Protein AF-0000000067793797 (afdb_homodimer)

Nearest PDB structures (foldseek):
  2x5f-assembly1_B  TM=9.330E-01  e=1.782E-35  Staphylococcus aureus subsp. aureus MRSA252
  4emy-assembly2_C  TM=8.439E-01  e=3.900E-20  Anaerococcus prevotii DSM 20548
  3rq1-assembly2_D  TM=7.821E-01  e=4.523E-21  Veillonella parvula DSM 2008
  7vrx-assembly2_C  TM=7.853E-01  e=2.580E-13  Solanum melongena
  7vrx-assembly2_B  TM=6.060E-01  e=6.253E-14  Solanum melongena

Foldseek 3Di:
DVDLVPDPPAPADDDPSAGDDDPVVCVVVVPDDRCLAAGDAALQGNLLLLLLVQVVQCVQQVLQFDPDQPVVVVVCCVVVVVCLVCVGGWLKFRWGKDQALLRQVLLVCQVPPAAAAEAEDEPPAFQCVCCSACPVRNYHYDYFYQDDPQDGCLVSVLVSCVVRLVVLEYHYEDEPCGPFAADAAFQVSLVSNLVSQLVSVVVRGQYEYEYEDAFPPWFQDPRGDGRTVQSVAQQRHQSYKYKYKYACLNLVVVVVLRIIIIMIGYNNDGSVNSVVVSVSSSVVSVVPPNHRRSNSSSVSSVLSVQVPPPPPCPGPSNVVSVVLSVQSNLLVVLLVVLVVVVVVVLVPVPVNLDQQKDWHDHRTGFKTKIFGHPFFLVVLQVCCCPVVVDHWDRSDGGMIMDGSSPDDSVVSNVNVVSSRVSSSVVNVVVVVVVD/DVCLVPPPPAPADDDPSAGDDDPVVCVVVVPDDRCLAAGDAALQGNLLLLLLVQVVLCVQQVLQFDPDQPVVVVVCCVVVVVCCVCVGGWLKFRWGKDQALLRQVLLVCQVPPAAAAEAEDEPPAFQCVCCSACVVRNYHYDYFYQDDPQDGCLVSVLVSCVVRLVVLEYHYEDEPCGPFAADAAFQVSLVSNLVSQLVSVVVRRQYEYEYEDAFPPWFQDPRGDGRTVQSVAQQRHQSYKYKYKYACLNLVVVVVLRIIIIMIGYNNDGSVNSVVVSVSSSVVSVVPPNHRRSNSSSVSSVLSVQVPPPPPCPGPSNVVSVVLSVQSNLLVVLLVVLLVVVVVVLVPVPPNLDQQKDWHDHRTGFKTKIFGHPFFLVVLQVCCCPVVVDHWDRRDGTMIIDGSSVDDSVVSNVNVVSSRVSSSVVNVVVVVVVD

Structure (mmCIF, N/CA/C/O backbone):
data_AF-0000000067793797-model_v1
#
loop_
_entity.id
_entity.type
_entity.pdbx_description
1 polymer 'Aspartate aminotransferase (TpaaT)'
#
loop_
_atom_site.group_PDB
_atom_site.id
_atom_site.type_symbol
_atom_site.label_atom_id
_atom_site.label_alt_id
_atom_site.label_comp_id
_atom_site.label_asym_id
_atom_site.label_entity_id
_atom_site.label_seq_id
_atom_site.pdbx_PDB_ins_code
_atom_site.Cartn_x
_atom_site.Cartn_y
_atom_site.Cartn_z
_atom_site.occupancy
_atom_site.B_iso_or_equiv
_atom_site.auth_seq_id
_atom_site.auth_comp_id
_atom_site.auth_asym_id
_atom_site.auth_atom_id
_atom_site.pdbx_PDB_model_num
ATOM 1 N N . MET A 1 1 ? 24.688 12.578 6.629 1 46.88 1 MET A N 1
ATOM 2 C CA . MET A 1 1 ? 24.641 14 6.961 1 46.88 1 MET A CA 1
ATOM 3 C C . MET A 1 1 ? 25.797 14.391 7.867 1 46.88 1 MET A C 1
ATOM 5 O O . MET A 1 1 ? 26.203 13.609 8.727 1 46.88 1 MET A O 1
ATOM 9 N N . ARG A 1 2 ? 26.609 15.43 7.539 1 49.25 2 ARG A N 1
ATOM 10 C CA . ARG A 1 2 ? 27.828 15.898 8.203 1 49.25 2 ARG A CA 1
ATOM 11 C C . ARG A 1 2 ? 27.531 16.328 9.641 1 49.25 2 ARG A C 1
ATOM 13 O O . ARG A 1 2 ? 28.406 16.297 10.492 1 49.25 2 ARG A O 1
ATOM 20 N N . ALA A 1 3 ? 26.406 16.797 9.945 1 60.62 3 ALA A N 1
ATOM 21 C CA . ALA A 1 3 ? 25.984 17.156 11.297 1 60.62 3 ALA A CA 1
ATOM 22 C C . ALA A 1 3 ? 24.703 16.422 11.688 1 60.62 3 ALA A C 1
ATOM 24 O O . ALA A 1 3 ? 23.594 16.938 11.469 1 60.62 3 ALA A O 1
ATOM 25 N N . PRO A 1 4 ? 24.906 15.188 12.195 1 64.44 4 PRO A N 1
ATOM 26 C CA . PRO A 1 4 ? 23.734 14.336 12.438 1 64.44 4 PRO A CA 1
ATOM 27 C C . PRO A 1 4 ? 22.734 14.977 13.398 1 64.44 4 PRO A C 1
ATOM 29 O O . PRO A 1 4 ? 21.531 14.703 13.32 1 64.44 4 PRO A O 1
ATOM 32 N N . ASP A 1 5 ? 23.234 15.938 14.125 1 77.75 5 ASP A N 1
ATOM 33 C CA . ASP A 1 5 ? 22.375 16.516 15.156 1 77.75 5 ASP A CA 1
ATOM 34 C C . ASP A 1 5 ? 21.578 17.688 14.609 1 77.75 5 ASP A C 1
ATOM 36 O O . ASP A 1 5 ? 20.734 18.266 15.312 1 77.75 5 ASP A O 1
ATOM 40 N N . MET A 1 6 ? 21.766 17.984 13.359 1 87.06 6 MET A N 1
ATOM 41 C CA . MET A 1 6 ? 21.078 19.141 12.789 1 87.06 6 MET A CA 1
ATOM 42 C C . MET A 1 6 ? 20.312 18.75 11.523 1 87.06 6 MET A C 1
ATOM 44 O O . MET A 1 6 ? 20.344 19.484 10.531 1 87.06 6 MET A O 1
ATOM 48 N N . ASN A 1 7 ? 19.719 17.578 11.594 1 89.56 7 ASN A N 1
ATOM 49 C CA . ASN A 1 7 ? 18.906 17.125 10.477 1 89.56 7 ASN A CA 1
ATOM 50 C C . ASN A 1 7 ? 17.438 17.484 10.68 1 89.56 7 ASN A C 1
ATOM 52 O O . ASN A 1 7 ? 16.672 16.703 11.258 1 89.56 7 ASN A O 1
ATOM 56 N N . GLY A 1 8 ? 17.109 18.609 10.133 1 93 8 GLY A N 1
ATOM 57 C CA . GLY A 1 8 ? 15.727 19.078 10.211 1 93 8 GLY A CA 1
ATOM 58 C C . GLY A 1 8 ? 14.891 18.688 9.008 1 93 8 GLY A C 1
ATOM 59 O O . GLY A 1 8 ? 13.852 19.297 8.742 1 93 8 GLY A O 1
ATOM 60 N N . ALA A 1 9 ? 15.398 17.719 8.227 1 91.25 9 ALA A N 1
ATOM 61 C CA . ALA A 1 9 ? 14.695 17.312 7.016 1 91.25 9 ALA A CA 1
ATOM 62 C C . ALA A 1 9 ? 13.758 16.141 7.297 1 91.25 9 ALA A C 1
ATOM 64 O O . ALA A 1 9 ? 12.883 15.828 6.484 1 91.25 9 ALA A O 1
ATOM 65 N N . VAL A 1 10 ? 13.875 15.555 8.492 1 88.19 10 VAL A N 1
ATOM 66 C CA . VAL A 1 10 ? 13.18 14.305 8.773 1 88.19 10 VAL A CA 1
ATOM 67 C C . VAL A 1 10 ? 11.805 14.609 9.367 1 88.19 10 VAL A C 1
ATOM 69 O O . VAL A 1 10 ? 11.688 15.336 10.352 1 88.19 10 VAL A O 1
ATOM 72 N N . GLY A 1 11 ? 10.758 14.047 8.789 1 92.94 11 GLY A N 1
ATOM 73 C CA . GLY A 1 11 ? 9.398 14.25 9.258 1 92.94 11 GLY A CA 1
ATOM 74 C C . GLY A 1 11 ? 8.992 13.289 10.359 1 92.94 11 GLY A C 1
ATOM 75 O O . GLY A 1 11 ? 7.938 12.664 10.289 1 92.94 11 GLY A O 1
ATOM 76 N N . MET A 1 12 ? 9.891 13.086 11.336 1 94.94 12 MET A N 1
ATOM 77 C CA . MET A 1 12 ? 9.664 12.258 12.508 1 94.94 12 MET A CA 1
ATOM 78 C C . MET A 1 12 ? 10.07 12.992 13.781 1 94.94 12 MET A C 1
ATOM 80 O O . MET A 1 12 ? 10.711 14.047 13.719 1 94.94 12 MET A O 1
ATOM 84 N N . VAL A 1 13 ? 9.648 12.508 14.891 1 95.19 13 VAL A N 1
ATOM 85 C CA . VAL A 1 13 ? 10.125 13.016 16.172 1 95.19 13 VAL A CA 1
ATOM 86 C C . VAL A 1 13 ? 11.336 12.211 16.625 1 95.19 13 VAL A C 1
ATOM 88 O O . VAL A 1 13 ? 11.242 11 16.859 1 95.19 13 VAL A O 1
ATOM 91 N N . LEU A 1 14 ? 12.43 12.906 16.703 1 94.62 14 LEU A N 1
ATOM 92 C CA . LEU A 1 14 ? 13.664 12.234 17.094 1 94.62 14 LEU A CA 1
ATOM 93 C C . LEU A 1 14 ? 14.102 12.656 18.484 1 94.62 14 LEU A C 1
ATOM 95 O O . LEU A 1 14 ? 13.812 13.773 18.922 1 94.62 14 LEU A O 1
ATOM 99 N N . ARG A 1 15 ? 14.664 11.773 19.25 1 92.69 15 ARG A N 1
ATOM 100 C CA . ARG A 1 15 ? 15.391 12 20.484 1 92.69 15 ARG A CA 1
ATOM 101 C C . ARG A 1 15 ? 16.766 11.328 20.453 1 92.69 15 ARG A C 1
ATOM 103 O O . ARG A 1 15 ? 16.859 10.117 20.219 1 92.69 15 ARG A O 1
ATOM 110 N N . HIS A 1 16 ? 17.812 12.125 20.578 1 90.81 16 HIS A N 1
ATOM 111 C CA . HIS A 1 16 ? 19.188 11.656 20.5 1 90.81 16 HIS A CA 1
ATOM 112 C C . HIS A 1 16 ? 19.469 10.977 19.156 1 90.81 16 HIS A C 1
ATOM 114 O O . HIS A 1 16 ? 20.078 9.906 19.125 1 90.81 16 HIS A O 1
ATOM 120 N N . GLY A 1 17 ? 18.859 11.523 18.203 1 89.31 17 GLY A N 1
ATOM 121 C CA . GLY A 1 17 ? 19.172 11.117 16.844 1 89.31 17 GLY A CA 1
ATOM 122 C C . GLY A 1 17 ? 18.391 9.914 16.375 1 89.31 17 GLY A C 1
ATOM 123 O O . GLY A 1 17 ? 18.547 9.469 15.234 1 89.31 17 GLY A O 1
ATOM 124 N N . VAL A 1 18 ? 17.531 9.359 17.281 1 92.88 18 VAL A N 1
ATOM 125 C CA . VAL A 1 18 ? 16.734 8.203 16.875 1 92.88 18 VAL A CA 1
ATOM 126 C C . VAL A 1 18 ? 15.242 8.5 17.078 1 92.88 18 VAL A C 1
ATOM 128 O O . VAL A 1 18 ? 14.875 9.297 17.938 1 92.88 18 VAL A O 1
ATOM 131 N N . PRO A 1 19 ? 14.383 7.883 16.234 1 95.38 19 PRO A N 1
ATOM 132 C CA . PRO A 1 19 ? 12.953 8.117 16.438 1 95.38 19 PRO A CA 1
ATOM 133 C C . PRO A 1 19 ? 12.477 7.695 17.828 1 95.38 19 PRO A C 1
ATOM 135 O O . PRO A 1 19 ? 12.914 6.672 18.344 1 95.38 19 PRO A O 1
ATOM 138 N N . VAL A 1 20 ? 11.656 8.523 18.375 1 94.56 20 VAL A N 1
ATOM 139 C CA . VAL A 1 20 ? 11.047 8.109 19.625 1 94.56 20 VAL A CA 1
ATOM 140 C C . VAL A 1 20 ? 10.188 6.867 19.406 1 94.56 20 VAL A C 1
ATOM 142 O O . VAL A 1 20 ? 9.703 6.629 18.312 1 94.56 20 VAL A O 1
ATOM 145 N N . LEU A 1 21 ? 10.102 6.082 20.391 1 94.44 21 LEU A N 1
ATOM 146 C CA . LEU A 1 21 ? 9.344 4.832 20.359 1 94.44 21 LEU A CA 1
ATOM 147 C C . LEU A 1 21 ? 8.57 4.629 21.656 1 94.44 21 LEU A C 1
ATOM 149 O O . LEU A 1 21 ? 9.141 4.754 22.75 1 94.44 21 LEU A O 1
ATOM 153 N N . ARG A 1 22 ? 7.297 4.402 21.516 1 91.94 22 ARG A N 1
ATOM 154 C CA . ARG A 1 22 ? 6.5 4.074 22.703 1 91.94 22 ARG A CA 1
ATOM 155 C C . ARG A 1 22 ? 6.945 2.752 23.312 1 91.94 22 ARG A C 1
ATOM 157 O O . ARG A 1 22 ? 7.109 1.759 22.594 1 91.94 22 ARG A O 1
ATOM 164 N N . ASP A 1 23 ? 7.012 2.779 24.609 1 91.38 23 ASP A N 1
ATOM 165 C CA . ASP A 1 23 ? 7.426 1.571 25.312 1 91.38 23 ASP A CA 1
ATOM 166 C C . ASP A 1 23 ? 6.422 0.441 25.094 1 91.38 23 ASP A C 1
ATOM 168 O O . ASP A 1 23 ? 6.809 -0.725 24.984 1 91.38 23 ASP A O 1
ATOM 172 N N . THR A 1 24 ? 5.195 0.768 25.047 1 88.56 24 THR A N 1
ATOM 173 C CA . THR A 1 24 ? 4.141 -0.224 24.875 1 88.56 24 THR A CA 1
ATOM 174 C C . THR A 1 24 ? 4.258 -0.92 23.531 1 88.56 24 THR A C 1
ATOM 176 O O . THR A 1 24 ? 3.984 -2.117 23.406 1 88.56 24 THR A O 1
ATOM 179 N N . LEU A 1 25 ? 4.637 -0.196 22.516 1 90.94 25 LEU A N 1
ATOM 180 C CA . LEU A 1 25 ? 4.867 -0.79 21.203 1 90.94 25 LEU A CA 1
ATOM 181 C C . LEU A 1 25 ? 6.145 -1.622 21.203 1 90.94 25 LEU A C 1
ATOM 183 O O . LEU A 1 25 ? 6.168 -2.732 20.672 1 90.94 25 LEU A O 1
ATOM 187 N N . HIS A 1 26 ? 7.172 -1.112 21.844 1 93.62 26 HIS A N 1
ATOM 188 C CA . HIS A 1 26 ? 8.453 -1.809 21.891 1 93.62 26 HIS A CA 1
ATOM 189 C C . HIS A 1 26 ? 8.32 -3.158 22.594 1 93.62 26 HIS A C 1
ATOM 191 O O . HIS A 1 26 ? 8.984 -4.125 22.203 1 93.62 26 HIS A O 1
ATOM 197 N N . ALA A 1 27 ? 7.492 -3.215 23.562 1 92.5 27 ALA A N 1
ATOM 198 C CA . ALA A 1 27 ? 7.285 -4.441 24.328 1 92.5 27 ALA A CA 1
ATOM 199 C C . ALA A 1 27 ? 6.738 -5.559 23.438 1 92.5 27 ALA A C 1
ATOM 201 O O . ALA A 1 27 ? 6.957 -6.738 23.703 1 92.5 27 ALA A O 1
ATOM 202 N N . LEU A 1 28 ? 6.051 -5.238 22.344 1 91.69 28 LEU A N 1
ATOM 203 C CA . LEU A 1 28 ? 5.453 -6.223 21.438 1 91.69 28 LEU A CA 1
ATOM 204 C C . LEU A 1 28 ? 6.48 -6.746 20.453 1 91.69 28 LEU A C 1
ATOM 206 O O . LEU A 1 28 ? 6.301 -7.816 19.859 1 91.69 28 LEU A O 1
ATOM 210 N N . VAL A 1 29 ? 7.52 -5.996 20.141 1 95.75 29 VAL A N 1
ATOM 211 C CA . VAL A 1 29 ? 8.609 -6.371 19.25 1 95.75 29 VAL A CA 1
ATOM 212 C C . VAL A 1 29 ? 9.953 -6.035 19.906 1 95.75 29 VAL A C 1
ATOM 214 O O . VAL A 1 29 ? 10.719 -5.223 19.375 1 95.75 29 VAL A O 1
ATOM 217 N N . PRO A 1 30 ? 10.352 -6.711 20.891 1 95 30 PRO A N 1
ATOM 218 C CA . PRO A 1 30 ? 11.367 -6.262 21.844 1 95 30 PRO A CA 1
ATOM 219 C C . PRO A 1 30 ? 12.781 -6.324 21.266 1 95 30 PRO A C 1
ATOM 221 O O . PRO A 1 30 ? 13.68 -5.621 21.75 1 95 30 PRO A O 1
ATOM 224 N N . ASP A 1 31 ? 13.133 -7.105 20.281 1 94.5 31 ASP A N 1
ATOM 225 C CA . ASP A 1 31 ? 14.508 -7.32 19.828 1 94.5 31 ASP A CA 1
ATOM 226 C C . ASP A 1 31 ? 14.867 -6.34 18.703 1 94.5 31 ASP A C 1
ATOM 228 O O . ASP A 1 31 ? 15.953 -6.43 18.125 1 94.5 31 ASP A O 1
ATOM 232 N N . LEU A 1 32 ? 14.031 -5.395 18.438 1 96.5 32 LEU A N 1
ATOM 233 C CA . LEU A 1 32 ? 14.258 -4.465 17.328 1 96.5 32 LEU A CA 1
ATOM 234 C C . LEU A 1 32 ? 14.461 -3.045 17.859 1 96.5 32 LEU A C 1
ATOM 236 O O . LEU A 1 32 ? 13.898 -2.67 18.891 1 96.5 32 LEU A O 1
ATOM 240 N N . SER A 1 33 ? 15.312 -2.273 17.172 1 96.88 33 SER A N 1
ATOM 241 C CA . SER A 1 33 ? 15.531 -0.871 17.516 1 96.88 33 SER A CA 1
ATOM 242 C C . SER A 1 33 ? 14.352 -0.005 17.078 1 96.88 33 SER A C 1
ATOM 244 O O . SER A 1 33 ? 13.508 -0.446 16.297 1 96.88 33 SER A O 1
ATOM 246 N N . SER A 1 34 ? 14.32 1.221 17.625 1 96.5 34 SER A N 1
ATOM 247 C CA . SER A 1 34 ? 13.266 2.166 17.25 1 96.5 34 SER A CA 1
ATOM 248 C C . SER A 1 34 ? 13.25 2.408 15.742 1 96.5 34 SER A C 1
ATOM 250 O O . SER A 1 34 ? 12.18 2.426 15.125 1 96.5 34 SER A O 1
ATOM 252 N N . SER A 1 35 ? 14.422 2.537 15.109 1 96.56 35 SER A N 1
ATOM 253 C CA . SER A 1 35 ? 14.516 2.783 13.68 1 96.56 35 SER A CA 1
ATOM 254 C C . SER A 1 35 ? 14 1.591 12.875 1 96.56 35 SER A C 1
ATOM 256 O O . SER A 1 35 ? 13.375 1.764 11.828 1 96.56 35 SER A O 1
ATOM 258 N N . GLU A 1 36 ? 14.195 0.429 13.359 1 97.44 36 GLU A N 1
ATOM 259 C CA . GLU A 1 36 ? 13.773 -0.79 12.68 1 97.44 36 GLU A CA 1
ATOM 260 C C . GLU A 1 36 ? 12.258 -0.976 12.781 1 97.44 36 GLU A C 1
ATOM 262 O O . GLU A 1 36 ? 11.672 -1.757 12.023 1 97.44 36 GLU A O 1
ATOM 267 N N . ILE A 1 37 ? 11.68 -0.305 13.734 1 96.88 37 ILE A N 1
ATOM 268 C CA . ILE A 1 37 ? 10.258 -0.504 13.992 1 96.88 37 ILE A CA 1
ATOM 269 C C . ILE A 1 37 ? 9.453 0.627 13.359 1 96.88 37 ILE A C 1
ATOM 271 O O . ILE A 1 37 ? 8.5 0.377 12.609 1 96.88 37 ILE A O 1
ATOM 275 N N . VAL A 1 38 ? 9.906 1.955 13.594 1 96.69 38 VAL A N 1
ATOM 276 C CA . VAL A 1 38 ? 8.906 3 13.375 1 96.69 38 VAL A CA 1
ATOM 277 C C . VAL A 1 38 ? 9.445 4.027 12.375 1 96.69 38 VAL A C 1
ATOM 279 O O . VAL A 1 38 ? 8.719 4.93 11.953 1 96.69 38 VAL A O 1
ATOM 282 N N . SER A 1 39 ? 10.664 3.943 11.953 1 96.12 39 SER A N 1
ATOM 283 C CA . SER A 1 39 ? 11.156 4.918 10.984 1 96.12 39 SER A CA 1
ATOM 284 C C . SER A 1 39 ? 10.539 4.691 9.609 1 96.12 39 SER A C 1
ATOM 286 O O . SER A 1 39 ? 10.102 3.58 9.289 1 96.12 39 SER A O 1
ATOM 288 N N . TYR A 1 40 ? 10.5 5.719 8.82 1 95.12 40 TYR A N 1
ATOM 289 C CA . TYR A 1 40 ? 10.172 5.516 7.414 1 95.12 40 TYR A CA 1
ATOM 290 C C . TYR A 1 40 ? 11.242 4.684 6.719 1 95.12 40 TYR A C 1
ATOM 292 O O . TYR A 1 40 ? 12.438 4.879 6.953 1 95.12 40 TYR A O 1
ATOM 300 N N . ALA A 1 41 ? 10.797 3.771 5.953 1 96.88 41 ALA A N 1
ATOM 301 C CA . ALA A 1 41 ? 11.734 3.107 5.047 1 96.88 41 ALA A CA 1
ATOM 302 C C . ALA A 1 41 ? 12 3.963 3.812 1 96.88 41 ALA A C 1
ATOM 304 O O . ALA A 1 41 ? 11.203 4.844 3.475 1 96.88 41 ALA A O 1
ATOM 305 N N . PRO A 1 42 ? 13.219 3.732 3.213 1 96.5 42 PRO A N 1
ATOM 306 C CA . PRO A 1 42 ? 13.367 4.34 1.891 1 96.5 42 PRO A CA 1
ATOM 307 C C . PRO A 1 42 ? 12.25 3.949 0.927 1 96.5 42 PRO A C 1
ATOM 309 O O . PRO A 1 42 ? 11.711 2.844 1.021 1 96.5 42 PRO A O 1
ATOM 312 N N . THR A 1 43 ? 11.969 4.836 -0.018 1 96.94 43 THR A N 1
ATOM 313 C CA . THR A 1 43 ? 10.852 4.664 -0.934 1 96.94 43 THR A CA 1
ATOM 314 C C . THR A 1 43 ? 10.945 3.33 -1.666 1 96.94 43 THR A C 1
ATOM 316 O O . THR A 1 43 ? 9.945 2.615 -1.799 1 96.94 43 THR A O 1
ATOM 319 N N . ALA A 1 44 ? 12.141 2.92 -2.127 1 97.5 44 ALA A N 1
ATOM 320 C CA . ALA A 1 44 ? 12.328 1.694 -2.9 1 97.5 44 ALA A CA 1
ATOM 321 C C . ALA A 1 44 ? 12.391 0.473 -1.987 1 97.5 44 ALA A C 1
ATOM 323 O O . ALA A 1 44 ? 12.359 -0.666 -2.459 1 97.5 44 ALA A O 1
ATOM 324 N N . GLY A 1 45 ? 12.508 0.7 -0.7 1 97.94 45 GLY A N 1
ATOM 325 C CA . GLY A 1 45 ? 12.68 -0.371 0.269 1 97.94 45 GLY A CA 1
ATOM 326 C C . GLY A 1 45 ? 14.023 -0.329 0.971 1 97.94 45 GLY A C 1
ATOM 327 O O . GLY A 1 45 ? 14.93 0.386 0.542 1 97.94 45 GLY A O 1
ATOM 328 N N . ILE A 1 46 ? 14.133 -1.043 2.064 1 97.5 46 ILE A N 1
ATOM 329 C CA . ILE A 1 46 ? 15.391 -1.171 2.791 1 97.5 46 ILE A CA 1
ATOM 330 C C . ILE A 1 46 ? 16.469 -1.738 1.866 1 97.5 46 ILE A C 1
ATOM 332 O O . ILE A 1 46 ? 16.297 -2.826 1.31 1 97.5 46 ILE A O 1
ATOM 336 N N . PRO A 1 47 ? 17.594 -1.018 1.69 1 95 47 PRO A N 1
ATOM 337 C CA . PRO A 1 47 ? 18.609 -1.422 0.711 1 95 47 PRO A CA 1
ATOM 338 C C . PRO A 1 47 ? 19.109 -2.848 0.935 1 95 47 PRO A C 1
ATOM 340 O O . PRO A 1 47 ? 19.203 -3.627 -0.016 1 95 47 PRO A O 1
ATOM 343 N N . ALA A 1 48 ? 19.391 -3.207 2.148 1 94 48 ALA A N 1
ATOM 344 C CA . ALA A 1 48 ? 19.891 -4.547 2.447 1 94 48 ALA A CA 1
ATOM 345 C C . ALA A 1 48 ? 18.875 -5.613 2.051 1 94 48 ALA A C 1
ATOM 347 O O . ALA A 1 48 ? 19.25 -6.711 1.628 1 94 48 ALA A O 1
ATOM 348 N N . LEU A 1 49 ? 17.562 -5.316 2.213 1 96.25 49 LEU A N 1
ATOM 349 C CA . LEU A 1 49 ? 16.516 -6.254 1.83 1 96.25 49 LEU A CA 1
ATOM 350 C C . LEU A 1 49 ? 16.469 -6.426 0.315 1 96.25 49 LEU A C 1
ATOM 352 O O . LEU A 1 49 ? 16.344 -7.547 -0.183 1 96.25 49 LEU A O 1
ATOM 356 N N . ARG A 1 50 ? 16.547 -5.312 -0.427 1 96.12 50 ARG A N 1
ATOM 357 C CA . ARG A 1 50 ? 16.547 -5.344 -1.887 1 96.12 50 ARG A CA 1
ATOM 358 C C . ARG A 1 50 ? 17.719 -6.176 -2.414 1 96.12 50 ARG A C 1
ATOM 360 O O . ARG A 1 50 ? 17.531 -7.02 -3.295 1 96.12 50 ARG A O 1
ATOM 367 N N . GLU A 1 51 ? 18.859 -5.961 -1.818 1 92.75 51 GLU A N 1
ATOM 368 C CA . GLU A 1 51 ? 20.062 -6.688 -2.227 1 92.75 51 GLU A CA 1
ATOM 369 C C . GLU A 1 51 ? 19.938 -8.172 -1.906 1 92.75 51 GLU A C 1
ATOM 371 O O . GLU A 1 51 ? 20.328 -9.023 -2.713 1 92.75 51 GLU A O 1
ATOM 376 N N . ARG A 1 52 ? 19.484 -8.43 -0.74 1 92.81 52 ARG A N 1
ATOM 377 C CA . ARG A 1 52 ? 19.312 -9.82 -0.339 1 92.81 52 ARG A CA 1
ATOM 378 C C . ARG A 1 52 ? 18.375 -10.562 -1.286 1 92.81 52 ARG A C 1
ATOM 380 O O . ARG A 1 52 ? 18.609 -11.719 -1.625 1 92.81 52 ARG A O 1
ATOM 387 N N . TRP A 1 53 ? 17.2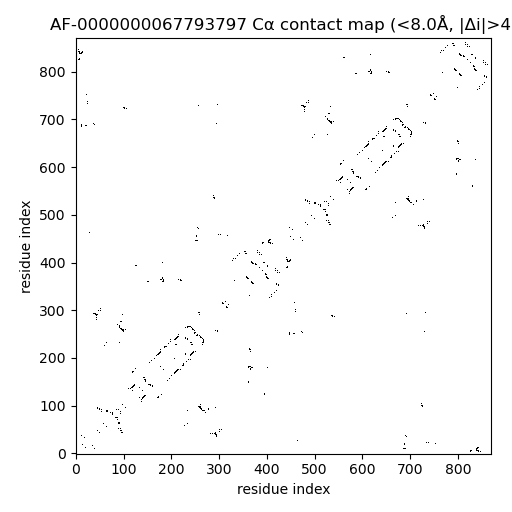97 -9.93 -1.659 1 94.94 53 TRP A N 1
ATOM 388 C CA . TRP A 1 53 ? 16.359 -10.555 -2.58 1 94.94 53 TRP A CA 1
ATOM 389 C C . TRP A 1 53 ? 17 -10.766 -3.951 1 94.94 53 TRP A C 1
ATOM 391 O O . TRP A 1 53 ? 16.797 -11.805 -4.582 1 94.94 53 TRP A O 1
ATOM 401 N N . ALA A 1 54 ? 17.734 -9.766 -4.434 1 93.75 54 ALA A N 1
ATOM 402 C CA . ALA A 1 54 ? 18.453 -9.906 -5.703 1 93.75 54 ALA A CA 1
ATOM 403 C C . ALA A 1 54 ? 19.391 -11.109 -5.676 1 93.75 54 ALA A C 1
ATOM 405 O O . ALA A 1 54 ? 19.469 -11.859 -6.648 1 93.75 54 ALA A O 1
ATOM 406 N N . ARG A 1 55 ? 20.094 -11.266 -4.617 1 91.25 55 ARG A N 1
ATOM 407 C CA . ARG A 1 55 ? 21.016 -12.398 -4.473 1 91.25 55 ARG A CA 1
ATOM 408 C C . ARG A 1 55 ? 20.25 -13.719 -4.516 1 91.25 55 ARG A C 1
ATOM 410 O O . ARG A 1 55 ? 20.734 -14.703 -5.086 1 91.25 55 ARG A O 1
ATOM 417 N N . ARG A 1 56 ? 19.172 -13.727 -3.887 1 91.25 56 ARG A N 1
ATOM 418 C CA . ARG A 1 56 ? 18.344 -14.93 -3.922 1 91.25 56 ARG A CA 1
ATOM 419 C C . ARG A 1 56 ? 17.922 -15.266 -5.348 1 91.25 56 ARG A C 1
ATOM 421 O O . ARG A 1 56 ? 17.938 -16.438 -5.75 1 91.25 56 ARG A O 1
ATOM 428 N N . LEU A 1 57 ? 17.5 -14.242 -6.082 1 93.44 57 LEU A N 1
ATOM 429 C CA . LEU A 1 57 ? 17.109 -14.461 -7.469 1 93.44 57 LEU A CA 1
ATOM 430 C C . LEU A 1 57 ? 18.281 -14.977 -8.297 1 93.44 57 LEU A C 1
ATOM 432 O O . LEU A 1 57 ? 18.125 -15.891 -9.109 1 93.44 57 LEU A O 1
ATOM 436 N N . CYS A 1 58 ? 19.438 -14.438 -8.055 1 91.19 58 CYS A N 1
ATOM 437 C CA . CYS A 1 58 ? 20.641 -14.867 -8.758 1 91.19 58 CYS A CA 1
ATOM 438 C C . CYS A 1 58 ? 20.984 -16.312 -8.414 1 91.19 58 CYS A C 1
ATOM 440 O O . CYS A 1 58 ? 21.391 -17.078 -9.289 1 91.19 58 CYS A O 1
ATOM 442 N N . ALA A 1 59 ? 20.844 -16.625 -7.195 1 88.25 59 ALA A N 1
ATOM 443 C CA . ALA A 1 59 ? 21.156 -17.984 -6.754 1 88.25 59 ALA A CA 1
ATOM 444 C C . ALA A 1 59 ? 20.234 -19 -7.418 1 88.25 59 ALA A C 1
ATOM 446 O O . ALA A 1 59 ? 20.656 -20.109 -7.758 1 88.25 59 ALA A O 1
ATOM 447 N N . ARG A 1 60 ? 19.031 -18.625 -7.594 1 89 60 ARG A N 1
ATOM 448 C CA . ARG A 1 60 ? 18.047 -19.516 -8.203 1 89 60 ARG A CA 1
ATOM 449 C C . ARG A 1 60 ? 18.219 -19.578 -9.719 1 89 60 ARG A C 1
ATOM 451 O O . ARG A 1 60 ? 18.016 -20.625 -10.328 1 89 60 ARG A O 1
ATOM 458 N N . ASP A 1 61 ? 18.516 -18.438 -10.234 1 92.44 61 ASP A N 1
ATOM 459 C CA . ASP A 1 61 ? 18.672 -18.297 -11.688 1 92.44 61 ASP A CA 1
ATOM 460 C C . ASP A 1 61 ? 19.984 -17.625 -12.039 1 92.44 61 ASP A C 1
ATOM 462 O O . ASP A 1 61 ? 20.031 -16.422 -12.258 1 92.44 61 ASP A O 1
ATOM 466 N N . PRO A 1 62 ? 21.016 -18.375 -12.258 1 88.94 62 PRO A N 1
ATOM 467 C CA . PRO A 1 62 ? 22.375 -17.828 -12.422 1 88.94 62 PRO A CA 1
ATOM 468 C C . PRO A 1 62 ? 22.484 -16.906 -13.617 1 88.94 62 PRO A C 1
ATOM 470 O O . PRO A 1 62 ? 23.406 -16.078 -13.68 1 88.94 62 PRO A O 1
ATOM 473 N N . VAL A 1 63 ? 21.625 -17 -14.555 1 90 63 VAL A N 1
ATOM 474 C CA . VAL A 1 63 ? 21.656 -16.156 -15.734 1 90 63 VAL A CA 1
ATOM 475 C C . VAL A 1 63 ? 21.453 -14.695 -15.32 1 90 63 VAL A C 1
ATOM 477 O O . VAL A 1 63 ? 21.844 -13.773 -16.047 1 90 63 VAL A O 1
ATOM 480 N N . LEU A 1 64 ? 20.922 -14.477 -14.125 1 92.19 64 LEU A N 1
ATOM 481 C CA . LEU A 1 64 ? 20.672 -13.133 -13.633 1 92.19 64 LEU A CA 1
ATOM 482 C C . LEU A 1 64 ? 21.906 -12.562 -12.945 1 92.19 64 LEU A C 1
ATOM 484 O O . LEU A 1 64 ? 21.953 -11.367 -12.625 1 92.19 64 LEU A O 1
ATOM 488 N N . CYS A 1 65 ? 22.875 -13.414 -12.68 1 85.56 65 CYS A N 1
ATOM 489 C CA . CYS A 1 65 ? 24.094 -13.016 -11.984 1 85.56 65 CYS A CA 1
ATOM 490 C C . CYS A 1 65 ? 25.062 -12.344 -12.938 1 85.56 65 CYS A C 1
ATOM 492 O O . CYS A 1 65 ? 25.047 -12.602 -14.148 1 85.56 65 CYS A O 1
ATOM 494 N N . PRO A 1 66 ? 25.891 -11.461 -12.336 1 77.69 66 PRO A N 1
ATOM 495 C CA . PRO A 1 66 ? 26.953 -10.93 -13.188 1 77.69 66 PRO A CA 1
ATOM 496 C C . PRO A 1 66 ? 27.906 -12.008 -13.688 1 77.69 66 PRO A C 1
ATOM 498 O O . PRO A 1 66 ? 28.094 -13.023 -13.016 1 77.69 66 PRO A O 1
ATOM 501 N N . ASP A 1 67 ? 28.359 -11.945 -14.953 1 72.44 67 ASP A N 1
ATOM 502 C CA . ASP A 1 67 ? 29.312 -12.891 -15.516 1 72.44 67 ASP A CA 1
ATOM 503 C C . ASP A 1 67 ? 30.594 -12.953 -14.672 1 72.44 67 ASP A C 1
ATOM 505 O O . ASP A 1 67 ? 31.125 -14.031 -14.414 1 72.44 67 ASP A O 1
ATOM 509 N N . GLU A 1 68 ? 31.266 -11.68 -14.375 1 63.09 68 GLU A N 1
ATOM 510 C CA . GLU A 1 68 ? 32.438 -11.586 -13.484 1 63.09 68 GLU A CA 1
ATOM 511 C C . GLU A 1 68 ? 32.125 -10.727 -12.266 1 63.09 68 GLU A C 1
ATOM 513 O O . GLU A 1 68 ? 31.484 -9.68 -12.383 1 63.09 68 GLU A O 1
ATOM 518 N N . PRO A 1 69 ? 32.281 -11.43 -11.07 1 53.94 69 PRO A N 1
ATOM 519 C CA . PRO A 1 69 ? 32.031 -10.547 -9.93 1 53.94 69 PRO A CA 1
ATOM 520 C C . PRO A 1 69 ? 32.781 -9.219 -10.047 1 53.94 69 PRO A C 1
ATOM 522 O O . PRO A 1 69 ? 33.969 -9.203 -10.359 1 53.94 69 PRO A O 1
ATOM 525 N N . ASP A 1 70 ? 32.156 -8.242 -10.414 1 55.47 70 ASP A N 1
ATOM 526 C CA . ASP A 1 70 ? 32.875 -6.973 -10.43 1 55.47 70 ASP A CA 1
ATOM 527 C C . ASP A 1 70 ? 33.188 -6.508 -9.008 1 55.47 70 ASP A C 1
ATOM 529 O O . ASP A 1 70 ? 32.438 -5.75 -8.406 1 55.47 70 ASP A O 1
ATOM 533 N N . VAL A 1 71 ? 34.25 -7.16 -8.531 1 52.78 71 VAL A N 1
ATOM 534 C CA . VAL A 1 71 ? 34.719 -6.922 -7.164 1 52.78 71 VAL A CA 1
ATOM 535 C C . VAL A 1 71 ? 34.875 -5.422 -6.926 1 52.78 71 VAL A C 1
ATOM 537 O O . VAL A 1 71 ? 34.594 -4.926 -5.84 1 52.78 71 VAL A O 1
ATOM 540 N N . ALA A 1 72 ? 35.406 -4.777 -7.895 1 53.38 72 ALA A N 1
ATOM 541 C CA . ALA A 1 72 ? 35.688 -3.352 -7.754 1 53.38 72 ALA A CA 1
ATOM 542 C C . ALA A 1 72 ? 34.375 -2.564 -7.57 1 53.38 72 ALA A C 1
ATOM 544 O O . ALA A 1 72 ? 34.312 -1.664 -6.727 1 53.38 72 ALA A O 1
ATOM 545 N N . ALA A 1 73 ? 33.5 -2.986 -8.445 1 55.31 73 ALA A N 1
ATOM 546 C CA . ALA A 1 73 ? 32.219 -2.301 -8.352 1 55.31 73 ALA A CA 1
ATOM 547 C C . ALA A 1 73 ? 31.516 -2.588 -7.02 1 55.31 73 ALA A C 1
ATOM 549 O O . ALA A 1 73 ? 30.938 -1.692 -6.414 1 55.31 73 ALA A O 1
ATOM 550 N N . MET A 1 74 ? 31.781 -3.816 -6.605 1 56.78 74 MET A N 1
ATOM 551 C CA . MET A 1 74 ? 31.234 -4.207 -5.309 1 56.78 74 MET A CA 1
ATOM 552 C C . MET A 1 74 ? 31.875 -3.408 -4.184 1 56.78 74 MET A C 1
ATOM 554 O O . MET A 1 74 ? 31.203 -2.977 -3.25 1 56.78 74 MET A O 1
ATOM 558 N N . GLN A 1 75 ? 33.156 -3.277 -4.332 1 53.88 75 GLN A N 1
ATOM 559 C CA . GLN A 1 75 ? 33.938 -2.533 -3.336 1 53.88 75 GLN A CA 1
ATOM 560 C C . GLN A 1 75 ? 33.594 -1.046 -3.381 1 53.88 75 GLN A C 1
ATOM 562 O O . GLN A 1 75 ? 33.406 -0.41 -2.338 1 53.88 75 GLN A O 1
ATOM 567 N N . SER A 1 76 ? 33.562 -0.513 -4.543 1 54.78 76 SER A N 1
ATOM 568 C CA . SER A 1 76 ? 33.219 0.903 -4.699 1 54.78 76 SER A CA 1
ATOM 569 C C . SER A 1 76 ? 31.844 1.223 -4.168 1 54.78 76 SER A C 1
ATOM 571 O O . SER A 1 76 ? 31.641 2.248 -3.514 1 54.78 76 SER A O 1
ATOM 573 N N . ALA A 1 77 ? 30.938 0.28 -4.586 1 51.72 77 ALA A N 1
ATOM 574 C CA . ALA A 1 77 ? 29.594 0.485 -4.043 1 51.72 77 ALA A CA 1
ATOM 575 C C . ALA A 1 77 ? 29.625 0.49 -2.516 1 51.72 77 ALA A C 1
ATOM 577 O O . ALA A 1 77 ? 28.953 1.316 -1.883 1 51.72 77 ALA A O 1
ATOM 578 N N . ALA A 1 78 ? 30.344 -0.334 -2.008 1 50.25 78 ALA A N 1
ATOM 579 C CA . ALA A 1 78 ? 30.469 -0.459 -0.558 1 50.25 78 ALA A CA 1
ATOM 580 C C . ALA A 1 78 ? 31.031 0.824 0.057 1 50.25 78 ALA A C 1
ATOM 582 O O . ALA A 1 78 ? 30.562 1.257 1.118 1 50.25 78 ALA A O 1
ATOM 583 N N . GLU A 1 79 ? 32.094 1.282 -0.623 1 50.47 79 GLU A N 1
ATOM 584 C CA . GLU A 1 79 ? 32.781 2.449 -0.107 1 50.47 79 GLU A CA 1
ATOM 585 C C . GLU A 1 79 ? 31.938 3.711 -0.224 1 50.47 79 GLU A C 1
ATOM 587 O O . GLU A 1 79 ? 32.062 4.621 0.601 1 50.47 79 GLU A O 1
ATOM 592 N N . GLN A 1 80 ? 31.516 3.822 -1.422 1 44.62 80 GLN A N 1
ATOM 593 C CA . GLN A 1 80 ? 30.781 5.066 -1.664 1 44.62 80 GLN A CA 1
ATOM 594 C C . GLN A 1 80 ? 29.469 5.09 -0.904 1 44.62 80 GLN A C 1
ATOM 596 O O . GLN A 1 80 ? 28.75 6.098 -0.911 1 44.62 80 GLN A O 1
ATOM 601 N N . GLY A 1 81 ? 29.391 4.09 -0.204 1 41.94 81 GLY A N 1
ATOM 602 C CA . GLY A 1 81 ? 28.125 4.043 0.504 1 41.94 81 GLY A CA 1
ATOM 603 C C . GLY A 1 81 ? 26.922 4.008 -0.423 1 41.94 81 GLY A C 1
ATOM 604 O O . GLY A 1 81 ? 25.797 4.246 0.006 1 41.94 81 GLY A O 1
ATOM 605 N N . GLU A 1 82 ? 27.266 4.383 -1.667 1 44.25 82 GLU A N 1
ATOM 606 C CA . GLU A 1 82 ? 26.25 4.297 -2.713 1 44.25 82 GLU A CA 1
ATOM 607 C C . GLU A 1 82 ? 25.859 2.848 -2.975 1 44.25 82 GLU A C 1
ATOM 609 O O . GLU A 1 82 ? 26.688 2.041 -3.406 1 44.25 82 GLU A O 1
ATOM 614 N N . HIS A 1 83 ? 25.328 2.244 -2.176 1 44.94 83 HIS A N 1
ATOM 615 C CA . HIS A 1 83 ? 24.734 0.932 -2.428 1 44.94 83 HIS A CA 1
ATOM 616 C C . HIS A 1 83 ? 24.141 0.852 -3.83 1 44.94 83 HIS A C 1
ATOM 618 O O . HIS A 1 83 ? 22.938 0.68 -3.986 1 44.94 83 HIS A O 1
ATOM 624 N N . SER A 1 84 ? 24.672 1.756 -4.688 1 50.31 84 SER A N 1
ATOM 625 C CA . SER A 1 84 ? 23.984 1.541 -5.961 1 50.31 84 SER A CA 1
ATOM 626 C C . SER A 1 84 ? 24.219 0.124 -6.477 1 50.31 84 SER A C 1
ATOM 628 O O . SER A 1 84 ? 25.312 -0.209 -6.93 1 50.31 84 SER A O 1
ATOM 630 N N . CYS A 1 85 ? 23.688 -0.826 -5.879 1 56.88 85 CYS A N 1
ATOM 631 C CA . CYS A 1 85 ? 23.531 -2.256 -6.121 1 56.88 85 CYS A CA 1
ATOM 632 C C . CYS A 1 85 ? 23.359 -2.543 -7.605 1 56.88 85 CYS A C 1
ATOM 634 O O . CYS A 1 85 ? 23.438 -3.695 -8.031 1 56.88 85 CYS A O 1
ATOM 636 N N . ALA A 1 86 ? 23.203 -1.439 -8.375 1 58.88 86 ALA A N 1
ATOM 637 C CA . ALA A 1 86 ? 22.984 -1.755 -9.781 1 58.88 86 ALA A CA 1
ATOM 638 C C . ALA A 1 86 ? 24.25 -2.279 -10.445 1 58.88 86 ALA A C 1
ATOM 640 O O . ALA A 1 86 ? 24.188 -3.141 -11.32 1 58.88 86 ALA A O 1
ATOM 641 N N . ALA A 1 87 ? 25.391 -1.864 -9.953 1 62.62 87 ALA A N 1
ATOM 642 C CA . ALA A 1 87 ? 26.641 -2.355 -10.547 1 62.62 87 ALA A CA 1
ATOM 643 C C . ALA A 1 87 ? 26.875 -3.816 -10.18 1 62.62 87 ALA A C 1
ATOM 645 O O . ALA A 1 87 ? 27.547 -4.547 -10.914 1 62.62 87 ALA A O 1
ATOM 646 N N . VAL A 1 88 ? 26.172 -4.211 -9.211 1 75.25 88 VAL A N 1
ATOM 647 C CA . VAL A 1 88 ? 26.359 -5.566 -8.719 1 75.25 88 VAL A CA 1
ATOM 648 C C . VAL A 1 88 ? 25.422 -6.523 -9.438 1 75.25 88 VAL A C 1
ATOM 650 O O . VAL A 1 88 ? 25.719 -7.707 -9.602 1 75.25 88 VAL A O 1
ATOM 653 N N . PHE A 1 89 ? 24.422 -5.969 -9.938 1 83.81 89 PHE A N 1
ATOM 654 C CA . PHE A 1 89 ? 23.422 -6.773 -10.648 1 83.81 89 PHE A CA 1
ATOM 655 C C . PHE A 1 89 ? 23.156 -6.199 -12.031 1 83.81 89 PHE A C 1
ATOM 657 O O . PHE A 1 89 ? 22.094 -5.613 -12.266 1 83.81 89 PHE A O 1
ATOM 664 N N . PRO A 1 90 ? 24.047 -6.461 -12.953 1 83.06 90 PRO A N 1
ATOM 665 C CA . PRO A 1 90 ? 23.953 -5.777 -14.25 1 83.06 90 PRO A CA 1
ATOM 666 C C . PRO A 1 90 ? 22.891 -6.375 -15.148 1 83.06 90 PRO A C 1
ATOM 668 O O . PRO A 1 90 ? 22.547 -5.789 -16.188 1 83.06 90 PRO A O 1
ATOM 671 N N . LYS A 1 91 ? 22.344 -7.461 -14.82 1 92.88 91 LYS A N 1
ATOM 672 C CA . LYS A 1 91 ? 21.453 -8.156 -15.75 1 92.88 91 LYS A CA 1
ATOM 673 C C . LYS A 1 91 ? 20 -8 -15.328 1 92.88 91 LYS A C 1
ATOM 675 O O . LYS A 1 91 ? 19.094 -8.578 -15.945 1 92.88 91 LYS A O 1
ATOM 680 N N . MET A 1 92 ? 19.734 -7.238 -14.258 1 95.19 92 MET A N 1
ATOM 681 C CA . MET A 1 92 ? 18.391 -6.91 -13.797 1 95.19 92 MET A CA 1
ATOM 682 C C . MET A 1 92 ? 18.422 -5.676 -12.898 1 95.19 92 MET A C 1
ATOM 684 O O . MET A 1 92 ? 19.469 -5.312 -12.359 1 95.19 92 MET A O 1
ATOM 688 N N . SER A 1 93 ? 17.281 -5.051 -12.789 1 95.88 93 SER A N 1
ATOM 689 C CA . SER A 1 93 ? 17.156 -3.982 -11.797 1 95.88 93 SER A CA 1
ATOM 690 C C . SER A 1 93 ? 17.25 -4.531 -10.383 1 95.88 93 SER A C 1
ATOM 692 O O . SER A 1 93 ? 16.969 -5.711 -10.148 1 95.88 93 SER A O 1
ATOM 694 N N . LEU A 1 94 ? 17.656 -3.713 -9.43 1 95.06 94 LEU A N 1
ATOM 695 C CA . LEU A 1 94 ? 17.453 -4.113 -8.039 1 95.06 94 LEU A CA 1
ATOM 696 C C . LEU A 1 94 ? 15.969 -4.219 -7.719 1 95.06 94 LEU A C 1
ATOM 698 O O . LEU A 1 94 ? 15.18 -3.359 -8.125 1 95.06 94 LEU A O 1
ATOM 702 N N . PRO A 1 95 ? 15.617 -5.297 -7.082 1 97.31 95 PRO A N 1
ATOM 703 C CA . PRO A 1 95 ? 14.203 -5.438 -6.734 1 97.31 95 PRO A CA 1
ATOM 704 C C . PRO A 1 95 ? 13.688 -4.281 -5.883 1 97.31 95 PRO A C 1
ATOM 706 O O . PRO A 1 95 ? 14.367 -3.836 -4.957 1 97.31 95 PRO A O 1
ATOM 709 N N . ILE A 1 96 ? 12.562 -3.734 -6.203 1 98.44 96 ILE A N 1
ATOM 710 C CA . ILE A 1 96 ? 11.914 -2.684 -5.43 1 98.44 96 ILE A CA 1
ATOM 711 C C . ILE A 1 96 ? 10.844 -3.295 -4.531 1 98.44 96 ILE A C 1
ATOM 713 O O . ILE A 1 96 ? 10.062 -4.148 -4.969 1 98.44 96 ILE A O 1
ATOM 717 N N . VAL A 1 97 ? 10.82 -2.869 -3.264 1 98.62 97 VAL A N 1
ATOM 718 C CA . VAL A 1 97 ? 9.891 -3.434 -2.287 1 98.62 97 VAL A CA 1
ATOM 719 C C . VAL A 1 97 ? 8.547 -2.715 -2.375 1 98.62 97 VAL A C 1
ATOM 721 O O . VAL A 1 97 ? 8.492 -1.483 -2.402 1 98.62 97 VAL A O 1
ATOM 724 N N . LEU A 1 98 ? 7.496 -3.441 -2.477 1 98.44 98 LEU A N 1
ATOM 725 C CA . LEU A 1 98 ? 6.129 -2.936 -2.432 1 98.44 98 LEU A CA 1
ATOM 726 C C . LEU A 1 98 ? 5.309 -3.684 -1.387 1 98.44 98 LEU A C 1
ATOM 728 O O . LEU A 1 98 ? 5.707 -4.758 -0.932 1 98.44 98 LEU A O 1
ATOM 732 N N . PRO A 1 99 ? 4.16 -3.107 -0.96 1 97.88 99 PRO A N 1
ATOM 733 C CA . PRO A 1 99 ? 3.355 -3.77 0.07 1 97.88 99 PRO A CA 1
ATOM 734 C C . PRO A 1 99 ? 2.572 -4.965 -0.469 1 97.88 99 PRO A C 1
ATOM 736 O O . PRO A 1 99 ? 1.34 -4.961 -0.449 1 97.88 99 PRO A O 1
ATOM 739 N N . GLY A 1 100 ? 3.266 -6 -0.816 1 97.19 100 GLY A N 1
ATOM 740 C CA . GLY A 1 100 ? 2.68 -7.234 -1.319 1 97.19 100 GLY A CA 1
ATOM 741 C C . GLY A 1 100 ? 2.783 -7.371 -2.826 1 97.19 100 GLY A C 1
ATOM 742 O O . GLY A 1 100 ? 3.23 -6.449 -3.51 1 97.19 100 GLY A O 1
ATOM 743 N N . LEU A 1 101 ? 2.334 -8.547 -3.328 1 97.75 101 LEU A N 1
ATOM 744 C CA . LEU A 1 101 ? 2.463 -8.898 -4.738 1 97.75 101 LEU A CA 1
ATOM 745 C C . LEU A 1 101 ? 1.434 -8.148 -5.582 1 97.75 101 LEU A C 1
ATOM 747 O O . LEU A 1 101 ? 1.718 -7.762 -6.719 1 97.75 101 LEU A O 1
ATOM 751 N N . THR A 1 102 ? 0.247 -7.969 -5.004 1 97.31 102 THR A N 1
ATOM 752 C CA . THR A 1 102 ? -0.78 -7.215 -5.715 1 97.31 102 THR A CA 1
ATOM 753 C C . THR A 1 102 ? -0.306 -5.793 -6.008 1 97.31 102 THR A C 1
ATOM 755 O O . THR A 1 102 ? -0.515 -5.277 -7.105 1 97.31 102 THR A O 1
ATOM 758 N N . ALA A 1 103 ? 0.336 -5.176 -5.031 1 97.69 103 ALA A N 1
ATOM 759 C CA . ALA A 1 103 ? 0.86 -3.826 -5.23 1 97.69 103 ALA A CA 1
ATOM 760 C C . ALA A 1 103 ? 1.934 -3.811 -6.316 1 97.69 103 ALA A C 1
ATOM 762 O O . ALA A 1 103 ? 1.991 -2.885 -7.129 1 97.69 103 ALA A O 1
ATOM 763 N N . ALA A 1 104 ? 2.795 -4.777 -6.293 1 98.31 104 ALA A N 1
ATOM 764 C CA . ALA A 1 104 ? 3.842 -4.879 -7.305 1 98.31 104 ALA A CA 1
ATOM 765 C C . ALA A 1 104 ? 3.244 -5.035 -8.703 1 98.31 104 ALA A C 1
ATOM 767 O O . ALA A 1 104 ? 3.689 -4.387 -9.648 1 98.31 104 ALA A O 1
ATOM 768 N N . LEU A 1 105 ? 2.258 -5.891 -8.805 1 98.25 105 LEU A N 1
ATOM 769 C CA . LEU A 1 105 ? 1.577 -6.113 -10.07 1 98.25 105 LEU A CA 1
ATOM 770 C C . LEU A 1 105 ? 0.88 -4.84 -10.547 1 98.25 105 LEU A C 1
ATOM 772 O O . LEU A 1 105 ? 0.96 -4.484 -11.727 1 98.25 105 LEU A O 1
ATOM 776 N N . SER A 1 106 ? 0.18 -4.207 -9.641 1 96.69 106 SER A N 1
ATOM 777 C CA . SER A 1 106 ? -0.527 -2.975 -9.969 1 96.69 106 SER A CA 1
ATOM 778 C C . SER A 1 106 ? 0.437 -1.896 -10.445 1 96.69 106 SER A C 1
ATOM 780 O O . SER A 1 106 ? 0.151 -1.187 -11.414 1 96.69 106 SER A O 1
ATOM 782 N N . CYS A 1 107 ? 1.514 -1.744 -9.75 1 96.44 107 CYS A N 1
ATOM 783 C CA . CYS A 1 107 ? 2.535 -0.78 -10.148 1 96.44 107 CYS A CA 1
ATOM 784 C C . CYS A 1 107 ? 3.068 -1.087 -11.539 1 96.44 107 CYS A C 1
ATOM 786 O O . CYS A 1 107 ? 3.252 -0.179 -12.352 1 96.44 107 CYS A O 1
ATOM 788 N N . ALA A 1 108 ? 3.344 -2.352 -11.805 1 97.88 108 ALA A N 1
ATOM 789 C CA . ALA A 1 108 ? 3.809 -2.771 -13.125 1 97.88 108 ALA A CA 1
ATOM 790 C C . ALA A 1 108 ? 2.793 -2.412 -14.203 1 97.88 108 ALA A C 1
ATOM 792 O O . ALA A 1 108 ? 3.16 -1.891 -15.258 1 97.88 108 ALA A O 1
ATOM 793 N N . MET A 1 109 ? 1.547 -2.699 -13.938 1 96.94 109 MET A N 1
ATOM 794 C CA . MET A 1 109 ? 0.501 -2.4 -14.914 1 96.94 109 MET A CA 1
ATOM 795 C C . MET A 1 109 ? 0.394 -0.898 -15.156 1 96.94 109 MET A C 1
ATOM 797 O O . MET A 1 109 ? 0.296 -0.455 -16.297 1 96.94 109 MET A O 1
ATOM 801 N N . ASP A 1 110 ? 0.446 -0.127 -14.094 1 93.06 110 ASP A N 1
ATOM 802 C CA . ASP A 1 110 ? 0.347 1.325 -14.203 1 93.06 110 ASP A CA 1
ATOM 803 C C . ASP A 1 110 ? 1.48 1.89 -15.055 1 93.06 110 ASP A C 1
ATOM 805 O O . ASP A 1 110 ? 1.295 2.877 -15.766 1 93.06 110 ASP A O 1
ATOM 809 N N . LEU A 1 111 ? 2.59 1.304 -14.961 1 94.69 111 LEU A N 1
ATOM 810 C CA . LEU A 1 111 ? 3.779 1.827 -15.625 1 94.69 111 LEU A CA 1
ATOM 811 C C . LEU A 1 111 ? 3.807 1.427 -17.094 1 94.69 111 LEU A C 1
ATOM 813 O O . LEU A 1 111 ? 4.27 2.191 -17.938 1 94.69 111 LEU A O 1
ATOM 817 N N . PHE A 1 112 ? 3.289 0.218 -17.438 1 96.62 112 PHE A N 1
ATOM 818 C CA . PHE A 1 112 ? 3.604 -0.334 -18.75 1 96.62 112 PHE A CA 1
ATOM 819 C C . PHE A 1 112 ? 2.34 -0.501 -19.594 1 96.62 112 PHE A C 1
ATOM 821 O O . PHE A 1 112 ? 2.412 -0.823 -20.781 1 96.62 112 PHE A O 1
ATOM 828 N N . VAL A 1 113 ? 1.169 -0.325 -18.969 1 96.19 113 VAL A N 1
ATOM 829 C CA . VAL A 1 113 ? -0.081 -0.57 -19.688 1 96.19 113 VAL A CA 1
ATOM 830 C C . VAL A 1 113 ? -0.911 0.711 -19.719 1 96.19 113 VAL A C 1
ATOM 832 O O . VAL A 1 113 ? -1.226 1.29 -18.688 1 96.19 113 VAL A O 1
ATOM 835 N N . GLY A 1 114 ? -1.228 1.196 -20.875 1 91.69 114 GLY A N 1
ATOM 836 C CA . GLY A 1 114 ? -2.02 2.402 -21.062 1 91.69 114 GLY A CA 1
ATOM 837 C C . GLY A 1 114 ? -3.457 2.117 -21.453 1 91.69 114 GLY A C 1
ATOM 838 O O . GLY A 1 114 ? -3.797 0.987 -21.812 1 91.69 114 GLY A O 1
ATOM 839 N N . ALA A 1 115 ? -4.262 3.17 -21.391 1 91.69 115 ALA A N 1
ATOM 840 C CA . ALA A 1 115 ? -5.668 3.074 -21.781 1 91.69 115 ALA A CA 1
ATOM 841 C C . ALA A 1 115 ? -5.812 2.572 -23.219 1 91.69 115 ALA A C 1
ATOM 843 O O . ALA A 1 115 ? -5.094 3.021 -24.109 1 91.69 115 ALA A O 1
ATOM 844 N N . GLY A 1 116 ? -6.684 1.557 -23.391 1 94 116 GLY A N 1
ATOM 845 C CA . GLY A 1 116 ? -6.98 1.042 -24.719 1 94 116 GLY A CA 1
ATOM 846 C C . GLY A 1 116 ? -6.016 -0.04 -25.156 1 94 116 GLY A C 1
ATOM 847 O O . GLY A 1 116 ? -6.262 -0.723 -26.156 1 94 116 GLY A O 1
ATOM 848 N N . GLN A 1 117 ? -4.949 -0.267 -24.453 1 95.75 117 GLN A N 1
ATOM 849 C CA . GLN A 1 117 ? -3.973 -1.28 -24.844 1 95.75 117 GLN A CA 1
ATOM 850 C C . GLN A 1 117 ? -4.426 -2.674 -24.422 1 95.75 117 GLN A C 1
ATOM 852 O O . GLN A 1 117 ? -5.285 -2.811 -23.547 1 95.75 117 GLN A O 1
ATOM 857 N N . THR A 1 118 ? -3.855 -3.648 -25.125 1 96.94 118 THR A N 1
ATOM 858 C CA . THR A 1 118 ? -4.242 -5.031 -24.875 1 96.94 118 THR A CA 1
ATOM 859 C C . THR A 1 118 ? -3.152 -5.762 -24.094 1 96.94 118 THR A C 1
ATOM 861 O O . THR A 1 118 ? -1.965 -5.488 -24.266 1 96.94 118 THR A O 1
ATOM 864 N N . VAL A 1 119 ? -3.541 -6.617 -23.203 1 98.12 119 VAL A N 1
ATOM 865 C CA . VAL A 1 119 ? -2.648 -7.496 -22.453 1 98.12 119 VAL A CA 1
ATOM 866 C C . VAL A 1 119 ? -3.143 -8.938 -22.547 1 98.12 119 VAL A C 1
ATOM 868 O O . VAL A 1 119 ? -4.301 -9.227 -22.234 1 98.12 119 VAL A O 1
ATOM 871 N N . LEU A 1 120 ? -2.295 -9.859 -23.047 1 98.25 120 LEU A N 1
ATOM 872 C CA . LEU A 1 120 ? -2.629 -11.281 -23.094 1 98.25 120 LEU A CA 1
ATOM 873 C C . LEU A 1 120 ? -2.594 -11.891 -21.688 1 98.25 120 LEU A C 1
ATOM 875 O O . LEU A 1 120 ? -1.597 -11.758 -20.969 1 98.25 120 LEU A O 1
ATOM 879 N N . VAL A 1 121 ? -3.695 -12.523 -21.266 1 98.44 121 VAL A N 1
ATOM 880 C CA . VAL A 1 121 ? -3.82 -13.133 -19.938 1 98.44 121 VAL A CA 1
ATOM 881 C C . VAL A 1 121 ? -4.297 -14.578 -20.078 1 98.44 121 VAL A C 1
ATOM 883 O O . VAL A 1 121 ? -5.059 -14.898 -21 1 98.44 121 VAL A O 1
ATOM 886 N N . PRO A 1 122 ? -3.889 -15.43 -19.188 1 97.88 122 PRO A N 1
ATOM 887 C CA . PRO A 1 122 ? -4.371 -16.812 -19.25 1 97.88 122 PRO A CA 1
ATOM 888 C C . PRO A 1 122 ? -5.852 -16.938 -18.906 1 97.88 122 PRO A C 1
ATOM 890 O O . PRO A 1 122 ? -6.41 -16.062 -18.25 1 97.88 122 PRO A O 1
ATOM 893 N N . ALA A 1 123 ? -6.445 -18.016 -19.375 1 97.88 123 ALA A N 1
ATOM 894 C CA . ALA A 1 123 ? -7.781 -18.453 -18.984 1 97.88 123 ALA A CA 1
ATOM 895 C C . ALA A 1 123 ? -7.789 -19.922 -18.578 1 97.88 123 ALA A C 1
ATOM 897 O O . ALA A 1 123 ? -7.359 -20.781 -19.344 1 97.88 123 ALA A O 1
ATOM 898 N N . PRO A 1 124 ? -8.289 -20.281 -17.375 1 97.69 124 PRO A N 1
ATOM 899 C CA . PRO A 1 124 ? -8.742 -19.359 -16.328 1 97.69 124 PRO A CA 1
ATOM 900 C C . PRO A 1 124 ? -7.598 -18.531 -15.734 1 97.69 124 PRO A C 1
ATOM 902 O O . PRO A 1 124 ? -6.43 -18.75 -16.078 1 97.69 124 PRO A O 1
ATOM 905 N N . ARG A 1 125 ? -7.949 -17.516 -14.953 1 98.19 125 ARG A N 1
ATOM 906 C CA . ARG A 1 125 ? -6.941 -16.625 -14.375 1 98.19 125 ARG A CA 1
ATOM 907 C C . ARG A 1 125 ? -7.402 -16.078 -13.031 1 98.19 125 ARG A C 1
ATOM 909 O O . ARG A 1 125 ? -8.586 -16.156 -12.688 1 98.19 125 ARG A O 1
ATOM 916 N N . TRP A 1 126 ? -6.418 -15.594 -12.289 1 96.88 126 TRP A N 1
ATOM 917 C CA . TRP A 1 126 ? -6.707 -14.836 -11.07 1 96.88 126 TRP A CA 1
ATOM 918 C C . TRP A 1 126 ? -7.555 -13.609 -11.383 1 96.88 126 TRP A C 1
ATOM 920 O O . TRP A 1 126 ? -7.184 -12.789 -12.227 1 96.88 126 TRP A O 1
ATOM 930 N N . GLU A 1 127 ? -8.625 -13.391 -10.758 1 93.44 127 GLU A N 1
ATOM 931 C CA . GLU A 1 127 ? -9.672 -12.438 -11.109 1 93.44 127 GLU A CA 1
ATOM 932 C C . GLU A 1 127 ? -9.18 -11 -10.969 1 93.44 127 GLU A C 1
ATOM 934 O O . GLU A 1 127 ? -9.648 -10.102 -11.672 1 93.44 127 GLU A O 1
ATOM 939 N N . ASN A 1 128 ? -8.234 -10.711 -10.164 1 94.38 128 ASN A N 1
ATOM 940 C CA . ASN A 1 128 ? -7.801 -9.344 -9.906 1 94.38 128 ASN A CA 1
ATOM 941 C C . ASN A 1 128 ? -7.035 -8.766 -11.094 1 94.38 128 ASN A C 1
ATOM 943 O O . ASN A 1 128 ? -6.848 -7.551 -11.18 1 94.38 128 ASN A O 1
ATOM 947 N N . TYR A 1 129 ? -6.551 -9.625 -12.023 1 97.12 129 TYR A N 1
ATOM 948 C CA . TYR A 1 129 ? -5.969 -9.094 -13.25 1 97.12 129 TYR A CA 1
ATOM 949 C C . TYR A 1 129 ? -6.957 -8.18 -13.969 1 97.12 129 TYR A C 1
ATOM 951 O O . TYR A 1 129 ? -6.586 -7.109 -14.445 1 97.12 129 TYR A O 1
ATOM 959 N N . ASP A 1 130 ? -8.203 -8.656 -13.992 1 95.31 130 ASP A N 1
ATOM 960 C CA . ASP A 1 130 ? -9.227 -7.898 -14.703 1 95.31 130 ASP A CA 1
ATOM 961 C C . ASP A 1 130 ? -9.484 -6.555 -14.016 1 95.31 130 ASP A C 1
ATOM 963 O O . ASP A 1 130 ? -9.664 -5.535 -14.688 1 95.31 130 ASP A O 1
ATOM 967 N N . LEU A 1 131 ? -9.5 -6.566 -12.773 1 91.88 131 LEU A N 1
ATOM 968 C CA . LEU A 1 131 ? -9.695 -5.332 -12.016 1 91.88 131 LEU A CA 1
ATOM 969 C C . LEU A 1 131 ? -8.578 -4.34 -12.297 1 91.88 131 LEU A C 1
ATOM 971 O O . LEU A 1 131 ? -8.828 -3.152 -12.516 1 91.88 131 LEU A O 1
ATOM 975 N N . MET A 1 132 ? -7.355 -4.801 -12.289 1 94.62 132 MET A N 1
ATOM 976 C CA . MET A 1 132 ? -6.195 -3.947 -12.508 1 94.62 132 MET A CA 1
ATOM 977 C C . MET A 1 132 ? -6.16 -3.426 -13.938 1 94.62 132 MET A C 1
ATOM 979 O O . MET A 1 132 ? -5.945 -2.232 -14.164 1 94.62 132 MET A O 1
ATOM 983 N N . LEU A 1 133 ? -6.395 -4.312 -14.906 1 95.69 133 LEU A N 1
ATOM 984 C CA . LEU A 1 133 ? -6.23 -3.975 -16.312 1 95.69 133 LEU A CA 1
ATOM 985 C C . LEU A 1 133 ? -7.426 -3.18 -16.828 1 95.69 133 LEU A C 1
ATOM 987 O O . LEU A 1 133 ? -7.266 -2.082 -17.359 1 95.69 133 LEU A O 1
ATOM 991 N N . ALA A 1 134 ? -8.68 -3.686 -16.562 1 91.94 134 ALA A N 1
ATOM 992 C CA . ALA A 1 134 ? -9.875 -3.082 -17.156 1 91.94 134 ALA A CA 1
ATOM 993 C C . ALA A 1 134 ? -10.336 -1.88 -16.344 1 91.94 134 ALA A C 1
ATOM 995 O O . ALA A 1 134 ? -10.641 -0.823 -16.906 1 91.94 134 ALA A O 1
ATOM 996 N N . VAL A 1 135 ? -10.266 -1.986 -15.094 1 85.19 135 VAL A N 1
ATOM 997 C CA . VAL A 1 135 ? -10.875 -0.965 -14.25 1 85.19 135 VAL A CA 1
ATOM 998 C C . VAL A 1 135 ? -9.859 0.135 -13.953 1 85.19 135 VAL A C 1
ATOM 1000 O O . VAL A 1 135 ? -10.156 1.322 -14.117 1 85.19 135 VAL A O 1
ATOM 1003 N N . ARG A 1 136 ? -8.688 -0.195 -13.609 1 87 136 ARG A N 1
ATOM 1004 C CA . ARG A 1 136 ? -7.703 0.803 -13.195 1 87 136 ARG A CA 1
ATOM 1005 C C . ARG A 1 136 ? -6.988 1.401 -14.398 1 87 136 ARG A C 1
ATOM 1007 O O . ARG A 1 136 ? -6.816 2.619 -14.484 1 87 136 ARG A O 1
ATOM 1014 N N . CYS A 1 137 ? -6.605 0.561 -15.352 1 91.12 137 CYS A N 1
ATOM 1015 C CA . CYS A 1 137 ? -5.77 1.021 -16.453 1 91.12 137 CYS A CA 1
ATOM 1016 C C . CYS A 1 137 ? -6.617 1.318 -17.688 1 91.12 137 CYS A C 1
ATOM 1018 O O . CYS A 1 137 ? -6.113 1.858 -18.672 1 91.12 137 CYS A O 1
ATOM 1020 N N . ALA A 1 138 ? -7.887 0.947 -17.688 1 92.69 138 ALA A N 1
ATOM 1021 C CA . ALA A 1 138 ? -8.75 1.056 -18.859 1 92.69 138 ALA A CA 1
ATOM 1022 C C . ALA A 1 138 ? -8.156 0.303 -20.047 1 92.69 138 ALA A C 1
ATOM 1024 O O . ALA A 1 138 ? -8.227 0.773 -21.188 1 92.69 138 ALA A O 1
ATOM 1025 N N . ALA A 1 139 ? -7.465 -0.792 -19.75 1 96.56 139 ALA A N 1
ATOM 1026 C CA . ALA A 1 139 ? -6.891 -1.682 -20.766 1 96.56 139 ALA A CA 1
ATOM 1027 C C . ALA A 1 139 ? -7.809 -2.869 -21.031 1 96.56 139 ALA A C 1
ATOM 1029 O O . ALA A 1 139 ? -8.859 -3.002 -20.406 1 96.56 139 ALA A O 1
ATOM 1030 N N . THR A 1 140 ? -7.461 -3.633 -22.047 1 96.31 140 THR A N 1
ATOM 1031 C CA . THR A 1 140 ? -8.297 -4.766 -22.422 1 96.31 140 THR A CA 1
ATOM 1032 C C . THR A 1 140 ? -7.547 -6.082 -22.234 1 96.31 140 THR A C 1
ATOM 1034 O O . THR A 1 140 ? -6.641 -6.406 -23 1 96.31 140 THR A O 1
ATOM 1037 N N . PRO A 1 141 ? -7.91 -6.848 -21.234 1 97.5 141 PRO A N 1
ATOM 1038 C CA . PRO A 1 141 ? -7.355 -8.203 -21.141 1 97.5 141 PRO A CA 1
ATOM 1039 C C . PRO A 1 141 ? -7.848 -9.109 -22.266 1 97.5 141 PRO A C 1
ATOM 1041 O O . PRO A 1 141 ? -9.055 -9.164 -22.547 1 97.5 141 PRO A O 1
ATOM 1044 N N . VAL A 1 142 ? -6.969 -9.797 -22.953 1 97.06 142 VAL A N 1
ATOM 1045 C CA . VAL A 1 142 ? -7.277 -10.742 -24.016 1 97.06 142 VAL A CA 1
ATOM 1046 C C . VAL A 1 142 ? -6.914 -12.156 -23.562 1 97.06 142 VAL A C 1
ATOM 1048 O O . VAL A 1 142 ? -5.734 -12.508 -23.5 1 97.06 142 VAL A O 1
ATOM 1051 N N . PRO A 1 143 ? -7.883 -13 -23.312 1 97.5 143 PRO A N 1
ATOM 1052 C CA . PRO A 1 143 ? -7.609 -14.32 -22.75 1 97.5 143 PRO A CA 1
ATOM 1053 C C . PRO A 1 143 ? -7.098 -15.312 -23.797 1 97.5 143 PRO A C 1
ATOM 1055 O O . PRO A 1 143 ? -7.477 -15.227 -24.969 1 97.5 143 PRO A O 1
ATOM 1058 N N . PHE A 1 144 ? -6.258 -16.172 -23.391 1 97.69 144 PHE A N 1
ATOM 1059 C CA . PHE A 1 144 ? -5.914 -17.391 -24.125 1 97.69 144 PHE A CA 1
ATOM 1060 C C . PHE A 1 144 ? -6.074 -18.609 -23.234 1 97.69 144 PHE A C 1
ATOM 1062 O O . PHE A 1 144 ? -5.758 -18.578 -22.047 1 97.69 144 PHE A O 1
ATOM 1069 N N . SER A 1 145 ? -6.547 -19.672 -23.797 1 97.06 145 SER A N 1
ATOM 1070 C CA . SER A 1 145 ? -6.781 -20.875 -23.031 1 97.06 145 SER A CA 1
ATOM 1071 C C . SER A 1 145 ? -5.469 -21.516 -22.594 1 97.06 145 SER A C 1
ATOM 1073 O O . SER A 1 145 ? -4.602 -21.797 -23.422 1 97.06 145 SER A O 1
ATOM 1075 N N . LEU A 1 146 ? -5.34 -21.781 -21.312 1 97.31 146 LEU A N 1
ATOM 1076 C CA . LEU A 1 146 ? -4.102 -22.344 -20.797 1 97.31 146 LEU A CA 1
ATOM 1077 C C . LEU A 1 146 ? -4.082 -23.859 -21 1 97.31 146 LEU A C 1
ATOM 1079 O O . LEU A 1 146 ? -3.01 -24.469 -21.078 1 97.31 146 LEU A O 1
ATOM 1083 N N . PHE A 1 147 ? -5.309 -24.406 -21.109 1 96.88 147 PHE A N 1
ATOM 1084 C CA . PHE A 1 147 ? -5.367 -25.875 -21.172 1 96.88 147 PHE A CA 1
ATOM 1085 C C . PHE A 1 147 ? -6.281 -26.328 -22.297 1 96.88 147 PHE A C 1
ATOM 1087 O O . PHE A 1 147 ? -7.254 -25.641 -22.641 1 96.88 147 PHE A O 1
ATOM 1094 N N . ARG A 1 148 ? -5.883 -27.422 -22.891 1 92.69 148 ARG A N 1
ATOM 1095 C CA . ARG A 1 148 ? -6.688 -28.156 -23.859 1 92.69 148 ARG A CA 1
ATOM 1096 C C . ARG A 1 148 ? -6.527 -29.656 -23.688 1 92.69 148 ARG A C 1
ATOM 1098 O O . ARG A 1 148 ? -5.41 -30.188 -23.703 1 92.69 148 ARG A O 1
ATOM 1105 N N . ALA A 1 149 ? -7.633 -30.297 -23.516 1 87.69 149 ALA A N 1
ATOM 1106 C CA . ALA A 1 149 ? -7.66 -31.75 -23.375 1 87.69 149 ALA A CA 1
ATOM 1107 C C . ALA A 1 149 ? -6.719 -32.219 -22.266 1 87.69 149 ALA A C 1
ATOM 1109 O O . ALA A 1 149 ? -5.902 -33.125 -22.469 1 87.69 149 ALA A O 1
ATOM 1110 N N . GLY A 1 150 ? -6.73 -31.391 -21.172 1 85.81 150 GLY A N 1
ATOM 1111 C CA . GLY A 1 150 ? -6.008 -31.781 -19.969 1 85.81 150 GLY A CA 1
ATOM 1112 C C . GLY A 1 150 ? -4.52 -31.5 -20.047 1 85.81 150 GLY A C 1
ATOM 1113 O O . GLY A 1 150 ? -3.744 -31.984 -19.219 1 85.81 150 GLY A O 1
ATOM 1114 N N . ARG A 1 151 ? -4.098 -30.734 -21.031 1 90.38 151 ARG A N 1
ATOM 1115 C CA . ARG A 1 151 ? -2.686 -30.406 -21.203 1 90.38 151 ARG A CA 1
ATOM 1116 C C . ARG A 1 151 ? -2.492 -28.906 -21.406 1 90.38 151 ARG A C 1
ATOM 1118 O O . ARG A 1 151 ? -3.436 -28.203 -21.766 1 90.38 151 ARG A O 1
ATOM 1125 N N . PHE A 1 152 ? -1.239 -28.5 -21.203 1 95.69 152 PHE A N 1
ATOM 1126 C CA . PHE A 1 152 ? -0.875 -27.109 -21.5 1 95.69 152 PHE A CA 1
ATOM 1127 C C . PHE A 1 152 ? -1.127 -26.797 -22.969 1 95.69 152 PHE A C 1
ATOM 1129 O O . PHE A 1 152 ? -0.711 -27.547 -23.844 1 95.69 152 PHE A O 1
ATOM 1136 N N . ASP A 1 153 ? -1.853 -25.703 -23.266 1 96.75 153 ASP A N 1
ATOM 1137 C CA . ASP A 1 153 ? -2.283 -25.406 -24.625 1 96.75 153 ASP A CA 1
ATOM 1138 C C . ASP A 1 153 ? -1.377 -24.344 -25.266 1 96.75 153 ASP A C 1
ATOM 1140 O O . ASP A 1 153 ? -1.755 -23.188 -25.375 1 96.75 153 ASP A O 1
ATOM 1144 N N . LEU A 1 154 ? -0.312 -24.766 -25.797 1 95.69 154 LEU A N 1
ATOM 1145 C CA . LEU A 1 154 ? 0.644 -23.859 -26.438 1 95.69 154 LEU A CA 1
ATOM 1146 C C . LEU A 1 154 ? 0.046 -23.234 -27.703 1 95.69 154 LEU A C 1
ATOM 1148 O O . LEU A 1 154 ? 0.348 -22.094 -28.031 1 95.69 154 LEU A O 1
ATOM 1152 N N . SER A 1 155 ? -0.801 -24.016 -28.359 1 95.5 155 SER A N 1
ATOM 1153 C CA . SER A 1 155 ? -1.402 -23.547 -29.609 1 95.5 155 SER A CA 1
ATOM 1154 C C . SER A 1 155 ? -2.285 -22.328 -29.359 1 95.5 155 SER A C 1
ATOM 1156 O O . SER A 1 155 ? -2.266 -21.359 -30.141 1 95.5 155 SER A O 1
ATOM 1158 N N . ALA A 1 156 ? -3.043 -22.359 -28.328 1 96.25 156 ALA A N 1
ATOM 1159 C CA . ALA A 1 156 ? -3.898 -21.219 -28 1 96.25 156 ALA A CA 1
ATOM 1160 C C . ALA A 1 156 ? -3.068 -19.984 -27.672 1 96.25 156 ALA A C 1
ATOM 1162 O O . ALA A 1 156 ? -3.449 -18.859 -28.016 1 96.25 156 ALA A O 1
ATOM 1163 N N . CYS A 1 157 ? -1.993 -20.156 -27.016 1 94.62 157 CYS A N 1
ATOM 1164 C CA . CYS A 1 157 ? -1.088 -19.062 -26.719 1 94.62 157 CYS A CA 1
ATOM 1165 C C . CYS A 1 157 ? -0.519 -18.453 -27.984 1 94.62 157 CYS A C 1
ATOM 1167 O O . CYS A 1 157 ? -0.495 -17.234 -28.156 1 94.62 157 CYS A O 1
ATOM 1169 N N . LYS A 1 158 ? -0.129 -19.297 -28.859 1 95.75 158 LYS A N 1
ATOM 1170 C CA . LYS A 1 158 ? 0.421 -18.844 -30.141 1 95.75 158 LYS A CA 1
ATOM 1171 C C . LYS A 1 158 ? -0.613 -18.062 -30.938 1 95.75 158 LYS A C 1
ATOM 1173 O O . LYS A 1 158 ? -0.296 -17.016 -31.516 1 95.75 158 LYS A O 1
ATOM 1178 N N . GLU A 1 159 ? -1.791 -18.609 -30.953 1 96.25 159 GLU A N 1
ATOM 1179 C CA . GLU A 1 159 ? -2.871 -17.922 -31.656 1 96.25 159 GLU A CA 1
ATOM 1180 C C . GLU A 1 159 ? -3.121 -16.531 -31.078 1 96.25 159 GLU A C 1
ATOM 1182 O O . GLU A 1 159 ? -3.332 -15.578 -31.828 1 96.25 159 GLU A O 1
ATOM 1187 N N . ALA A 1 160 ? -3.117 -16.438 -29.812 1 96 160 ALA A N 1
ATOM 1188 C CA . ALA A 1 160 ? -3.318 -15.148 -29.141 1 96 160 ALA A CA 1
ATOM 1189 C C . ALA A 1 160 ? -2.188 -14.18 -29.469 1 96 160 ALA A C 1
ATOM 1191 O O . ALA A 1 160 ? -2.426 -12.992 -29.703 1 96 160 ALA A O 1
ATOM 1192 N N . LEU A 1 161 ? -0.956 -14.648 -29.469 1 96.56 161 LEU A N 1
ATOM 1193 C CA . LEU A 1 161 ? 0.206 -13.836 -29.828 1 96.56 161 LEU A CA 1
ATOM 1194 C C . LEU A 1 161 ? 0.11 -13.344 -31.266 1 96.56 161 LEU A C 1
ATOM 1196 O O . LEU A 1 161 ? 0.375 -12.172 -31.547 1 96.56 161 LEU A O 1
ATOM 1200 N N . ASP A 1 162 ? -0.316 -14.203 -32.156 1 95.06 162 ASP A N 1
ATOM 1201 C CA . ASP A 1 162 ? -0.479 -13.859 -33.562 1 95.06 162 ASP A CA 1
ATOM 1202 C C . ASP A 1 162 ? -1.478 -12.711 -33.719 1 95.06 162 ASP A C 1
ATOM 1204 O O . ASP A 1 162 ? -1.246 -11.797 -34.5 1 95.06 162 ASP A O 1
ATOM 1208 N N . ALA A 1 163 ? -2.471 -12.844 -33.031 1 93.81 163 ALA A N 1
ATOM 1209 C CA . ALA A 1 163 ? -3.547 -11.859 -33.156 1 93.81 163 ALA A CA 1
ATOM 1210 C C . ALA A 1 163 ? -3.092 -10.484 -32.656 1 93.81 163 ALA A C 1
ATOM 1212 O O . ALA A 1 163 ? -3.602 -9.461 -33.125 1 93.81 163 ALA A O 1
ATOM 1213 N N . GLN A 1 164 ? -2.113 -10.406 -31.75 1 93.25 164 GLN A N 1
ATOM 1214 C CA . GLN A 1 164 ? -1.671 -9.148 -31.172 1 93.25 164 GLN A CA 1
ATOM 1215 C C . GLN A 1 164 ? -0.447 -8.602 -31.891 1 93.25 164 GLN A C 1
ATOM 1217 O O . GLN A 1 164 ? -0.106 -7.426 -31.75 1 93.25 164 GLN A O 1
ATOM 1222 N N . ALA A 1 165 ? 0.2 -9.328 -32.688 1 92.62 165 ALA A N 1
ATOM 1223 C CA . ALA A 1 165 ? 1.477 -8.992 -33.312 1 92.62 165 ALA A CA 1
ATOM 1224 C C . ALA A 1 165 ? 1.319 -7.832 -34.281 1 92.62 165 ALA A C 1
ATOM 1226 O O . ALA A 1 165 ? 2.275 -7.094 -34.562 1 92.62 165 ALA A O 1
ATOM 1227 N N . SER A 1 166 ? 0.16 -7.688 -34.812 1 90.38 166 SER A N 1
ATOM 1228 C CA . SER A 1 166 ? -0.065 -6.656 -35.812 1 90.38 166 SER A CA 1
ATOM 1229 C C . SER A 1 166 ? 0.176 -5.262 -35.25 1 90.38 166 SER A C 1
ATOM 1231 O O . SER A 1 166 ? 0.503 -4.332 -35.969 1 90.38 166 SER A O 1
ATOM 1233 N N . ASP A 1 167 ? 0.074 -5.086 -34 1 89.88 167 ASP A N 1
ATOM 1234 C CA . ASP A 1 167 ? 0.256 -3.793 -33.344 1 89.88 167 ASP A CA 1
ATOM 1235 C C . ASP A 1 167 ? 1.735 -3.506 -33.094 1 89.88 167 ASP A C 1
ATOM 1237 O O . ASP A 1 167 ? 2.105 -2.385 -32.719 1 89.88 167 ASP A O 1
ATOM 1241 N N . GLY A 1 168 ? 2.57 -4.527 -33.281 1 95.38 168 GLY A N 1
ATOM 1242 C CA . GLY A 1 168 ? 4.004 -4.383 -33.094 1 95.38 168 GLY A CA 1
ATOM 1243 C C . GLY A 1 168 ? 4.43 -4.461 -31.625 1 95.38 168 GLY A C 1
ATOM 1244 O O . GLY A 1 168 ? 5.625 -4.441 -31.328 1 95.38 168 GLY A O 1
ATOM 1245 N N . VAL A 1 169 ? 3.445 -4.43 -30.734 1 97 169 VAL A N 1
ATOM 1246 C CA . VAL A 1 169 ? 3.736 -4.523 -29.297 1 97 169 VAL A CA 1
ATOM 1247 C C . VAL A 1 169 ? 2.898 -5.637 -28.672 1 97 169 VAL A C 1
ATOM 1249 O O . VAL A 1 169 ? 1.686 -5.703 -28.891 1 97 169 VAL A O 1
ATOM 1252 N N . ILE A 1 170 ? 3.539 -6.496 -28 1 97.81 170 ILE A N 1
ATOM 1253 C CA . ILE A 1 170 ? 2.875 -7.59 -27.297 1 97.81 170 ILE A CA 1
ATOM 1254 C C . ILE A 1 170 ? 3.129 -7.473 -25.797 1 97.81 170 ILE A C 1
ATOM 1256 O O . ILE A 1 170 ? 4.266 -7.27 -25.375 1 97.81 170 ILE A O 1
ATOM 1260 N N . ARG A 1 171 ? 2.117 -7.477 -24.984 1 98.25 171 ARG A N 1
ATOM 1261 C CA . ARG A 1 171 ? 2.176 -7.602 -23.531 1 98.25 171 ARG A CA 1
ATOM 1262 C C . ARG A 1 171 ? 1.553 -8.914 -23.078 1 98.25 171 ARG A C 1
ATOM 1264 O O . ARG A 1 171 ? 0.399 -9.203 -23.391 1 98.25 171 ARG A O 1
ATOM 1271 N N . LEU A 1 172 ? 2.338 -9.711 -22.359 1 98.5 172 LEU A N 1
ATOM 1272 C CA . LEU A 1 172 ? 1.95 -11.07 -22.016 1 98.5 172 LEU A CA 1
ATOM 1273 C C . LEU A 1 172 ? 2.166 -11.328 -20.516 1 98.5 172 LEU A C 1
ATOM 1275 O O . LEU A 1 172 ? 3.271 -11.141 -20.016 1 98.5 172 LEU A O 1
ATOM 1279 N N . ILE A 1 173 ? 1.105 -11.727 -19.797 1 98.69 173 ILE A N 1
ATOM 1280 C CA . ILE A 1 173 ? 1.246 -12.148 -18.406 1 98.69 173 ILE A CA 1
ATOM 1281 C C . ILE A 1 173 ? 1.456 -13.656 -18.328 1 98.69 173 ILE A C 1
ATOM 1283 O O . ILE A 1 173 ? 0.671 -14.422 -18.891 1 98.69 173 ILE A O 1
ATOM 1287 N N . LEU A 1 174 ? 2.506 -14.062 -17.766 1 98.56 174 LEU A N 1
ATOM 1288 C CA . LEU A 1 174 ? 2.781 -15.453 -17.422 1 98.56 174 LEU A CA 1
ATOM 1289 C C . LEU A 1 174 ? 2.746 -15.664 -15.914 1 98.56 174 LEU A C 1
ATOM 1291 O O . LEU A 1 174 ? 3.504 -15.031 -15.18 1 98.56 174 LEU A O 1
ATOM 1295 N N . ASN A 1 175 ? 1.845 -16.469 -15.438 1 98.5 175 ASN A N 1
ATOM 1296 C CA . ASN A 1 175 ? 1.669 -16.75 -14.016 1 98.5 175 ASN A CA 1
ATOM 1297 C C . ASN A 1 175 ? 1.921 -18.219 -13.695 1 98.5 175 ASN A C 1
ATOM 1299 O O . ASN A 1 175 ? 1.035 -19.062 -13.875 1 98.5 175 ASN A O 1
ATOM 1303 N N . PHE A 1 176 ? 3.146 -18.547 -13.25 1 97.94 176 PHE A N 1
ATOM 1304 C CA . PHE A 1 176 ? 3.523 -19.922 -12.914 1 97.94 176 PHE A CA 1
ATOM 1305 C C . PHE A 1 176 ? 4.355 -19.953 -11.633 1 97.94 176 PHE A C 1
ATOM 1307 O O . PHE A 1 176 ? 5.379 -19.266 -11.539 1 97.94 176 PHE A O 1
ATOM 1314 N N . PRO A 1 177 ? 4.008 -20.844 -10.656 1 97.56 177 PRO A N 1
ATOM 1315 C CA . PRO A 1 177 ? 2.807 -21.688 -10.617 1 97.56 177 PRO A CA 1
ATOM 1316 C C . PRO A 1 177 ? 1.522 -20.875 -10.805 1 97.56 177 PRO A C 1
ATOM 1318 O O . PRO A 1 177 ? 1.42 -19.75 -10.312 1 97.56 177 PRO A O 1
ATOM 1321 N N . HIS A 1 178 ? 0.575 -21.484 -11.453 1 98.38 178 HIS A N 1
ATOM 1322 C CA . HIS A 1 178 ? -0.597 -20.781 -11.969 1 98.38 178 HIS A CA 1
ATOM 1323 C C . HIS A 1 178 ? -1.711 -20.734 -10.922 1 98.38 178 HIS A C 1
ATOM 1325 O O . HIS A 1 178 ? -2.004 -21.734 -10.273 1 98.38 178 HIS A O 1
ATOM 1331 N N . ASN A 1 179 ? -2.205 -19.641 -10.602 1 98.06 179 ASN A N 1
ATOM 1332 C CA . ASN A 1 179 ? -3.496 -19.422 -9.953 1 98.06 179 ASN A CA 1
ATOM 1333 C C . ASN A 1 179 ? -4.602 -19.188 -10.977 1 98.06 179 ASN A C 1
ATOM 1335 O O . ASN A 1 179 ? -4.574 -18.203 -11.719 1 98.06 179 ASN A O 1
ATOM 1339 N N . PRO A 1 180 ? -5.492 -20.109 -11.148 1 98.12 180 PRO A N 1
ATOM 1340 C CA . PRO A 1 180 ? -6.055 -20.922 -10.062 1 98.12 180 PRO A CA 1
ATOM 1341 C C . PRO A 1 180 ? -5.738 -22.406 -10.211 1 98.12 180 PRO A C 1
ATOM 1343 O O . PRO A 1 180 ? -6.074 -23.203 -9.336 1 98.12 180 PRO A O 1
ATOM 1346 N N . SER A 1 181 ? -5.059 -22.859 -11.211 1 98 181 SER A N 1
ATOM 1347 C CA . SER A 1 181 ? -5.035 -24.281 -11.523 1 98 181 SER A CA 1
ATOM 1348 C C . SER A 1 181 ? -3.914 -25 -10.773 1 98 181 SER A C 1
ATOM 1350 O O . SER A 1 181 ? -3.902 -26.234 -10.688 1 98 181 SER A O 1
ATOM 1352 N N . GLY A 1 182 ? -2.947 -24.188 -10.344 1 98.06 182 GLY A N 1
ATOM 1353 C CA . GLY A 1 182 ? -1.783 -24.812 -9.734 1 98.06 182 GLY A CA 1
ATOM 1354 C C . GLY A 1 182 ? -0.919 -25.562 -10.734 1 98.06 182 GLY A C 1
ATOM 1355 O O . GLY A 1 182 ? -0.458 -26.672 -10.461 1 98.06 182 GLY A O 1
ATOM 1356 N N . TYR A 1 183 ? -0.687 -24.953 -11.812 1 98.31 183 TYR A N 1
ATOM 1357 C CA . TYR A 1 183 ? 0.076 -25.625 -12.859 1 98.31 183 TYR A CA 1
ATOM 1358 C C . TYR A 1 183 ? 1.368 -24.859 -13.156 1 98.31 183 TYR A C 1
ATOM 1360 O O . TYR A 1 183 ? 1.385 -23.641 -13.18 1 98.31 183 TYR A O 1
ATOM 1368 N N . THR A 1 184 ? 2.42 -25.562 -13.32 1 98.25 184 THR A N 1
ATOM 1369 C CA . THR A 1 184 ? 3.693 -25.094 -13.867 1 98.25 184 THR A CA 1
ATOM 1370 C C . THR A 1 184 ? 4.078 -25.922 -15.094 1 98.25 184 THR A C 1
ATOM 1372 O O . THR A 1 184 ? 4.039 -27.156 -15.062 1 98.25 184 THR A O 1
ATOM 1375 N N . PRO A 1 185 ? 4.422 -25.281 -16.188 1 97.56 185 PRO A N 1
ATOM 1376 C CA . PRO A 1 185 ? 4.824 -26.047 -17.375 1 97.56 185 PRO A CA 1
ATOM 1377 C C . PRO A 1 185 ? 6.031 -26.953 -17.125 1 97.56 185 PRO A C 1
ATOM 1379 O O . PRO A 1 185 ? 6.879 -26.625 -16.281 1 97.56 185 PRO A O 1
ATOM 1382 N N . THR A 1 186 ? 6.031 -28.062 -17.844 1 96.5 186 THR A N 1
ATOM 1383 C CA . THR A 1 186 ? 7.242 -28.875 -17.875 1 96.5 186 THR A CA 1
ATOM 1384 C C . THR A 1 186 ? 8.375 -28.109 -18.562 1 96.5 186 THR A C 1
ATOM 1386 O O . THR A 1 186 ? 8.141 -27.094 -19.203 1 96.5 186 THR A O 1
ATOM 1389 N N . GLU A 1 187 ? 9.594 -28.625 -18.406 1 96.62 187 GLU A N 1
ATOM 1390 C CA . GLU A 1 187 ? 10.734 -28.016 -19.078 1 96.62 187 GLU A CA 1
ATOM 1391 C C . GLU A 1 187 ? 10.516 -27.938 -20.594 1 96.62 187 GLU A C 1
ATOM 1393 O O . GLU A 1 187 ? 10.852 -26.938 -21.219 1 96.62 187 GLU A O 1
ATOM 1398 N N . GLU A 1 188 ? 9.977 -28.984 -21.141 1 95.94 188 GLU A N 1
ATOM 1399 C CA . GLU A 1 188 ? 9.695 -29.031 -22.562 1 95.94 188 GLU A CA 1
ATOM 1400 C C . GLU A 1 188 ? 8.664 -27.984 -22.969 1 95.94 188 GLU A C 1
ATOM 1402 O O . GLU A 1 188 ? 8.852 -27.25 -23.953 1 95.94 188 GLU A O 1
ATOM 1407 N N . GLU A 1 189 ? 7.539 -27.922 -22.25 1 96 189 GLU A N 1
ATOM 1408 C CA . GLU A 1 189 ? 6.492 -26.938 -22.516 1 96 189 GLU A CA 1
ATOM 1409 C C . GLU A 1 189 ? 7.027 -25.516 -22.375 1 96 189 GLU A C 1
ATOM 1411 O O . GLU A 1 189 ? 6.695 -24.641 -23.172 1 96 189 GLU A O 1
ATOM 1416 N N . ALA A 1 190 ? 7.844 -25.297 -21.359 1 97.19 190 ALA A N 1
ATOM 1417 C CA . ALA A 1 190 ? 8.43 -23.984 -21.109 1 97.19 190 ALA A CA 1
ATOM 1418 C C . ALA A 1 190 ? 9.344 -23.562 -22.25 1 97.19 190 ALA A C 1
ATOM 1420 O O . ALA A 1 190 ? 9.336 -22.406 -22.672 1 97.19 190 ALA A O 1
ATOM 1421 N N . GLN A 1 191 ? 10.148 -24.516 -22.703 1 97 191 GLN A N 1
ATOM 1422 C CA . GLN A 1 191 ? 11.031 -24.219 -23.828 1 97 191 GLN A CA 1
ATOM 1423 C C . GLN A 1 191 ? 10.234 -23.875 -25.078 1 97 191 GLN A C 1
ATOM 1425 O O . GLN A 1 191 ? 10.602 -22.953 -25.812 1 97 191 GLN A O 1
ATOM 1430 N N . GLN A 1 192 ? 9.188 -24.578 -25.328 1 96.75 192 GLN A N 1
ATOM 1431 C CA . GLN A 1 192 ? 8.344 -24.297 -26.484 1 96.75 192 GLN A CA 1
ATOM 1432 C C . GLN A 1 192 ? 7.707 -22.906 -26.375 1 96.75 192 GLN A C 1
ATOM 1434 O O . GLN A 1 192 ? 7.664 -22.156 -27.359 1 96.75 192 GLN A O 1
ATOM 1439 N N . LEU A 1 193 ? 7.18 -22.594 -25.219 1 97.25 193 LEU A N 1
ATOM 1440 C CA . LEU A 1 193 ? 6.605 -21.266 -25.016 1 97.25 193 LEU A CA 1
ATOM 1441 C C . LEU A 1 193 ? 7.66 -20.188 -25.219 1 97.25 193 LEU A C 1
ATOM 1443 O O . LEU A 1 193 ? 7.383 -19.156 -25.828 1 97.25 193 LEU A O 1
ATOM 1447 N N . TYR A 1 194 ? 8.875 -20.375 -24.641 1 97.88 194 TYR A N 1
ATOM 1448 C CA . TYR A 1 194 ? 10 -19.469 -24.828 1 97.88 194 TYR A CA 1
ATOM 1449 C C . TYR A 1 194 ? 10.266 -19.219 -26.312 1 97.88 194 TYR A C 1
ATOM 1451 O O . TYR A 1 194 ? 10.398 -18.062 -26.734 1 97.88 194 TYR A O 1
ATOM 1459 N N . GLU A 1 195 ? 10.305 -20.297 -27.094 1 98 195 GLU A N 1
ATOM 1460 C CA . GLU A 1 195 ? 10.602 -20.203 -28.516 1 98 195 GLU A CA 1
ATOM 1461 C C . GLU A 1 195 ? 9.523 -19.422 -29.266 1 98 195 GLU A C 1
ATOM 1463 O O . GLU A 1 195 ? 9.82 -18.641 -30.172 1 98 195 GLU A O 1
ATOM 1468 N N . VAL A 1 196 ? 8.312 -19.656 -28.891 1 97.12 196 VAL A N 1
ATOM 1469 C CA . VAL A 1 196 ? 7.191 -18.969 -29.531 1 97.12 196 VAL A CA 1
ATOM 1470 C C . VAL A 1 196 ? 7.297 -17.469 -29.281 1 97.12 196 VAL A C 1
ATOM 1472 O O . VAL A 1 196 ? 7.191 -16.672 -30.203 1 97.12 196 VAL A O 1
ATOM 1475 N N . VAL A 1 197 ? 7.5 -17.047 -28.062 1 97.94 197 VAL A N 1
ATOM 1476 C CA . VAL A 1 197 ? 7.598 -15.633 -27.703 1 97.94 197 VAL A CA 1
ATOM 1477 C C . VAL A 1 197 ? 8.82 -15.008 -28.375 1 97.94 197 VAL A C 1
ATOM 1479 O O . VAL A 1 197 ? 8.742 -13.906 -28.922 1 97.94 197 VAL A O 1
ATOM 1482 N N . TYR A 1 198 ? 9.953 -15.719 -28.375 1 98.19 198 TYR A N 1
ATOM 1483 C CA . TYR A 1 198 ? 11.195 -15.266 -28.984 1 98.19 198 TYR A CA 1
ATOM 1484 C C . TYR A 1 198 ? 11 -14.961 -30.469 1 98.19 198 TYR A C 1
ATOM 1486 O O . TYR A 1 198 ? 11.539 -13.977 -30.984 1 98.19 198 TYR A O 1
ATOM 1494 N N . ALA A 1 199 ? 10.281 -15.797 -31.125 1 97.81 199 ALA A N 1
ATOM 1495 C CA . ALA A 1 199 ? 10.07 -15.656 -32.562 1 97.81 199 ALA A CA 1
ATOM 1496 C C . ALA A 1 199 ? 9.383 -14.328 -32.875 1 97.81 199 ALA A C 1
ATOM 1498 O O . ALA A 1 199 ? 9.688 -13.703 -33.906 1 97.81 199 ALA A O 1
ATOM 1499 N N . TYR A 1 200 ? 8.477 -13.891 -32.062 1 97.88 200 TYR A N 1
ATOM 1500 C CA . TYR A 1 200 ? 7.793 -12.625 -32.312 1 97.88 200 TYR A CA 1
ATOM 1501 C C . TYR A 1 200 ? 8.727 -11.445 -32.094 1 97.88 200 TYR A C 1
ATOM 1503 O O . TYR A 1 200 ? 8.672 -10.445 -32.812 1 97.88 200 TYR A O 1
ATOM 1511 N N . ALA A 1 201 ? 9.531 -11.578 -31.047 1 98.12 201 ALA A N 1
ATOM 1512 C CA . ALA A 1 201 ? 10.555 -10.555 -30.828 1 98.12 201 ALA A CA 1
ATOM 1513 C C . ALA A 1 201 ? 11.516 -10.469 -32 1 98.12 201 ALA A C 1
ATOM 1515 O O . ALA A 1 201 ? 11.859 -9.375 -32.469 1 98.12 201 ALA A O 1
ATOM 1516 N N . ASP A 1 202 ? 11.898 -11.594 -32.469 1 97.81 202 ASP A N 1
ATOM 1517 C CA . ASP A 1 202 ? 12.82 -11.68 -33.594 1 97.81 202 ASP A CA 1
ATOM 1518 C C . ASP A 1 202 ? 12.195 -11.102 -34.875 1 97.81 202 ASP A C 1
ATOM 1520 O O . ASP A 1 202 ? 12.898 -10.547 -35.719 1 97.81 202 ASP A O 1
ATOM 1524 N N . ALA A 1 203 ? 10.938 -11.227 -34.969 1 97.38 203 ALA A N 1
ATOM 1525 C CA . ALA A 1 203 ? 10.203 -10.703 -36.094 1 97.38 203 ALA A CA 1
ATOM 1526 C C . ALA A 1 203 ? 10 -9.195 -35.969 1 97.38 203 ALA A C 1
ATOM 1528 O O . ALA A 1 203 ? 9.414 -8.562 -36.875 1 97.38 203 ALA A O 1
ATOM 1529 N N . GLY A 1 204 ? 10.336 -8.609 -34.875 1 97.19 204 GLY A N 1
ATOM 1530 C CA . GLY A 1 204 ? 10.359 -7.156 -34.781 1 97.19 204 GLY A CA 1
ATOM 1531 C C . GLY A 1 204 ? 9.375 -6.609 -33.781 1 97.19 204 GLY A C 1
ATOM 1532 O O . GLY A 1 204 ? 9.328 -5.398 -33.531 1 97.19 204 GLY A O 1
ATOM 1533 N N . CYS A 1 205 ? 8.609 -7.473 -33.156 1 97.62 205 CYS A N 1
ATOM 1534 C CA . CYS A 1 205 ? 7.668 -7.016 -32.125 1 97.62 205 CYS A CA 1
ATOM 1535 C C . CYS A 1 205 ? 8.391 -6.652 -30.844 1 97.62 205 CYS A C 1
ATOM 1537 O O . CYS A 1 205 ? 9.336 -7.336 -30.453 1 97.62 205 CYS A O 1
ATOM 1539 N N . ALA A 1 206 ? 8.008 -5.551 -30.219 1 98.12 206 ALA A N 1
ATOM 1540 C CA . ALA A 1 206 ? 8.383 -5.305 -28.828 1 98.12 206 ALA A CA 1
ATOM 1541 C C . ALA A 1 206 ? 7.539 -6.141 -27.859 1 98.12 206 ALA A C 1
ATOM 1543 O O . ALA A 1 206 ? 6.309 -6.07 -27.891 1 98.12 206 ALA A O 1
ATOM 1544 N N . VAL A 1 207 ? 8.195 -6.977 -27.094 1 98.5 207 VAL A N 1
ATOM 1545 C CA . VAL A 1 207 ? 7.453 -7.91 -26.266 1 98.5 207 VAL A CA 1
ATOM 1546 C C . VAL A 1 207 ? 7.723 -7.613 -24.781 1 98.5 207 VAL A C 1
ATOM 1548 O O . VAL A 1 207 ? 8.875 -7.59 -24.359 1 98.5 207 VAL A O 1
ATOM 1551 N N . LEU A 1 208 ? 6.68 -7.293 -24.031 1 98.62 208 LEU A N 1
ATOM 1552 C CA . LEU A 1 208 ? 6.727 -7.207 -22.578 1 98.62 208 LEU A CA 1
ATOM 1553 C C . LEU A 1 208 ? 6.176 -8.484 -21.953 1 98.62 208 LEU A C 1
ATOM 1555 O O . LEU A 1 208 ? 5.012 -8.828 -22.141 1 98.62 208 LEU A O 1
ATOM 1559 N N . VAL A 1 209 ? 7.016 -9.195 -21.266 1 98.81 209 VAL A N 1
ATOM 1560 C CA . VAL A 1 209 ? 6.594 -10.383 -20.531 1 98.81 209 VAL A CA 1
ATOM 1561 C C . VAL A 1 209 ? 6.484 -10.062 -19.047 1 98.81 209 VAL A C 1
ATOM 1563 O O . VAL A 1 209 ? 7.484 -9.734 -18.391 1 98.81 209 VAL A O 1
ATOM 1566 N N . ILE A 1 210 ? 5.336 -10.141 -18.484 1 98.75 210 ILE A N 1
ATOM 1567 C CA . ILE A 1 210 ? 5.086 -9.906 -17.062 1 98.75 210 ILE A CA 1
ATOM 1568 C C . ILE A 1 210 ? 4.965 -11.242 -16.328 1 98.75 210 ILE A C 1
ATOM 1570 O O . ILE A 1 210 ? 3.963 -11.945 -16.469 1 98.75 210 ILE A O 1
ATOM 1574 N N . CYS A 1 211 ? 5.969 -11.547 -15.578 1 98.75 211 CYS A N 1
ATOM 1575 C CA . CYS A 1 211 ? 6.02 -12.82 -14.867 1 98.75 211 CYS A CA 1
ATOM 1576 C C . CYS A 1 211 ? 5.492 -12.68 -13.445 1 98.75 211 CYS A C 1
ATOM 1578 O O . CYS A 1 211 ? 6.172 -12.125 -12.578 1 98.75 211 CYS A O 1
ATOM 1580 N N . ASP A 1 212 ? 4.277 -13.156 -13.203 1 98.62 212 ASP A N 1
ATOM 1581 C CA . ASP A 1 212 ? 3.725 -13.273 -11.859 1 98.62 212 ASP A CA 1
ATOM 1582 C C . ASP A 1 212 ? 4.156 -14.578 -11.203 1 98.62 212 ASP A C 1
ATOM 1584 O O . ASP A 1 212 ? 3.482 -15.602 -11.344 1 98.62 212 ASP A O 1
ATOM 1588 N N . ASP A 1 213 ? 5.215 -14.477 -10.422 1 98.19 213 ASP A N 1
ATOM 1589 C CA . ASP A 1 213 ? 5.852 -15.641 -9.805 1 98.19 213 ASP A CA 1
ATOM 1590 C C . ASP A 1 213 ? 5.434 -15.781 -8.344 1 98.19 213 ASP A C 1
ATOM 1592 O O . ASP A 1 213 ? 6.242 -16.172 -7.496 1 98.19 213 ASP A O 1
ATOM 1596 N N . ALA A 1 214 ? 4.199 -15.469 -8.055 1 97.38 214 ALA A N 1
ATOM 1597 C CA . ALA A 1 214 ? 3.697 -15.406 -6.688 1 97.38 214 ALA A CA 1
ATOM 1598 C C . ALA A 1 214 ? 3.938 -16.719 -5.949 1 97.38 214 ALA A C 1
ATOM 1600 O O . ALA A 1 214 ? 4.164 -16.719 -4.738 1 97.38 214 ALA A O 1
ATOM 1601 N N . TYR A 1 215 ? 3.9 -17.828 -6.66 1 96.81 215 TYR A N 1
ATOM 1602 C CA . TYR A 1 215 ? 3.938 -19.125 -5.992 1 96.81 215 TYR A CA 1
ATOM 1603 C C . TYR A 1 215 ? 5.223 -19.875 -6.324 1 96.81 215 TYR A C 1
ATOM 1605 O O . TYR A 1 215 ? 5.258 -21.094 -6.281 1 96.81 215 TYR A O 1
ATOM 1613 N N . SER A 1 216 ? 6.27 -19.078 -6.656 1 94.19 216 SER A N 1
ATOM 1614 C CA . SER A 1 216 ? 7.586 -19.672 -6.887 1 94.19 216 SER A CA 1
ATOM 1615 C C . SER A 1 216 ? 8.031 -20.516 -5.695 1 94.19 216 SER A C 1
ATOM 1617 O O . SER A 1 216 ? 7.867 -20.094 -4.547 1 94.19 216 SER A O 1
ATOM 1619 N N . GLY A 1 217 ? 8.555 -21.672 -5.984 1 91.44 217 GLY A N 1
ATOM 1620 C CA . GLY A 1 217 ? 9.062 -22.531 -4.926 1 91.44 217 GLY A CA 1
ATOM 1621 C C . GLY A 1 217 ? 8.117 -23.656 -4.566 1 91.44 217 GLY A C 1
ATOM 1622 O O . GLY A 1 217 ? 8.484 -24.562 -3.812 1 91.44 217 GLY A O 1
ATOM 1623 N N . PHE A 1 218 ? 6.914 -23.672 -5.137 1 95.69 218 PHE A N 1
ATOM 1624 C CA . PHE A 1 218 ? 5.945 -24.719 -4.82 1 95.69 218 PHE A CA 1
ATOM 1625 C C . PHE A 1 218 ? 5.75 -25.656 -6.008 1 95.69 218 PHE A C 1
ATOM 1627 O O . PHE A 1 218 ? 4.617 -25.953 -6.391 1 95.69 218 PHE A O 1
ATOM 1634 N N . GLU A 1 219 ? 6.777 -26.016 -6.621 1 96.38 219 GLU A N 1
ATOM 1635 C CA . GLU A 1 219 ? 6.805 -27.031 -7.664 1 96.38 219 GLU A CA 1
ATOM 1636 C C . GLU A 1 219 ? 7.004 -28.422 -7.07 1 96.38 219 GLU A C 1
ATOM 1638 O O . GLU A 1 219 ? 8.008 -28.688 -6.41 1 96.38 219 GLU A O 1
ATOM 1643 N N . TYR A 1 220 ? 6.117 -29.375 -7.344 1 97.06 220 TYR A N 1
ATOM 1644 C CA . TYR A 1 220 ? 6.094 -30.625 -6.586 1 97.06 220 TYR A CA 1
ATOM 1645 C C . TYR A 1 220 ? 6.668 -31.781 -7.41 1 97.06 220 TYR A C 1
ATOM 1647 O O . TYR A 1 220 ? 6.898 -32.875 -6.887 1 97.06 220 TYR A O 1
ATOM 1655 N N . GLU A 1 221 ? 6.887 -31.531 -8.734 1 96.12 221 GLU A N 1
ATOM 1656 C CA . GLU A 1 221 ? 7.387 -32.562 -9.617 1 96.12 221 GLU A CA 1
ATOM 1657 C C . GLU A 1 221 ? 8.734 -32.188 -10.219 1 96.12 221 GLU A C 1
ATOM 1659 O O . GLU A 1 221 ? 8.984 -31.016 -10.516 1 96.12 221 GLU A O 1
ATOM 1664 N N . ALA A 1 222 ? 9.562 -33.156 -10.469 1 92.62 222 ALA A N 1
ATOM 1665 C CA . ALA A 1 222 ? 10.93 -32.938 -10.938 1 92.62 222 ALA A CA 1
ATOM 1666 C C . ALA A 1 222 ? 10.938 -32.469 -12.398 1 92.62 222 ALA A C 1
ATOM 1668 O O . ALA A 1 222 ? 11.875 -31.797 -12.828 1 92.62 222 ALA A O 1
ATOM 1669 N N . SER A 1 223 ? 9.953 -32.812 -13.148 1 92.81 223 SER A N 1
ATOM 1670 C CA . SER A 1 223 ? 9.93 -32.531 -14.586 1 92.81 223 SER A CA 1
ATOM 1671 C C . SER A 1 223 ? 9.539 -31.094 -14.883 1 92.81 223 SER A C 1
ATOM 1673 O O . SER A 1 223 ? 9.625 -30.656 -16.031 1 92.81 223 SER A O 1
ATOM 1675 N N . LEU A 1 224 ? 9.141 -30.359 -13.883 1 96.12 224 LEU A N 1
ATOM 1676 C CA . LEU A 1 224 ? 8.656 -29 -14.086 1 96.12 224 LEU A CA 1
ATOM 1677 C C . LEU A 1 224 ? 9.82 -28.062 -14.391 1 96.12 224 LEU A C 1
ATOM 1679 O O . LEU A 1 224 ? 10.969 -28.359 -14.078 1 96.12 224 LEU A O 1
ATOM 1683 N N . MET A 1 225 ? 9.469 -27.031 -15.078 1 94.5 225 MET A N 1
ATOM 1684 C CA . MET A 1 225 ? 10.484 -26.047 -15.406 1 94.5 225 MET A CA 1
ATOM 1685 C C . MET A 1 225 ? 11.172 -25.531 -14.141 1 94.5 225 MET A C 1
ATOM 1687 O O . MET A 1 225 ? 10.523 -25.344 -13.109 1 94.5 225 MET A O 1
ATOM 1691 N N . ARG A 1 226 ? 12.469 -25.406 -14.273 1 88.25 226 ARG A N 1
ATOM 1692 C CA . ARG A 1 226 ? 13.25 -24.812 -13.188 1 88.25 226 ARG A CA 1
ATOM 1693 C C . ARG A 1 226 ? 13.375 -23.297 -13.359 1 88.25 226 ARG A C 1
ATOM 1695 O O . ARG A 1 226 ? 13.477 -22.812 -14.484 1 88.25 226 ARG A O 1
ATOM 1702 N N . GLY A 1 227 ? 13.336 -22.656 -12.25 1 89.94 227 GLY A N 1
ATOM 1703 C CA . GLY A 1 227 ? 13.469 -21.219 -12.305 1 89.94 227 GLY A CA 1
ATOM 1704 C C . GLY A 1 227 ? 12.211 -20.516 -12.781 1 89.94 227 GLY A C 1
ATOM 1705 O O . GLY A 1 227 ? 11.102 -20.938 -12.477 1 89.94 227 GLY A O 1
ATOM 1706 N N . SER A 1 228 ? 12.375 -19.297 -13.398 1 95.25 228 SER A N 1
ATOM 1707 C CA . SER A 1 228 ? 11.266 -18.453 -13.812 1 95.25 228 SER A CA 1
ATOM 1708 C C . SER A 1 228 ? 11.414 -18.016 -15.266 1 95.25 228 SER A C 1
ATOM 1710 O O . SER A 1 228 ? 12.531 -17.969 -15.797 1 95.25 228 SER A O 1
ATOM 1712 N N . PHE A 1 229 ? 10.273 -17.797 -15.93 1 97.88 229 PHE A N 1
ATOM 1713 C CA . PHE A 1 229 ? 10.312 -17.219 -17.266 1 97.88 229 PHE A CA 1
ATOM 1714 C C . PHE A 1 229 ? 11.016 -15.859 -17.25 1 97.88 229 PHE A C 1
ATOM 1716 O O . PHE A 1 229 ? 11.625 -15.453 -18.234 1 97.88 229 PHE A O 1
ATOM 1723 N N . PHE A 1 230 ? 10.969 -15.148 -16.125 1 98.5 230 PHE A N 1
ATOM 1724 C CA . PHE A 1 230 ? 11.703 -13.898 -15.977 1 98.5 230 PHE A CA 1
ATOM 1725 C C . PHE A 1 230 ? 13.18 -14.094 -16.312 1 98.5 230 PHE A C 1
ATOM 1727 O O . PHE A 1 230 ? 13.742 -13.344 -17.109 1 98.5 230 PHE A O 1
ATOM 1734 N N . ALA A 1 231 ? 13.773 -15.094 -15.727 1 96.75 231 ALA A N 1
ATOM 1735 C CA . ALA A 1 231 ? 15.188 -15.375 -15.961 1 96.75 231 ALA A CA 1
ATOM 1736 C C . ALA A 1 231 ? 15.438 -15.789 -17.406 1 96.75 231 ALA A C 1
ATOM 1738 O O . ALA A 1 231 ? 16.438 -15.391 -18.016 1 96.75 231 ALA A O 1
ATOM 1739 N N . ARG A 1 232 ? 14.555 -16.594 -17.984 1 96.75 232 ARG A N 1
ATOM 1740 C CA . ARG A 1 232 ? 14.719 -17.078 -19.359 1 96.75 232 ARG A CA 1
ATOM 1741 C C . ARG A 1 232 ? 14.68 -15.922 -20.359 1 96.75 232 ARG A C 1
ATOM 1743 O O . ARG A 1 232 ? 15.391 -15.953 -21.359 1 96.75 232 ARG A O 1
ATOM 1750 N N . PHE A 1 233 ? 13.875 -14.945 -20.047 1 98.31 233 PHE A N 1
ATOM 1751 C CA . PHE A 1 233 ? 13.672 -13.875 -21.016 1 98.31 233 PHE A CA 1
ATOM 1752 C C . PHE A 1 233 ? 14.586 -12.695 -20.703 1 98.31 233 PHE A C 1
ATOM 1754 O O . PHE A 1 233 ? 14.734 -11.781 -21.516 1 98.31 233 PHE A O 1
ATOM 1761 N N . ALA A 1 234 ? 15.25 -12.625 -19.531 1 96.94 234 ALA A N 1
ATOM 1762 C CA . ALA A 1 234 ? 16.016 -11.492 -19.016 1 96.94 234 ALA A CA 1
ATOM 1763 C C . ALA A 1 234 ? 17.078 -11.055 -20.016 1 96.94 234 ALA A C 1
ATOM 1765 O O . ALA A 1 234 ? 17.359 -9.867 -20.156 1 96.94 234 ALA A O 1
ATOM 1766 N N . GLN A 1 235 ? 17.688 -12.016 -20.734 1 94.12 235 GLN A N 1
ATOM 1767 C CA . GLN A 1 235 ? 18.766 -11.719 -21.672 1 94.12 235 GLN A CA 1
ATOM 1768 C C . GLN A 1 235 ? 18.516 -12.375 -23.016 1 94.12 235 GLN A C 1
ATOM 1770 O O . GLN A 1 235 ? 19.453 -12.719 -23.734 1 94.12 235 GLN A O 1
ATOM 1775 N N . ALA A 1 236 ? 17.281 -12.57 -23.312 1 97.38 236 ALA A N 1
ATOM 1776 C CA . ALA A 1 236 ? 16.922 -13.406 -24.453 1 97.38 236 ALA A CA 1
ATOM 1777 C C . ALA A 1 236 ? 17.047 -12.633 -25.766 1 97.38 236 ALA A C 1
ATOM 1779 O O . ALA A 1 236 ? 17.625 -13.133 -26.734 1 97.38 236 ALA A O 1
ATOM 1780 N N . HIS A 1 237 ? 16.547 -11.438 -25.859 1 98.12 237 HIS A N 1
ATOM 1781 C CA . HIS A 1 237 ? 16.438 -10.672 -27.094 1 98.12 237 HIS A CA 1
ATOM 1782 C C . HIS A 1 237 ? 16.328 -9.18 -26.812 1 98.12 237 HIS A C 1
ATOM 1784 O O . HIS A 1 237 ? 15.711 -8.773 -25.812 1 98.12 237 HIS A O 1
ATOM 1790 N N . LYS A 1 238 ? 16.828 -8.328 -27.688 1 98.06 238 LYS A N 1
ATOM 1791 C CA . LYS A 1 238 ? 16.844 -6.883 -27.469 1 98.06 238 LYS A CA 1
ATOM 1792 C C . LYS A 1 238 ? 15.438 -6.309 -27.438 1 98.06 238 LYS A C 1
ATOM 1794 O O . LYS A 1 238 ? 15.195 -5.266 -26.828 1 98.06 238 LYS A O 1
ATOM 1799 N N . ASN A 1 239 ? 14.469 -7.027 -28.109 1 98.38 239 ASN A N 1
ATOM 1800 C CA . ASN A 1 239 ? 13.094 -6.535 -28.188 1 98.38 239 ASN A CA 1
ATOM 1801 C C . ASN A 1 239 ? 12.234 -7.102 -27.062 1 98.38 239 ASN A C 1
ATOM 1803 O O . ASN A 1 239 ? 11.008 -6.949 -27.078 1 98.38 239 ASN A O 1
ATOM 1807 N N . ILE A 1 240 ? 12.828 -7.82 -26.109 1 98.69 240 ILE A N 1
ATOM 1808 C CA . ILE A 1 240 ? 12.07 -8.398 -25 1 98.69 240 ILE A CA 1
ATOM 1809 C C . ILE A 1 240 ? 12.453 -7.703 -23.703 1 98.69 240 ILE A C 1
ATOM 1811 O O . ILE A 1 240 ? 13.633 -7.566 -23.391 1 98.69 240 ILE A O 1
ATOM 1815 N N . CYS A 1 241 ? 11.469 -7.195 -23 1 98.56 241 CYS A N 1
ATOM 1816 C CA . CYS A 1 241 ? 11.57 -6.73 -21.625 1 98.56 241 CYS A CA 1
ATOM 1817 C C . CYS A 1 241 ? 10.75 -7.613 -20.688 1 98.56 241 CYS A C 1
ATOM 1819 O O . CYS A 1 241 ? 9.594 -7.914 -20.969 1 98.56 241 CYS A O 1
ATOM 1821 N N . ALA A 1 242 ? 11.383 -8.047 -19.625 1 98.75 242 ALA A N 1
ATOM 1822 C CA . ALA A 1 242 ? 10.695 -8.914 -18.672 1 98.75 242 ALA A CA 1
ATOM 1823 C C . ALA A 1 242 ? 10.539 -8.234 -17.312 1 98.75 242 ALA A C 1
ATOM 1825 O O . ALA A 1 242 ? 11.453 -7.543 -16.859 1 98.75 242 ALA A O 1
ATOM 1826 N N . LEU A 1 243 ? 9.383 -8.359 -16.734 1 98.81 243 LEU A N 1
ATOM 1827 C CA . LEU A 1 243 ? 9.109 -7.961 -15.367 1 98.81 243 LEU A CA 1
ATOM 1828 C C . LEU A 1 243 ? 8.883 -9.18 -14.477 1 98.81 243 LEU A C 1
ATOM 1830 O O . LEU A 1 243 ? 8.305 -10.18 -14.922 1 98.81 243 LEU A O 1
ATOM 1834 N N . LYS A 1 244 ? 9.328 -9.086 -13.234 1 98.69 244 LYS A N 1
ATOM 1835 C CA . LYS A 1 244 ? 9.094 -10.148 -12.258 1 98.69 244 LYS A CA 1
ATOM 1836 C C . LYS A 1 244 ? 8.391 -9.609 -11.023 1 98.69 244 LYS A C 1
ATOM 1838 O O . LYS A 1 244 ? 8.805 -8.602 -10.445 1 98.69 244 LYS A O 1
ATOM 1843 N N . ILE A 1 245 ? 7.312 -10.234 -10.68 1 98.69 245 ILE A N 1
ATOM 1844 C CA . ILE A 1 245 ? 6.609 -10.016 -9.422 1 98.69 245 ILE A CA 1
ATOM 1845 C C . ILE A 1 245 ? 6.75 -11.25 -8.531 1 98.69 245 ILE A C 1
ATOM 1847 O O . ILE A 1 245 ? 6.312 -12.336 -8.906 1 98.69 245 ILE A O 1
ATOM 1851 N N . ASP A 1 246 ? 7.363 -11.109 -7.457 1 98 246 ASP A N 1
ATOM 1852 C CA . ASP A 1 246 ? 7.52 -12.188 -6.488 1 98 246 ASP A CA 1
ATOM 1853 C C . ASP A 1 246 ? 7.645 -11.641 -5.07 1 98 246 ASP A C 1
ATOM 1855 O O . ASP A 1 246 ? 7.391 -10.461 -4.832 1 98 246 ASP A O 1
ATOM 1859 N N . GLY A 1 247 ? 7.812 -12.531 -4.102 1 94.88 247 GLY A N 1
ATOM 1860 C CA . GLY A 1 247 ? 7.91 -12 -2.75 1 94.88 247 GLY A CA 1
ATOM 1861 C C . GLY A 1 247 ? 7.867 -13.078 -1.683 1 94.88 247 GLY A C 1
ATOM 1862 O O . GLY A 1 247 ? 7.695 -14.258 -1.992 1 94.88 247 GLY A O 1
ATOM 1863 N N . LEU A 1 248 ? 8.055 -12.594 -0.458 1 90.62 248 LEU A N 1
ATOM 1864 C CA . LEU A 1 248 ? 8.117 -13.438 0.728 1 90.62 248 LEU A CA 1
ATOM 1865 C C . LEU A 1 248 ? 6.719 -13.883 1.148 1 90.62 248 LEU A C 1
ATOM 1867 O O . LEU A 1 248 ? 6.562 -14.891 1.833 1 90.62 248 LEU A O 1
ATOM 1871 N N . THR A 1 249 ? 5.738 -13.18 0.706 1 90.38 249 THR A N 1
ATOM 1872 C CA . THR A 1 249 ? 4.363 -13.367 1.156 1 90.38 249 THR A CA 1
ATOM 1873 C C . THR A 1 249 ? 3.951 -14.828 1.033 1 90.38 249 THR A C 1
ATOM 1875 O O . THR A 1 249 ? 3.475 -15.43 2 1 90.38 249 THR A O 1
ATOM 1878 N N . LYS A 1 250 ? 4.172 -15.422 -0.131 1 91.19 250 LYS A N 1
ATOM 1879 C CA . LYS A 1 250 ? 3.789 -16.828 -0.323 1 91.19 250 LYS A CA 1
ATOM 1880 C C . LYS A 1 250 ? 4.965 -17.75 -0.053 1 91.19 250 LYS A C 1
ATOM 1882 O O . LYS A 1 250 ? 4.832 -18.734 0.674 1 91.19 250 LYS A O 1
ATOM 1887 N N . GLU A 1 251 ? 6.141 -17.391 -0.472 1 89.56 251 GLU A N 1
ATOM 1888 C CA . GLU A 1 251 ? 7.316 -18.25 -0.43 1 89.56 251 GLU A CA 1
ATOM 1889 C C . GLU A 1 251 ? 7.746 -18.531 1.008 1 89.56 251 GLU A C 1
ATOM 1891 O O . GLU A 1 251 ? 8.305 -19.578 1.303 1 89.56 251 GLU A O 1
ATOM 1896 N N . GLU A 1 252 ? 7.508 -17.562 1.828 1 92 252 GLU A N 1
ATOM 1897 C CA . GLU A 1 252 ? 7.977 -17.703 3.205 1 92 252 GLU A CA 1
ATOM 1898 C C . GLU A 1 252 ? 6.801 -17.75 4.18 1 92 252 GLU A C 1
ATOM 1900 O O . GLU A 1 252 ? 6.977 -17.531 5.379 1 92 252 GLU A O 1
ATOM 1905 N N . TYR A 1 253 ? 5.641 -18 3.629 1 94.56 253 TYR A N 1
ATOM 1906 C CA . TYR A 1 253 ? 4.438 -18.188 4.434 1 94.56 253 TYR A CA 1
ATOM 1907 C C . TYR A 1 253 ? 4.156 -16.969 5.301 1 94.56 253 TYR A C 1
ATOM 1909 O O . TYR A 1 253 ? 3.789 -17.109 6.473 1 94.56 253 TYR A O 1
ATOM 1917 N N . ALA A 1 254 ? 4.504 -15.812 4.785 1 96.19 254 ALA A N 1
ATOM 1918 C CA . ALA A 1 254 ? 4.328 -14.555 5.508 1 96.19 254 ALA A CA 1
ATOM 1919 C C . ALA A 1 254 ? 3.322 -13.656 4.797 1 96.19 254 ALA A C 1
ATOM 1921 O O . ALA A 1 254 ? 3.615 -12.484 4.52 1 96.19 254 ALA A O 1
ATOM 1922 N N . TRP A 1 255 ? 2.127 -14.195 4.543 1 97.25 255 TRP A N 1
ATOM 1923 C CA . TRP A 1 255 ? 1.109 -13.555 3.715 1 97.25 255 TRP A CA 1
ATOM 1924 C C . TRP A 1 255 ? 0.767 -12.172 4.246 1 97.25 255 TRP A C 1
ATOM 1926 O O . TRP A 1 255 ? 0.763 -11.188 3.496 1 97.25 255 TRP A O 1
ATOM 1936 N N . GLY A 1 256 ? 0.622 -12.031 5.551 1 97.06 256 GLY A N 1
ATOM 1937 C CA . GLY A 1 256 ? 0.127 -10.82 6.188 1 97.06 256 GLY A CA 1
ATOM 1938 C C . GLY A 1 256 ? 1.188 -9.75 6.332 1 97.06 256 GLY A C 1
ATOM 1939 O O . GLY A 1 256 ? 0.876 -8.602 6.656 1 97.06 256 GLY A O 1
ATOM 1940 N N . LEU A 1 257 ? 2.473 -10.086 6.09 1 97.94 257 LEU A N 1
ATOM 1941 C CA . LEU A 1 257 ? 3.523 -9.078 6.172 1 97.94 257 LEU A CA 1
ATOM 1942 C C . LEU A 1 257 ? 3.486 -8.148 4.961 1 97.94 257 LEU A C 1
ATOM 1944 O O . LEU A 1 257 ? 4 -7.031 5.012 1 97.94 257 LEU A O 1
ATOM 1948 N N . ARG A 1 258 ? 2.92 -8.625 3.875 1 97.75 258 ARG A N 1
ATOM 1949 C CA . ARG A 1 258 ? 2.729 -7.836 2.66 1 97.75 258 ARG A CA 1
ATOM 1950 C C . ARG A 1 258 ? 4.055 -7.289 2.148 1 97.75 258 ARG A C 1
ATOM 1952 O O . ARG A 1 258 ? 4.199 -6.082 1.942 1 97.75 258 ARG A O 1
ATOM 1959 N N . VAL A 1 259 ? 4.996 -8.156 1.904 1 98.25 259 VAL A N 1
ATOM 1960 C CA . VAL A 1 259 ? 6.277 -7.762 1.319 1 98.25 259 VAL A CA 1
ATOM 1961 C C . VAL A 1 259 ? 6.449 -8.438 -0.039 1 98.25 259 VAL A C 1
ATOM 1963 O O . VAL A 1 259 ? 6.613 -9.656 -0.118 1 98.25 259 VAL A O 1
ATOM 1966 N N . GLY A 1 260 ? 6.344 -7.711 -1.084 1 98.06 260 GLY A N 1
ATOM 1967 C CA . GLY A 1 260 ? 6.555 -8.148 -2.455 1 98.06 260 GLY A CA 1
ATOM 1968 C C . GLY A 1 260 ? 7.625 -7.355 -3.18 1 98.06 260 GLY A C 1
ATOM 1969 O O . GLY A 1 260 ? 8.125 -6.355 -2.656 1 98.06 260 GLY A O 1
ATOM 1970 N N . PHE A 1 261 ? 8.016 -7.828 -4.359 1 98.56 261 PHE A N 1
ATOM 1971 C CA . PHE A 1 261 ? 9.102 -7.207 -5.105 1 98.56 261 PHE A CA 1
ATOM 1972 C C . PHE A 1 261 ? 8.727 -7.059 -6.578 1 98.56 261 PHE A C 1
ATOM 1974 O O . PHE A 1 261 ? 8.008 -7.891 -7.129 1 98.56 261 PHE A O 1
ATOM 1981 N N . LEU A 1 262 ? 9.195 -6.008 -7.168 1 98.75 262 LEU A N 1
ATOM 1982 C CA . LEU A 1 262 ? 9.125 -5.77 -8.609 1 98.75 262 LEU A CA 1
ATOM 1983 C C . LEU A 1 262 ? 10.516 -5.602 -9.203 1 98.75 262 LEU A C 1
ATOM 1985 O O . LEU A 1 262 ? 11.312 -4.793 -8.719 1 98.75 262 LEU A O 1
ATOM 1989 N N . SER A 1 263 ? 10.883 -6.398 -10.164 1 98.12 263 SER A N 1
ATOM 1990 C CA . SER A 1 263 ? 12.148 -6.328 -10.875 1 98.12 263 SER A CA 1
ATOM 1991 C C . SER A 1 263 ? 11.938 -6.262 -12.383 1 98.12 263 SER A C 1
ATOM 1993 O O . SER A 1 263 ? 10.898 -6.684 -12.891 1 98.12 263 SER A O 1
ATOM 1995 N N . CYS A 1 264 ? 12.906 -5.754 -13.094 1 98.19 264 CYS A N 1
ATOM 1996 C CA . CYS A 1 264 ? 12.898 -5.625 -14.547 1 98.19 264 CYS A CA 1
ATOM 1997 C C . CYS A 1 264 ? 14.211 -6.105 -15.141 1 98.19 264 CYS A C 1
ATOM 1999 O O . CYS A 1 264 ? 15.273 -5.938 -14.531 1 98.19 264 CYS A O 1
ATOM 2001 N N . ALA A 1 265 ? 14.148 -6.723 -16.312 1 97.81 265 ALA A N 1
ATOM 2002 C CA . ALA A 1 265 ? 15.352 -7.168 -17.016 1 97.81 265 ALA A CA 1
ATOM 2003 C C . ALA A 1 265 ? 15.133 -7.152 -18.531 1 97.81 265 ALA A C 1
ATOM 2005 O O . ALA A 1 265 ? 14 -7.301 -19 1 97.81 265 ALA A O 1
ATOM 2006 N N . GLY A 1 266 ? 16.172 -6.98 -19.25 1 97.44 266 GLY A N 1
ATOM 2007 C CA . GLY A 1 266 ? 16.203 -7.016 -20.703 1 97.44 266 GLY A CA 1
ATOM 2008 C C . GLY A 1 266 ? 17.609 -6.93 -21.266 1 97.44 266 GLY A C 1
ATOM 2009 O O . GLY A 1 266 ? 18.469 -6.23 -20.719 1 97.44 266 GLY A O 1
ATOM 2010 N N . LEU A 1 267 ? 17.766 -7.578 -22.391 1 96.75 267 LEU A N 1
ATOM 2011 C CA . LEU A 1 267 ? 19.078 -7.637 -23.016 1 96.75 267 LEU A CA 1
ATOM 2012 C C . LEU A 1 267 ? 19.547 -6.242 -23.422 1 96.75 267 LEU A C 1
ATOM 2014 O O . LEU A 1 267 ? 20.75 -5.938 -23.328 1 96.75 267 LEU A O 1
ATOM 2018 N N . ALA A 1 268 ? 18.641 -5.406 -23.797 1 96 268 ALA A N 1
ATOM 2019 C CA . ALA A 1 268 ? 18.984 -4.082 -24.297 1 96 268 ALA A CA 1
ATOM 2020 C C . ALA A 1 268 ? 19.078 -3.07 -23.156 1 96 268 ALA A C 1
ATOM 2022 O O . ALA A 1 268 ? 19.422 -1.902 -23.391 1 96 268 ALA A O 1
ATOM 2023 N N . LEU A 1 269 ? 18.812 -3.469 -21.953 1 94.75 269 LEU A N 1
ATOM 2024 C CA . LEU A 1 269 ? 18.797 -2.562 -20.812 1 94.75 269 LEU A CA 1
ATOM 2025 C C . LEU A 1 269 ? 20.125 -2.59 -20.062 1 94.75 269 LEU A C 1
ATOM 2027 O O . LEU A 1 269 ? 20.734 -3.654 -19.891 1 94.75 269 LEU A O 1
ATOM 2031 N N . GLY A 1 270 ? 20.609 -1.434 -19.75 1 90.5 270 GLY A N 1
ATOM 2032 C CA . GLY A 1 270 ? 21.797 -1.284 -18.938 1 90.5 270 GLY A CA 1
ATOM 2033 C C . GLY A 1 270 ? 21.547 -0.57 -17.625 1 90.5 270 GLY A C 1
ATOM 2034 O O . GLY A 1 270 ? 20.391 -0.423 -17.203 1 90.5 270 GLY A O 1
ATOM 2035 N N . VAL A 1 271 ? 22.531 -0.195 -16.984 1 87.56 271 VAL A N 1
ATOM 2036 C CA . VAL A 1 271 ? 22.484 0.411 -15.656 1 87.56 271 VAL A CA 1
ATOM 2037 C C . VAL A 1 271 ? 21.609 1.67 -15.695 1 87.56 271 VAL A C 1
ATOM 2039 O O . VAL A 1 271 ? 20.797 1.896 -14.805 1 87.56 271 VAL A O 1
ATOM 2042 N N . SER A 1 272 ? 21.766 2.426 -16.734 1 91.94 272 SER A N 1
ATOM 2043 C CA . SER A 1 272 ? 21.031 3.68 -16.844 1 91.94 272 SER A CA 1
ATOM 2044 C C . SER A 1 272 ? 19.531 3.428 -16.969 1 91.94 272 SER A C 1
ATOM 2046 O O . SER A 1 272 ? 18.719 4.141 -16.359 1 91.94 272 SER A O 1
ATOM 2048 N N . GLN A 1 273 ? 19.156 2.436 -17.797 1 94.25 273 GLN A N 1
ATOM 2049 C CA . GLN A 1 273 ? 17.734 2.107 -17.969 1 94.25 273 GLN A CA 1
ATOM 2050 C C . GLN A 1 273 ? 17.156 1.516 -16.688 1 94.25 273 GLN A C 1
ATOM 2052 O O . GLN A 1 273 ? 16.016 1.811 -16.328 1 94.25 273 GLN A O 1
ATOM 2057 N N . TYR A 1 274 ? 17.922 0.704 -15.984 1 94.31 274 TYR A N 1
ATOM 2058 C CA . TYR A 1 274 ? 17.469 0.133 -14.727 1 94.31 274 TYR A CA 1
ATOM 2059 C C . TYR A 1 274 ? 17.25 1.221 -13.68 1 94.31 274 TYR A C 1
ATOM 2061 O O . TYR A 1 274 ? 16.281 1.184 -12.922 1 94.31 274 TYR A O 1
ATOM 2069 N N . GLN A 1 275 ? 18.125 2.168 -13.656 1 92.88 275 GLN A N 1
ATOM 2070 C CA . GLN A 1 275 ? 17.969 3.289 -12.734 1 92.88 275 GLN A CA 1
ATOM 2071 C C . GLN A 1 275 ? 16.734 4.117 -13.078 1 92.88 275 GLN A C 1
ATOM 2073 O O . GLN A 1 275 ? 16.031 4.582 -12.18 1 92.88 275 GLN A O 1
ATOM 2078 N N . ALA A 1 276 ? 16.547 4.34 -14.367 1 95.56 276 ALA A N 1
ATOM 2079 C CA . ALA A 1 276 ? 15.344 5.062 -14.797 1 95.56 276 ALA A CA 1
ATOM 2080 C C . ALA A 1 276 ? 14.078 4.32 -14.391 1 95.56 276 ALA A C 1
ATOM 2082 O O . ALA A 1 276 ? 13.109 4.934 -13.93 1 95.56 276 ALA A O 1
ATOM 2083 N N . PHE A 1 277 ? 14.07 3.023 -14.57 1 96.81 277 PHE A N 1
ATOM 2084 C CA . PHE A 1 277 ? 12.961 2.174 -14.141 1 96.81 277 PHE A CA 1
ATOM 2085 C C . PHE A 1 277 ? 12.703 2.332 -12.648 1 96.81 277 PHE A C 1
ATOM 2087 O O . PHE A 1 277 ? 11.57 2.566 -12.227 1 96.81 277 PHE A O 1
ATOM 2094 N N . GLU A 1 278 ? 13.734 2.24 -11.875 1 96 278 GLU A N 1
ATOM 2095 C CA . GLU A 1 278 ? 13.617 2.361 -10.422 1 96 278 GLU A CA 1
ATOM 2096 C C . GLU A 1 278 ? 13.062 3.725 -10.023 1 96 278 GLU A C 1
ATOM 2098 O O . GLU A 1 278 ? 12.195 3.814 -9.148 1 96 278 GLU A O 1
ATOM 2103 N N . LYS A 1 279 ? 13.57 4.754 -10.641 1 95.94 279 LYS A N 1
ATOM 2104 C CA . LYS A 1 279 ? 13.117 6.105 -10.328 1 95.94 279 LYS A CA 1
ATOM 2105 C C . LYS A 1 279 ? 11.633 6.27 -10.641 1 95.94 279 LYS A C 1
ATOM 2107 O O . LYS A 1 279 ? 10.898 6.91 -9.875 1 95.94 279 LYS A O 1
ATOM 2112 N N . LYS A 1 280 ? 11.195 5.723 -11.734 1 95.94 280 LYS A N 1
ATOM 2113 C CA . LYS A 1 280 ? 9.789 5.812 -12.102 1 95.94 280 LYS A CA 1
ATOM 2114 C C . LYS A 1 280 ? 8.906 5.059 -11.109 1 95.94 280 LYS A C 1
ATOM 2116 O O . LYS A 1 280 ? 7.844 5.543 -10.727 1 95.94 280 LYS A O 1
ATOM 2121 N N . VAL A 1 281 ? 9.359 3.873 -10.758 1 97.25 281 VAL A N 1
ATOM 2122 C CA . VAL A 1 281 ? 8.609 3.094 -9.773 1 97.25 281 VAL A CA 1
ATOM 2123 C C . VAL A 1 281 ? 8.57 3.842 -8.445 1 97.25 281 VAL A C 1
ATOM 2125 O O . VAL A 1 281 ? 7.52 3.908 -7.801 1 97.25 281 VAL A O 1
ATOM 2128 N N . MET A 1 282 ? 9.672 4.402 -8.062 1 96.44 282 MET A N 1
ATOM 2129 C CA . MET A 1 282 ? 9.719 5.172 -6.828 1 96.44 282 MET A CA 1
ATOM 2130 C C . MET A 1 282 ? 8.758 6.359 -6.887 1 96.44 282 MET A C 1
ATOM 2132 O O . MET A 1 282 ? 8.133 6.703 -5.887 1 96.44 282 MET A O 1
ATOM 2136 N N . GLY A 1 283 ? 8.727 7.016 -8.039 1 93.88 283 GLY A N 1
ATOM 2137 C CA . GLY A 1 283 ? 7.766 8.094 -8.211 1 93.88 283 GLY A CA 1
ATOM 2138 C C . GLY A 1 283 ? 6.332 7.66 -7.973 1 93.88 283 GLY A C 1
ATOM 2139 O O . GLY A 1 283 ? 5.562 8.367 -7.316 1 93.88 283 GLY A O 1
ATOM 2140 N N . MET A 1 284 ? 5.988 6.5 -8.477 1 93.88 284 MET A N 1
ATOM 2141 C CA . MET A 1 284 ? 4.652 5.949 -8.281 1 93.88 284 MET A CA 1
ATOM 2142 C C . MET A 1 284 ? 4.395 5.641 -6.809 1 93.88 284 MET A C 1
ATOM 2144 O O . MET A 1 284 ? 3.312 5.918 -6.289 1 93.88 284 MET A O 1
ATOM 2148 N N . ILE A 1 285 ? 5.391 5.043 -6.191 1 96.12 285 ILE A N 1
ATOM 2149 C CA . ILE A 1 285 ? 5.273 4.699 -4.781 1 96.12 285 ILE A CA 1
ATOM 2150 C C . ILE A 1 285 ? 5.09 5.969 -3.953 1 96.12 285 ILE A C 1
ATOM 2152 O O . ILE A 1 285 ? 4.207 6.035 -3.092 1 96.12 285 ILE A O 1
ATOM 2156 N N . ARG A 1 286 ? 5.836 6.953 -4.211 1 92.38 286 ARG A N 1
ATOM 2157 C CA . ARG A 1 286 ? 5.762 8.211 -3.48 1 92.38 286 ARG A CA 1
ATOM 2158 C C . ARG A 1 286 ? 4.379 8.844 -3.621 1 92.38 286 ARG A C 1
ATOM 2160 O O . ARG A 1 286 ? 3.879 9.469 -2.682 1 92.38 286 ARG A O 1
ATOM 2167 N N . ALA A 1 287 ? 3.777 8.672 -4.719 1 91.31 287 ALA A N 1
ATOM 2168 C CA . ALA A 1 287 ? 2.498 9.305 -5.016 1 91.31 287 ALA A CA 1
ATOM 2169 C C . ALA A 1 287 ? 1.333 8.477 -4.484 1 91.31 287 ALA A C 1
ATOM 2171 O O . ALA A 1 287 ? 0.196 8.953 -4.43 1 91.31 287 ALA A O 1
ATOM 2172 N N . SER A 1 288 ? 1.605 7.262 -4.012 1 94 288 SER A N 1
ATOM 2173 C CA . SER A 1 288 ? 0.466 6.41 -3.691 1 94 288 SER A CA 1
ATOM 2174 C C . SER A 1 288 ? 0.636 5.746 -2.328 1 94 288 SER A C 1
ATOM 2176 O O . SER A 1 288 ? -0.345 5.34 -1.704 1 94 288 SER A O 1
ATOM 2178 N N . LEU A 1 289 ? 1.864 5.625 -1.862 1 94.75 289 LEU A N 1
ATOM 2179 C CA . LEU A 1 289 ? 2.094 4.797 -0.684 1 94.75 289 LEU A CA 1
ATOM 2180 C C . LEU A 1 289 ? 3.096 5.457 0.258 1 94.75 289 LEU A C 1
ATOM 2182 O O . LEU A 1 289 ? 3.021 5.273 1.476 1 94.75 289 LEU A O 1
ATOM 2186 N N . SER A 1 290 ? 3.979 6.227 -0.189 1 94.31 290 SER A N 1
ATOM 2187 C CA . SER A 1 290 ? 5.184 6.719 0.471 1 94.31 290 SER A CA 1
ATOM 2188 C C . SER A 1 290 ? 6.254 5.637 0.546 1 94.31 290 SER A C 1
ATOM 2190 O O . SER A 1 290 ? 7.285 5.727 -0.126 1 94.31 290 SER A O 1
ATOM 2192 N N . CYS A 1 291 ? 6.055 4.613 1.238 1 97.12 291 CYS A N 1
ATOM 2193 C CA . CYS A 1 291 ? 6.941 3.457 1.304 1 97.12 291 CYS A CA 1
ATOM 2194 C C . CYS A 1 291 ? 6.23 2.262 1.931 1 97.12 291 CYS A C 1
ATOM 2196 O O . CYS A 1 291 ? 5.141 2.406 2.49 1 97.12 291 CYS A O 1
ATOM 2198 N N . THR A 1 292 ? 6.801 1.067 1.694 1 98.19 292 THR A N 1
ATOM 2199 C CA . THR A 1 292 ? 6.312 -0.135 2.359 1 98.19 292 THR A CA 1
ATOM 2200 C C . THR A 1 292 ? 6.645 -0.101 3.85 1 98.19 292 THR A C 1
ATOM 2202 O O . THR A 1 292 ? 7.676 0.439 4.25 1 98.19 292 THR A O 1
ATOM 2205 N N . ALA A 1 293 ? 5.785 -0.691 4.691 1 98.38 293 ALA A N 1
ATOM 2206 C CA . ALA A 1 293 ? 5.949 -0.661 6.145 1 98.38 293 ALA A CA 1
ATOM 2207 C C . ALA A 1 293 ? 7.355 -1.098 6.547 1 98.38 293 ALA A C 1
ATOM 2209 O O . ALA A 1 293 ? 7.832 -2.15 6.113 1 98.38 293 ALA A O 1
ATOM 2210 N N . THR A 1 294 ? 8.008 -0.302 7.371 1 98.44 294 THR A N 1
ATOM 2211 C CA . THR A 1 294 ? 9.391 -0.536 7.777 1 98.44 294 THR A CA 1
ATOM 2212 C C . THR A 1 294 ? 9.508 -1.827 8.578 1 98.44 294 THR A C 1
ATOM 2214 O O . THR A 1 294 ? 10.398 -2.641 8.336 1 98.44 294 THR A O 1
ATOM 2217 N N . LEU A 1 295 ? 8.609 -2.006 9.508 1 98.38 295 LEU A N 1
ATOM 2218 C CA . LEU A 1 295 ? 8.695 -3.162 10.391 1 98.38 295 LEU A CA 1
ATOM 2219 C C . LEU A 1 295 ? 8.625 -4.461 9.594 1 98.38 295 LEU A C 1
ATOM 2221 O O . LEU A 1 295 ? 9.398 -5.387 9.844 1 98.38 295 LEU A O 1
ATOM 2225 N N . THR A 1 296 ? 7.672 -4.566 8.68 1 98.38 296 THR A N 1
ATOM 2226 C CA . THR A 1 296 ? 7.52 -5.812 7.934 1 98.38 296 THR A CA 1
ATOM 2227 C C . THR A 1 296 ? 8.742 -6.07 7.059 1 98.38 296 THR A C 1
ATOM 2229 O O . THR A 1 296 ? 9.148 -7.219 6.871 1 98.38 296 THR A O 1
ATOM 2232 N N . GLN A 1 297 ? 9.367 -5.02 6.496 1 98.44 297 GLN A N 1
ATOM 2233 C CA . GLN A 1 297 ? 10.602 -5.18 5.738 1 98.44 297 GLN A CA 1
ATOM 2234 C C . GLN A 1 297 ? 11.734 -5.664 6.629 1 98.44 297 GLN A C 1
ATOM 2236 O O . GLN A 1 297 ? 12.523 -6.523 6.23 1 98.44 297 GLN A O 1
ATOM 2241 N N . THR A 1 298 ? 11.828 -5.059 7.824 1 97.94 298 THR A N 1
ATOM 2242 C CA . THR A 1 298 ? 12.844 -5.457 8.789 1 97.94 298 THR A CA 1
ATOM 2243 C C . THR A 1 298 ? 12.719 -6.938 9.125 1 97.94 298 THR A C 1
ATOM 2245 O O . THR A 1 298 ? 13.719 -7.66 9.148 1 97.94 298 THR A O 1
ATOM 2248 N N . LEU A 1 299 ? 11.508 -7.363 9.383 1 96.94 299 LEU A N 1
ATOM 2249 C CA . LEU A 1 299 ? 11.273 -8.766 9.711 1 96.94 299 LEU A CA 1
ATOM 2250 C C . LEU A 1 299 ? 11.625 -9.664 8.531 1 96.94 299 LEU A C 1
ATOM 2252 O O . LEU A 1 299 ? 12.195 -10.742 8.711 1 96.94 299 LEU A O 1
ATOM 2256 N N . ALA A 1 300 ? 11.273 -9.242 7.344 1 96.12 300 ALA A N 1
ATOM 2257 C CA . ALA A 1 300 ? 11.633 -9.984 6.137 1 96.12 300 ALA A CA 1
ATOM 2258 C C . ALA A 1 300 ? 13.148 -10.133 6.016 1 96.12 300 ALA A C 1
ATOM 2260 O O . ALA A 1 300 ? 13.648 -11.219 5.707 1 96.12 300 ALA A O 1
ATOM 2261 N N . LEU A 1 301 ? 13.836 -9.008 6.215 1 95.81 301 LEU A N 1
ATOM 2262 C CA . LEU A 1 301 ? 15.289 -9.016 6.129 1 95.81 301 LEU A CA 1
ATOM 2263 C C . LEU A 1 301 ? 15.883 -9.992 7.141 1 95.81 301 LEU A C 1
ATOM 2265 O O . LEU A 1 301 ? 16.797 -10.75 6.812 1 95.81 301 LEU A O 1
ATOM 2269 N N . ARG A 1 302 ? 15.352 -9.984 8.336 1 92.94 302 ARG A N 1
ATOM 2270 C CA . ARG A 1 302 ? 15.828 -10.883 9.375 1 92.94 302 ARG A CA 1
ATOM 2271 C C . ARG A 1 302 ? 15.547 -12.336 9.016 1 92.94 302 ARG A C 1
ATOM 2273 O O . ARG A 1 302 ? 16.375 -13.219 9.25 1 92.94 302 ARG A O 1
ATOM 2280 N N . LEU A 1 303 ? 14.414 -12.594 8.492 1 89.88 303 LEU A N 1
ATOM 2281 C CA . LEU A 1 303 ? 14.023 -13.938 8.086 1 89.88 303 LEU A CA 1
ATOM 2282 C C . LEU A 1 303 ? 14.961 -14.477 7.008 1 89.88 303 LEU A C 1
ATOM 2284 O O . LEU A 1 303 ? 15.328 -15.648 7.023 1 89.88 303 LEU A O 1
ATOM 2288 N N . LEU A 1 304 ? 15.359 -13.602 6.102 1 88.31 304 LEU A N 1
ATOM 2289 C CA . LEU A 1 304 ? 16.188 -14.008 4.973 1 88.31 304 LEU A CA 1
ATOM 2290 C C . LEU A 1 304 ? 17.656 -14.117 5.387 1 88.31 304 LEU A C 1
ATOM 2292 O O . LEU A 1 304 ? 18.438 -14.828 4.746 1 88.31 304 LEU A O 1
ATOM 2296 N N . ALA A 1 305 ? 18.094 -13.266 6.27 1 80.81 305 ALA A N 1
ATOM 2297 C CA . ALA A 1 305 ? 19.484 -13.258 6.719 1 80.81 305 ALA A CA 1
ATOM 2298 C C . ALA A 1 305 ? 19.875 -14.617 7.293 1 80.81 305 ALA A C 1
ATOM 2300 O O . ALA A 1 305 ? 21.031 -15.031 7.191 1 80.81 305 ALA A O 1
ATOM 2301 N N . GLU A 1 306 ? 19 -15.266 7.77 1 71.75 306 GLU A N 1
ATOM 2302 C CA . GLU A 1 306 ? 19.281 -16.578 8.344 1 71.75 306 GLU A CA 1
ATOM 2303 C C . GLU A 1 306 ? 19.547 -17.609 7.246 1 71.75 306 GLU A C 1
ATOM 2305 O O . GLU A 1 306 ? 20.156 -18.656 7.504 1 71.75 306 GLU A O 1
ATOM 2310 N N . GLU A 1 307 ? 19.203 -17.219 6.059 1 67.12 307 GLU A N 1
ATOM 2311 C CA . GLU A 1 307 ? 19.438 -18.109 4.926 1 67.12 307 GLU A CA 1
ATOM 2312 C C . GLU A 1 307 ? 20.906 -18.172 4.547 1 67.12 307 GLU A C 1
ATOM 2314 O O . GLU A 1 307 ? 21.375 -19.156 3.971 1 67.12 307 GLU A O 1
ATOM 2319 N N . ASP A 1 308 ? 21.688 -17.141 4.723 1 56.94 308 ASP A N 1
ATOM 2320 C CA . ASP A 1 308 ? 23.078 -17.016 4.34 1 56.94 308 ASP A CA 1
ATOM 2321 C C . ASP A 1 308 ? 24 -17.734 5.344 1 56.94 308 ASP A C 1
ATOM 2323 O O . ASP A 1 308 ? 25.188 -17.906 5.09 1 56.94 308 ASP A O 1
ATOM 2327 N N . GLU A 1 309 ? 23.453 -17.891 6.438 1 54.53 309 GLU A N 1
ATOM 2328 C CA . GLU A 1 309 ? 24.359 -18.516 7.395 1 54.53 309 GLU A CA 1
ATOM 2329 C C . GLU A 1 309 ? 24.766 -19.906 6.938 1 54.53 309 GLU A C 1
ATOM 2331 O O . GLU A 1 309 ? 23.922 -20.703 6.516 1 54.53 309 GLU A O 1
ATOM 2336 N N . PRO A 1 310 ? 26.094 -19.875 6.406 1 47.84 310 PRO A N 1
ATOM 2337 C CA . PRO A 1 310 ? 26.625 -21.156 5.949 1 47.84 310 PRO A CA 1
ATOM 2338 C C . PRO A 1 310 ? 26.094 -22.344 6.762 1 47.84 310 PRO A C 1
ATOM 2340 O O . PRO A 1 310 ? 26.516 -23.484 6.539 1 47.84 310 PRO A O 1
ATOM 2343 N N . ALA A 1 311 ? 25.5 -21.984 7.844 1 46.19 311 ALA A N 1
ATOM 2344 C CA . ALA A 1 311 ? 25.188 -23.234 8.547 1 46.19 311 ALA A CA 1
ATOM 2345 C C . ALA A 1 311 ? 24.344 -24.156 7.684 1 46.19 311 ALA A C 1
ATOM 2347 O O . ALA A 1 311 ? 23.359 -23.719 7.066 1 46.19 311 ALA A O 1
ATOM 2348 N N . GLY A 1 312 ? 24.797 -25.125 7.098 1 45.72 312 GLY A N 1
ATOM 2349 C CA . GLY A 1 312 ? 24.344 -26.266 6.316 1 45.72 312 GLY A CA 1
ATOM 2350 C C . GLY A 1 312 ? 22.844 -26.516 6.457 1 45.72 312 GLY A C 1
ATOM 2351 O O . GLY A 1 312 ? 22.156 -25.797 7.176 1 45.72 312 GLY A O 1
ATOM 2352 N N . LEU A 1 313 ? 22.266 -27.453 5.598 1 52.03 313 LEU A N 1
ATOM 2353 C CA . LEU A 1 313 ? 21 -28.156 5.68 1 52.03 313 LEU A CA 1
ATOM 2354 C C . LEU A 1 313 ? 20.516 -28.234 7.121 1 52.03 313 LEU A C 1
ATOM 2356 O O . LEU A 1 313 ? 19.359 -28.609 7.375 1 52.03 313 LEU A O 1
ATOM 2360 N N . GLY A 1 314 ? 21.328 -27.453 7.934 1 60.06 314 GLY A N 1
ATOM 2361 C CA . GLY A 1 314 ? 21.016 -27.656 9.336 1 60.06 314 GLY A CA 1
ATOM 2362 C C . GLY A 1 314 ? 20.453 -26.422 10.008 1 60.06 314 GLY A C 1
ATOM 2363 O O . GLY A 1 314 ? 20.094 -26.453 11.188 1 60.06 314 GLY A O 1
ATOM 2364 N N . SER A 1 315 ? 20.297 -25.312 9.227 1 72.62 315 SER A N 1
ATOM 2365 C CA . SER A 1 315 ? 19.75 -24.156 9.945 1 72.62 315 SER A CA 1
ATOM 2366 C C . SER A 1 315 ? 18.281 -24.344 10.258 1 72.62 315 SER A C 1
ATOM 2368 O O . SER A 1 315 ? 17.594 -25.172 9.633 1 72.62 315 SER A O 1
ATOM 2370 N N . ALA A 1 316 ? 17.891 -23.688 11.398 1 78.62 316 ALA A N 1
ATOM 2371 C CA . ALA A 1 316 ? 16.469 -23.719 11.773 1 78.62 316 ALA A CA 1
ATOM 2372 C C . ALA A 1 316 ? 15.586 -23.281 10.609 1 78.62 316 ALA A C 1
ATOM 2374 O O . ALA A 1 316 ? 14.547 -23.875 10.352 1 78.62 316 ALA A O 1
ATOM 2375 N N . THR A 1 317 ? 16.109 -22.391 9.844 1 80.31 317 THR A N 1
ATOM 2376 C CA . THR A 1 317 ? 15.367 -21.844 8.719 1 80.31 317 THR A CA 1
ATOM 2377 C C . THR A 1 317 ? 15.219 -22.891 7.613 1 80.31 317 THR A C 1
ATOM 2379 O O . THR A 1 317 ? 14.133 -23.062 7.051 1 80.31 317 THR A O 1
ATOM 2382 N N . ALA A 1 318 ? 16.25 -23.484 7.316 1 82.12 318 ALA A N 1
ATOM 2383 C CA . ALA A 1 318 ? 16.219 -24.5 6.273 1 82.12 318 ALA A CA 1
ATOM 2384 C C . ALA A 1 318 ? 15.32 -25.672 6.668 1 82.12 318 ALA A C 1
ATOM 2386 O O . ALA A 1 318 ? 14.594 -26.203 5.828 1 82.12 318 ALA A O 1
ATOM 2387 N N . ARG A 1 319 ? 15.344 -26.016 7.902 1 85.19 319 ARG A N 1
ATOM 2388 C CA . ARG A 1 319 ? 14.523 -27.109 8.406 1 85.19 319 ARG A CA 1
ATOM 2389 C C . ARG A 1 319 ? 13.039 -26.766 8.312 1 85.19 319 ARG A C 1
ATOM 2391 O O . ARG A 1 319 ? 12.227 -27.594 7.902 1 85.19 319 ARG A O 1
ATOM 2398 N N . GLU A 1 320 ? 12.727 -25.578 8.695 1 88.44 320 GLU A N 1
ATOM 2399 C CA . GLU A 1 320 ? 11.336 -25.141 8.648 1 88.44 320 GLU A CA 1
ATOM 2400 C C . GLU A 1 320 ? 10.812 -25.109 7.219 1 88.44 320 GLU A C 1
ATOM 2402 O O . GLU A 1 320 ? 9.703 -25.578 6.949 1 88.44 320 GLU A O 1
ATOM 2407 N N . ARG A 1 321 ? 11.609 -24.609 6.344 1 86.5 321 ARG A N 1
ATOM 2408 C CA . ARG A 1 321 ? 11.219 -24.531 4.938 1 86.5 321 ARG A CA 1
ATOM 2409 C C . ARG A 1 321 ? 10.977 -25.922 4.367 1 86.5 321 ARG A C 1
ATOM 2411 O O . ARG A 1 321 ? 10.016 -26.141 3.627 1 86.5 321 ARG A O 1
ATOM 2418 N N . HIS A 1 322 ? 11.891 -26.781 4.734 1 89.38 322 HIS A N 1
ATOM 2419 C CA . HIS A 1 322 ? 11.766 -28.156 4.273 1 89.38 322 HIS A CA 1
ATOM 2420 C C . HIS A 1 322 ? 10.508 -28.812 4.824 1 89.38 322 HIS A C 1
ATOM 2422 O O . HIS A 1 322 ? 9.797 -29.516 4.098 1 89.38 322 HIS A O 1
ATOM 2428 N N . GLN A 1 323 ? 10.219 -28.547 6.043 1 91.88 323 GLN A N 1
ATOM 2429 C CA . GLN A 1 323 ? 9.047 -29.125 6.68 1 91.88 323 GLN A CA 1
ATOM 2430 C C . GLN A 1 323 ? 7.762 -28.656 6.012 1 91.88 323 GLN A C 1
ATOM 2432 O O . GLN A 1 323 ? 6.867 -29.453 5.734 1 91.88 323 GLN A O 1
ATOM 2437 N N . PHE A 1 324 ? 7.684 -27.391 5.793 1 93.75 324 PHE A N 1
ATOM 2438 C CA . PHE A 1 324 ? 6.477 -26.844 5.18 1 93.75 324 PHE A CA 1
ATOM 2439 C C . PHE A 1 324 ? 6.352 -27.297 3.73 1 93.75 324 PHE A C 1
ATOM 2441 O O . PHE A 1 324 ? 5.246 -27.547 3.244 1 93.75 324 PHE A O 1
ATOM 2448 N N . PHE A 1 325 ? 7.492 -27.406 3.088 1 94.25 325 PHE A N 1
ATOM 2449 C CA . PHE A 1 325 ? 7.469 -27.906 1.717 1 94.25 325 PHE A CA 1
ATOM 2450 C C . PHE A 1 325 ? 6.984 -29.359 1.671 1 94.25 325 PHE A C 1
ATOM 2452 O O . PHE A 1 325 ? 6.195 -29.719 0.8 1 94.25 325 PHE A O 1
ATOM 2459 N N . GLN A 1 326 ? 7.41 -30.156 2.586 1 95.94 326 GLN A N 1
ATOM 2460 C CA . GLN A 1 326 ? 6.984 -31.562 2.648 1 95.94 326 GLN A CA 1
ATOM 2461 C C . GLN A 1 326 ? 5.484 -31.656 2.926 1 95.94 326 GLN A C 1
ATOM 2463 O O . GLN A 1 326 ? 4.809 -32.531 2.389 1 95.94 326 GLN A O 1
ATOM 2468 N N . LEU A 1 327 ? 5.051 -30.781 3.771 1 96.56 327 LEU A N 1
ATOM 2469 C CA . LEU A 1 327 ? 3.619 -30.719 4.039 1 96.56 327 LEU A CA 1
ATOM 2470 C C . LEU A 1 327 ? 2.838 -30.453 2.756 1 96.56 327 LEU A C 1
ATOM 2472 O O . LEU A 1 327 ? 1.849 -31.125 2.475 1 96.56 327 LEU A O 1
ATOM 2476 N N . MET A 1 328 ? 3.311 -29.531 1.969 1 97.44 328 MET A N 1
ATOM 2477 C CA . MET A 1 328 ? 2.645 -29.172 0.721 1 97.44 328 MET A CA 1
ATOM 2478 C C . MET A 1 328 ? 2.738 -30.297 -0.293 1 97.44 328 MET A C 1
ATOM 2480 O O . MET A 1 328 ? 1.782 -30.562 -1.026 1 97.44 328 MET A O 1
ATOM 2484 N N . CYS A 1 329 ? 3.871 -31 -0.3 1 97.81 329 CYS A N 1
ATOM 2485 C CA . CYS A 1 329 ? 4.039 -32.156 -1.179 1 97.81 329 CYS A CA 1
ATOM 2486 C C . CYS A 1 329 ? 3.039 -33.25 -0.837 1 97.81 329 CYS A C 1
ATOM 2488 O O . CYS A 1 329 ? 2.443 -33.844 -1.731 1 97.81 329 CYS A O 1
ATOM 2490 N N . ALA A 1 330 ? 2.904 -33.5 0.399 1 98.12 330 ALA A N 1
ATOM 2491 C CA . ALA A 1 330 ? 1.97 -34.531 0.839 1 98.12 330 ALA A CA 1
ATOM 2492 C C . ALA A 1 330 ? 0.543 -34.188 0.413 1 98.12 330 ALA A C 1
ATOM 2494 O O . ALA A 1 330 ? -0.2 -35.062 -0.033 1 98.12 330 ALA A O 1
ATOM 2495 N N . ARG A 1 331 ? 0.19 -32.969 0.599 1 98.19 331 ARG A N 1
ATOM 2496 C CA . ARG A 1 331 ? -1.153 -32.531 0.231 1 98.19 331 ARG A CA 1
ATOM 2497 C C . ARG A 1 331 ? -1.365 -32.625 -1.276 1 98.19 331 ARG A C 1
ATOM 2499 O O . ARG A 1 331 ? -2.428 -33.062 -1.733 1 98.19 331 ARG A O 1
ATOM 2506 N N . TYR A 1 332 ? -0.343 -32.281 -2.016 1 98.38 332 TYR A N 1
ATOM 2507 C CA . TYR A 1 332 ? -0.392 -32.406 -3.467 1 98.38 332 TYR A CA 1
ATOM 2508 C C . TYR A 1 332 ? -0.589 -33.875 -3.873 1 98.38 332 TYR A C 1
ATOM 2510 O O . TYR A 1 332 ? -1.43 -34.156 -4.723 1 98.38 332 TYR A O 1
ATOM 2518 N N . ARG A 1 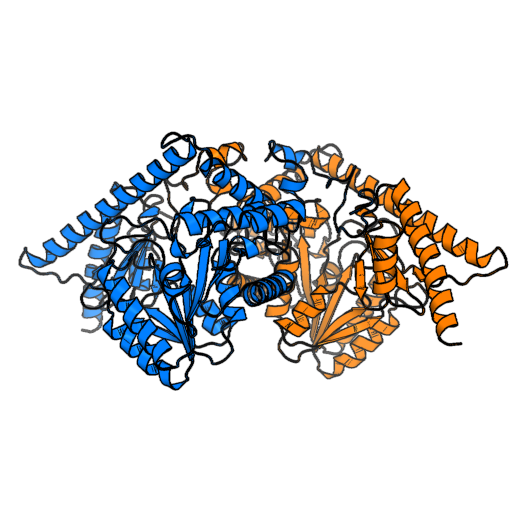333 ? 0.124 -34.75 -3.301 1 98.31 333 ARG A N 1
ATOM 2519 C CA . ARG A 1 333 ? 0.016 -36.156 -3.615 1 98.31 333 ARG A CA 1
ATOM 2520 C C . ARG A 1 333 ? -1.382 -36.688 -3.307 1 98.31 333 ARG A C 1
ATOM 2522 O O . ARG A 1 333 ? -1.913 -37.531 -4.039 1 98.31 333 ARG A O 1
ATOM 2529 N N . GLU A 1 334 ? -1.877 -36.156 -2.215 1 98.31 334 GLU A N 1
ATOM 2530 C CA . GLU A 1 334 ? -3.236 -36.562 -1.865 1 98.31 334 GLU A CA 1
ATOM 2531 C C . GLU A 1 334 ? -4.238 -36.062 -2.908 1 98.31 334 GLU A C 1
ATOM 2533 O O . GLU A 1 334 ? -5.172 -36.812 -3.264 1 98.31 334 GLU A O 1
ATOM 2538 N N . VAL A 1 335 ? -4.133 -34.844 -3.367 1 98.25 335 VAL A N 1
ATOM 2539 C CA . VAL A 1 335 ? -4.988 -34.312 -4.43 1 98.25 335 VAL A CA 1
ATOM 2540 C C . VAL A 1 335 ? -4.898 -35.25 -5.656 1 98.25 335 VAL A C 1
ATOM 2542 O O . VAL A 1 335 ? -5.922 -35.625 -6.223 1 98.25 335 VAL A O 1
ATOM 2545 N N . GLN A 1 336 ? -3.664 -35.594 -6.047 1 97.38 336 GLN A N 1
ATOM 2546 C CA . GLN A 1 336 ? -3.445 -36.438 -7.219 1 97.38 336 GLN A CA 1
ATOM 2547 C C . GLN A 1 336 ? -4.113 -37.812 -7.051 1 97.38 336 GLN A C 1
ATOM 2549 O O . GLN A 1 336 ? -4.73 -38.344 -7.984 1 97.38 336 GLN A O 1
ATOM 2554 N N . ARG A 1 337 ? -3.949 -38.344 -5.93 1 97.19 337 ARG A N 1
ATOM 2555 C CA . ARG A 1 337 ? -4.551 -39.656 -5.641 1 97.19 337 ARG A CA 1
ATOM 2556 C C . ARG A 1 337 ? -6.066 -39.594 -5.77 1 97.19 337 ARG A C 1
ATOM 2558 O O . ARG A 1 337 ? -6.668 -40.438 -6.457 1 97.19 337 ARG A O 1
ATOM 2565 N N . VAL A 1 338 ? -6.684 -38.625 -5.133 1 96.31 338 VAL A N 1
ATOM 2566 C CA . VAL A 1 338 ? -8.133 -38.5 -5.113 1 96.31 338 VAL A CA 1
ATOM 2567 C C . VAL A 1 338 ? -8.648 -38.25 -6.527 1 96.31 338 VAL A C 1
ATOM 2569 O O . VAL A 1 338 ? -9.656 -38.844 -6.945 1 96.31 338 VAL A O 1
ATOM 2572 N N . VAL A 1 339 ? -8.016 -37.375 -7.242 1 94.88 339 VAL A N 1
ATOM 2573 C CA . VAL A 1 339 ? -8.43 -37.062 -8.602 1 94.88 339 VAL A CA 1
ATOM 2574 C C . VAL A 1 339 ? -8.359 -38.281 -9.484 1 94.88 339 VAL A C 1
ATOM 2576 O O . VAL A 1 339 ? -9.25 -38.531 -10.305 1 94.88 339 VAL A O 1
ATOM 2579 N N . ARG A 1 340 ? -7.305 -39.094 -9.352 1 93.44 340 ARG A N 1
ATOM 2580 C CA . ARG A 1 340 ? -7.172 -40.344 -10.094 1 93.44 340 ARG A CA 1
ATOM 2581 C C . ARG A 1 340 ? -8.32 -41.281 -9.766 1 93.44 340 ARG A C 1
ATOM 2583 O O . ARG A 1 340 ? -8.906 -41.875 -10.664 1 93.44 340 ARG A O 1
ATOM 2590 N N . ASP A 1 341 ? -8.609 -41.375 -8.539 1 92 341 ASP A N 1
ATOM 2591 C CA . ASP A 1 341 ? -9.672 -42.281 -8.094 1 92 341 ASP A CA 1
ATOM 2592 C C . ASP A 1 341 ? -11.023 -41.812 -8.656 1 92 341 ASP A C 1
ATOM 2594 O O . ASP A 1 341 ? -11.828 -42.656 -9.086 1 92 341 ASP A O 1
ATOM 2598 N N . LEU A 1 342 ? -11.273 -40.562 -8.594 1 89.25 342 LEU A N 1
ATOM 2599 C CA . LEU A 1 342 ? -12.555 -40 -9.023 1 89.25 342 LEU A CA 1
ATOM 2600 C C . LEU A 1 342 ? -12.695 -40.094 -10.547 1 89.25 342 LEU A C 1
ATOM 2602 O O . LEU A 1 342 ? -13.805 -40.25 -11.062 1 89.25 342 LEU A O 1
ATOM 2606 N N . THR A 1 343 ? -11.617 -39.969 -11.219 1 84 343 THR A N 1
ATOM 2607 C CA . THR A 1 343 ? -11.656 -40.031 -12.68 1 84 343 THR A CA 1
ATOM 2608 C C . THR A 1 343 ? -11.766 -41.469 -13.164 1 84 343 THR A C 1
ATOM 2610 O O . THR A 1 343 ? -12.406 -41.75 -14.18 1 84 343 THR A O 1
ATOM 2613 N N . TRP A 1 344 ? -11.148 -42.375 -12.531 1 70.88 344 TRP A N 1
ATOM 2614 C CA . TRP A 1 344 ? -11.219 -43.812 -12.867 1 70.88 344 TRP A CA 1
ATOM 2615 C C . TRP A 1 344 ? -12.617 -44.344 -12.617 1 70.88 344 TRP A C 1
ATOM 2617 O O . TRP A 1 344 ? -13.133 -45.125 -13.414 1 70.88 344 TRP A O 1
ATOM 2627 N N . SER A 1 345 ? -13.109 -44.062 -11.492 1 60.06 345 SER A N 1
ATOM 2628 C CA . SER A 1 345 ? -14.422 -44.594 -11.133 1 60.06 345 SER A CA 1
ATOM 2629 C C . SER A 1 345 ? -15.477 -44.219 -12.172 1 60.06 345 SER A C 1
ATOM 2631 O O . SER A 1 345 ? -16.438 -44.969 -12.375 1 60.06 345 SER A O 1
ATOM 2633 N N . THR A 1 346 ? -15.312 -43.25 -12.789 1 55.47 346 THR A N 1
ATOM 2634 C CA . THR A 1 346 ? -16.281 -42.844 -13.812 1 55.47 346 THR A CA 1
ATOM 2635 C C . THR A 1 346 ? -16.062 -43.656 -15.094 1 55.47 346 THR A C 1
ATOM 2637 O O . THR A 1 346 ? -17.016 -43.875 -15.859 1 55.47 346 THR A O 1
ATOM 2640 N N . THR A 1 347 ? -14.781 -44.094 -15.336 1 50.31 347 THR A N 1
ATOM 2641 C CA . THR A 1 347 ? -14.5 -44.812 -16.578 1 50.31 347 THR A CA 1
ATOM 2642 C C . THR A 1 347 ? -14.812 -46.312 -16.422 1 50.31 347 THR A C 1
ATOM 2644 O O . THR A 1 347 ? -15.305 -46.938 -17.359 1 50.31 347 THR A O 1
ATOM 2647 N N . GLU A 1 348 ? -14.438 -47.031 -15.336 1 44.72 348 GLU A N 1
ATOM 2648 C CA . GLU A 1 348 ? -14.523 -48.5 -15.258 1 44.72 348 GLU A CA 1
ATOM 2649 C C . GLU A 1 348 ? -15.961 -48.938 -15.008 1 44.72 348 GLU A C 1
ATOM 2651 O O . GLU A 1 348 ? -16.297 -50.125 -15.227 1 44.72 348 GLU A O 1
ATOM 2656 N N . CYS A 1 349 ? -16.609 -48.438 -13.914 1 43.34 349 CYS A N 1
ATOM 2657 C CA . CYS A 1 349 ? -17.781 -49.219 -13.516 1 43.34 349 CYS A CA 1
ATOM 2658 C C . CYS A 1 349 ? -18.875 -49.125 -14.57 1 43.34 349 CYS A C 1
ATOM 2660 O O . CYS A 1 349 ? -20.031 -49.469 -14.312 1 43.34 349 CYS A O 1
ATOM 2662 N N . GLY A 1 350 ? -18.625 -49 -15.812 1 44.31 350 GLY A N 1
ATOM 2663 C CA . GLY A 1 350 ? -19.641 -49.125 -16.859 1 44.31 350 GLY A CA 1
ATOM 2664 C C . GLY A 1 350 ? -20.656 -48 -16.828 1 44.31 350 GLY A C 1
ATOM 2665 O O . GLY A 1 350 ? -21.391 -47.812 -17.797 1 44.31 350 GLY A O 1
ATOM 2666 N N . ALA A 1 351 ? -21.469 -47.906 -15.773 1 44.91 351 ALA A N 1
ATOM 2667 C CA . ALA A 1 351 ? -22.484 -46.844 -15.703 1 44.91 351 ALA A CA 1
ATOM 2668 C C . ALA A 1 351 ? -21.844 -45.469 -15.656 1 44.91 351 ALA A C 1
ATOM 2670 O O . ALA A 1 351 ? -21.453 -45 -14.586 1 44.91 351 ALA A O 1
ATOM 2671 N N . ALA A 1 352 ? -21.156 -45 -16.609 1 47.12 352 ALA A N 1
ATOM 2672 C CA . ALA A 1 352 ? -20.266 -43.844 -16.75 1 47.12 352 ALA A CA 1
ATOM 2673 C C . ALA A 1 352 ? -20.984 -42.562 -16.328 1 47.12 352 ALA A C 1
ATOM 2675 O O . ALA A 1 352 ? -21.75 -42 -17.094 1 47.12 352 ALA A O 1
ATOM 2676 N N . VAL A 1 353 ? -21.422 -42.5 -15.188 1 51.97 353 VAL A N 1
ATOM 2677 C CA . VAL A 1 353 ? -21.906 -41.156 -14.844 1 51.97 353 VAL A CA 1
ATOM 2678 C C . VAL A 1 353 ? -20.844 -40.125 -15.156 1 51.97 353 VAL A C 1
ATOM 2680 O O . VAL A 1 353 ? -19.734 -40.156 -14.602 1 51.97 353 VAL A O 1
ATOM 2683 N N . PRO A 1 354 ? -21 -39.5 -16.312 1 61.88 354 PRO A N 1
ATOM 2684 C CA . PRO A 1 354 ? -20.016 -38.469 -16.719 1 61.88 354 PRO A CA 1
ATOM 2685 C C . PRO A 1 354 ? -19.688 -37.5 -15.578 1 61.88 354 PRO A C 1
ATOM 2687 O O . PRO A 1 354 ? -20.562 -37.125 -14.805 1 61.88 354 PRO A O 1
ATOM 2690 N N . LEU A 1 355 ? -18.453 -37.406 -15.273 1 76.56 355 LEU A N 1
ATOM 2691 C CA . LEU A 1 355 ? -18.078 -36.312 -14.359 1 76.56 355 LEU A CA 1
ATOM 2692 C C . LEU A 1 355 ? -18.594 -34.969 -14.859 1 76.56 355 LEU A C 1
ATOM 2694 O O . LEU A 1 355 ? -18.484 -34.656 -16.047 1 76.56 355 LEU A O 1
ATOM 2698 N N . ARG A 1 356 ? -19.469 -34.375 -14.258 1 88.88 356 ARG A N 1
ATOM 2699 C CA . ARG A 1 356 ? -19.969 -33.062 -14.609 1 88.88 356 ARG A CA 1
ATOM 2700 C C . ARG A 1 356 ? -18.969 -31.969 -14.25 1 88.88 356 ARG A C 1
ATOM 2702 O O . ARG A 1 356 ? -19.328 -30.781 -14.164 1 88.88 356 ARG A O 1
ATOM 2709 N N . VAL A 1 357 ? -17.688 -32.5 -14.039 1 93.25 357 VAL A N 1
ATOM 2710 C CA . VAL A 1 357 ? -16.594 -31.562 -13.789 1 93.25 357 VAL A CA 1
ATOM 2711 C C . VAL A 1 357 ? -15.312 -32.094 -14.43 1 93.25 357 VAL A C 1
ATOM 2713 O O . VAL A 1 357 ? -15.211 -33.312 -14.719 1 93.25 357 VAL A O 1
ATOM 2716 N N . GLU A 1 358 ? -14.445 -31.297 -14.727 1 93.81 358 GLU A N 1
ATOM 2717 C CA . GLU A 1 358 ? -13.102 -31.609 -15.203 1 93.81 358 GLU A CA 1
ATOM 2718 C C . GLU A 1 358 ? -12.039 -30.969 -14.32 1 93.81 358 GLU A C 1
ATOM 2720 O O . GLU A 1 358 ? -12.031 -29.75 -14.141 1 93.81 358 GLU A O 1
ATOM 2725 N N . PHE A 1 359 ? -11.203 -31.797 -13.711 1 95.75 359 PHE A N 1
ATOM 2726 C CA . PHE A 1 359 ? -10.062 -31.266 -12.977 1 95.75 359 PHE A CA 1
ATOM 2727 C C . PHE A 1 359 ? -8.984 -30.766 -13.938 1 95.75 359 PHE A C 1
ATOM 2729 O O . PHE A 1 359 ? -8.531 -31.516 -14.805 1 95.75 359 PHE A O 1
ATOM 2736 N N . LEU A 1 360 ? -8.617 -29.516 -13.812 1 97.31 360 LEU A N 1
ATOM 2737 C CA . LEU A 1 360 ? -7.531 -28.969 -14.625 1 97.31 360 LEU A CA 1
ATOM 2738 C C . LEU A 1 360 ? -6.184 -29.516 -14.156 1 97.31 360 LEU A C 1
ATOM 2740 O O . LEU A 1 360 ? -6.047 -29.938 -13.008 1 97.31 360 LEU A O 1
ATOM 2744 N N . PRO A 1 361 ? -5.215 -29.516 -15.086 1 97.12 361 PRO A N 1
ATOM 2745 C CA . PRO A 1 361 ? -3.879 -29.953 -14.68 1 97.12 361 PRO A CA 1
ATOM 2746 C C . PRO A 1 361 ? -3.346 -29.188 -13.469 1 97.12 361 PRO A C 1
ATOM 2748 O O . PRO A 1 361 ? -3.488 -27.969 -13.398 1 97.12 361 PRO A O 1
ATOM 2751 N N . CYS A 1 362 ? -2.838 -29.953 -12.523 1 97.38 362 CYS A N 1
ATOM 2752 C CA . CYS A 1 362 ? -2.299 -29.406 -11.281 1 97.38 362 CYS A CA 1
ATOM 2753 C C . CYS A 1 362 ? -1.006 -30.125 -10.898 1 97.38 362 CYS A C 1
ATOM 2755 O O . CYS A 1 362 ? -0.968 -31.344 -10.82 1 97.38 362 CYS A O 1
ATOM 2757 N N . ASN A 1 363 ? 0.11 -29.359 -10.719 1 98.19 363 ASN A N 1
ATOM 2758 C CA . ASN A 1 363 ? 1.379 -29.984 -10.359 1 98.19 363 ASN A CA 1
ATOM 2759 C C . ASN A 1 363 ? 2.23 -29.062 -9.492 1 98.19 363 ASN A C 1
ATOM 2761 O O . ASN A 1 363 ? 3.402 -29.344 -9.242 1 98.19 363 ASN A O 1
ATOM 2765 N N . SER A 1 364 ? 1.658 -27.922 -9.008 1 97.94 364 SER A N 1
ATOM 2766 C CA . SER A 1 364 ? 2.375 -26.922 -8.242 1 97.94 364 SER A CA 1
ATOM 2767 C C . SER A 1 364 ? 1.41 -25.984 -7.527 1 97.94 364 SER A C 1
ATOM 2769 O O . SER A 1 364 ? 0.192 -26.125 -7.637 1 97.94 364 SER A O 1
ATOM 2771 N N . GLY A 1 365 ? 1.938 -25.125 -6.66 1 97.38 365 GLY A N 1
ATOM 2772 C CA . GLY A 1 365 ? 1.179 -24.031 -6.074 1 97.38 365 GLY A CA 1
ATOM 2773 C C . GLY A 1 365 ? 0.311 -24.469 -4.906 1 97.38 365 GLY A C 1
ATOM 2774 O O . GLY A 1 365 ? 0.684 -25.359 -4.148 1 97.38 365 GLY A O 1
ATOM 2775 N N . TYR A 1 366 ? -0.765 -23.688 -4.699 1 97.94 366 TYR A N 1
ATOM 2776 C CA . TYR A 1 366 ? -1.609 -23.812 -3.516 1 97.94 366 TYR A CA 1
ATOM 2777 C C . TYR A 1 366 ? -2.939 -24.469 -3.867 1 97.94 366 TYR A C 1
ATOM 2779 O O . TYR A 1 366 ? -3.674 -24.906 -2.98 1 97.94 366 TYR A O 1
ATOM 2787 N N . PHE A 1 367 ? -3.244 -24.625 -5.199 1 98.38 367 PHE A N 1
ATOM 2788 C CA . PHE A 1 367 ? -4.648 -24.766 -5.562 1 98.38 367 PHE A CA 1
ATOM 2789 C C . PHE A 1 367 ? -4.84 -25.891 -6.57 1 98.38 367 PHE A C 1
ATOM 2791 O O . PHE A 1 367 ? -3.895 -26.281 -7.262 1 98.38 367 PHE A O 1
ATOM 2798 N N . THR A 1 368 ? -6 -26.453 -6.602 1 98.25 368 THR A N 1
ATOM 2799 C CA . THR A 1 368 ? -6.539 -27.172 -7.754 1 98.25 368 THR A CA 1
ATOM 2800 C C . THR A 1 368 ? -7.781 -26.469 -8.297 1 98.25 368 THR A C 1
ATOM 2802 O O . THR A 1 368 ? -8.43 -25.703 -7.582 1 98.25 368 THR A O 1
ATOM 2805 N N . CYS A 1 369 ? -7.973 -26.578 -9.5 1 98.31 369 CYS A N 1
ATOM 2806 C CA . CYS A 1 369 ? -9.062 -25.891 -10.172 1 98.31 369 CYS A CA 1
ATOM 2807 C C . CYS A 1 369 ? -9.938 -26.875 -10.945 1 98.31 369 CYS A C 1
ATOM 2809 O O . CYS A 1 369 ? -9.422 -27.797 -11.586 1 98.31 369 CYS A O 1
ATOM 2811 N N . ILE A 1 370 ? -11.242 -26.734 -10.844 1 97.19 370 ILE 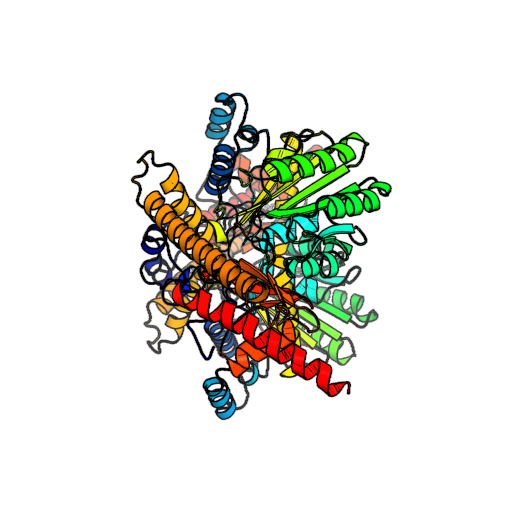A N 1
ATOM 2812 C CA . ILE A 1 370 ? -12.227 -27.641 -11.43 1 97.19 370 ILE A CA 1
ATOM 2813 C C . ILE A 1 370 ? -13.125 -26.875 -12.398 1 97.19 370 ILE A C 1
ATOM 2815 O O . ILE A 1 370 ? -13.703 -25.844 -12.031 1 97.19 370 ILE A O 1
ATOM 2819 N N . ARG A 1 371 ? -13.219 -27.297 -13.633 1 96.31 371 ARG A N 1
ATOM 2820 C CA . ARG A 1 371 ? -14.141 -26.734 -14.602 1 96.31 371 ARG A CA 1
ATOM 2821 C C . ARG A 1 371 ? -15.523 -27.375 -14.492 1 96.31 371 ARG A C 1
ATOM 2823 O O . ARG A 1 371 ? -15.641 -28.609 -14.555 1 96.31 371 ARG A O 1
ATOM 2830 N N . CYS A 1 372 ? -16.469 -26.562 -14.32 1 95.56 372 CYS A N 1
ATOM 2831 C CA . CYS A 1 372 ? -17.859 -27.031 -14.242 1 95.56 372 CYS A CA 1
ATOM 2832 C C . CYS A 1 372 ? -18.453 -27.203 -15.633 1 95.56 372 CYS A C 1
ATOM 2834 O O . CYS A 1 372 ? -18.25 -26.359 -16.5 1 95.56 372 CYS A O 1
ATOM 2836 N N . ILE A 1 373 ? -19.156 -28.266 -15.828 1 92.62 373 ILE A N 1
ATOM 2837 C CA . ILE A 1 373 ? -19.75 -28.562 -17.141 1 92.62 373 ILE A CA 1
ATOM 2838 C C . ILE A 1 373 ? -21.266 -28.516 -17.031 1 92.62 373 ILE A C 1
ATOM 2840 O O . ILE A 1 373 ? -21.891 -29.359 -16.375 1 92.62 373 ILE A O 1
ATOM 2844 N N . GLY A 1 374 ? -21.844 -27.594 -17.688 1 90.44 374 GLY A N 1
ATOM 2845 C CA . GLY A 1 374 ? -23.281 -27.531 -17.781 1 90.44 374 GLY A CA 1
ATOM 2846 C C . GLY A 1 374 ? -23.922 -26.703 -16.688 1 90.44 374 GLY A C 1
ATOM 2847 O O . GLY A 1 374 ? -25.156 -26.578 -16.625 1 90.44 374 GLY A O 1
ATOM 2848 N N . PHE A 1 375 ? -23.172 -26.188 -15.766 1 93.06 375 PHE A N 1
ATOM 2849 C CA . PHE A 1 375 ? -23.672 -25.328 -14.695 1 93.06 375 PHE A CA 1
ATOM 2850 C C . PHE A 1 375 ? -22.594 -24.344 -14.242 1 93.06 375 PHE A C 1
ATOM 2852 O O . PHE A 1 375 ? -21.422 -24.484 -14.617 1 93.06 375 PHE A O 1
ATOM 2859 N N . SER A 1 376 ? -22.969 -23.391 -13.484 1 95.69 376 SER A N 1
ATOM 2860 C CA . SER A 1 376 ? -22.031 -22.344 -13.117 1 95.69 376 SER A CA 1
ATOM 2861 C C . SER A 1 376 ? -21.219 -22.734 -11.883 1 95.69 376 SER A C 1
ATOM 2863 O O . SER A 1 376 ? -21.719 -23.422 -10.992 1 95.69 376 SER A O 1
ATOM 2865 N N . ALA A 1 377 ? -19.984 -22.266 -11.852 1 97.5 377 ALA A N 1
ATOM 2866 C CA . ALA A 1 377 ? -19.109 -22.484 -10.703 1 97.5 377 ALA A CA 1
ATOM 2867 C C . ALA A 1 377 ? -19.703 -21.875 -9.438 1 97.5 377 ALA A C 1
ATOM 2869 O O . ALA A 1 377 ? -19.562 -22.422 -8.344 1 97.5 377 ALA A O 1
ATOM 2870 N N . GLU A 1 378 ? -20.359 -20.734 -9.578 1 97.81 378 GLU A N 1
ATOM 2871 C CA . GLU A 1 378 ? -20.984 -20.094 -8.43 1 97.81 378 GLU A CA 1
ATOM 2872 C C . GLU A 1 378 ? -22.078 -20.953 -7.84 1 97.81 378 GLU A C 1
ATOM 2874 O O . GLU A 1 378 ? -22.25 -21.016 -6.617 1 97.81 378 GLU A O 1
ATOM 2879 N N . THR A 1 379 ? -22.859 -21.578 -8.695 1 96.81 379 THR A N 1
ATOM 2880 C CA . THR A 1 379 ? -23.906 -22.469 -8.219 1 96.81 379 THR A CA 1
ATOM 2881 C C . THR A 1 379 ? -23.312 -23.609 -7.402 1 96.81 379 THR A C 1
ATOM 2883 O O . THR A 1 379 ? -23.828 -23.953 -6.332 1 96.81 379 THR A O 1
ATOM 2886 N N . LEU A 1 380 ? -22.266 -24.188 -7.938 1 96.94 380 LEU A N 1
ATOM 2887 C CA . LEU A 1 380 ? -21.578 -25.266 -7.227 1 96.94 380 LEU A CA 1
ATOM 2888 C C . LEU A 1 380 ? -21.031 -24.781 -5.895 1 96.94 380 LEU A C 1
ATOM 2890 O O . LEU A 1 380 ? -21.188 -25.438 -4.867 1 96.94 380 LEU A O 1
ATOM 2894 N N . ARG A 1 381 ? -20.359 -23.625 -5.898 1 97.81 381 ARG A N 1
ATOM 2895 C CA . ARG A 1 381 ? -19.781 -23.031 -4.691 1 97.81 381 ARG A CA 1
ATOM 2896 C C . ARG A 1 381 ? -20.859 -22.859 -3.615 1 97.81 381 ARG A C 1
ATOM 2898 O O . ARG A 1 381 ? -20.641 -23.234 -2.459 1 97.81 381 ARG A O 1
ATOM 2905 N N . GLN A 1 382 ? -22.016 -22.312 -3.971 1 97.12 382 GLN A N 1
ATOM 2906 C CA . GLN A 1 382 ? -23.094 -22.047 -3.025 1 97.12 382 GLN A CA 1
ATOM 2907 C C . GLN A 1 382 ? -23.641 -23.328 -2.426 1 97.12 382 GLN A C 1
ATOM 2909 O O . GLN A 1 382 ? -23.891 -23.406 -1.224 1 97.12 382 GLN A O 1
ATOM 2914 N N . TYR A 1 383 ? -23.875 -24.281 -3.254 1 95.38 383 TYR A N 1
ATOM 2915 C CA . TYR A 1 383 ? -24.375 -25.562 -2.777 1 95.38 383 TYR A CA 1
ATOM 2916 C C . TYR A 1 383 ? -23.422 -26.188 -1.777 1 95.38 383 TYR A C 1
ATOM 2918 O O . TYR A 1 383 ? -23.844 -26.688 -0.729 1 95.38 383 TYR A O 1
ATOM 2926 N N . LEU A 1 384 ? -22.156 -26.219 -2.141 1 96.81 384 LEU A N 1
ATOM 2927 C CA . LEU A 1 384 ? -21.141 -26.797 -1.265 1 96.81 384 LEU A CA 1
ATOM 2928 C C . LEU A 1 384 ? -21.125 -26.078 0.087 1 96.81 384 LEU A C 1
ATOM 2930 O O . LEU A 1 384 ? -21.016 -26.734 1.13 1 96.81 384 LEU A O 1
ATOM 2934 N N . LEU A 1 385 ? -21.219 -24.766 0.079 1 96.12 385 LEU A N 1
ATOM 2935 C CA . LEU A 1 385 ? -21.188 -23.984 1.311 1 96.12 385 LEU A CA 1
ATOM 2936 C C . LEU A 1 385 ? -22.438 -24.25 2.15 1 96.12 385 LEU A C 1
ATOM 2938 O O . LEU A 1 385 ? -22.344 -24.516 3.352 1 96.12 385 LEU A O 1
ATOM 2942 N N . GLU A 1 386 ? -23.562 -24.234 1.548 1 95 386 GLU A N 1
ATOM 2943 C CA . GLU A 1 386 ? -24.844 -24.297 2.256 1 95 386 GLU A CA 1
ATOM 2944 C C . GLU A 1 386 ? -25.156 -25.719 2.713 1 95 386 GLU A C 1
ATOM 2946 O O . GLU A 1 386 ? -25.641 -25.922 3.832 1 95 386 GLU A O 1
ATOM 2951 N N . GLN A 1 387 ? -24.906 -26.672 1.835 1 92.44 387 GLN A N 1
ATOM 2952 C CA . GLN A 1 387 ? -25.344 -28.047 2.102 1 92.44 387 GLN A CA 1
ATOM 2953 C C . GLN A 1 387 ? -24.234 -28.859 2.748 1 92.44 387 GLN A C 1
ATOM 2955 O O . GLN A 1 387 ? -24.516 -29.797 3.51 1 92.44 387 GLN A O 1
ATOM 2960 N N . CYS A 1 388 ? -22.984 -28.5 2.418 1 93.62 388 CYS A N 1
ATOM 2961 C CA . CYS A 1 388 ? -21.891 -29.359 2.877 1 93.62 388 CYS A CA 1
ATOM 2962 C C . CYS A 1 388 ? -20.984 -28.625 3.848 1 93.62 388 CYS A C 1
ATOM 2964 O O . CYS A 1 388 ? -20.141 -29.219 4.496 1 93.62 388 CYS A O 1
ATOM 2966 N N . GLY A 1 389 ? -21.141 -27.266 3.934 1 94.69 389 GLY A N 1
ATOM 2967 C CA . GLY A 1 389 ? -20.266 -26.469 4.793 1 94.69 389 GLY A CA 1
ATOM 2968 C C . GLY A 1 389 ? -18.859 -26.328 4.238 1 94.69 389 GLY A C 1
ATOM 2969 O O . GLY A 1 389 ? -17.906 -26.125 4.996 1 94.69 389 GLY A O 1
ATOM 2970 N N . ILE A 1 390 ? -18.734 -26.562 2.947 1 96.5 390 ILE A N 1
ATOM 2971 C CA . ILE A 1 390 ? -17.422 -26.547 2.307 1 96.5 390 ILE A CA 1
ATOM 2972 C C . ILE A 1 390 ? -17.203 -25.188 1.645 1 96.5 390 ILE A C 1
ATOM 2974 O O . ILE A 1 390 ? -18.016 -24.734 0.851 1 96.5 390 ILE A O 1
ATOM 2978 N N . GLY A 1 391 ? -16.016 -24.5 2.041 1 96.44 391 GLY A N 1
ATOM 2979 C CA . GLY A 1 391 ? -15.656 -23.25 1.419 1 96.44 391 GLY A CA 1
ATOM 2980 C C . GLY A 1 391 ? -14.773 -23.422 0.192 1 96.44 391 GLY A C 1
ATOM 2981 O O . GLY A 1 391 ? -13.805 -24.172 0.218 1 96.44 391 GLY A O 1
ATOM 2982 N N . THR A 1 392 ? -15.164 -22.844 -0.916 1 97.75 392 THR A N 1
ATOM 2983 C CA . THR A 1 392 ? -14.406 -22.797 -2.16 1 97.75 392 THR A CA 1
ATOM 2984 C C . THR A 1 392 ? -14.531 -21.422 -2.816 1 97.75 392 THR A C 1
ATOM 2986 O O . THR A 1 392 ? -15.156 -20.516 -2.262 1 97.75 392 THR A O 1
ATOM 2989 N N . VAL A 1 393 ? -13.844 -21.219 -3.924 1 97.81 393 VAL A N 1
ATOM 2990 C CA . VAL A 1 393 ? -13.922 -19.938 -4.617 1 97.81 393 VAL A CA 1
ATOM 2991 C C . VAL A 1 393 ? -14.328 -20.156 -6.07 1 97.81 393 VAL A C 1
ATOM 2993 O O . VAL A 1 393 ? -13.695 -20.953 -6.781 1 97.81 393 VAL A O 1
ATOM 2996 N N . ALA A 1 394 ? -15.375 -19.516 -6.488 1 98.12 394 ALA A N 1
ATOM 2997 C CA . ALA A 1 394 ? -15.68 -19.438 -7.914 1 98.12 394 ALA A CA 1
ATOM 2998 C C . ALA A 1 394 ? -14.852 -18.359 -8.594 1 98.12 394 ALA A C 1
ATOM 3000 O O . ALA A 1 394 ? -15.062 -17.172 -8.359 1 98.12 394 ALA A O 1
ATOM 3001 N N . ILE A 1 395 ? -13.953 -18.703 -9.438 1 96.94 395 ILE A N 1
ATOM 3002 C CA . ILE A 1 395 ? -13.008 -17.797 -10.086 1 96.94 395 ILE A CA 1
ATOM 3003 C C . ILE A 1 395 ? -13.703 -17.062 -11.219 1 96.94 395 ILE A C 1
ATOM 3005 O O . ILE A 1 395 ? -13.461 -15.867 -11.43 1 96.94 395 ILE A O 1
ATOM 3009 N N . ASP A 1 396 ? -14.383 -17.719 -11.992 1 96.5 396 ASP A N 1
ATOM 3010 C CA . ASP A 1 396 ? -15.203 -17.203 -13.086 1 96.5 396 ASP A CA 1
ATOM 3011 C C . ASP A 1 396 ? -16.469 -18.047 -13.273 1 96.5 396 ASP A C 1
ATOM 3013 O O . ASP A 1 396 ? -16.891 -18.75 -12.359 1 96.5 396 ASP A O 1
ATOM 3017 N N . GLU A 1 397 ? -17.094 -17.984 -14.352 1 96.31 397 GLU A N 1
ATOM 3018 C CA . GLU A 1 397 ? -18.375 -18.641 -14.57 1 96.31 397 GLU A CA 1
ATOM 3019 C C . GLU A 1 397 ? -18.234 -20.156 -14.508 1 96.31 397 GLU A C 1
ATOM 3021 O O . GLU A 1 397 ? -19.156 -20.859 -14.078 1 96.31 397 GLU A O 1
ATOM 3026 N N . GLN A 1 398 ? -17.094 -20.703 -14.898 1 96.88 398 GLN A N 1
ATOM 3027 C CA . GLN A 1 398 ? -17.016 -22.141 -15.109 1 96.88 398 GLN A CA 1
ATOM 3028 C C . GLN A 1 398 ? -15.992 -22.766 -14.164 1 96.88 398 GLN A C 1
ATOM 3030 O O . GLN A 1 398 ? -15.945 -24 -14.023 1 96.88 398 GLN A O 1
ATOM 3035 N N . HIS A 1 399 ? -15.258 -22 -13.484 1 98.12 399 HIS A N 1
ATOM 3036 C CA . HIS A 1 399 ? -14.117 -22.578 -12.789 1 98.12 399 HIS A CA 1
ATOM 3037 C C . HIS A 1 399 ? -14.234 -22.391 -11.281 1 98.12 399 HIS A C 1
ATOM 3039 O O . HIS A 1 399 ? -14.414 -21.266 -10.805 1 98.12 399 HIS A O 1
ATOM 3045 N N . LEU A 1 400 ? -14.094 -23.453 -10.562 1 98.44 400 LEU A N 1
ATOM 3046 C CA . LEU A 1 400 ? -14.062 -23.5 -9.102 1 98.44 400 LEU A CA 1
ATOM 3047 C C . LEU A 1 400 ? -12.656 -23.812 -8.594 1 98.44 400 LEU A C 1
ATOM 3049 O O . LEU A 1 400 ? -12.016 -24.75 -9.047 1 98.44 400 LEU A O 1
ATOM 3053 N N . ARG A 1 401 ? -12.164 -23.016 -7.691 1 98.62 401 ARG A N 1
ATOM 3054 C CA . ARG A 1 401 ? -10.836 -23.219 -7.125 1 98.62 401 ARG A CA 1
ATOM 3055 C C . ARG A 1 401 ? -10.922 -23.75 -5.699 1 98.62 401 ARG A C 1
ATOM 3057 O O . ARG A 1 401 ? -11.75 -23.297 -4.906 1 98.62 401 ARG A O 1
ATOM 3064 N N . VAL A 1 402 ? -10.148 -24.734 -5.43 1 98.38 402 VAL A N 1
ATOM 3065 C CA . VAL A 1 402 ? -9.992 -25.266 -4.082 1 98.38 402 VAL A CA 1
ATOM 3066 C C . VAL A 1 402 ? -8.539 -25.125 -3.633 1 98.38 402 VAL A C 1
ATOM 3068 O O . VAL A 1 402 ? -7.625 -25.625 -4.301 1 98.38 402 VAL A O 1
ATOM 3071 N N . ALA A 1 403 ? -8.305 -24.469 -2.557 1 98.19 403 ALA A N 1
ATOM 3072 C CA . ALA A 1 403 ? -6.977 -24.375 -1.963 1 98.19 403 ALA A CA 1
ATOM 3073 C C . ALA A 1 403 ? -6.66 -25.594 -1.115 1 98.19 403 ALA A C 1
ATOM 3075 O O . ALA A 1 403 ? -7.008 -25.656 0.068 1 98.19 403 ALA A O 1
ATOM 3076 N N . PHE A 1 404 ? -5.984 -26.516 -1.672 1 98.06 404 PHE A N 1
ATOM 3077 C CA . PHE A 1 404 ? -5.625 -27.688 -0.883 1 98.06 404 PHE A CA 1
ATOM 3078 C C . PHE A 1 404 ? -4.578 -27.344 0.165 1 98.06 404 PHE A C 1
ATOM 3080 O O . PHE A 1 404 ? -4.375 -28.078 1.123 1 98.06 404 PHE A O 1
ATOM 3087 N N . SER A 1 405 ? -3.902 -26.219 -0.005 1 97.62 405 SER A N 1
ATOM 3088 C CA . SER A 1 405 ? -2.932 -25.719 0.963 1 97.62 405 SER A CA 1
ATOM 3089 C C . SER A 1 405 ? -3.58 -25.469 2.322 1 97.62 405 SER A C 1
ATOM 3091 O O . SER A 1 405 ? -2.91 -25.531 3.355 1 97.62 405 SER A O 1
ATOM 3093 N N . ALA A 1 406 ? -4.855 -25.203 2.314 1 96.81 406 ALA A N 1
ATOM 3094 C CA . ALA A 1 406 ? -5.555 -24.812 3.533 1 96.81 406 ALA A CA 1
ATOM 3095 C C . ALA A 1 406 ? -6.273 -26 4.168 1 96.81 406 ALA A C 1
ATOM 3097 O O . ALA A 1 406 ? -6.93 -25.859 5.203 1 96.81 406 ALA A O 1
ATOM 3098 N N . LEU A 1 407 ? -6.184 -27.125 3.57 1 96.56 407 LEU A N 1
ATOM 3099 C CA . LEU A 1 407 ? -6.914 -28.297 4.031 1 96.56 407 LEU A CA 1
ATOM 3100 C C . LEU A 1 407 ? -5.969 -29.328 4.652 1 96.56 407 LEU A C 1
ATOM 3102 O O . LEU A 1 407 ? -4.863 -29.531 4.156 1 96.56 407 LEU A O 1
ATOM 3106 N N . GLU A 1 408 ? -6.516 -29.953 5.684 1 95.5 408 GLU A N 1
ATOM 3107 C CA . GLU A 1 408 ? -5.805 -31.125 6.184 1 95.5 408 GLU A CA 1
ATOM 3108 C C . GLU A 1 408 ? -5.93 -32.312 5.219 1 95.5 408 GLU A C 1
ATOM 3110 O O . GLU A 1 408 ? -6.859 -32.344 4.41 1 95.5 408 GLU A O 1
ATOM 3115 N N . LEU A 1 409 ? -5.02 -33.25 5.348 1 94.88 409 LEU A N 1
ATOM 3116 C CA . LEU A 1 409 ? -4.934 -34.375 4.402 1 94.88 409 LEU A CA 1
ATOM 3117 C C . LEU A 1 409 ? -6.273 -35.094 4.289 1 94.88 409 LEU A C 1
ATOM 3119 O O . LEU A 1 409 ? -6.777 -35.312 3.186 1 94.88 409 LEU A O 1
ATOM 3123 N N . PRO A 1 410 ? -6.965 -35.375 5.426 1 93.75 410 PRO A N 1
ATOM 3124 C CA . PRO A 1 410 ? -8.227 -36.125 5.305 1 93.75 410 PRO A CA 1
ATOM 3125 C C . PRO A 1 410 ? -9.336 -35.281 4.676 1 93.75 410 PRO A C 1
ATOM 3127 O O . PRO A 1 410 ? -10.242 -35.812 4.035 1 93.75 410 PRO A O 1
ATOM 3130 N N . ALA A 1 411 ? -9.234 -34 4.902 1 95.81 411 ALA A N 1
ATOM 3131 C CA . ALA A 1 411 ? -10.266 -33.094 4.391 1 95.81 411 ALA A CA 1
ATOM 3132 C C . ALA A 1 411 ? -10.172 -32.969 2.875 1 95.81 411 ALA A C 1
ATOM 3134 O O . ALA A 1 411 ? -11.172 -32.656 2.211 1 95.81 411 ALA A O 1
ATOM 3135 N N . ILE A 1 412 ? -9.016 -33.188 2.295 1 97.56 412 ILE A N 1
ATOM 3136 C CA . ILE A 1 412 ? -8.812 -33.031 0.856 1 97.56 412 ILE A CA 1
ATOM 3137 C C . ILE A 1 412 ? -9.719 -34 0.107 1 97.56 412 ILE A C 1
ATOM 3139 O O . ILE A 1 412 ? -10.445 -33.625 -0.805 1 97.56 412 ILE A O 1
ATOM 3143 N N . GLU A 1 413 ? -9.688 -35.219 0.484 1 96.19 413 GLU A N 1
ATOM 3144 C CA . GLU A 1 413 ? -10.531 -36.219 -0.166 1 96.19 413 GLU A CA 1
ATOM 3145 C C . GLU A 1 413 ? -12.008 -35.906 0.022 1 96.19 413 GLU A C 1
ATOM 3147 O O . GLU A 1 413 ? -12.797 -35.969 -0.926 1 96.19 413 GLU A O 1
ATOM 3152 N N . ARG A 1 414 ? -12.344 -35.562 1.254 1 95.69 414 ARG A N 1
ATOM 3153 C CA . ARG A 1 414 ? -13.742 -35.25 1.555 1 95.69 414 ARG A CA 1
ATOM 3154 C C . ARG A 1 414 ? -14.242 -34.094 0.678 1 95.69 414 ARG A C 1
ATOM 3156 O O . ARG A 1 414 ? -15.344 -34.156 0.125 1 95.69 414 ARG A O 1
ATOM 3163 N N . VAL A 1 415 ? -13.438 -33.062 0.569 1 96.94 415 VAL A N 1
ATOM 3164 C CA . VAL A 1 415 ? -13.82 -31.859 -0.176 1 96.94 415 VAL A CA 1
ATOM 3165 C C . VAL A 1 415 ? -13.938 -32.188 -1.662 1 96.94 415 VAL A C 1
ATOM 3167 O O . VAL A 1 415 ? -14.945 -31.875 -2.299 1 96.94 415 VAL A O 1
ATOM 3170 N N . LEU A 1 416 ? -12.961 -32.875 -2.277 1 96.56 416 LEU A N 1
ATOM 3171 C CA . LEU A 1 416 ? -12.961 -33.156 -3.709 1 96.56 416 LEU A CA 1
ATOM 3172 C C . LEU A 1 416 ? -14.062 -34.125 -4.078 1 96.56 416 LEU A C 1
ATOM 3174 O O . LEU A 1 416 ? -14.688 -34 -5.133 1 96.56 416 LEU A O 1
ATOM 3178 N N . ARG A 1 417 ? -14.375 -35.094 -3.244 1 94.62 417 ARG A N 1
ATOM 3179 C CA . ARG A 1 417 ? -15.492 -36 -3.48 1 94.62 417 ARG A CA 1
ATOM 3180 C C . ARG A 1 417 ? -16.828 -35.281 -3.432 1 94.62 417 ARG A C 1
ATOM 3182 O O . ARG A 1 417 ? -17.719 -35.562 -4.23 1 94.62 417 ARG A O 1
ATOM 3189 N N . ALA A 1 418 ? -16.922 -34.438 -2.426 1 94.88 418 ALA A N 1
ATOM 3190 C CA . ALA A 1 418 ? -18.141 -33.625 -2.32 1 94.88 418 ALA A CA 1
ATOM 3191 C C . ALA A 1 418 ? -18.359 -32.781 -3.57 1 94.88 418 ALA A C 1
ATOM 3193 O O . ALA A 1 418 ? -19.484 -32.594 -4.023 1 94.88 418 ALA A O 1
ATOM 3194 N N . VAL A 1 419 ? -17.281 -32.188 -4.09 1 95.75 419 VAL A N 1
ATOM 3195 C CA . VAL A 1 419 ? -17.344 -31.391 -5.305 1 95.75 419 VAL A CA 1
ATOM 3196 C C . VAL A 1 419 ? -17.922 -32.219 -6.445 1 95.75 419 VAL A C 1
ATOM 3198 O O . VAL A 1 419 ? -18.859 -31.797 -7.121 1 95.75 419 VAL A O 1
ATOM 3201 N N . VAL A 1 420 ? -17.375 -33.406 -6.656 1 94.06 420 VAL A N 1
ATOM 3202 C CA . VAL A 1 420 ? -17.797 -34.281 -7.758 1 94.06 420 VAL A CA 1
ATOM 3203 C C . VAL A 1 420 ? -19.234 -34.75 -7.543 1 94.06 420 VAL A C 1
ATOM 3205 O O . VAL A 1 420 ? -20.047 -34.719 -8.469 1 94.06 420 VAL A O 1
ATOM 3208 N N . HIS A 1 421 ? -19.562 -35.125 -6.32 1 92.06 421 HIS A N 1
ATOM 3209 C CA . HIS A 1 421 ? -20.906 -35.594 -6.004 1 92.06 421 HIS A CA 1
ATOM 3210 C C . HIS A 1 421 ? -21.938 -34.531 -6.238 1 92.06 421 HIS A C 1
ATOM 3212 O O . HIS A 1 421 ? -23 -34.781 -6.824 1 92.06 421 HIS A O 1
ATOM 3218 N N . THR A 1 422 ? -21.641 -33.344 -5.73 1 93.56 422 THR A N 1
ATOM 3219 C CA . THR A 1 422 ? -22.562 -32.219 -5.879 1 93.56 422 THR A CA 1
ATOM 3220 C C . THR A 1 422 ? -22.734 -31.859 -7.352 1 93.56 422 THR A C 1
ATOM 3222 O O . THR A 1 422 ? -23.844 -31.5 -7.777 1 93.56 422 THR A O 1
ATOM 3225 N N . ALA A 1 423 ? -21.641 -31.922 -8.117 1 93.06 423 ALA A N 1
ATOM 3226 C CA . ALA A 1 423 ? -21.703 -31.609 -9.539 1 93.06 423 ALA A CA 1
ATOM 3227 C C . ALA A 1 423 ? -22.6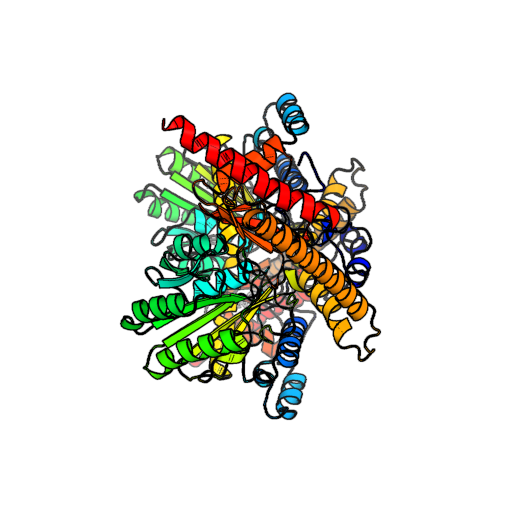72 -32.531 -10.266 1 93.06 423 ALA A C 1
ATOM 3229 O O . ALA A 1 423 ? -23.406 -32.125 -11.156 1 93.06 423 ALA A O 1
ATOM 3230 N N . VAL A 1 424 ? -22.703 -33.781 -9.898 1 88.31 424 VAL A N 1
ATOM 3231 C CA . VAL A 1 424 ? -23.578 -34.75 -10.508 1 88.31 424 VAL A CA 1
ATOM 3232 C C . VAL A 1 424 ? -25.031 -34.438 -10.18 1 88.31 424 VAL A C 1
ATOM 3234 O O . VAL A 1 424 ? -25.922 -34.562 -11.031 1 88.31 424 VAL A O 1
ATOM 3237 N N . GLN A 1 425 ? -25.25 -33.969 -8.992 1 86.06 425 GLN A N 1
ATOM 3238 C CA . GLN A 1 425 ? -26.594 -33.625 -8.547 1 86.06 425 GLN A CA 1
ATOM 3239 C C . GLN A 1 425 ? -27.109 -32.406 -9.289 1 86.06 425 GLN A C 1
ATOM 3241 O O . GLN A 1 425 ? -28.297 -32.344 -9.625 1 86.06 425 GLN A O 1
ATOM 3246 N N . LEU A 1 426 ? -26.281 -31.422 -9.453 1 87.12 426 LEU A N 1
ATOM 3247 C CA . LEU A 1 426 ? -26.688 -30.172 -10.102 1 87.12 426 LEU A CA 1
ATOM 3248 C C . LEU A 1 426 ? -26.969 -30.391 -11.578 1 87.12 426 LEU A C 1
ATOM 3250 O O . LEU A 1 426 ? -27.75 -29.672 -12.18 1 87.12 426 LEU A O 1
ATOM 3254 N N . SER A 1 427 ? -26.344 -31.234 -12.242 1 75.75 427 SER A N 1
ATOM 3255 C CA . SER A 1 427 ? -26.562 -31.516 -13.656 1 75.75 427 SER A CA 1
ATOM 3256 C C . SER A 1 427 ? -27.875 -32.25 -13.891 1 75.75 427 SER A C 1
ATOM 3258 O O . SER A 1 427 ? -28.469 -32.156 -14.961 1 75.75 427 SER A O 1
ATOM 3260 N N . CYS A 1 428 ? -28.281 -33 -12.984 1 64.81 428 CYS A N 1
ATOM 3261 C CA . CYS A 1 428 ? -29.547 -33.719 -13.086 1 64.81 428 CYS A CA 1
ATOM 3262 C C . CYS A 1 428 ? -30.734 -32.781 -12.875 1 64.81 428 CYS A C 1
ATOM 3264 O O . CYS A 1 428 ? -31.781 -32.938 -13.484 1 64.81 428 CYS A O 1
ATOM 3266 N N . VAL A 1 429 ? -30.547 -31.75 -12.031 1 56.22 429 VAL A N 1
ATOM 3267 C CA . VAL A 1 429 ? -31.641 -30.812 -11.773 1 56.22 429 VAL A CA 1
ATOM 3268 C C . VAL A 1 429 ? -31.797 -29.859 -12.953 1 56.22 429 VAL A C 1
ATOM 3270 O O . VAL A 1 429 ? -32.906 -29.469 -13.297 1 56.22 429 VAL A O 1
ATOM 3273 N N . GLY A 1 430 ? -30.828 -29.375 -13.562 1 51.19 430 GLY A N 1
ATOM 3274 C CA . GLY A 1 430 ? -30.953 -28.516 -14.727 1 51.19 430 GLY A CA 1
ATOM 3275 C C . GLY A 1 430 ? -31.578 -29.219 -15.922 1 51.19 430 GLY A C 1
ATOM 3276 O O . GLY A 1 430 ? -32.281 -28.594 -16.719 1 51.19 430 GLY A O 1
ATOM 3277 N N . GLU A 1 431 ? -31.281 -30.469 -16.125 1 49.31 431 GLU A N 1
ATOM 3278 C CA . GLU A 1 431 ? -31.938 -31.203 -17.188 1 49.31 431 GLU A CA 1
ATOM 3279 C C . GLU A 1 431 ? -33.406 -31.438 -16.875 1 49.31 431 GLU A C 1
ATOM 3281 O O . GLU A 1 431 ? -34.25 -31.484 -17.781 1 49.31 431 GLU A O 1
ATOM 3286 N N . GLY A 1 432 ? -33.812 -31.484 -15.781 1 40.66 432 GLY A N 1
ATOM 3287 C CA . GLY A 1 432 ? -35.219 -31.688 -15.461 1 40.66 432 GLY A CA 1
ATOM 3288 C C . GLY A 1 432 ? -36.031 -30.422 -15.578 1 40.66 432 GLY A C 1
ATOM 3289 O O . GLY A 1 432 ? -37.25 -30.5 -15.75 1 40.66 432 GLY A O 1
ATOM 3290 N N . SER A 1 433 ? -35.562 -29.281 -15.266 1 38.62 433 SER A N 1
ATOM 3291 C CA . SER A 1 433 ? -36.438 -28.109 -15.375 1 38.62 433 SER A CA 1
ATOM 3292 C C . SER A 1 433 ? -36.656 -27.719 -16.828 1 38.62 433 SER A C 1
ATOM 3294 O O . SER A 1 433 ? -37.469 -26.844 -17.125 1 38.62 433 SER A O 1
ATOM 3296 N N . ARG A 1 434 ? -35.812 -28.234 -17.625 1 40.44 434 ARG A N 1
ATOM 3297 C CA . ARG A 1 434 ? -36.125 -27.953 -19.016 1 40.44 434 ARG A CA 1
ATOM 3298 C C . ARG A 1 434 ? -37.094 -28.953 -19.578 1 40.44 434 ARG A C 1
ATOM 3300 O O . ARG A 1 434 ? -37.5 -28.859 -20.75 1 40.44 434 ARG A O 1
ATOM 3307 N N . SER A 1 435 ? -37.281 -30.047 -18.984 1 27.66 435 SER A N 1
ATOM 3308 C CA . SER A 1 435 ? -38.344 -30.891 -19.531 1 27.66 435 SER A CA 1
ATOM 3309 C C . SER A 1 435 ? -39.719 -30.453 -19.047 1 27.66 435 SER A C 1
ATOM 3311 O O . SER A 1 435 ? -39.906 -30.156 -17.859 1 27.66 435 SER A O 1
ATOM 3313 N N . MET B 1 1 ? -17.734 -20.125 9.016 1 46.28 1 MET B N 1
ATOM 3314 C CA . MET B 1 1 ? -17.859 -21.312 8.18 1 46.28 1 MET B CA 1
ATOM 3315 C C . MET B 1 1 ? -18.312 -22.516 9.008 1 46.28 1 MET B C 1
ATOM 3317 O O . MET B 1 1 ? -17.875 -22.672 10.156 1 46.28 1 MET B O 1
ATOM 3321 N N . ARG B 1 2 ? -19.406 -23.25 8.656 1 48.47 2 ARG B N 1
ATOM 3322 C CA . ARG B 1 2 ? -20.047 -24.359 9.352 1 48.47 2 ARG B CA 1
ATOM 3323 C C . ARG B 1 2 ? -19.094 -25.531 9.5 1 48.47 2 ARG B C 1
ATOM 3325 O O . ARG B 1 2 ? -19.219 -26.344 10.422 1 48.47 2 ARG B O 1
ATOM 3332 N N . ALA B 1 3 ? -18.188 -25.75 8.648 1 60.97 3 ALA B N 1
ATOM 3333 C CA . ALA B 1 3 ? -17.172 -26.797 8.719 1 60.97 3 ALA B CA 1
ATOM 3334 C C . ALA B 1 3 ? -15.766 -26.203 8.617 1 60.97 3 ALA B C 1
ATOM 3336 O O . ALA B 1 3 ? -15.211 -26.094 7.52 1 60.97 3 ALA B O 1
ATOM 3337 N N . PRO B 1 4 ? -15.258 -25.719 9.781 1 64.31 4 PRO B N 1
ATOM 3338 C CA . PRO B 1 4 ? -14 -24.969 9.758 1 64.31 4 PRO B CA 1
ATOM 3339 C C . PRO B 1 4 ? -12.852 -25.766 9.156 1 64.31 4 PRO B C 1
ATOM 3341 O O . PRO B 1 4 ? -11.922 -25.188 8.586 1 64.31 4 PRO B O 1
ATOM 3344 N N . ASP B 1 5 ? -13.062 -27.047 9.133 1 78.25 5 ASP B N 1
ATOM 3345 C CA . ASP B 1 5 ? -11.961 -27.891 8.688 1 78.25 5 ASP B CA 1
ATOM 3346 C C . ASP B 1 5 ? -12.016 -28.125 7.176 1 78.25 5 ASP B C 1
ATOM 3348 O O . ASP B 1 5 ? -11.125 -28.75 6.602 1 78.25 5 ASP B O 1
ATOM 3352 N N . MET B 1 6 ? -12.992 -27.547 6.547 1 87.75 6 MET B N 1
ATOM 3353 C CA . MET B 1 6 ? -13.141 -27.766 5.113 1 87.75 6 MET B CA 1
ATOM 3354 C C . MET B 1 6 ? -13.219 -26.438 4.363 1 87.75 6 MET B C 1
ATOM 3356 O O . MET B 1 6 ? -14.031 -26.297 3.447 1 87.75 6 MET B O 1
ATOM 3360 N N . ASN B 1 7 ? -12.406 -25.516 4.848 1 90 7 ASN B N 1
ATOM 3361 C CA . ASN B 1 7 ? -12.328 -24.219 4.168 1 90 7 ASN B CA 1
ATOM 3362 C C . ASN B 1 7 ? -11.211 -24.203 3.133 1 90 7 ASN B C 1
ATOM 3364 O O . ASN B 1 7 ? -10.078 -23.844 3.449 1 90 7 ASN B O 1
ATOM 3368 N N . GLY B 1 8 ? -11.602 -24.516 1.933 1 93.38 8 GLY B N 1
ATOM 3369 C CA . GLY B 1 8 ? -10.648 -24.516 0.836 1 93.38 8 GLY B CA 1
ATOM 3370 C C . GLY B 1 8 ? -10.633 -23.203 0.066 1 93.38 8 GLY B C 1
ATOM 3371 O O . GLY B 1 8 ? -10.18 -23.172 -1.081 1 93.38 8 GLY B O 1
ATOM 3372 N N . ALA B 1 9 ? -11.203 -22.156 0.671 1 91.56 9 ALA B N 1
ATOM 3373 C CA . ALA B 1 9 ? -11.281 -20.859 -0.005 1 91.56 9 ALA B CA 1
ATOM 3374 C C . ALA B 1 9 ? -10.086 -19.984 0.353 1 91.56 9 ALA B C 1
ATOM 3376 O O . ALA B 1 9 ? -9.836 -18.969 -0.31 1 91.56 9 ALA B O 1
ATOM 3377 N N . VAL B 1 10 ? -9.305 -20.406 1.334 1 88.38 10 VAL B N 1
ATOM 3378 C CA . VAL B 1 10 ? -8.258 -19.562 1.886 1 88.38 10 VAL B CA 1
ATOM 3379 C C . VAL B 1 10 ? -6.953 -19.766 1.124 1 88.38 10 VAL B C 1
ATOM 3381 O O . VAL B 1 10 ? -6.484 -20.906 0.998 1 88.38 10 VAL B O 1
ATOM 3384 N N . GLY B 1 11 ? -6.355 -18.719 0.626 1 93.12 11 GLY B N 1
ATOM 3385 C CA . GLY B 1 11 ? -5.109 -18.781 -0.117 1 93.12 11 GLY B CA 1
ATOM 3386 C C . GLY B 1 11 ? -3.881 -18.75 0.772 1 93.12 11 GLY B C 1
ATOM 3387 O O . GLY B 1 11 ? -2.951 -17.984 0.53 1 93.12 11 GLY B O 1
ATOM 3388 N N . MET B 1 12 ? -3.92 -19.516 1.873 1 95.31 12 MET B N 1
ATOM 3389 C CA . MET B 1 12 ? -2.809 -19.672 2.809 1 95.31 12 MET B CA 1
ATOM 3390 C C . MET B 1 12 ? -2.566 -21.141 3.121 1 95.31 12 MET B C 1
ATOM 3392 O O . MET B 1 12 ? -3.383 -22 2.773 1 95.31 12 MET B O 1
ATOM 3396 N N . VAL B 1 13 ? -1.451 -21.438 3.686 1 95.44 13 VAL B N 1
ATOM 3397 C CA . VAL B 1 13 ? -1.186 -22.781 4.199 1 95.44 13 VAL B CA 1
ATOM 3398 C C . VAL B 1 13 ? -1.609 -22.859 5.664 1 95.44 13 VAL B C 1
ATOM 3400 O O . VAL B 1 13 ? -1.066 -22.156 6.516 1 95.44 13 VAL B O 1
ATOM 3403 N N . LEU B 1 14 ? -2.574 -23.703 5.883 1 94.88 14 LEU B N 1
ATOM 3404 C CA . LEU B 1 14 ? -3.092 -23.844 7.238 1 94.88 14 LEU B CA 1
ATOM 3405 C C . LEU B 1 14 ? -2.701 -25.188 7.836 1 94.88 14 LEU B C 1
ATOM 3407 O O . LEU B 1 14 ? -2.537 -26.172 7.105 1 94.88 14 LEU B O 1
ATOM 3411 N N . ARG B 1 15 ? -2.43 -25.25 9.094 1 93 15 ARG B N 1
ATOM 3412 C CA . ARG B 1 15 ? -2.297 -26.438 9.922 1 93 15 ARG B CA 1
ATOM 3413 C C . ARG B 1 15 ? -3.158 -26.328 11.18 1 93 15 ARG B C 1
ATOM 3415 O O . ARG B 1 15 ? -3.039 -25.359 11.938 1 93 15 ARG B O 1
ATOM 3422 N N . HIS B 1 16 ? -4.105 -27.25 11.32 1 91.06 16 HIS B N 1
ATOM 3423 C CA . HIS B 1 16 ? -5.051 -27.266 12.43 1 91.06 16 HIS B CA 1
ATOM 3424 C C . HIS B 1 16 ? -5.875 -25.969 12.461 1 91.06 16 HIS B C 1
ATOM 3426 O O . HIS B 1 16 ? -6.059 -25.375 13.523 1 91.06 16 HIS B O 1
ATOM 3432 N N . GLY B 1 17 ? -6.141 -25.531 11.297 1 89.5 17 GLY B N 1
ATOM 3433 C CA . GLY B 1 17 ? -7.078 -24.438 11.164 1 89.5 17 GLY B CA 1
ATOM 3434 C C . GLY B 1 17 ? -6.422 -23.062 11.289 1 89.5 17 GLY B C 1
ATOM 3435 O O . GLY B 1 17 ? -7.094 -22.031 11.18 1 89.5 17 GLY B O 1
ATOM 3436 N N . VAL B 1 18 ? -5.078 -23.047 11.547 1 92.94 18 VAL B N 1
ATOM 3437 C CA . VAL B 1 18 ? -4.398 -21.766 11.672 1 92.94 18 VAL B CA 1
ATOM 3438 C C . VAL B 1 18 ? -3.244 -21.688 10.672 1 92.94 18 VAL B C 1
ATOM 3440 O O . VAL B 1 18 ? -2.678 -22.719 10.297 1 92.94 18 VAL B O 1
ATOM 3443 N N . PRO B 1 19 ? -2.92 -20.484 10.203 1 95.56 19 PRO B N 1
ATOM 3444 C CA . PRO B 1 19 ? -1.792 -20.375 9.273 1 95.56 19 PRO B CA 1
ATOM 3445 C C . PRO B 1 19 ? -0.484 -20.891 9.875 1 95.56 19 PRO B C 1
ATOM 3447 O O . PRO B 1 19 ? -0.214 -20.656 11.062 1 95.56 19 PRO B O 1
ATOM 3450 N N . VAL B 1 20 ? 0.228 -21.594 9.086 1 94.88 20 VAL B N 1
ATOM 3451 C CA . VAL B 1 20 ? 1.555 -21.984 9.547 1 94.88 20 VAL B CA 1
ATOM 3452 C C . VAL B 1 20 ? 2.414 -20.75 9.773 1 94.88 20 VAL B C 1
ATOM 3454 O O . VAL B 1 20 ? 2.188 -19.703 9.156 1 94.88 20 VAL B O 1
ATOM 3457 N N . LEU B 1 21 ? 3.283 -20.844 10.68 1 94.69 21 LEU B N 1
ATOM 3458 C CA . LEU B 1 21 ? 4.18 -19.75 11.047 1 94.69 21 LEU B CA 1
ATOM 3459 C C . LEU B 1 21 ? 5.59 -20.266 11.297 1 94.69 21 LEU B C 1
ATOM 3461 O O . LEU B 1 21 ? 5.781 -21.25 12.031 1 94.69 21 LEU B O 1
ATOM 3465 N N . ARG B 1 22 ? 6.539 -19.672 10.625 1 92.31 22 ARG B N 1
ATOM 3466 C CA . ARG B 1 22 ? 7.93 -20.016 10.891 1 92.31 22 ARG B CA 1
ATOM 3467 C C . ARG B 1 22 ? 8.328 -19.641 12.312 1 92.31 22 ARG B C 1
ATOM 3469 O O . ARG B 1 22 ? 8.055 -18.531 12.766 1 92.31 22 ARG B O 1
ATOM 3476 N N . ASP B 1 23 ? 9.039 -20.531 12.906 1 91.69 23 ASP B N 1
ATOM 3477 C CA . ASP B 1 23 ? 9.484 -20.297 14.281 1 91.69 23 ASP B CA 1
ATOM 3478 C C . ASP B 1 23 ? 10.43 -19.094 14.344 1 91.69 23 ASP B C 1
ATOM 3480 O O . ASP B 1 23 ? 10.398 -18.328 15.305 1 91.69 23 ASP B O 1
ATOM 3484 N N . THR B 1 24 ? 11.227 -18.938 13.359 1 88.94 24 THR B N 1
ATOM 3485 C CA . THR B 1 24 ? 12.195 -17.844 13.328 1 88.94 24 THR B CA 1
ATOM 3486 C C . THR B 1 24 ? 11.492 -16.5 13.266 1 88.94 24 THR B C 1
ATOM 3488 O O . THR B 1 24 ? 11.969 -15.523 13.852 1 88.94 24 THR B O 1
ATOM 3491 N N . LEU B 1 25 ? 10.414 -16.438 12.555 1 91.44 25 LEU B N 1
ATOM 3492 C CA . LEU B 1 25 ? 9.617 -15.211 12.516 1 91.44 25 LEU B CA 1
ATOM 3493 C C . LEU B 1 25 ? 8.883 -14.992 13.836 1 91.44 25 LEU B C 1
ATOM 3495 O O . LEU B 1 25 ? 8.852 -13.875 14.352 1 91.44 25 LEU B O 1
ATOM 3499 N N . HIS B 1 26 ? 8.352 -16.062 14.383 1 94 26 HIS B N 1
ATOM 3500 C CA . HIS B 1 26 ? 7.613 -15.969 15.641 1 94 26 HIS B CA 1
ATOM 3501 C C . HIS B 1 26 ? 8.508 -15.469 16.766 1 94 26 HIS B C 1
ATOM 3503 O O . HIS B 1 26 ? 8.047 -14.734 17.656 1 94 26 HIS B O 1
ATOM 3509 N N . ALA B 1 27 ? 9.719 -15.844 16.75 1 92.88 27 ALA B N 1
ATOM 3510 C CA . ALA B 1 27 ? 10.672 -15.453 17.781 1 92.88 27 ALA B CA 1
ATOM 3511 C C . ALA B 1 27 ? 10.867 -13.938 17.812 1 92.88 27 ALA B C 1
ATOM 3513 O O . ALA B 1 27 ? 11.203 -13.367 18.859 1 92.88 27 ALA B O 1
ATOM 3514 N N . LEU B 1 28 ? 10.641 -13.234 16.703 1 92 28 LEU B N 1
ATOM 3515 C CA . LEU B 1 28 ? 10.828 -11.789 16.609 1 92 28 LEU B CA 1
ATOM 3516 C C . LEU B 1 28 ? 9.602 -11.047 17.141 1 92 28 LEU B C 1
ATOM 3518 O O . LEU B 1 28 ? 9.695 -9.867 17.484 1 92 28 LEU B O 1
ATOM 3522 N N . VAL B 1 29 ? 8.43 -11.656 17.109 1 95.94 29 VAL B N 1
ATOM 3523 C CA . VAL B 1 29 ? 7.184 -11.102 17.625 1 95.94 29 VAL B CA 1
ATOM 3524 C C . VAL B 1 29 ? 6.473 -12.133 18.5 1 95.94 29 VAL B C 1
ATOM 3526 O O . VAL B 1 29 ? 5.355 -12.555 18.188 1 95.94 29 VAL B O 1
ATOM 3529 N N . PRO B 1 30 ? 6.949 -12.445 19.625 1 95.12 30 PRO B N 1
ATOM 3530 C CA . PRO B 1 30 ? 6.629 -13.672 20.359 1 95.12 30 PRO B CA 1
ATOM 3531 C C . PRO B 1 30 ? 5.238 -13.641 20.984 1 95.12 30 PRO B C 1
ATOM 3533 O O . PRO B 1 30 ? 4.652 -14.695 21.25 1 95.12 30 PRO B O 1
ATOM 3536 N N . ASP B 1 31 ? 4.598 -12.539 21.281 1 94.62 31 ASP B N 1
ATOM 3537 C CA . ASP B 1 31 ? 3.352 -12.469 22.047 1 94.62 31 ASP B CA 1
ATOM 3538 C C . ASP B 1 31 ? 2.141 -12.5 21.125 1 94.62 31 ASP B C 1
ATOM 3540 O O . ASP B 1 31 ? 1.002 -12.352 21.578 1 94.62 31 ASP B O 1
ATOM 3544 N N . LEU B 1 32 ? 2.342 -12.734 19.859 1 96.56 32 LEU B N 1
ATOM 3545 C CA . LEU B 1 32 ? 1.249 -12.703 18.891 1 96.56 32 LEU B CA 1
ATOM 3546 C C . LEU B 1 32 ? 1.016 -14.086 18.297 1 96.56 32 LEU B C 1
ATOM 3548 O O . LEU B 1 32 ? 1.954 -14.875 18.156 1 96.56 32 LEU B O 1
ATOM 3552 N N . SER B 1 33 ? -0.246 -14.391 17.984 1 97 33 SER B N 1
ATOM 3553 C CA . SER B 1 33 ? -0.596 -15.641 17.328 1 97 33 SER B CA 1
ATOM 3554 C C . SER B 1 33 ? -0.208 -15.617 15.844 1 97 33 SER B C 1
ATOM 3556 O O . SER B 1 33 ? 0.082 -14.555 15.297 1 97 33 SER B O 1
ATOM 3558 N N . SER B 1 34 ? -0.197 -16.812 15.242 1 96.62 34 SER B N 1
ATOM 3559 C CA . SER B 1 34 ? 0.111 -16.922 13.82 1 96.62 34 SER B CA 1
ATOM 3560 C C . SER B 1 34 ? -0.84 -16.062 12.984 1 96.62 34 SER B C 1
ATOM 3562 O O . SER B 1 34 ? -0.411 -15.375 12.062 1 96.62 34 SER B O 1
ATOM 3564 N N . SER B 1 35 ? -2.137 -16.062 13.32 1 96.69 35 SER B N 1
ATOM 3565 C CA . SER B 1 35 ? -3.133 -15.297 12.578 1 96.69 35 SER B CA 1
ATOM 3566 C C . SER B 1 35 ? -2.893 -13.797 12.719 1 96.69 35 SER B C 1
ATOM 3568 O O . SER B 1 35 ? -3.092 -13.039 11.766 1 96.69 35 SER B O 1
ATOM 3570 N N . GLU B 1 36 ? -2.432 -13.375 13.828 1 97.5 36 GLU B N 1
ATOM 3571 C CA . GLU B 1 36 ? -2.178 -11.961 14.094 1 97.5 36 GLU B CA 1
ATOM 3572 C C . GLU B 1 36 ? -0.928 -11.477 13.359 1 97.5 36 GLU B C 1
ATOM 3574 O O . GLU B 1 36 ? -0.719 -10.273 13.211 1 97.5 36 GLU B O 1
ATOM 3579 N N . ILE B 1 37 ? -0.109 -12.422 12.977 1 96.94 37 ILE B N 1
ATOM 3580 C CA . ILE B 1 37 ? 1.174 -12.062 12.383 1 96.94 37 ILE B CA 1
ATOM 3581 C C . ILE B 1 37 ? 1.088 -12.188 10.859 1 96.94 37 ILE B C 1
ATOM 3583 O O . ILE B 1 37 ? 1.419 -11.242 10.133 1 96.94 37 ILE B O 1
ATOM 3587 N N . VAL B 1 38 ? 0.521 -13.375 10.344 1 96.88 38 VAL B N 1
ATOM 3588 C CA . VAL B 1 38 ? 0.849 -13.664 8.945 1 96.88 38 VAL B CA 1
ATOM 3589 C C . VAL B 1 38 ? -0.434 -13.859 8.141 1 96.88 38 VAL B C 1
ATOM 3591 O O . VAL B 1 38 ? -0.392 -13.992 6.918 1 96.88 38 VAL B O 1
ATOM 3594 N N . SER B 1 39 ? -1.585 -13.859 8.742 1 96.25 39 SER B N 1
ATOM 3595 C CA . SER B 1 39 ? -2.803 -14.016 7.953 1 96.25 39 SER B CA 1
ATOM 3596 C C . SER B 1 39 ? -3.098 -12.766 7.133 1 96.25 39 SER B C 1
ATOM 3598 O O . SER B 1 39 ? -2.656 -11.664 7.484 1 96.25 39 SER B O 1
ATOM 3600 N N . TYR B 1 40 ? -3.826 -12.93 6.07 1 95.31 40 TYR B N 1
ATOM 3601 C CA . TYR B 1 40 ? -4.359 -11.758 5.387 1 95.31 40 TYR B CA 1
ATOM 3602 C C . TYR B 1 40 ? -5.352 -11.016 6.273 1 95.31 40 TYR B C 1
ATOM 3604 O O . TYR B 1 40 ? -6.168 -11.641 6.961 1 95.31 40 TYR B O 1
ATOM 3612 N N . ALA B 1 41 ? -5.223 -9.75 6.297 1 97 41 ALA B N 1
ATOM 3613 C CA . ALA B 1 41 ? -6.281 -8.945 6.898 1 97 41 ALA B CA 1
ATOM 3614 C C . ALA B 1 41 ? -7.461 -8.789 5.938 1 97 41 ALA B C 1
ATOM 3616 O O . ALA B 1 41 ? -7.305 -8.938 4.727 1 97 41 ALA B O 1
ATOM 3617 N N . PRO B 1 42 ? -8.672 -8.57 6.562 1 96.5 42 PRO B N 1
ATOM 3618 C CA . PRO B 1 42 ? -9.742 -8.148 5.66 1 96.5 42 PRO B CA 1
ATOM 3619 C C . PRO B 1 42 ? -9.367 -6.918 4.832 1 96.5 42 PRO B C 1
ATOM 3621 O O . PRO B 1 42 ? -8.602 -6.074 5.293 1 96.5 42 PRO B O 1
ATOM 3624 N N . THR B 1 43 ? -9.969 -6.812 3.648 1 96.94 43 THR B N 1
ATOM 3625 C CA . THR B 1 43 ? -9.625 -5.77 2.689 1 96.94 43 THR B CA 1
ATOM 3626 C C . THR B 1 43 ? -9.758 -4.387 3.32 1 96.94 43 THR B C 1
ATOM 3628 O O . THR B 1 43 ? -8.891 -3.529 3.145 1 96.94 43 THR B O 1
ATOM 3631 N N . ALA B 1 44 ? -10.828 -4.125 4.113 1 97.5 44 ALA B N 1
ATOM 3632 C CA . ALA B 1 44 ? -11.086 -2.814 4.703 1 97.5 44 ALA B CA 1
ATOM 3633 C C . ALA B 1 44 ? -10.258 -2.605 5.965 1 97.5 44 ALA B C 1
ATOM 3635 O O . ALA B 1 44 ? -10.203 -1.498 6.504 1 97.5 44 ALA B O 1
ATOM 3636 N N . GLY B 1 45 ? -9.625 -3.662 6.445 1 97.88 45 GLY B N 1
ATOM 3637 C CA . GLY B 1 45 ? -8.883 -3.621 7.695 1 97.88 45 GLY B CA 1
ATOM 3638 C C . GLY B 1 45 ? -9.484 -4.496 8.781 1 97.88 45 GLY B C 1
ATOM 3639 O O . GLY B 1 45 ? -10.625 -4.945 8.656 1 97.88 45 GLY B O 1
ATOM 3640 N N . ILE B 1 46 ? -8.719 -4.77 9.805 1 97.5 46 ILE B N 1
ATOM 3641 C CA . ILE B 1 46 ? -9.203 -5.52 10.961 1 97.5 46 ILE B CA 1
ATOM 3642 C C . ILE B 1 46 ? -10.406 -4.809 11.578 1 97.5 46 ILE B C 1
ATOM 3644 O O . ILE B 1 46 ? -10.312 -3.641 11.961 1 97.5 46 ILE B O 1
ATOM 3648 N N . PRO B 1 47 ? -11.562 -5.496 11.695 1 94.88 47 PRO B N 1
ATOM 3649 C CA . PRO B 1 47 ? -12.789 -4.84 12.141 1 94.88 47 PRO B CA 1
ATOM 3650 C C . PRO B 1 47 ? -12.633 -4.148 13.492 1 94.88 47 PRO B C 1
ATOM 3652 O O . PRO B 1 47 ? -13.062 -3 13.648 1 94.88 47 PRO B O 1
ATOM 3655 N N . ALA B 1 48 ? -12.023 -4.793 14.438 1 93.88 48 ALA B N 1
ATOM 3656 C CA . ALA B 1 48 ? -11.852 -4.211 15.766 1 93.88 48 ALA B CA 1
ATOM 3657 C C . ALA B 1 48 ? -11.023 -2.93 15.695 1 93.88 48 ALA B C 1
ATOM 3659 O O . ALA B 1 48 ? -11.258 -1.995 16.469 1 93.88 48 ALA B O 1
ATOM 3660 N N . LEU B 1 49 ? -10.031 -2.881 14.781 1 96.12 49 LEU B N 1
ATOM 3661 C CA . LEU B 1 49 ? -9.211 -1.688 14.617 1 96.12 49 LEU B CA 1
ATOM 3662 C C . LEU B 1 49 ? -10.031 -0.54 14.031 1 96.12 49 LEU B C 1
ATOM 3664 O O . LEU B 1 49 ? -9.914 0.6 14.484 1 96.12 49 LEU B O 1
ATOM 3668 N N . ARG B 1 50 ? -10.836 -0.83 13.008 1 95.94 50 ARG B N 1
ATOM 3669 C CA . ARG B 1 50 ? -11.695 0.171 12.391 1 95.94 50 ARG B CA 1
ATOM 3670 C C . ARG B 1 50 ? -12.656 0.773 13.414 1 95.94 50 ARG B C 1
ATOM 3672 O O . ARG B 1 50 ? -12.812 1.994 13.484 1 95.94 50 ARG B O 1
ATOM 3679 N N . GLU B 1 51 ? -13.219 -0.093 14.219 1 92.62 51 GLU B N 1
ATOM 3680 C CA . GLU B 1 51 ? -14.164 0.348 15.242 1 92.62 51 GLU B CA 1
ATOM 3681 C C . GLU B 1 51 ? -13.461 1.19 16.312 1 92.62 51 GLU B C 1
ATOM 3683 O O . GLU B 1 51 ? -14 2.207 16.75 1 92.62 51 GLU B O 1
ATOM 3688 N N . ARG B 1 52 ? -12.359 0.713 16.719 1 92.69 52 ARG B N 1
ATOM 3689 C CA . ARG B 1 52 ? -11.602 1.447 17.719 1 92.69 52 ARG B CA 1
ATOM 3690 C C . ARG B 1 52 ? -11.258 2.852 17.234 1 92.69 52 ARG B C 1
ATOM 3692 O O . ARG B 1 52 ? -11.312 3.811 18.016 1 92.69 52 ARG B O 1
ATOM 3699 N N . TRP B 1 53 ? -10.852 2.965 16 1 94.81 53 TRP B N 1
ATOM 3700 C CA . TRP B 1 53 ? -10.516 4.273 15.461 1 94.81 53 TRP B CA 1
ATOM 3701 C C . TRP B 1 53 ? -11.758 5.16 15.375 1 94.81 53 TRP B C 1
ATOM 3703 O O . TRP B 1 53 ? -11.688 6.355 15.672 1 94.81 53 TRP B O 1
ATOM 3713 N N . ALA B 1 54 ? -12.875 4.594 14.938 1 93.56 54 ALA B N 1
ATOM 3714 C CA . ALA B 1 54 ? -14.125 5.336 14.898 1 93.56 54 ALA B CA 1
ATOM 3715 C C . ALA B 1 54 ? -14.484 5.887 16.281 1 93.56 54 ALA B C 1
ATOM 3717 O O . ALA B 1 54 ? -14.914 7.035 16.406 1 93.56 54 ALA B O 1
ATOM 3718 N N . ARG B 1 55 ? -14.344 5.09 17.281 1 91 55 ARG B N 1
ATOM 3719 C CA . ARG B 1 55 ? -14.633 5.516 18.641 1 91 55 ARG B CA 1
ATOM 3720 C C . ARG B 1 55 ? -13.719 6.66 19.062 1 91 55 ARG B C 1
ATOM 3722 O O . ARG B 1 55 ? -14.148 7.582 19.766 1 91 55 ARG B O 1
ATOM 3729 N N . ARG B 1 56 ? -12.531 6.551 18.703 1 91.06 56 ARG B N 1
ATOM 3730 C CA . ARG B 1 56 ? -11.594 7.633 18.984 1 91.06 56 ARG B CA 1
ATOM 3731 C C . ARG B 1 56 ? -12.039 8.938 18.344 1 91.06 56 ARG B C 1
ATOM 3733 O O . ARG B 1 56 ? -11.961 10 18.953 1 91.06 56 ARG B O 1
ATOM 3740 N N . LEU B 1 57 ? -12.445 8.836 17.078 1 93.25 57 LEU B N 1
ATOM 3741 C CA . LEU B 1 57 ? -12.914 10.023 16.375 1 93.25 57 LEU B CA 1
ATOM 3742 C C . LEU B 1 57 ? -14.141 10.609 17.062 1 93.25 57 LEU B C 1
ATOM 3744 O O . LEU B 1 57 ? -14.25 11.828 17.219 1 93.25 57 LEU B O 1
ATOM 3748 N N . CYS B 1 58 ? -15.023 9.758 17.5 1 90.88 58 CYS B N 1
ATOM 3749 C CA . CYS B 1 58 ? -16.219 10.188 18.203 1 90.88 58 CYS B CA 1
ATOM 3750 C C . CYS B 1 58 ? -15.875 10.859 19.531 1 90.88 58 CYS B C 1
ATOM 3752 O O . CYS B 1 58 ? -16.484 11.859 19.906 1 90.88 58 CYS B O 1
ATOM 3754 N N . ALA B 1 59 ? -14.953 10.297 20.172 1 88 59 ALA B N 1
ATOM 3755 C CA . ALA B 1 59 ? -14.547 10.844 21.469 1 88 59 ALA B CA 1
ATOM 3756 C C . ALA B 1 59 ? -13.961 12.25 21.312 1 88 59 ALA B C 1
ATOM 3758 O O . ALA B 1 59 ? -14.18 13.117 22.156 1 88 59 ALA B O 1
ATOM 3759 N N . ARG B 1 60 ? -13.273 12.438 20.266 1 88.81 60 ARG B N 1
ATOM 3760 C CA . ARG B 1 60 ? -12.641 13.727 19.984 1 88.81 60 ARG B CA 1
ATOM 3761 C C . ARG B 1 60 ? -13.664 14.734 19.469 1 88.81 60 ARG B C 1
ATOM 3763 O O . ARG B 1 60 ? -13.586 15.922 19.781 1 88.81 60 ARG B O 1
ATOM 3770 N N . ASP B 1 61 ? -14.523 14.227 18.672 1 92.38 61 ASP B N 1
ATOM 3771 C CA . ASP B 1 61 ? -15.539 15.062 18.031 1 92.38 61 ASP B CA 1
ATOM 3772 C C . ASP B 1 61 ? -16.938 14.469 18.219 1 92.38 61 ASP B C 1
ATOM 3774 O O . ASP B 1 61 ? -17.438 13.766 17.328 1 92.38 61 ASP B O 1
ATOM 3778 N N . PRO B 1 62 ? -17.625 14.844 19.234 1 88.81 62 PRO B N 1
ATOM 3779 C CA . PRO B 1 62 ? -18.891 14.203 19.609 1 88.81 62 PRO B CA 1
ATOM 3780 C C . PRO B 1 62 ? -19.953 14.336 18.516 1 88.81 62 PRO B C 1
ATOM 3782 O O . PRO B 1 62 ? -20.906 13.555 18.484 1 88.81 62 PRO B O 1
ATOM 3785 N N . VAL B 1 63 ? -19.828 15.281 17.656 1 89.69 63 VAL B N 1
ATOM 3786 C CA . VAL B 1 63 ? -20.797 15.469 16.594 1 89.69 63 VAL B CA 1
ATOM 3787 C C . VAL B 1 63 ? -20.812 14.25 15.68 1 89.69 63 VAL B C 1
ATOM 3789 O O . VAL B 1 63 ? -21.781 14 14.969 1 89.69 63 VAL B O 1
ATOM 3792 N N . LEU B 1 64 ? -19.75 13.438 15.742 1 91.88 64 LEU B N 1
ATOM 3793 C CA . LEU B 1 64 ? -19.641 12.25 14.898 1 91.88 64 LEU B CA 1
ATOM 3794 C C . LEU B 1 64 ? -20.312 11.055 15.562 1 91.88 64 LEU B C 1
ATOM 3796 O O . LEU B 1 64 ? -20.484 10.008 14.93 1 91.88 64 LEU B O 1
ATOM 3800 N N . CYS B 1 65 ? -20.641 11.195 16.828 1 85.31 65 CYS B N 1
ATOM 3801 C CA . CYS B 1 65 ? -21.25 10.109 17.594 1 85.31 65 CYS B CA 1
ATOM 3802 C C . CYS B 1 65 ? -22.734 10.016 17.312 1 85.31 65 CYS B C 1
ATOM 3804 O O . CYS B 1 65 ? -23.375 11.008 16.953 1 85.31 65 CYS B O 1
ATOM 3806 N N . PRO B 1 66 ? -23.25 8.766 17.484 1 77.62 66 PRO B N 1
ATOM 3807 C CA . PRO B 1 66 ? -24.703 8.672 17.391 1 77.62 66 PRO B CA 1
ATOM 3808 C C . PRO B 1 66 ? -25.422 9.469 18.469 1 77.62 66 PRO B C 1
ATOM 3810 O O . PRO B 1 66 ? -24.875 9.672 19.547 1 77.62 66 PRO B O 1
ATOM 3813 N N . ASP B 1 67 ? -26.531 10.156 18.141 1 72.25 67 ASP B N 1
ATOM 3814 C CA . ASP B 1 67 ? -27.328 10.914 19.109 1 72.25 67 ASP B CA 1
ATOM 3815 C C . ASP B 1 67 ? -27.75 10.031 20.281 1 72.25 67 ASP B C 1
ATOM 3817 O O . ASP B 1 67 ? -27.703 10.453 21.438 1 72.25 67 ASP B O 1
ATOM 3821 N N . GLU B 1 68 ? -28.438 8.766 19.969 1 62.97 68 GLU B N 1
ATOM 3822 C CA . GLU B 1 68 ? -28.797 7.781 20.984 1 62.97 68 GLU B CA 1
ATOM 3823 C C . GLU B 1 68 ? -28.062 6.461 20.766 1 62.97 68 GLU B C 1
ATOM 3825 O O . GLU B 1 68 ? -27.938 6 19.625 1 62.97 68 GLU B O 1
ATOM 3830 N N . PRO B 1 69 ? -27.25 6.098 21.828 1 53.69 69 PRO B N 1
ATOM 3831 C CA . PRO B 1 69 ? -26.625 4.789 21.609 1 53.69 69 PRO B CA 1
ATOM 3832 C C . PRO B 1 69 ? -27.625 3.744 21.109 1 53.69 69 PRO B C 1
ATOM 3834 O O . PRO B 1 69 ? -28.703 3.596 21.672 1 53.69 69 PRO B O 1
ATOM 3837 N N . ASP B 1 70 ? -27.641 3.506 19.906 1 55.22 70 ASP B N 1
ATOM 3838 C CA . ASP B 1 70 ? -28.547 2.438 19.484 1 55.22 70 ASP B CA 1
ATOM 3839 C C . ASP B 1 70 ? -28.062 1.079 19.969 1 55.22 70 ASP B C 1
ATOM 3841 O O . ASP B 1 70 ? -27.328 0.377 19.266 1 55.22 70 ASP B O 1
ATOM 3845 N N . VAL B 1 71 ? -28.359 0.904 21.266 1 52.5 71 VAL B N 1
ATOM 3846 C CA . VAL B 1 71 ? -27.953 -0.299 21.984 1 52.5 71 VAL B CA 1
ATOM 3847 C C . VAL B 1 71 ? -28.344 -1.537 21.188 1 52.5 71 VAL B C 1
ATOM 3849 O O . VAL B 1 71 ? -27.609 -2.523 21.156 1 52.5 71 VAL B O 1
ATOM 3852 N N . ALA B 1 72 ? -29.5 -1.48 20.625 1 53.34 72 ALA B N 1
ATOM 3853 C CA . ALA B 1 72 ? -30.016 -2.635 19.891 1 53.34 72 ALA B CA 1
ATOM 3854 C C . ALA B 1 72 ? -29.172 -2.936 18.672 1 53.34 72 ALA B C 1
ATOM 3856 O O . ALA B 1 72 ? -28.859 -4.098 18.391 1 53.34 72 ALA B O 1
ATOM 3857 N N . ALA B 1 73 ? -28.906 -1.816 18.016 1 54.94 73 ALA B N 1
ATOM 3858 C CA . ALA B 1 73 ? -28.094 -1.988 16.828 1 54.94 73 ALA B CA 1
ATOM 3859 C C . ALA B 1 73 ? -26.688 -2.488 17.188 1 54.94 73 ALA B C 1
ATOM 3861 O O . ALA B 1 73 ? -26.141 -3.346 16.5 1 54.94 73 ALA B O 1
ATOM 3862 N N . MET B 1 74 ? -26.281 -1.992 18.344 1 56.62 74 MET B N 1
ATOM 3863 C CA . MET B 1 74 ? -24.984 -2.438 18.844 1 56.62 74 MET B CA 1
ATOM 3864 C C . MET B 1 74 ? -25.016 -3.924 19.188 1 56.62 74 MET B C 1
ATOM 3866 O O . MET B 1 74 ? -24.078 -4.656 18.891 1 56.62 74 MET B O 1
ATOM 3870 N N . GLN B 1 75 ? -26.109 -4.277 19.797 1 53.53 75 GLN B N 1
ATOM 3871 C CA . GLN B 1 75 ? -26.281 -5.672 20.203 1 53.53 75 GLN B CA 1
ATOM 3872 C C . GLN B 1 75 ? -26.469 -6.57 18.984 1 53.53 75 GLN B C 1
ATOM 3874 O O . GLN B 1 75 ? -25.906 -7.66 18.906 1 53.53 75 GLN B O 1
ATOM 3879 N N . SER B 1 76 ? -27.281 -6.152 18.094 1 54.59 76 SER B N 1
ATOM 3880 C CA . SER B 1 76 ? -27.547 -6.934 16.891 1 54.59 76 SER B CA 1
ATOM 3881 C C . SER B 1 76 ? -26.266 -7.121 16.078 1 54.59 76 SER B C 1
ATOM 3883 O O . SER B 1 76 ? -26.016 -8.211 15.555 1 54.59 76 SER B O 1
ATOM 3885 N N . ALA B 1 77 ? -25.594 -5.941 15.969 1 51.94 77 ALA B N 1
ATOM 3886 C CA . ALA B 1 77 ? -24.328 -6.07 15.258 1 51.94 77 ALA B CA 1
ATOM 3887 C C . ALA B 1 77 ? -23.422 -7.09 15.945 1 51.94 77 ALA B C 1
ATOM 3889 O O . ALA B 1 77 ? -22.766 -7.898 15.281 1 51.94 77 ALA B O 1
ATOM 3890 N N . ALA B 1 78 ? -23.438 -7.047 17.156 1 50.28 78 ALA B N 1
ATOM 3891 C CA . ALA B 1 78 ? -22.641 -7.961 17.969 1 50.28 78 ALA B CA 1
ATOM 3892 C C . ALA B 1 78 ? -23.031 -9.414 17.719 1 50.28 78 ALA B C 1
ATOM 3894 O O . ALA B 1 78 ? -22.188 -10.297 17.625 1 50.28 78 ALA B O 1
ATOM 3895 N N . GLU B 1 79 ? -24.344 -9.578 17.75 1 50.31 79 GLU B N 1
ATOM 3896 C CA . GLU B 1 79 ? -24.891 -10.922 17.625 1 50.31 79 GLU B CA 1
ATOM 3897 C C . GLU B 1 79 ? -24.672 -11.484 16.219 1 50.31 79 GLU B C 1
ATOM 3899 O O . GLU B 1 79 ? -24.516 -12.695 16.031 1 50.31 79 GLU B O 1
ATOM 3904 N N . GLN B 1 80 ? -25.078 -10.625 15.359 1 44.69 80 GLN B N 1
ATOM 3905 C CA . GLN B 1 80 ? -25.016 -11.125 13.992 1 44.69 80 GLN B CA 1
ATOM 3906 C C . GLN B 1 80 ? -23.578 -11.281 13.523 1 44.69 80 GLN B C 1
ATOM 3908 O O . GLN B 1 80 ? -23.328 -11.781 12.422 1 44.69 80 GLN B O 1
ATOM 3913 N N . GLY B 1 81 ? -22.844 -11.031 14.461 1 42.44 81 GLY B N 1
ATOM 3914 C CA . GLY B 1 81 ? -21.453 -11.117 14.047 1 42.44 81 GLY B CA 1
ATOM 3915 C C . GLY B 1 81 ? -21.109 -10.141 12.938 1 42.44 81 GLY B C 1
ATOM 3916 O O . GLY B 1 81 ? -20.062 -10.273 12.297 1 42.44 81 GLY B O 1
ATOM 3917 N N . GLU B 1 82 ? -22.234 -9.648 12.359 1 44.28 82 GLU B N 1
ATOM 3918 C CA . GLU B 1 82 ? -22.078 -8.602 11.352 1 44.28 82 GLU B CA 1
ATOM 3919 C C . GLU B 1 82 ? -21.531 -7.312 11.969 1 44.28 82 GLU B C 1
ATOM 3921 O O . GLU B 1 82 ? -22.188 -6.695 12.805 1 44.28 82 GLU B O 1
ATOM 3926 N N . HIS B 1 83 ? -20.484 -7.281 12.43 1 45.19 83 HIS B N 1
ATOM 3927 C CA . HIS B 1 83 ? -19.844 -6.035 12.852 1 45.19 83 HIS B CA 1
ATOM 3928 C C . HIS B 1 83 ? -20.219 -4.891 11.914 1 45.19 83 HIS B C 1
ATOM 3930 O O . HIS B 1 83 ? -19.359 -4.336 11.227 1 45.19 83 HIS B O 1
ATOM 3936 N N . SER B 1 84 ? -21.406 -5.102 11.266 1 50.34 84 SER B N 1
ATOM 3937 C CA . SER B 1 84 ? -21.578 -3.918 10.43 1 50.34 84 SER B CA 1
ATOM 3938 C C . SER B 1 84 ? -21.656 -2.654 11.281 1 50.34 84 SER B C 1
ATOM 3940 O O . SER B 1 84 ? -22.672 -2.412 11.953 1 50.34 84 SER B O 1
ATOM 3942 N N . CYS B 1 85 ? -20.625 -2.264 11.883 1 56.22 85 CYS B N 1
ATOM 3943 C CA . CYS B 1 85 ? -20.281 -1.058 12.625 1 56.22 85 CYS B CA 1
ATOM 3944 C C . CYS B 1 85 ? -20.953 0.169 12.023 1 56.22 85 CYS B C 1
ATOM 3946 O O . CYS B 1 85 ? -21.016 1.225 12.656 1 56.22 85 CYS B O 1
ATOM 3948 N N . ALA B 1 86 ? -21.594 -0.045 10.859 1 58.62 86 ALA B N 1
ATOM 3949 C CA . ALA B 1 86 ? -22.172 1.172 10.289 1 58.62 86 ALA B CA 1
ATOM 3950 C C . ALA B 1 86 ? -23.375 1.64 11.094 1 58.62 86 ALA B C 1
ATOM 3952 O O . ALA B 1 86 ? -23.609 2.842 11.227 1 58.62 86 ALA B O 1
ATOM 3953 N N . ALA B 1 87 ? -24.062 0.694 11.734 1 62.12 87 ALA B N 1
ATOM 3954 C CA . ALA B 1 87 ? -25.219 1.096 12.531 1 62.12 87 ALA B CA 1
ATOM 3955 C C . ALA B 1 87 ? -24.797 1.794 13.812 1 62.12 87 ALA B C 1
ATOM 3957 O O . ALA B 1 87 ? -25.547 2.609 14.367 1 62.12 87 ALA B O 1
ATOM 3958 N N . VAL B 1 88 ? -23.594 1.614 14.109 1 74.5 88 VAL B N 1
ATOM 3959 C CA . VAL B 1 88 ? -23.094 2.164 15.359 1 74.5 88 VAL B CA 1
ATOM 3960 C C . VAL B 1 88 ? -22.547 3.572 15.125 1 74.5 88 VAL B C 1
ATOM 3962 O O . VAL B 1 88 ? -22.547 4.406 16.031 1 74.5 88 VAL B O 1
ATOM 3965 N N . PHE B 1 89 ? -22.234 3.818 13.938 1 83.38 89 PHE B N 1
ATOM 3966 C CA . PHE B 1 89 ? -21.703 5.121 13.586 1 83.38 89 PHE B CA 1
ATOM 3967 C C . PHE B 1 89 ? -22.484 5.738 12.43 1 83.38 89 PHE B C 1
ATOM 3969 O O . PHE B 1 89 ? -21.984 5.789 11.297 1 83.38 89 PHE B O 1
ATOM 3976 N N . PRO B 1 90 ? -23.641 6.285 12.742 1 82.12 90 PRO B N 1
ATOM 3977 C CA . PRO B 1 90 ? -24.531 6.715 11.664 1 82.12 90 PRO B CA 1
ATOM 3978 C C . PRO B 1 90 ? -24.094 8.031 11.023 1 82.12 90 PRO B C 1
ATOM 3980 O O . PRO B 1 90 ? -24.625 8.414 9.984 1 82.12 90 PRO B O 1
ATOM 3983 N N . LYS B 1 91 ? -23.188 8.703 11.578 1 92.62 91 LYS B N 1
ATOM 3984 C CA . LYS B 1 91 ? -22.875 10.047 11.109 1 92.62 91 LYS B CA 1
ATOM 3985 C C . LYS B 1 91 ? -21.562 10.07 10.32 1 92.62 91 LYS B C 1
ATOM 3987 O O . LYS B 1 91 ? -21.109 11.133 9.898 1 92.62 91 LYS B O 1
ATOM 3992 N N . MET B 1 92 ? -20.953 8.898 10.117 1 95.06 92 MET B N 1
ATOM 3993 C CA . MET B 1 92 ? -19.75 8.727 9.297 1 95.06 92 MET B CA 1
ATOM 3994 C C . MET B 1 92 ? -19.578 7.273 8.883 1 95.06 92 MET B C 1
ATOM 3996 O O . MET B 1 92 ? -20.156 6.375 9.5 1 95.06 92 MET B O 1
ATOM 4000 N N . SER B 1 93 ? -18.828 7.082 7.828 1 95.69 93 SER B N 1
ATOM 4001 C CA . SER B 1 93 ? -18.453 5.719 7.473 1 95.69 93 SER B CA 1
ATOM 4002 C C . SER B 1 93 ? -17.516 5.117 8.516 1 95.69 93 SER B C 1
ATOM 4004 O O . SER B 1 93 ? -16.844 5.848 9.242 1 95.69 93 SER B O 1
ATOM 4006 N N . LEU B 1 94 ? -17.484 3.801 8.633 1 94.94 94 LEU B N 1
ATOM 4007 C CA . LEU B 1 94 ? -16.391 3.199 9.383 1 94.94 94 LEU B CA 1
ATOM 4008 C C . LEU B 1 94 ? -15.055 3.465 8.711 1 94.94 94 LEU B C 1
ATOM 4010 O O . LEU B 1 94 ? -14.938 3.369 7.484 1 94.94 94 LEU B O 1
ATOM 4014 N N . PRO B 1 95 ? -14.109 3.885 9.5 1 97.25 95 PRO B N 1
ATOM 4015 C CA . PRO B 1 95 ? -12.797 4.141 8.906 1 97.25 95 PRO B CA 1
ATOM 4016 C C . PRO B 1 95 ? -12.227 2.914 8.195 1 97.25 95 PRO B C 1
ATOM 4018 O O . PRO B 1 95 ? -12.312 1.799 8.719 1 97.25 95 PRO B O 1
ATOM 4021 N N . ILE B 1 96 ? -11.727 3.062 7.027 1 98.38 96 ILE B N 1
ATOM 4022 C CA . ILE B 1 96 ? -11.062 2.004 6.273 1 98.38 96 ILE B CA 1
ATOM 4023 C C . ILE B 1 96 ? -9.547 2.121 6.441 1 98.38 96 ILE B C 1
ATOM 4025 O O . ILE B 1 96 ? -8.992 3.219 6.359 1 98.38 96 ILE B O 1
ATOM 4029 N N . VAL B 1 97 ? -8.891 0.975 6.699 1 98.62 97 VAL B N 1
ATOM 4030 C CA . VAL B 1 97 ? -7.457 0.966 6.957 1 98.62 97 VAL B CA 1
ATOM 4031 C C . VAL B 1 97 ? -6.695 0.907 5.637 1 98.62 97 VAL B C 1
ATOM 4033 O O . VAL B 1 97 ? -7.008 0.089 4.766 1 98.62 97 VAL B O 1
ATOM 4036 N N . LEU B 1 98 ? -5.762 1.774 5.445 1 98.44 98 LEU B N 1
ATOM 4037 C CA . LEU B 1 98 ? -4.848 1.779 4.312 1 98.44 98 LEU B CA 1
ATOM 4038 C C . LEU B 1 98 ? -3.396 1.822 4.785 1 98.44 98 LEU B C 1
ATOM 4040 O O . LEU B 1 98 ? -3.127 2.146 5.945 1 98.44 98 LEU B O 1
ATOM 4044 N N . PRO B 1 99 ? -2.438 1.459 3.902 1 97.88 99 PRO B N 1
ATOM 4045 C CA . PRO B 1 99 ? -1.033 1.443 4.324 1 97.88 99 PRO B CA 1
ATOM 4046 C C . PRO B 1 99 ? -0.432 2.844 4.422 1 97.88 99 PRO B C 1
ATOM 4048 O O . PRO B 1 99 ? 0.517 3.164 3.703 1 97.88 99 PRO B O 1
ATOM 4051 N N . GLY B 1 100 ? -0.876 3.604 5.371 1 97.19 100 GLY B N 1
ATOM 4052 C CA . GLY B 1 100 ? -0.393 4.949 5.625 1 97.19 100 GLY B CA 1
ATOM 4053 C C . GLY B 1 100 ? -1.331 6.027 5.117 1 97.19 100 GLY B C 1
ATOM 4054 O O . GLY B 1 100 ? -2.334 5.727 4.465 1 97.19 100 GLY B O 1
ATOM 4055 N N . LEU B 1 101 ? -0.969 7.297 5.414 1 97.75 101 LEU B N 1
ATOM 4056 C CA . LEU B 1 101 ? -1.81 8.445 5.105 1 97.75 101 LEU B CA 1
ATOM 4057 C C . LEU B 1 101 ? -1.748 8.781 3.619 1 97.75 101 LEU B C 1
ATOM 4059 O O . LEU B 1 101 ? -2.748 9.195 3.029 1 97.75 101 LEU B O 1
ATOM 4063 N N . THR B 1 102 ? -0.559 8.602 3.037 1 97.31 102 THR B N 1
ATOM 4064 C CA . THR B 1 102 ? -0.422 8.852 1.605 1 97.31 102 THR B CA 1
ATOM 4065 C C . THR B 1 102 ? -1.348 7.934 0.809 1 97.31 102 THR B C 1
ATOM 4067 O O . THR B 1 102 ? -1.991 8.375 -0.147 1 97.31 102 THR B O 1
ATOM 4070 N N . ALA B 1 103 ? -1.417 6.676 1.207 1 97.62 103 ALA B N 1
ATOM 4071 C CA . ALA B 1 103 ? -2.307 5.738 0.526 1 97.62 103 ALA B CA 1
ATOM 4072 C C . ALA B 1 103 ? -3.766 6.156 0.68 1 97.62 103 ALA B C 1
ATOM 4074 O O . ALA B 1 103 ? -4.551 6.047 -0.265 1 97.62 103 ALA B O 1
ATOM 4075 N N . ALA B 1 104 ? -4.141 6.57 1.854 1 98.31 104 ALA B N 1
ATOM 4076 C CA . ALA B 1 104 ? -5.508 7.027 2.1 1 98.31 104 ALA B CA 1
ATOM 4077 C C . ALA B 1 104 ? -5.848 8.234 1.236 1 98.31 104 ALA B C 1
ATOM 4079 O O . ALA B 1 104 ? -6.926 8.305 0.647 1 98.31 104 ALA B O 1
ATOM 4080 N N . LEU B 1 105 ? -4.922 9.164 1.178 1 98.25 105 LEU B N 1
ATOM 4081 C CA . LEU B 1 105 ? -5.109 10.359 0.359 1 98.25 105 LEU B CA 1
ATOM 4082 C C . LEU B 1 105 ? -5.219 9.992 -1.117 1 98.25 105 LEU B C 1
ATOM 4084 O O . LEU B 1 105 ? -6.082 10.516 -1.826 1 98.25 105 LEU B O 1
ATOM 4088 N N . SER B 1 106 ? -4.324 9.141 -1.562 1 96.75 106 SER B N 1
ATOM 4089 C CA . SER B 1 106 ? -4.332 8.711 -2.955 1 96.75 106 SER B CA 1
ATOM 4090 C C . SER B 1 106 ? -5.645 8.023 -3.316 1 96.75 106 SER B C 1
ATOM 4092 O O . SER B 1 106 ? -6.203 8.266 -4.387 1 96.75 106 SER B O 1
ATOM 4094 N N . CYS B 1 107 ? -6.082 7.145 -2.475 1 96.44 107 CYS B N 1
ATOM 4095 C CA . CYS B 1 107 ? -7.352 6.461 -2.684 1 96.44 107 CYS B CA 1
ATOM 4096 C C . CYS B 1 107 ? -8.5 7.457 -2.773 1 96.44 107 CYS B C 1
ATOM 4098 O O . CYS B 1 107 ? -9.375 7.328 -3.633 1 96.44 107 CYS B O 1
ATOM 4100 N N . ALA B 1 108 ? -8.523 8.438 -1.869 1 97.88 108 ALA B N 1
ATOM 4101 C CA . ALA B 1 108 ? -9.547 9.477 -1.89 1 97.88 108 ALA B CA 1
ATOM 4102 C C . ALA B 1 108 ? -9.523 10.234 -3.213 1 97.88 108 ALA B C 1
ATOM 4104 O O . ALA B 1 108 ? -10.578 10.484 -3.809 1 97.88 108 ALA B O 1
ATOM 4105 N N . MET B 1 109 ? -8.344 10.602 -3.648 1 96.94 109 MET B N 1
ATOM 4106 C CA . MET B 1 109 ? -8.219 11.344 -4.902 1 96.94 109 MET B CA 1
ATOM 4107 C C . MET B 1 109 ? -8.703 10.5 -6.078 1 96.94 109 MET B C 1
ATOM 4109 O O . MET B 1 109 ? -9.438 10.992 -6.941 1 96.94 109 MET B O 1
ATOM 4113 N N . ASP B 1 110 ? -8.32 9.25 -6.098 1 93.12 110 ASP B N 1
ATOM 4114 C CA . ASP B 1 110 ? -8.711 8.352 -7.18 1 93.12 110 ASP B CA 1
ATOM 4115 C C . ASP B 1 110 ? -10.234 8.219 -7.254 1 93.12 110 ASP B C 1
ATOM 4117 O O . ASP B 1 110 ? -10.797 8.062 -8.344 1 93.12 110 ASP B O 1
ATOM 4121 N N . LEU B 1 111 ? -10.852 8.242 -6.164 1 94.75 111 LEU B N 1
ATOM 4122 C CA . LEU B 1 111 ? -12.281 7.992 -6.094 1 94.75 111 LEU B CA 1
ATOM 4123 C C . LEU B 1 111 ? -13.07 9.25 -6.457 1 94.75 111 LEU B C 1
ATOM 4125 O O . LEU B 1 111 ? -14.141 9.156 -7.062 1 94.75 111 LEU B O 1
ATOM 4129 N N . PHE B 1 112 ? -12.555 10.461 -6.102 1 96.62 112 PHE B N 1
ATOM 4130 C CA . PHE B 1 112 ? -13.422 11.633 -6.121 1 96.62 112 PHE B CA 1
ATOM 4131 C C . PHE B 1 112 ? -12.93 12.656 -7.133 1 96.62 112 PHE B C 1
ATOM 4133 O O . PHE B 1 112 ? -13.602 13.656 -7.395 1 96.62 112 PHE B O 1
ATOM 4140 N N . VAL B 1 113 ? -11.727 12.445 -7.676 1 96.19 113 VAL B N 1
ATOM 4141 C CA . VAL B 1 113 ? -11.141 13.438 -8.57 1 96.19 113 VAL B CA 1
ATOM 4142 C C . VAL B 1 113 ? -10.906 12.812 -9.945 1 96.19 113 VAL B C 1
ATOM 4144 O O . VAL B 1 113 ? -10.203 11.805 -10.062 1 96.19 113 VAL B O 1
ATOM 4147 N N . GLY B 1 114 ? -11.484 13.352 -10.969 1 91.75 114 GLY B N 1
ATOM 4148 C CA . GLY B 1 114 ? -11.328 12.867 -12.328 1 91.75 114 GLY B CA 1
ATOM 4149 C C . GLY B 1 114 ? -10.406 13.727 -13.172 1 91.75 114 GLY B C 1
ATOM 4150 O O . GLY B 1 114 ? -10.047 14.836 -12.773 1 91.75 114 GLY B O 1
ATOM 4151 N N . ALA B 1 115 ? -10.055 13.18 -14.328 1 91.69 115 ALA B N 1
ATOM 4152 C CA . ALA B 1 115 ? -9.195 13.891 -15.273 1 91.69 115 ALA B CA 1
ATOM 4153 C C . ALA B 1 115 ? -9.805 15.242 -15.648 1 91.69 115 ALA B C 1
ATOM 4155 O O . ALA B 1 115 ? -11 15.336 -15.914 1 91.69 115 ALA B O 1
ATOM 4156 N N . GLY B 1 116 ? -8.961 16.297 -15.562 1 94 116 GLY B N 1
ATOM 4157 C CA . GLY B 1 116 ? -9.383 17.625 -15.977 1 94 116 GLY B CA 1
ATOM 4158 C C . GLY B 1 116 ? -10.078 18.406 -14.875 1 94 116 GLY B C 1
ATOM 4159 O O . GLY B 1 116 ? -10.289 19.609 -15 1 94 116 GLY B O 1
ATOM 4160 N N . GLN B 1 117 ? -10.398 17.781 -13.773 1 95.75 117 GLN B N 1
ATOM 4161 C CA . GLN B 1 117 ? -11.086 18.469 -12.68 1 95.75 117 GLN B CA 1
ATOM 4162 C C . GLN B 1 117 ? -10.109 19.266 -11.828 1 95.75 117 GLN B C 1
ATOM 4164 O O . GLN B 1 117 ? -8.898 19.016 -11.852 1 95.75 117 GLN B O 1
ATOM 4169 N N . THR B 1 118 ? -10.68 20.266 -11.156 1 97 118 THR B N 1
ATOM 4170 C CA . THR B 1 118 ? -9.852 21.141 -10.352 1 97 118 THR B CA 1
ATOM 4171 C C . THR B 1 118 ? -10.008 20.828 -8.867 1 97 118 THR B C 1
ATOM 4173 O O . THR B 1 118 ? -11.086 20.422 -8.422 1 97 118 THR B O 1
ATOM 4176 N N . VAL B 1 119 ? -8.953 20.922 -8.133 1 98.12 119 VAL B N 1
ATOM 4177 C CA . VAL B 1 119 ? -8.93 20.781 -6.68 1 98.12 119 VAL B CA 1
ATOM 4178 C C . VAL B 1 119 ? -8.219 21.969 -6.047 1 98.12 119 VAL B C 1
ATOM 4180 O O . VAL B 1 119 ? -7.074 22.266 -6.402 1 98.12 119 VAL B O 1
ATOM 4183 N N . LEU B 1 120 ? -8.891 22.703 -5.145 1 98.25 120 LEU B N 1
ATOM 4184 C CA . LEU B 1 120 ? -8.273 23.797 -4.41 1 98.25 120 LEU B CA 1
ATOM 4185 C C . LEU B 1 120 ? -7.297 23.266 -3.365 1 98.25 120 LEU B C 1
ATOM 4187 O O . LEU B 1 120 ? -7.66 22.422 -2.543 1 98.25 120 LEU B O 1
ATOM 4191 N N . VAL B 1 121 ? -6.035 23.719 -3.412 1 98.38 121 VAL B N 1
ATOM 4192 C CA . VAL B 1 121 ? -4.984 23.281 -2.498 1 98.38 121 VAL B CA 1
ATOM 4193 C C . VAL B 1 121 ? -4.309 24.5 -1.874 1 98.38 121 VAL B C 1
ATOM 4195 O O . VAL B 1 121 ? -4.191 25.547 -2.514 1 98.38 121 VAL B O 1
ATOM 4198 N N . PRO B 1 122 ? -3.836 24.375 -0.663 1 97.88 122 PRO B N 1
ATOM 4199 C CA . PRO B 1 122 ? -3.127 25.5 -0.047 1 97.88 122 PRO B CA 1
ATOM 4200 C C . PRO B 1 122 ? -1.771 25.766 -0.695 1 97.88 122 PRO B C 1
ATOM 4202 O O . PRO B 1 122 ? -1.205 24.891 -1.343 1 97.88 122 PRO B O 1
ATOM 4205 N N . ALA B 1 123 ? -1.313 27 -0.523 1 97.81 123 ALA B N 1
ATOM 4206 C CA . ALA B 1 123 ? 0.049 27.406 -0.859 1 97.81 123 ALA B CA 1
ATOM 4207 C C . ALA B 1 123 ? 0.707 28.141 0.305 1 97.81 123 ALA B C 1
ATOM 4209 O O . ALA B 1 123 ? 0.169 29.141 0.803 1 97.81 123 ALA B O 1
ATOM 4210 N N . PRO B 1 124 ? 1.896 27.719 0.767 1 97.62 124 PRO B N 1
ATOM 4211 C CA . PRO B 1 124 ? 2.602 26.516 0.335 1 97.62 124 PRO B CA 1
ATOM 4212 C C . PRO B 1 124 ? 1.869 25.234 0.726 1 97.62 124 PRO B C 1
ATOM 4214 O O . PRO B 1 124 ? 0.846 25.281 1.413 1 97.62 124 PRO B O 1
ATOM 4217 N N . ARG B 1 125 ? 2.312 24.109 0.171 1 98.19 125 ARG B N 1
ATOM 4218 C CA . ARG B 1 125 ? 1.65 22.828 0.429 1 98.19 125 ARG B CA 1
ATOM 4219 C C . ARG B 1 125 ? 2.646 21.672 0.381 1 98.19 125 ARG B C 1
ATOM 4221 O O . ARG B 1 125 ? 3.766 21.828 -0.11 1 98.19 125 ARG B O 1
ATOM 4228 N N . TRP B 1 126 ? 2.215 20.578 0.976 1 96.94 126 TRP B N 1
ATOM 4229 C CA . TRP B 1 126 ? 2.943 19.312 0.831 1 96.94 126 TRP B CA 1
ATOM 4230 C C . TRP B 1 126 ? 3.057 18.922 -0.637 1 96.94 126 TRP B C 1
ATOM 4232 O O . TRP B 1 126 ? 2.047 18.812 -1.339 1 96.94 126 TRP B O 1
ATOM 4242 N N . GLU B 1 127 ? 4.184 18.641 -1.146 1 93.38 127 GLU B N 1
ATOM 4243 C CA . GLU B 1 127 ? 4.5 18.516 -2.564 1 93.38 127 GLU B CA 1
ATOM 4244 C C . GLU B 1 127 ? 3.809 17.297 -3.174 1 93.38 127 GLU B C 1
ATOM 4246 O O . GLU B 1 127 ? 3.496 17.281 -4.367 1 93.38 127 GLU B O 1
ATOM 4251 N N . ASN B 1 128 ? 3.494 16.297 -2.443 1 94.38 128 ASN B N 1
ATOM 4252 C CA . ASN B 1 128 ? 2.943 15.062 -2.994 1 94.38 128 ASN B CA 1
ATOM 4253 C C . ASN B 1 128 ? 1.497 15.25 -3.445 1 94.38 128 ASN B C 1
ATOM 4255 O O . ASN B 1 128 ? 0.964 14.422 -4.188 1 94.38 128 ASN B O 1
ATOM 4259 N N . TYR B 1 129 ? 0.82 16.344 -2.986 1 97.19 129 TYR B N 1
ATOM 4260 C CA . TYR B 1 129 ? -0.497 16.625 -3.541 1 97.19 129 TYR B CA 1
ATOM 4261 C C . TYR B 1 129 ? -0.433 16.75 -5.059 1 97.19 129 TYR B C 1
ATOM 4263 O O . TYR B 1 129 ? -1.296 16.234 -5.77 1 97.19 129 TYR B O 1
ATOM 4271 N N . ASP B 1 130 ? 0.615 17.453 -5.5 1 95.31 130 ASP B N 1
ATOM 4272 C CA . ASP B 1 130 ? 0.756 17.688 -6.934 1 95.31 130 ASP B CA 1
ATOM 4273 C C . ASP B 1 130 ? 0.988 16.375 -7.68 1 95.31 130 ASP B C 1
ATOM 4275 O O . ASP B 1 130 ? 0.445 16.172 -8.766 1 95.31 130 ASP B O 1
ATOM 4279 N N . LEU B 1 131 ? 1.75 15.547 -7.137 1 91.94 131 LEU B N 1
ATOM 4280 C CA . LEU B 1 131 ? 2.004 14.242 -7.75 1 91.94 131 LEU B CA 1
ATOM 4281 C C . LEU B 1 131 ? 0.715 13.438 -7.867 1 91.94 131 LEU B C 1
ATOM 4283 O O . LEU B 1 131 ? 0.447 12.836 -8.914 1 91.94 131 LEU B O 1
ATOM 4287 N N . MET B 1 132 ? -0.07 13.414 -6.832 1 94.69 132 MET B N 1
ATOM 4288 C CA . MET B 1 132 ? -1.312 12.648 -6.809 1 94.69 132 MET B CA 1
ATOM 4289 C C . MET B 1 132 ? -2.336 13.242 -7.773 1 94.69 132 MET B C 1
ATOM 4291 O O . MET B 1 132 ? -2.959 12.516 -8.547 1 94.69 132 MET B O 1
ATOM 4295 N N . LEU B 1 133 ? -2.49 14.57 -7.73 1 95.81 133 LEU B N 1
ATOM 4296 C CA . LEU B 1 133 ? -3.549 15.234 -8.484 1 95.81 133 LEU B CA 1
ATOM 4297 C C . LEU B 1 133 ? -3.172 15.367 -9.953 1 95.81 133 LEU B C 1
ATOM 4299 O O . LEU B 1 133 ? -3.916 14.922 -10.828 1 95.81 133 LEU B O 1
ATOM 4303 N N . ALA B 1 134 ? -1.938 15.898 -10.242 1 91.94 134 ALA B N 1
ATOM 4304 C CA . ALA B 1 134 ? -1.557 16.203 -11.617 1 91.94 134 ALA B CA 1
ATOM 4305 C C . ALA B 1 134 ? -1.05 14.969 -12.344 1 91.94 134 ALA B C 1
ATOM 4307 O O . ALA B 1 134 ? -1.443 14.695 -13.484 1 91.94 134 ALA B O 1
ATOM 4308 N N . VAL B 1 135 ? -0.328 14.172 -11.68 1 85.19 135 VAL B N 1
ATOM 4309 C CA . VAL B 1 135 ? 0.354 13.07 -12.359 1 85.19 135 VAL B CA 1
ATOM 4310 C C . VAL B 1 135 ? -0.537 11.836 -12.359 1 85.19 135 VAL B C 1
ATOM 4312 O O . VAL B 1 135 ? -0.743 11.211 -13.406 1 85.19 135 VAL B O 1
ATOM 4315 N N . ARG B 1 136 ? -1.129 11.5 -11.289 1 87.12 136 ARG B N 1
ATOM 4316 C CA . ARG B 1 136 ? -1.895 10.266 -11.195 1 87.12 136 ARG B CA 1
ATOM 4317 C C . ARG B 1 136 ? -3.32 10.461 -11.703 1 87.12 136 ARG B C 1
ATOM 4319 O O . ARG B 1 136 ? -3.836 9.633 -12.453 1 87.12 136 ARG B O 1
ATOM 4326 N N . CYS B 1 137 ? -3.945 11.57 -11.328 1 91.25 137 CYS B N 1
ATOM 4327 C CA . CYS B 1 137 ? -5.359 11.758 -11.633 1 91.25 137 CYS B CA 1
ATOM 4328 C C . CYS B 1 137 ? -5.543 12.617 -12.875 1 91.25 137 CYS B C 1
ATOM 4330 O O . CYS B 1 137 ? -6.66 12.758 -13.375 1 91.25 137 CYS B O 1
ATOM 4332 N N . ALA B 1 138 ? -4.484 13.227 -13.383 1 92.75 138 ALA B N 1
ATOM 4333 C CA . ALA B 1 138 ? -4.57 14.18 -14.484 1 92.75 138 ALA B CA 1
ATOM 4334 C C . ALA B 1 138 ? -5.516 15.328 -14.148 1 92.75 138 ALA B C 1
ATOM 4336 O O . ALA B 1 138 ? -6.273 15.789 -15.008 1 92.75 138 ALA B O 1
ATOM 4337 N N . ALA B 1 139 ? -5.555 15.695 -12.867 1 96.56 139 ALA B N 1
ATOM 4338 C CA . ALA B 1 139 ? -6.344 16.828 -12.359 1 96.56 139 ALA B CA 1
ATOM 4339 C C . ALA B 1 139 ? -5.484 18.078 -12.234 1 96.56 139 ALA B C 1
ATOM 4341 O O . ALA B 1 139 ? -4.281 18.047 -12.5 1 96.56 139 ALA B O 1
ATOM 4342 N N . THR B 1 140 ? -6.137 19.188 -11.961 1 96.31 140 THR B N 1
ATOM 4343 C CA . THR B 1 140 ? -5.422 20.453 -11.867 1 96.31 140 THR B CA 1
ATOM 4344 C C . THR B 1 140 ? -5.504 21.016 -10.453 1 96.31 140 THR B C 1
ATOM 4346 O O . THR B 1 140 ? -6.555 21.5 -10.031 1 96.31 140 THR B O 1
ATOM 4349 N N . PRO B 1 141 ? -4.426 20.969 -9.719 1 97.5 141 PRO B N 1
ATOM 4350 C CA . PRO B 1 141 ? -4.414 21.688 -8.445 1 97.5 141 PRO B CA 1
ATOM 4351 C C . PRO B 1 141 ? -4.457 23.203 -8.617 1 97.5 141 PRO B C 1
ATOM 4353 O O . PRO B 1 141 ? -3.699 23.75 -9.422 1 97.5 141 PRO B O 1
ATOM 4356 N N . VAL B 1 142 ? -5.328 23.875 -7.934 1 97.06 142 VAL B N 1
ATOM 4357 C CA . VAL B 1 142 ? -5.461 25.328 -7.945 1 97.06 142 VAL B CA 1
ATOM 4358 C C . VAL B 1 142 ? -5.074 25.906 -6.582 1 97.06 142 VAL B C 1
ATOM 4360 O O . VAL B 1 142 ? -5.828 25.781 -5.617 1 97.06 142 VAL B O 1
ATOM 4363 N N . PRO B 1 143 ? -3.967 26.578 -6.488 1 97.44 143 PRO B N 1
ATOM 4364 C CA . PRO B 1 143 ? -3.469 27.047 -5.188 1 97.44 143 PRO B CA 1
ATOM 4365 C C . PRO B 1 143 ? -4.203 28.281 -4.684 1 97.44 143 PRO B C 1
ATOM 4367 O O . PRO B 1 143 ? -4.641 29.109 -5.48 1 97.44 143 PRO B O 1
ATOM 4370 N N . PHE B 1 144 ? -4.352 28.375 -3.428 1 97.62 144 PHE B N 1
ATOM 4371 C CA . PHE B 1 144 ? -4.711 29.594 -2.732 1 97.62 144 PHE B CA 1
ATOM 4372 C C . PHE B 1 144 ? -3.723 29.891 -1.612 1 97.62 144 PHE B C 1
ATOM 4374 O O . PHE B 1 144 ? -3.26 28.984 -0.926 1 97.62 144 PHE B O 1
ATOM 4381 N N . SER B 1 145 ? -3.422 31.125 -1.44 1 97.06 145 SER B N 1
ATOM 4382 C CA . SER B 1 145 ? -2.443 31.5 -0.426 1 97.06 145 SER B CA 1
ATOM 4383 C C . SER B 1 145 ? -2.994 31.297 0.98 1 97.06 145 SER B C 1
ATOM 4385 O O . SER B 1 145 ? -4.066 31.797 1.316 1 97.06 145 SER B O 1
ATOM 4387 N N . LEU B 1 146 ? -2.256 30.578 1.797 1 97.25 146 LEU B N 1
ATOM 4388 C CA . LEU B 1 146 ? -2.719 30.281 3.15 1 97.25 146 LEU B CA 1
ATOM 4389 C C . LEU B 1 146 ? -2.43 31.453 4.086 1 97.25 146 LEU B C 1
ATOM 4391 O O . LEU B 1 146 ? -3.109 31.625 5.102 1 97.25 146 LEU B O 1
ATOM 4395 N N . PHE B 1 147 ? -1.422 32.25 3.664 1 96.75 147 PHE B N 1
ATOM 4396 C CA . PHE B 1 147 ? -1.006 33.312 4.574 1 96.75 147 PHE B CA 1
ATOM 4397 C C . PHE B 1 147 ? -0.869 34.625 3.838 1 96.75 147 PHE B C 1
ATOM 4399 O O . PHE B 1 147 ? -0.524 34.656 2.654 1 96.75 147 PHE B O 1
ATOM 4406 N N . ARG B 1 148 ? -1.208 35.688 4.559 1 92.38 148 ARG B N 1
ATOM 4407 C CA . ARG B 1 148 ? -0.98 37.062 4.141 1 92.38 148 ARG B CA 1
ATOM 4408 C C . ARG B 1 148 ? -0.574 37.938 5.324 1 92.38 148 ARG B C 1
ATOM 4410 O O . ARG B 1 148 ? -1.282 38 6.332 1 92.38 148 ARG B O 1
ATOM 4417 N N . ALA B 1 149 ? 0.533 38.562 5.156 1 87.25 149 ALA B N 1
ATOM 4418 C CA . ALA B 1 149 ? 1.044 39.469 6.18 1 87.25 149 ALA B CA 1
ATOM 4419 C C . ALA B 1 149 ? 1.127 38.781 7.535 1 87.25 149 ALA B C 1
ATOM 4421 O O . ALA B 1 149 ? 0.648 39.312 8.539 1 87.25 149 ALA B O 1
ATOM 4422 N N . GLY B 1 150 ? 1.563 37.469 7.469 1 85.31 150 GLY B N 1
ATOM 4423 C CA 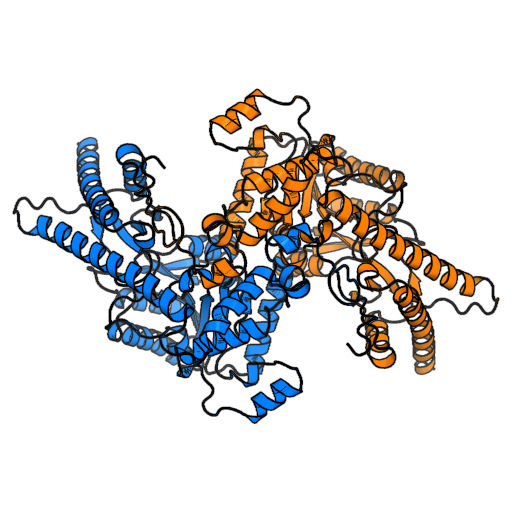. GLY B 1 150 ? 1.846 36.719 8.688 1 85.31 150 GLY B CA 1
ATOM 4424 C C . GLY B 1 150 ? 0.6 36.188 9.352 1 85.31 150 GLY B C 1
ATOM 4425 O O . GLY B 1 150 ? 0.641 35.75 10.508 1 85.31 150 GLY B O 1
ATOM 4426 N N . ARG B 1 151 ? -0.524 36.219 8.656 1 90.12 151 ARG B N 1
ATOM 4427 C CA . ARG B 1 151 ? -1.782 35.719 9.211 1 90.12 151 ARG B CA 1
ATOM 4428 C C . ARG B 1 151 ? -2.469 34.75 8.227 1 90.12 151 ARG B C 1
ATOM 4430 O O . ARG B 1 151 ? -2.164 34.781 7.035 1 90.12 151 ARG B O 1
ATOM 4437 N N . PHE B 1 152 ? -3.396 33.969 8.797 1 95.62 152 PHE B N 1
ATOM 4438 C CA . PHE B 1 152 ? -4.234 33.125 7.957 1 95.62 152 PHE B CA 1
ATOM 4439 C C . PHE B 1 152 ? -5.012 33.969 6.945 1 95.62 152 PHE B C 1
ATOM 4441 O O . PHE B 1 152 ? -5.648 34.969 7.312 1 95.62 152 PHE B O 1
ATOM 4448 N N . ASP B 1 153 ? -4.941 33.625 5.648 1 96.69 153 ASP B N 1
ATOM 4449 C CA . ASP B 1 153 ? -5.516 34.438 4.59 1 96.69 153 ASP B CA 1
ATOM 4450 C C . ASP B 1 153 ? -6.871 33.906 4.145 1 96.69 153 ASP B C 1
ATOM 4452 O O . ASP B 1 153 ? -6.973 33.281 3.084 1 96.69 153 ASP B O 1
ATOM 4456 N N . LEU B 1 154 ? -7.887 34.25 4.812 1 95.62 154 LEU B N 1
ATOM 4457 C CA . LEU B 1 154 ? -9.234 33.781 4.496 1 95.62 154 LEU B CA 1
ATOM 4458 C C . LEU B 1 154 ? -9.711 34.375 3.168 1 95.62 154 LEU B C 1
ATOM 4460 O O . LEU B 1 154 ? -10.453 33.719 2.43 1 95.62 154 LEU B O 1
ATOM 4464 N N . SER B 1 155 ? -9.25 35.594 2.885 1 95.44 155 SER B N 1
ATOM 4465 C CA . SER B 1 155 ? -9.672 36.25 1.66 1 95.44 155 SER B CA 1
ATOM 4466 C C . SER B 1 155 ? -9.195 35.5 0.424 1 95.44 155 SER B C 1
ATOM 4468 O O . SER B 1 155 ? -9.938 35.375 -0.549 1 95.44 155 SER B O 1
ATOM 4470 N N . ALA B 1 156 ? -8.008 35.031 0.453 1 96.19 156 ALA B N 1
ATOM 4471 C CA . ALA B 1 156 ? -7.48 34.281 -0.671 1 96.19 156 ALA B CA 1
ATOM 4472 C C . ALA B 1 156 ? -8.258 32.969 -0.861 1 96.19 156 ALA B C 1
ATOM 4474 O O . ALA B 1 156 ? -8.484 32.531 -1.992 1 96.19 156 ALA B O 1
ATOM 4475 N N . CYS B 1 157 ? -8.617 32.344 0.188 1 94.56 157 CYS B N 1
ATOM 4476 C CA . CYS B 1 157 ? -9.43 31.141 0.122 1 94.56 157 CYS B CA 1
ATOM 4477 C C . CYS B 1 157 ? -10.789 31.438 -0.508 1 94.56 157 CYS B C 1
ATOM 4479 O O . CYS B 1 157 ? -11.242 30.688 -1.383 1 94.56 157 CYS B O 1
ATOM 4481 N N . LYS B 1 158 ? -11.375 32.5 -0.091 1 95.69 158 LYS B N 1
ATOM 4482 C CA . LYS B 1 158 ? -12.672 32.875 -0.628 1 95.69 158 LYS B CA 1
ATOM 4483 C C . LYS B 1 158 ? -12.586 33.156 -2.127 1 95.69 158 LYS B C 1
ATOM 4485 O O . LYS B 1 158 ? -13.461 32.75 -2.891 1 95.69 158 LYS B O 1
ATOM 4490 N N . GLU B 1 159 ? -11.555 33.875 -2.469 1 96.25 159 GLU B N 1
ATOM 4491 C CA . GLU B 1 159 ? -11.352 34.188 -3.883 1 96.25 159 GLU B CA 1
ATOM 4492 C C . GLU B 1 159 ? -11.211 32.906 -4.711 1 96.25 159 GLU B C 1
ATOM 4494 O O . GLU B 1 159 ? -11.766 32.812 -5.809 1 96.25 159 GLU B O 1
ATOM 4499 N N . ALA B 1 160 ? -10.484 31.984 -4.215 1 96 160 ALA B N 1
ATOM 4500 C CA . ALA B 1 160 ? -10.297 30.703 -4.902 1 96 160 ALA B CA 1
ATOM 4501 C C . ALA B 1 160 ? -11.609 29.953 -5.02 1 96 160 ALA B C 1
ATOM 4503 O O . ALA B 1 160 ? -11.898 29.359 -6.062 1 96 160 ALA B O 1
ATOM 4504 N N . LEU B 1 161 ? -12.406 29.938 -3.98 1 96.56 161 LEU B N 1
ATOM 4505 C CA . LEU B 1 161 ? -13.711 29.297 -3.984 1 96.56 161 LEU B CA 1
ATOM 4506 C C . LEU B 1 161 ? -14.641 29.953 -5.004 1 96.56 161 LEU B C 1
ATOM 4508 O O . LEU B 1 161 ? -15.328 29.25 -5.754 1 96.56 161 LEU B O 1
ATOM 4512 N N . ASP B 1 162 ? -14.602 31.25 -5.066 1 95.06 162 ASP B N 1
ATOM 4513 C CA . ASP B 1 162 ? -15.414 32 -6.02 1 95.06 162 ASP B CA 1
ATOM 4514 C C . ASP B 1 162 ? -15.086 31.594 -7.453 1 95.06 162 ASP B C 1
ATOM 4516 O O . ASP B 1 162 ? -15.984 31.422 -8.281 1 95.06 162 ASP B O 1
ATOM 4520 N N . ALA B 1 163 ? -13.891 31.5 -7.66 1 93.81 163 ALA B N 1
ATOM 4521 C CA . ALA B 1 163 ? -13.422 31.203 -9.016 1 93.81 163 ALA B CA 1
ATOM 4522 C C . ALA B 1 163 ? -13.852 29.797 -9.445 1 93.81 163 ALA B C 1
ATOM 4524 O O . ALA B 1 163 ? -14.023 29.531 -10.633 1 93.81 163 ALA B O 1
ATOM 4525 N N . GLN B 1 164 ? -14.07 28.859 -8.508 1 93.25 164 GLN B N 1
ATOM 4526 C CA . GLN B 1 164 ? -14.406 27.484 -8.828 1 93.25 164 GLN B CA 1
ATOM 4527 C C . GLN B 1 164 ? -15.914 27.25 -8.781 1 93.25 164 GLN B C 1
ATOM 4529 O O . GLN B 1 164 ? -16.406 26.25 -9.297 1 93.25 164 GLN B O 1
ATOM 4534 N N . ALA B 1 165 ? -16.656 28.109 -8.266 1 92.62 165 ALA B N 1
ATOM 4535 C CA . ALA B 1 165 ? -18.094 27.953 -8.008 1 92.62 165 ALA B CA 1
ATOM 4536 C C . ALA B 1 165 ? -18.875 27.844 -9.305 1 92.62 165 ALA B C 1
ATOM 4538 O O . ALA B 1 165 ? -19.953 27.25 -9.344 1 92.62 165 ALA B O 1
ATOM 4539 N N . SER B 1 166 ? -18.344 28.391 -10.32 1 90.38 166 SER B N 1
ATOM 4540 C CA . SER B 1 166 ? -19.062 28.422 -11.594 1 90.38 166 SER B CA 1
ATOM 4541 C C . SER B 1 166 ? -19.297 27.016 -12.125 1 90.38 166 SER B C 1
ATOM 4543 O O . SER B 1 166 ? -20.25 26.781 -12.883 1 90.38 166 SER B O 1
ATOM 4545 N N . ASP B 1 167 ? -18.531 26.094 -11.758 1 89.75 167 ASP B N 1
ATOM 4546 C CA . ASP B 1 167 ? -18.641 24.703 -12.227 1 89.75 167 ASP B CA 1
ATOM 4547 C C . ASP B 1 167 ? -19.688 23.938 -11.422 1 89.75 167 ASP B C 1
ATOM 4549 O O . ASP B 1 167 ? -20.062 22.828 -11.797 1 89.75 167 ASP B O 1
ATOM 4553 N N . GLY B 1 168 ? -20.141 24.531 -10.32 1 95.38 168 GLY B N 1
ATOM 4554 C CA . GLY B 1 168 ? -21.141 23.906 -9.484 1 95.38 168 GLY B CA 1
ATOM 4555 C C . GLY B 1 168 ? -20.578 22.875 -8.531 1 95.38 168 GLY B C 1
ATOM 4556 O O . GLY B 1 168 ? -21.297 22.328 -7.695 1 95.38 168 GLY B O 1
ATOM 4557 N N . VAL B 1 169 ? -19.297 22.516 -8.75 1 96.94 169 VAL B N 1
ATOM 4558 C CA . VAL B 1 169 ? -18.641 21.547 -7.883 1 96.94 169 VAL B CA 1
ATOM 4559 C C . VAL B 1 169 ? -17.328 22.125 -7.359 1 96.94 169 VAL B C 1
ATOM 4561 O O . VAL B 1 169 ? -16.516 22.641 -8.133 1 96.94 169 VAL B O 1
ATOM 4564 N N . ILE B 1 170 ? -17.172 22.094 -6.102 1 97.81 170 ILE B N 1
ATOM 4565 C CA . ILE B 1 170 ? -15.953 22.562 -5.453 1 97.81 170 ILE B CA 1
ATOM 4566 C C . ILE B 1 170 ? -15.281 21.406 -4.723 1 97.81 170 ILE B C 1
ATOM 4568 O O . ILE B 1 170 ? -15.938 20.656 -3.996 1 97.81 170 ILE B O 1
ATOM 4572 N N . ARG B 1 171 ? -14.039 21.141 -4.969 1 98.25 171 ARG B N 1
ATOM 4573 C CA . ARG B 1 171 ? -13.18 20.234 -4.211 1 98.25 171 ARG B CA 1
ATOM 4574 C C . ARG B 1 171 ? -12.07 21 -3.498 1 98.25 171 ARG B C 1
ATOM 4576 O O . ARG B 1 171 ? -11.312 21.75 -4.133 1 98.25 171 ARG B O 1
ATOM 4583 N N . LEU B 1 172 ? -12.008 20.859 -2.182 1 98.5 172 LEU B N 1
ATOM 4584 C CA . LEU B 1 172 ? -11.125 21.656 -1.343 1 98.5 172 LEU B CA 1
ATOM 4585 C C . LEU B 1 172 ? -10.328 20.781 -0.391 1 98.5 172 LEU B C 1
ATOM 4587 O O . LEU B 1 172 ? -10.906 20 0.37 1 98.5 172 LEU B O 1
ATOM 4591 N N . ILE B 1 173 ? -8.984 20.859 -0.432 1 98.69 173 ILE B N 1
ATOM 4592 C CA . ILE B 1 173 ? -8.148 20.172 0.542 1 98.69 173 ILE B CA 1
ATOM 4593 C C . ILE B 1 173 ? -7.84 21.109 1.71 1 98.69 173 ILE B C 1
ATOM 4595 O O . ILE B 1 173 ? -7.371 22.234 1.507 1 98.69 173 ILE B O 1
ATOM 4599 N N . LEU B 1 174 ? -8.18 20.719 2.855 1 98.56 174 LEU B N 1
ATOM 4600 C CA . LEU B 1 174 ? -7.793 21.375 4.102 1 98.56 174 LEU B CA 1
ATOM 4601 C C . LEU B 1 174 ? -6.809 20.516 4.887 1 98.56 174 LEU B C 1
ATOM 4603 O O . LEU B 1 174 ? -7.113 19.375 5.23 1 98.56 174 LEU B O 1
ATOM 4607 N N . ASN B 1 175 ? -5.625 21 5.113 1 98.5 175 ASN B N 1
ATOM 4608 C CA . ASN B 1 175 ? -4.57 20.281 5.82 1 98.5 175 ASN B CA 1
ATOM 4609 C C . ASN B 1 175 ? -4.16 21.016 7.098 1 98.5 175 ASN B C 1
ATOM 4611 O O . ASN B 1 175 ? -3.361 21.953 7.051 1 98.5 175 ASN B O 1
ATOM 4615 N N . PHE B 1 176 ? -4.719 20.609 8.242 1 97.94 176 PHE B N 1
ATOM 4616 C CA . PHE B 1 176 ? -4.422 21.219 9.531 1 97.94 176 PHE B CA 1
ATOM 4617 C C . PHE B 1 176 ? -4.277 20.156 10.617 1 97.94 176 PHE B C 1
ATOM 4619 O O . PHE B 1 176 ? -5.18 19.344 10.82 1 97.94 176 PHE B O 1
ATOM 4626 N N . PRO B 1 177 ? -3.18 20.188 11.438 1 97.56 177 PRO B N 1
ATOM 4627 C CA . PRO B 1 177 ? -2.018 21.062 11.289 1 97.56 177 PRO B CA 1
ATOM 4628 C C . PRO B 1 177 ? -1.387 21 9.906 1 97.56 177 PRO B C 1
ATOM 4630 O O . PRO B 1 177 ? -1.335 19.922 9.305 1 97.56 177 PRO B O 1
ATOM 4633 N N . HIS B 1 178 ? -0.891 22.109 9.461 1 98.38 178 HIS B N 1
ATOM 4634 C CA . HIS B 1 178 ? -0.509 22.297 8.062 1 98.38 178 HIS B CA 1
ATOM 4635 C C . HIS B 1 178 ? 0.937 21.875 7.824 1 98.38 178 HIS B C 1
ATOM 4637 O O . HIS B 1 178 ? 1.824 22.219 8.609 1 98.38 178 HIS B O 1
ATOM 4643 N N . ASN B 1 179 ? 1.194 21.031 6.934 1 98 179 ASN B N 1
ATOM 4644 C CA . ASN B 1 179 ? 2.49 20.812 6.305 1 98 179 ASN B CA 1
ATOM 4645 C C . ASN B 1 179 ? 2.648 21.656 5.039 1 98 179 ASN B C 1
ATOM 4647 O O . ASN B 1 179 ? 1.907 21.469 4.07 1 98 179 ASN B O 1
ATOM 4651 N N . PRO B 1 180 ? 3.475 22.656 5.047 1 98.06 180 PRO B N 1
ATOM 4652 C CA . PRO B 1 180 ? 4.77 22.641 5.734 1 98.06 180 PRO B CA 1
ATOM 4653 C C . PRO B 1 180 ? 4.848 23.672 6.855 1 98.06 180 PRO B C 1
ATOM 4655 O O . PRO B 1 180 ? 5.848 23.734 7.574 1 98.06 180 PRO B O 1
ATOM 4658 N N . SER B 1 181 ? 3.863 24.469 7.129 1 98 181 SER B N 1
ATOM 4659 C CA . SER B 1 181 ? 4.059 25.656 7.957 1 98 181 SER B CA 1
ATOM 4660 C C . SER B 1 181 ? 3.859 25.328 9.438 1 98 181 SER B C 1
ATOM 4662 O O . SER B 1 181 ? 4.242 26.125 10.305 1 98 181 SER B O 1
ATOM 4664 N N . GLY B 1 182 ? 3.168 24.219 9.664 1 98 182 GLY B N 1
ATOM 4665 C CA . GLY B 1 182 ? 2.828 23.922 11.047 1 98 182 GLY B CA 1
ATOM 4666 C C . GLY B 1 182 ? 1.791 24.859 11.617 1 98 182 GLY B C 1
ATOM 4667 O O . GLY B 1 182 ? 1.922 25.328 12.758 1 98 182 GLY B O 1
ATOM 4668 N N . TYR B 1 183 ? 0.804 25.094 10.875 1 98.25 183 TYR B N 1
ATOM 4669 C CA . TYR B 1 183 ? -0.213 26.047 11.305 1 98.25 183 TYR B CA 1
ATOM 4670 C C . TYR B 1 183 ? -1.57 25.375 11.445 1 98.25 183 TYR B C 1
ATOM 4672 O O . TYR B 1 183 ? -1.938 24.531 10.617 1 98.25 183 TYR B O 1
ATOM 4680 N N . THR B 1 184 ? -2.268 25.656 12.469 1 98.19 184 THR B N 1
ATOM 4681 C CA . THR B 1 184 ? -3.68 25.359 12.68 1 98.19 184 THR B CA 1
ATOM 4682 C C . THR B 1 184 ? -4.473 26.641 12.922 1 98.19 184 THR B C 1
ATOM 4684 O O . THR B 1 184 ? -4.082 27.484 13.734 1 98.19 184 THR B O 1
ATOM 4687 N N . PRO B 1 185 ? -5.57 26.844 12.219 1 97.56 185 PRO B N 1
ATOM 4688 C CA . PRO B 1 185 ? -6.371 28.047 12.453 1 97.56 185 PRO B CA 1
ATOM 4689 C C . PRO B 1 185 ? -6.871 28.156 13.891 1 97.56 185 PRO B C 1
ATOM 4691 O O . PRO B 1 185 ? -7.098 27.141 14.547 1 97.56 185 PRO B O 1
ATOM 4694 N N . THR B 1 186 ? -6.98 29.406 14.328 1 96.38 186 THR B N 1
ATOM 4695 C CA . THR B 1 186 ? -7.691 29.656 15.578 1 96.38 186 THR B CA 1
ATOM 4696 C C . THR B 1 186 ? -9.164 29.266 15.445 1 96.38 186 THR B C 1
ATOM 4698 O O . THR B 1 186 ? -9.656 29.062 14.336 1 96.38 186 THR B O 1
ATOM 4701 N N . GLU B 1 187 ? -9.859 29.188 16.578 1 96.56 187 GLU B N 1
ATOM 4702 C CA . GLU B 1 187 ? -11.289 28.891 16.547 1 96.56 187 GLU B CA 1
ATOM 4703 C C . GLU B 1 187 ? -12.039 29.922 15.711 1 96.56 187 GLU B C 1
ATOM 4705 O O . GLU B 1 187 ? -12.953 29.578 14.961 1 96.56 187 GLU B O 1
ATOM 4710 N N . GLU B 1 188 ? -11.672 31.156 15.844 1 95.88 188 GLU B N 1
ATOM 4711 C CA . GLU B 1 188 ? -12.305 32.25 15.086 1 95.88 188 GLU B CA 1
ATOM 4712 C C . GLU B 1 188 ? -12.055 32.062 13.594 1 95.88 188 GLU B C 1
ATOM 4714 O O . GLU B 1 188 ? -12.984 32.188 12.789 1 95.88 188 GLU B O 1
ATOM 4719 N N . GLU B 1 189 ? -10.797 31.844 13.188 1 95.88 189 GLU B N 1
ATOM 4720 C CA . GLU B 1 189 ? -10.438 31.641 11.789 1 95.88 189 GLU B CA 1
ATOM 4721 C C . GLU B 1 189 ? -11.156 30.422 11.211 1 95.88 189 GLU B C 1
ATOM 4723 O O . GLU B 1 189 ? -11.625 30.453 10.078 1 95.88 189 GLU B O 1
ATOM 4728 N N . ALA B 1 190 ? -11.211 29.359 12.008 1 97.12 190 ALA B N 1
ATOM 4729 C CA . ALA B 1 190 ? -11.867 28.125 11.586 1 97.12 190 ALA B CA 1
ATOM 4730 C C . ALA B 1 190 ? -13.359 28.359 11.344 1 97.12 190 ALA B C 1
ATOM 4732 O O . ALA B 1 190 ? -13.922 27.844 10.375 1 97.12 190 ALA B O 1
ATOM 4733 N N . GLN B 1 191 ? -13.977 29.094 12.266 1 96.94 191 GLN B N 1
ATOM 4734 C CA . GLN B 1 191 ? -15.391 29.406 12.109 1 96.94 191 GLN B CA 1
ATOM 4735 C C . GLN B 1 191 ? -15.641 30.219 10.844 1 96.94 191 GLN B C 1
ATOM 4737 O O . GLN B 1 191 ? -16.609 29.984 10.117 1 96.94 191 GLN B O 1
ATOM 4742 N N . GLN B 1 192 ? -14.797 31.156 10.578 1 96.69 192 GLN B N 1
ATOM 4743 C CA . GLN B 1 192 ? -14.93 31.984 9.375 1 96.69 192 GLN B CA 1
ATOM 4744 C C . GLN B 1 192 ? -14.773 31.125 8.109 1 96.69 192 GLN B C 1
ATOM 4746 O O . GLN B 1 192 ? -15.539 31.281 7.156 1 96.69 192 GLN B O 1
ATOM 4751 N N . LEU B 1 193 ? -13.781 30.281 8.086 1 97.19 193 LEU B N 1
ATOM 4752 C CA . LEU B 1 193 ? -13.594 29.391 6.945 1 97.19 193 LEU B CA 1
ATOM 4753 C C . LEU B 1 193 ? -14.812 28.484 6.754 1 97.19 193 LEU B C 1
ATOM 4755 O O . LEU B 1 193 ? -15.258 28.266 5.625 1 97.19 193 LEU B O 1
ATOM 4759 N N . TYR B 1 194 ? -15.32 27.906 7.871 1 97.81 194 TYR B N 1
ATOM 4760 C CA . TYR B 1 194 ? -16.531 27.094 7.852 1 97.81 194 TYR B CA 1
ATOM 4761 C C . TYR B 1 194 ? -17.688 27.828 7.191 1 97.81 194 TYR B C 1
ATOM 4763 O O . TYR B 1 194 ? -18.359 27.297 6.312 1 97.81 194 TYR B O 1
ATOM 4771 N N . GLU B 1 195 ? -17.891 29.094 7.59 1 97.94 195 GLU B N 1
ATOM 4772 C CA . GLU B 1 195 ? -18.984 29.906 7.082 1 97.94 195 GLU B CA 1
ATOM 4773 C C . GLU B 1 195 ? -18.828 30.172 5.586 1 97.94 195 GLU B C 1
ATOM 4775 O O . GLU B 1 195 ? -19.812 30.156 4.844 1 97.94 195 GLU B O 1
ATOM 4780 N N . VAL B 1 196 ? -17.641 30.422 5.184 1 97.06 196 VAL B N 1
ATOM 4781 C CA . VAL B 1 196 ? -17.375 30.688 3.771 1 97.06 196 VAL B CA 1
ATOM 4782 C C . VAL B 1 196 ? -17.719 29.453 2.941 1 97.06 196 VAL B C 1
ATOM 4784 O O . VAL B 1 196 ? -18.406 29.547 1.931 1 97.06 196 VAL B O 1
ATOM 4787 N N . VAL B 1 197 ? -17.266 28.281 3.309 1 97.94 197 VAL B N 1
ATOM 4788 C CA . VAL B 1 197 ? -17.516 27.031 2.582 1 97.94 197 VAL B CA 1
ATOM 4789 C C . VAL B 1 197 ? -19.016 26.719 2.6 1 97.94 197 VAL B C 1
ATOM 4791 O O . VAL B 1 197 ? -19.578 26.344 1.573 1 97.94 197 VAL B O 1
ATOM 4794 N N . TYR B 1 198 ? -19.656 26.906 3.752 1 98.19 198 TYR B N 1
ATOM 4795 C CA . TYR B 1 198 ? -21.078 26.656 3.92 1 98.19 198 TYR B CA 1
ATOM 4796 C C . TYR B 1 198 ? -21.906 27.484 2.949 1 98.19 198 TYR B C 1
ATOM 4798 O O . TYR B 1 198 ? -22.891 27.016 2.383 1 98.19 198 TYR B O 1
ATOM 4806 N N . ALA B 1 199 ? -21.516 28.703 2.785 1 97.81 199 ALA B N 1
ATOM 4807 C CA . ALA B 1 199 ? -22.25 29.641 1.93 1 97.81 199 ALA B CA 1
ATOM 4808 C C . ALA B 1 199 ? -22.297 29.141 0.489 1 97.81 199 ALA B C 1
ATOM 4810 O O . ALA B 1 199 ? -23.312 29.297 -0.2 1 97.81 199 ALA B O 1
ATOM 4811 N N . TYR B 1 200 ? -21.266 28.531 0.011 1 97.88 200 TYR B N 1
ATOM 4812 C CA . TYR B 1 200 ? -21.25 28.016 -1.354 1 97.88 200 TYR B CA 1
ATOM 4813 C C . TYR B 1 200 ? -22.141 26.781 -1.485 1 97.88 200 TYR B C 1
ATOM 4815 O O . TYR B 1 200 ? -22.797 26.594 -2.506 1 97.88 200 TYR B O 1
ATOM 4823 N N . ALA B 1 201 ? -22.094 25.969 -0.464 1 98.12 201 ALA B N 1
ATOM 4824 C CA . ALA B 1 201 ? -23.016 24.828 -0.447 1 98.12 201 ALA B CA 1
ATOM 4825 C C . ALA B 1 201 ? -24.453 25.297 -0.448 1 98.12 201 ALA B C 1
ATOM 4827 O O . ALA B 1 201 ? -25.297 24.766 -1.179 1 98.12 201 ALA B O 1
ATOM 4828 N N . ASP B 1 202 ? -24.719 26.281 0.342 1 97.81 202 ASP B N 1
ATOM 4829 C CA . ASP B 1 202 ? -26.062 26.844 0.453 1 97.81 202 ASP B CA 1
ATOM 4830 C C . ASP B 1 202 ? -26.5 27.469 -0.866 1 97.81 202 ASP B C 1
ATOM 4832 O O . ASP B 1 202 ? -27.688 27.453 -1.191 1 97.81 202 ASP B O 1
ATOM 4836 N N . ALA B 1 203 ? -25.578 27.953 -1.575 1 97.31 203 ALA B N 1
ATOM 4837 C CA . ALA B 1 203 ? -25.859 28.562 -2.873 1 97.31 203 ALA B CA 1
ATOM 4838 C C . ALA B 1 203 ? -26.047 27.5 -3.949 1 97.31 203 ALA B C 1
ATOM 4840 O O . ALA B 1 203 ? -26.312 27.812 -5.109 1 97.31 203 ALA B O 1
ATOM 4841 N N . GLY B 1 204 ? -25.797 26.266 -3.648 1 97.12 204 GLY B N 1
ATOM 4842 C CA . GLY B 1 204 ? -26.172 25.188 -4.566 1 97.12 204 GLY B CA 1
ATOM 4843 C C . GLY B 1 204 ? -24.969 24.422 -5.078 1 97.12 204 GLY B C 1
ATOM 4844 O O . GLY B 1 204 ? -25.125 23.438 -5.812 1 97.12 204 GLY B O 1
ATOM 4845 N N . CYS B 1 205 ? -23.797 24.797 -4.691 1 97.62 205 CYS B N 1
ATOM 4846 C CA . CYS B 1 205 ? -22.609 24.078 -5.113 1 97.62 205 CYS B CA 1
ATOM 4847 C C . CYS B 1 205 ? -22.469 22.75 -4.355 1 97.62 205 CYS B C 1
ATOM 4849 O O . CYS B 1 205 ? -22.75 22.703 -3.154 1 97.62 205 CYS B O 1
ATOM 4851 N N . ALA B 1 206 ? -22.109 21.688 -5.047 1 98.12 206 ALA B N 1
ATOM 4852 C CA . ALA B 1 206 ? -21.641 20.484 -4.371 1 98.12 206 ALA B CA 1
ATOM 4853 C C . ALA B 1 206 ? -20.203 20.641 -3.896 1 98.12 206 ALA B C 1
ATOM 4855 O O . ALA B 1 206 ? -19.312 20.953 -4.691 1 98.12 206 ALA B O 1
ATOM 4856 N N . VAL B 1 207 ? -20.016 20.516 -2.602 1 98.5 207 VAL B N 1
ATOM 4857 C CA . VAL B 1 207 ? -18.688 20.812 -2.049 1 98.5 207 VAL B CA 1
ATOM 4858 C C . VAL B 1 207 ? -18.094 19.547 -1.438 1 98.5 207 VAL B C 1
ATOM 4860 O O . VAL B 1 207 ? -18.719 18.906 -0.579 1 98.5 207 VAL B O 1
ATOM 4863 N N . LEU B 1 208 ? -16.953 19.109 -1.949 1 98.62 208 LEU B N 1
ATOM 4864 C CA . LEU B 1 208 ? -16.141 18.062 -1.339 1 98.62 208 LEU B CA 1
ATOM 4865 C C . LEU B 1 208 ? -14.992 18.656 -0.533 1 98.62 208 LEU B C 1
ATOM 4867 O O . LEU B 1 208 ? -14.141 19.359 -1.084 1 98.62 208 LEU B O 1
ATOM 4871 N N . VAL B 1 209 ? -15.016 18.453 0.748 1 98.75 209 VAL B N 1
ATOM 4872 C CA . VAL B 1 209 ? -13.93 18.906 1.613 1 98.75 209 VAL B CA 1
ATOM 4873 C C . VAL B 1 209 ? -13.055 17.719 1.994 1 98.75 209 VAL B C 1
ATOM 4875 O O . VAL B 1 209 ? -13.508 16.781 2.658 1 98.75 209 VAL B O 1
ATOM 4878 N N . ILE B 1 210 ? -11.828 17.719 1.61 1 98.75 210 ILE B N 1
ATOM 4879 C CA . ILE B 1 210 ? -10.859 16.672 1.933 1 98.75 210 ILE B CA 1
ATOM 4880 C C . ILE B 1 210 ? -9.961 17.141 3.08 1 98.75 210 ILE B C 1
ATOM 4882 O O . ILE B 1 210 ? -9.102 18 2.893 1 98.75 210 ILE B O 1
ATOM 4886 N N . CYS B 1 211 ? -10.18 16.562 4.211 1 98.75 211 CYS B N 1
ATOM 4887 C CA . CYS B 1 211 ? -9.445 16.953 5.406 1 98.75 211 CYS B CA 1
ATOM 4888 C C . CYS B 1 211 ? -8.234 16.047 5.621 1 98.75 211 CYS B C 1
ATOM 4890 O O . CYS B 1 211 ? -8.383 14.891 6.051 1 98.75 211 CYS B O 1
ATOM 4892 N N . ASP B 1 212 ? -7.051 16.547 5.32 1 98.56 212 ASP B N 1
ATOM 4893 C CA . ASP B 1 212 ? -5.797 15.875 5.66 1 98.56 212 ASP B CA 1
ATOM 4894 C C . ASP B 1 212 ? -5.359 16.203 7.082 1 98.56 212 ASP B C 1
ATOM 4896 O O . ASP B 1 212 ? -4.656 17.203 7.305 1 98.56 212 ASP B O 1
ATOM 4900 N N . ASP B 1 213 ? -5.723 15.32 7.984 1 98.19 213 ASP B N 1
ATOM 4901 C CA . ASP B 1 213 ? -5.512 15.531 9.414 1 98.19 213 ASP B CA 1
ATOM 4902 C C . ASP B 1 213 ? -4.285 14.766 9.906 1 98.19 213 ASP B C 1
ATOM 4904 O O . ASP B 1 213 ? -4.281 14.242 11.023 1 98.19 213 ASP B O 1
ATOM 4908 N N . ALA B 1 214 ? -3.277 14.703 9.086 1 97.31 214 ALA B N 1
ATOM 4909 C CA . ALA B 1 214 ? -2.1 13.875 9.344 1 97.31 214 ALA B CA 1
ATOM 4910 C C . ALA B 1 214 ? -1.475 14.227 10.688 1 97.31 214 ALA B C 1
ATOM 4912 O O . ALA B 1 214 ? -0.918 13.352 11.367 1 97.31 214 ALA B O 1
ATOM 4913 N N . TYR B 1 215 ? -1.556 15.469 11.094 1 96.75 215 TYR B N 1
ATOM 4914 C CA . TYR B 1 215 ? -0.825 15.906 12.281 1 96.75 215 TYR B CA 1
ATOM 4915 C C . TYR B 1 215 ? -1.782 16.297 13.406 1 96.75 215 TYR B C 1
ATOM 4917 O O . TYR B 1 215 ? -1.443 17.109 14.266 1 96.75 215 TYR B O 1
ATOM 4925 N N . SER B 1 216 ? -2.994 15.68 13.352 1 94.19 216 SER B N 1
ATOM 4926 C CA . SER B 1 216 ? -3.955 15.875 14.43 1 94.19 216 SER B CA 1
ATOM 4927 C C . SER B 1 216 ? -3.346 15.531 15.781 1 94.19 216 SER B C 1
ATOM 4929 O O . SER B 1 216 ? -2.65 14.523 15.922 1 94.19 216 SER B O 1
ATOM 4931 N N . GLY B 1 217 ? -3.586 16.375 16.75 1 91.44 217 GLY B N 1
ATOM 4932 C CA . GLY B 1 217 ? -3.1 16.109 18.094 1 91.44 217 GLY B CA 1
ATOM 4933 C C . GLY B 1 217 ? -1.858 16.906 18.453 1 91.44 217 GLY B C 1
ATOM 4934 O O . GLY B 1 217 ? -1.435 16.922 19.609 1 91.44 217 GLY B O 1
ATOM 4935 N N . PHE B 1 218 ? -1.292 17.625 17.484 1 95.69 218 PHE B N 1
ATOM 4936 C CA . PHE B 1 218 ? -0.083 18.406 17.75 1 95.69 218 PHE B CA 1
ATOM 4937 C C . PHE B 1 218 ? -0.384 19.891 17.734 1 95.69 218 PHE B C 1
ATOM 4939 O O . PHE B 1 218 ? 0.323 20.672 17.094 1 95.69 218 PHE B O 1
ATOM 4946 N N . GLU B 1 219 ? -1.422 20.281 18.328 1 96.31 219 GLU B N 1
ATOM 4947 C CA . GLU B 1 219 ? -1.782 21.672 18.578 1 96.31 219 GLU B CA 1
ATOM 4948 C C . GLU B 1 219 ? -1.19 22.172 19.891 1 96.31 219 GLU B C 1
ATOM 4950 O O . GLU B 1 219 ? -1.479 21.641 20.953 1 96.31 219 GLU B O 1
ATOM 4955 N N . TYR B 1 220 ? -0.428 23.266 19.891 1 97 220 TYR B N 1
ATOM 4956 C CA . TYR B 1 220 ? 0.389 23.625 21.031 1 97 220 TYR B CA 1
ATOM 4957 C C . TYR B 1 220 ? -0.21 24.812 21.781 1 97 220 TYR B C 1
ATOM 4959 O O . TYR B 1 220 ? 0.24 25.156 22.875 1 97 220 TYR B O 1
ATOM 4967 N N . GLU B 1 221 ? -1.247 25.469 21.172 1 96.06 221 GLU B N 1
ATOM 4968 C CA . GLU B 1 221 ? -1.858 26.641 21.781 1 96.06 221 GLU B CA 1
ATOM 4969 C C . GLU B 1 221 ? -3.34 26.406 22.062 1 96.06 221 GLU B C 1
ATOM 4971 O O . GLU B 1 221 ? -4.027 25.719 21.297 1 96.06 221 GLU B O 1
ATOM 4976 N N . ALA B 1 222 ? -3.84 27 23.078 1 92.5 222 ALA B N 1
ATOM 4977 C CA . ALA B 1 222 ? -5.207 26.781 23.547 1 92.5 222 ALA B CA 1
ATOM 4978 C C . ALA B 1 222 ? -6.215 27.438 22.609 1 92.5 222 ALA B C 1
ATOM 4980 O O . ALA B 1 222 ? -7.367 27 22.516 1 92.5 222 ALA B O 1
ATOM 4981 N N . SER B 1 223 ? -5.832 28.453 21.906 1 92.69 223 SER B N 1
ATOM 4982 C CA . SER B 1 223 ? -6.746 29.234 21.078 1 92.69 223 SER B CA 1
ATOM 4983 C C . SER B 1 223 ? -7.031 28.547 19.75 1 92.69 223 SER B C 1
ATOM 4985 O O . SER B 1 223 ? -7.902 28.984 18.984 1 92.69 223 SER B O 1
ATOM 4987 N N . LEU B 1 224 ? -6.332 27.484 19.469 1 96.06 224 LEU B N 1
ATOM 4988 C CA . LEU B 1 224 ? -6.469 26.812 18.172 1 96.06 224 LEU B CA 1
ATOM 4989 C C . LEU B 1 224 ? -7.785 26.047 18.094 1 96.06 224 LEU B C 1
ATOM 4991 O O . LEU B 1 224 ? -8.383 25.719 19.125 1 96.06 224 LEU B O 1
ATOM 4995 N N . MET B 1 225 ? -8.203 25.891 16.906 1 94.5 225 MET B N 1
ATOM 4996 C CA . MET B 1 225 ? -9.438 25.141 16.703 1 94.5 225 MET B CA 1
ATOM 4997 C C . MET B 1 225 ? -9.344 23.766 17.328 1 94.5 225 MET B C 1
ATOM 4999 O O . MET B 1 225 ? -8.297 23.109 17.25 1 94.5 225 MET B O 1
ATOM 5003 N N . ARG B 1 226 ? -10.453 23.406 17.953 1 88.19 226 ARG B N 1
ATOM 5004 C CA . ARG B 1 226 ? -10.555 22.047 18.5 1 88.19 226 ARG B CA 1
ATOM 5005 C C . ARG B 1 226 ? -11.172 21.094 17.484 1 88.19 226 ARG B C 1
ATOM 5007 O O . ARG B 1 226 ? -12.062 21.469 16.719 1 88.19 226 ARG B O 1
ATOM 5014 N N . GLY B 1 227 ? -10.648 19.922 17.516 1 89.88 227 GLY B N 1
ATOM 5015 C CA . GLY B 1 227 ? -11.188 18.922 16.609 1 89.88 227 GLY B CA 1
ATOM 5016 C C . GLY B 1 227 ? -10.727 19.109 15.18 1 89.88 227 GLY B C 1
ATOM 5017 O O . GLY B 1 227 ? -9.586 19.516 14.938 1 89.88 227 GLY B O 1
ATOM 5018 N N . SER B 1 228 ? -11.555 18.641 14.188 1 95.19 228 SER B N 1
ATOM 5019 C CA . SER B 1 228 ? -11.203 18.656 12.773 1 95.19 228 SER B CA 1
ATOM 5020 C C . SER B 1 228 ? -12.305 19.281 11.93 1 95.19 228 SER B C 1
ATOM 5022 O O . SER B 1 228 ? -13.477 19.281 12.328 1 95.19 228 SER B O 1
ATOM 5024 N N . PHE B 1 229 ? -11.906 19.906 10.805 1 97.81 229 PHE B N 1
ATOM 5025 C CA . PHE B 1 229 ? -12.898 20.391 9.852 1 97.81 229 PHE B CA 1
ATOM 5026 C C . PHE B 1 229 ? -13.781 19.25 9.367 1 97.81 229 PHE B C 1
ATOM 5028 O O . PHE B 1 229 ? -14.945 19.469 9.023 1 97.81 229 PHE B O 1
ATOM 5035 N N . PHE B 1 230 ? -13.266 18.016 9.367 1 98.5 230 PHE B N 1
ATOM 5036 C CA . PHE B 1 230 ? -14.086 16.859 9.031 1 98.5 230 PHE B CA 1
ATOM 5037 C C . PHE B 1 230 ? -15.344 16.812 9.891 1 98.5 230 PHE B C 1
ATOM 5039 O O . PHE B 1 230 ? -16.453 16.656 9.367 1 98.5 230 PHE B O 1
ATOM 5046 N N . ALA B 1 231 ? -15.164 16.938 11.18 1 96.69 231 ALA B N 1
ATOM 5047 C CA . ALA B 1 231 ? -16.281 16.891 12.109 1 96.69 231 ALA B CA 1
ATOM 5048 C C . ALA B 1 231 ? -17.219 18.078 11.898 1 96.69 231 ALA B C 1
ATOM 5050 O O . ALA B 1 231 ? -18.453 17.922 11.953 1 96.69 231 ALA B O 1
ATOM 5051 N N . ARG B 1 232 ? -16.688 19.266 11.648 1 96.69 232 ARG B N 1
ATOM 5052 C CA . ARG B 1 232 ? -17.484 20.469 11.469 1 96.69 232 ARG B CA 1
ATOM 5053 C C . ARG B 1 232 ? -18.375 20.359 10.234 1 96.69 232 ARG B C 1
ATOM 5055 O O . ARG B 1 232 ? -19.5 20.859 10.234 1 96.69 232 ARG B O 1
ATOM 5062 N N . PHE B 1 233 ? -17.844 19.703 9.234 1 98.31 233 PHE B N 1
ATOM 5063 C CA . PHE B 1 233 ? -18.578 19.672 7.973 1 98.31 233 PHE B CA 1
ATOM 5064 C C . PHE B 1 233 ? -19.406 18.391 7.859 1 98.31 233 PHE B C 1
ATOM 5066 O O . PHE B 1 233 ? -20.266 18.266 6.98 1 98.31 233 PHE B O 1
ATOM 5073 N N . ALA B 1 234 ? -19.219 17.375 8.727 1 96.81 234 ALA B N 1
ATOM 5074 C CA . ALA B 1 234 ? -19.797 16.031 8.656 1 96.81 234 ALA B CA 1
ATOM 5075 C C . ALA B 1 234 ? -21.328 16.109 8.555 1 96.81 234 ALA B C 1
ATOM 5077 O O . ALA B 1 234 ? -21.953 15.305 7.859 1 96.81 234 ALA B O 1
ATOM 5078 N N . GLN B 1 235 ? -21.953 17.078 9.242 1 94 235 GLN B N 1
ATOM 5079 C CA . GLN B 1 235 ? -23.406 17.203 9.273 1 94 235 GLN B CA 1
ATOM 5080 C C . GLN B 1 235 ? -23.844 18.641 8.969 1 94 235 GLN B C 1
ATOM 5082 O O . GLN B 1 235 ? -24.875 19.078 9.445 1 94 235 GLN B O 1
ATOM 5087 N N . ALA B 1 236 ? -23.031 19.312 8.242 1 97.31 236 ALA B N 1
ATOM 5088 C CA . ALA B 1 236 ? -23.203 20.75 8.086 1 97.31 236 ALA B CA 1
ATOM 5089 C C . ALA B 1 236 ? -24.297 21.062 7.066 1 97.31 236 ALA B C 1
ATOM 5091 O O . ALA B 1 236 ? -25.172 21.891 7.312 1 97.31 236 ALA B O 1
ATOM 5092 N N . HIS B 1 237 ? -24.312 20.438 5.922 1 98.06 237 HIS B N 1
ATOM 5093 C CA . HIS B 1 237 ? -25.172 20.766 4.793 1 98.06 237 HIS B CA 1
ATOM 5094 C C . HIS B 1 237 ? -25.344 19.578 3.857 1 98.06 237 HIS B C 1
ATOM 5096 O O . HIS B 1 237 ? -24.391 18.812 3.652 1 98.06 237 HIS B O 1
ATOM 5102 N N . LYS B 1 238 ? -26.469 19.438 3.193 1 98.06 238 LYS B N 1
ATOM 5103 C CA . LYS B 1 238 ? -26.766 18.297 2.332 1 98.06 238 LYS B CA 1
ATOM 5104 C C . LYS B 1 238 ? -25.828 18.281 1.117 1 98.06 238 LYS B C 1
ATOM 5106 O O . LYS B 1 238 ? -25.578 17.219 0.545 1 98.06 238 LYS B O 1
ATOM 5111 N N . ASN B 1 239 ? -25.312 19.5 0.732 1 98.38 239 ASN B N 1
ATOM 5112 C CA . ASN B 1 239 ? -24.469 19.594 -0.451 1 98.38 239 ASN B CA 1
ATOM 5113 C C . ASN B 1 239 ? -22.984 19.469 -0.092 1 98.38 239 ASN B C 1
ATOM 5115 O O . ASN B 1 239 ? -22.125 19.719 -0.932 1 98.38 239 ASN B O 1
ATOM 5119 N N . ILE B 1 240 ? -22.672 19.156 1.164 1 98.69 240 ILE B N 1
ATOM 5120 C CA . ILE B 1 240 ? -21.281 19.031 1.585 1 98.69 240 ILE B CA 1
ATOM 5121 C C . ILE B 1 240 ? -20.969 17.562 1.919 1 98.69 240 ILE B C 1
ATOM 5123 O O . ILE B 1 240 ? -21.719 16.922 2.67 1 98.69 240 ILE B O 1
ATOM 5127 N N . CYS B 1 241 ? -19.953 17.016 1.293 1 98.5 241 CYS B N 1
ATOM 5128 C CA . CYS B 1 241 ? -19.344 15.742 1.652 1 98.5 241 CYS B CA 1
ATOM 5129 C C . CYS B 1 241 ? -17.922 15.945 2.168 1 98.5 241 CYS B C 1
ATOM 5131 O O . CYS B 1 241 ? -17.125 16.672 1.557 1 98.5 241 CYS B O 1
ATOM 5133 N N . ALA B 1 242 ? -17.641 15.359 3.309 1 98.75 242 ALA B N 1
ATOM 5134 C CA . ALA B 1 242 ? -16.312 15.516 3.906 1 98.75 242 ALA B CA 1
ATOM 5135 C C . ALA B 1 242 ? -15.578 14.18 3.955 1 98.75 242 ALA B C 1
ATOM 5137 O O . ALA B 1 242 ? -16.188 13.141 4.238 1 98.75 242 ALA B O 1
ATOM 5138 N N . LEU B 1 243 ? -14.336 14.195 3.6 1 98.81 243 LEU B N 1
ATOM 5139 C CA . LEU B 1 243 ? -13.422 13.078 3.771 1 98.81 243 LEU B CA 1
ATOM 5140 C C . LEU B 1 243 ? -12.383 13.383 4.848 1 98.81 243 LEU B C 1
ATOM 5142 O O . LEU B 1 243 ? -11.938 14.523 4.98 1 98.81 243 LEU B O 1
ATOM 5146 N N . LYS B 1 244 ? -11.992 12.359 5.594 1 98.62 244 LYS B N 1
ATOM 5147 C CA . LYS B 1 244 ? -10.945 12.5 6.598 1 98.62 244 LYS B CA 1
ATOM 5148 C C . LYS B 1 244 ? -9.82 11.5 6.359 1 98.62 244 LYS B C 1
ATOM 5150 O O . LYS B 1 244 ? -10.07 10.305 6.176 1 98.62 244 LYS B O 1
ATOM 5155 N N . ILE B 1 245 ? -8.641 12 6.285 1 98.69 245 ILE B N 1
ATOM 5156 C CA . ILE B 1 245 ? -7.422 11.203 6.273 1 98.69 245 ILE B CA 1
ATOM 5157 C C . ILE B 1 245 ? -6.652 11.414 7.574 1 98.69 245 ILE B C 1
ATOM 5159 O O . ILE B 1 245 ? -6.242 12.539 7.887 1 98.69 245 ILE B O 1
ATOM 5163 N N . ASP B 1 246 ? -6.508 10.438 8.32 1 98 246 ASP B N 1
ATOM 5164 C CA . ASP B 1 246 ? -5.746 10.484 9.562 1 98 246 ASP B CA 1
ATOM 5165 C C . ASP B 1 246 ? -5.141 9.125 9.891 1 98 246 ASP B C 1
ATOM 5167 O O . ASP B 1 246 ? -5.137 8.219 9.055 1 98 246 ASP B O 1
ATOM 5171 N N . GLY B 1 247 ? -4.441 9.031 11.008 1 94.88 247 GLY B N 1
ATOM 5172 C CA . GLY B 1 247 ? -3.855 7.734 11.305 1 94.88 247 GLY B CA 1
ATOM 5173 C C . GLY B 1 247 ? -2.891 7.77 12.477 1 94.88 247 GLY B C 1
ATOM 5174 O O . GLY B 1 247 ? -2.619 8.836 13.031 1 94.88 247 GLY B O 1
ATOM 5175 N N . LEU B 1 248 ? -2.438 6.562 12.805 1 90.5 248 LEU B N 1
ATOM 5176 C CA . LEU B 1 248 ? -1.535 6.332 13.93 1 90.5 248 LEU B CA 1
ATOM 5177 C C . LEU B 1 248 ? -0.109 6.742 13.578 1 90.5 248 LEU B C 1
ATOM 5179 O O . LEU B 1 248 ? 0.698 7.027 14.461 1 90.5 248 LEU B O 1
ATOM 5183 N N . THR B 1 249 ? 0.166 6.824 12.328 1 90.31 249 THR B N 1
ATOM 5184 C CA . THR B 1 249 ? 1.521 7.031 11.828 1 90.31 249 THR B CA 1
ATOM 5185 C C . THR B 1 249 ? 2.166 8.242 12.5 1 90.31 249 THR B C 1
ATOM 5187 O O . THR B 1 249 ? 3.27 8.133 13.047 1 90.31 249 THR B O 1
ATOM 5190 N N . LYS B 1 250 ? 1.467 9.367 12.531 1 91.19 250 LYS B N 1
ATOM 5191 C CA . LYS B 1 250 ? 2.025 10.57 13.148 1 91.19 250 LYS B CA 1
ATOM 5192 C C . LYS B 1 250 ? 1.564 10.703 14.602 1 91.19 250 LYS B C 1
ATOM 5194 O O . LYS B 1 250 ? 2.377 10.93 15.5 1 91.19 250 LYS B O 1
ATOM 5199 N N . GLU B 1 251 ? 0.335 10.391 14.867 1 89.69 251 GLU B N 1
ATOM 5200 C CA . GLU B 1 251 ? -0.283 10.633 16.172 1 89.69 251 GLU B CA 1
ATOM 5201 C C . GLU B 1 251 ? 0.328 9.734 17.25 1 89.69 251 GLU B C 1
ATOM 5203 O O . GLU B 1 251 ? 0.378 10.117 18.422 1 89.69 251 GLU B O 1
ATOM 5208 N N . GLU B 1 252 ? 0.729 8.594 16.828 1 91.94 252 GLU B N 1
ATOM 5209 C CA . GLU B 1 252 ? 1.238 7.633 17.797 1 91.94 252 GLU B CA 1
ATOM 5210 C C . GLU B 1 252 ? 2.717 7.34 17.562 1 91.94 252 GLU B C 1
ATOM 5212 O O . GLU B 1 252 ? 3.24 6.332 18.047 1 91.94 252 GLU B O 1
ATOM 5217 N N . TYR B 1 253 ? 3.332 8.203 16.781 1 94.5 253 TYR B N 1
ATOM 5218 C CA . TYR B 1 253 ? 4.77 8.133 16.562 1 94.5 253 TYR B CA 1
ATOM 5219 C C . TYR B 1 253 ? 5.16 6.785 15.953 1 94.5 253 TYR B C 1
ATOM 5221 O O . TYR B 1 253 ? 6.172 6.195 16.328 1 94.5 253 TYR B O 1
ATOM 5229 N N . ALA B 1 254 ? 4.262 6.242 15.148 1 96.12 254 ALA B N 1
ATOM 5230 C CA . ALA B 1 254 ? 4.477 4.945 14.516 1 96.12 254 ALA B CA 1
ATOM 5231 C C . ALA B 1 254 ? 4.559 5.078 13 1 96.12 254 ALA B C 1
ATOM 5233 O O . ALA B 1 254 ? 3.852 4.383 12.266 1 96.12 254 ALA B O 1
ATOM 5234 N N . TRP B 1 255 ? 5.465 5.953 12.539 1 97.25 255 TRP B N 1
ATOM 5235 C CA . TRP B 1 255 ? 5.562 6.352 11.141 1 97.25 255 TRP B CA 1
ATOM 5236 C C . TRP B 1 255 ? 5.75 5.137 10.234 1 97.25 255 TRP B C 1
ATOM 5238 O O . TRP B 1 255 ? 5.035 4.973 9.25 1 97.25 255 TRP B O 1
ATOM 5248 N N . GLY B 1 256 ? 6.602 4.211 10.633 1 97.12 256 GLY B N 1
ATOM 5249 C CA . GLY B 1 256 ? 7.016 3.088 9.805 1 97.12 256 GLY B CA 1
ATOM 5250 C C . GLY B 1 256 ? 6.004 1.957 9.781 1 97.12 256 GLY B C 1
ATOM 5251 O O . GLY B 1 256 ? 6.105 1.039 8.969 1 97.12 256 GLY B O 1
ATOM 5252 N N . LEU B 1 257 ? 4.984 1.995 10.672 1 97.94 257 LEU B N 1
ATOM 5253 C CA . LEU B 1 257 ? 3.961 0.956 10.664 1 97.94 257 LEU B CA 1
ATOM 5254 C C . LEU B 1 257 ? 3.006 1.146 9.484 1 97.94 257 LEU B C 1
ATOM 5256 O O . LEU B 1 257 ? 2.336 0.199 9.07 1 97.94 257 LEU B O 1
ATOM 5260 N N . ARG B 1 258 ? 2.916 2.352 8.984 1 97.75 258 ARG B N 1
ATOM 5261 C CA . ARG B 1 258 ? 2.113 2.678 7.809 1 97.75 258 ARG B CA 1
ATOM 5262 C C . ARG B 1 258 ? 0.656 2.273 8.008 1 97.75 258 ARG B C 1
ATOM 5264 O O . ARG B 1 258 ? 0.09 1.541 7.195 1 97.75 258 ARG B O 1
ATOM 5271 N N . VAL B 1 259 ? 0.04 2.775 9.055 1 98.31 259 VAL B N 1
ATOM 5272 C CA . VAL B 1 259 ? -1.379 2.541 9.297 1 98.31 259 VAL B CA 1
ATOM 5273 C C . VAL B 1 259 ? -2.137 3.865 9.258 1 98.31 259 VAL B C 1
ATOM 5275 O O . VAL B 1 259 ? -1.976 4.707 10.141 1 98.31 259 VAL B O 1
ATOM 5278 N N . GLY B 1 260 ? -2.881 4.098 8.234 1 98.06 260 GLY B N 1
ATOM 5279 C CA . GLY B 1 260 ? -3.736 5.258 8.047 1 98.06 260 GLY B CA 1
ATOM 5280 C C . GLY B 1 260 ? -5.195 4.898 7.836 1 98.06 260 GLY B C 1
ATOM 5281 O O . GLY B 1 260 ? -5.535 3.721 7.699 1 98.06 260 GLY B O 1
ATOM 5282 N N . PHE B 1 261 ? -6.059 5.914 7.871 1 98.56 261 PHE B N 1
ATOM 5283 C CA . PHE B 1 261 ? -7.496 5.684 7.773 1 98.56 261 PHE B CA 1
ATOM 5284 C C . PHE B 1 261 ? -8.141 6.672 6.805 1 98.56 261 PHE B C 1
ATOM 5286 O O . PHE B 1 261 ? -7.688 7.812 6.688 1 98.56 261 PHE B O 1
ATOM 5293 N N . LEU B 1 262 ? -9.141 6.215 6.113 1 98.75 262 LEU B N 1
ATOM 5294 C CA . LEU B 1 262 ? -10.008 7.031 5.273 1 98.75 262 LEU B CA 1
ATOM 5295 C C . LEU B 1 262 ? -11.453 6.93 5.734 1 98.75 262 LEU B C 1
ATOM 5297 O O . LEU B 1 262 ? -11.992 5.828 5.875 1 98.75 262 LEU B O 1
ATOM 5301 N N . SER B 1 263 ? -12.078 8.031 6.062 1 98.06 263 SER B N 1
ATOM 5302 C CA . SER B 1 263 ? -13.484 8.102 6.465 1 98.06 263 SER B CA 1
ATOM 5303 C C . SER B 1 263 ? -14.242 9.133 5.633 1 98.06 263 SER B C 1
ATOM 5305 O O . SER B 1 263 ? -13.641 10.055 5.074 1 98.06 263 SER B O 1
ATOM 5307 N N . CYS B 1 264 ? -15.531 8.977 5.555 1 98.19 264 CYS B N 1
ATOM 5308 C CA . CYS B 1 264 ? -16.422 9.867 4.824 1 98.19 264 CYS B CA 1
ATOM 5309 C C . CYS B 1 264 ? -17.641 10.234 5.668 1 98.19 264 CYS B C 1
ATOM 5311 O O . CYS B 1 264 ? -18.125 9.414 6.453 1 98.19 264 CYS B O 1
ATOM 5313 N N . ALA B 1 265 ? -18.125 11.461 5.539 1 97.75 265 ALA B N 1
ATOM 5314 C CA . ALA B 1 265 ? -19.328 11.914 6.238 1 97.75 265 ALA B CA 1
ATOM 5315 C C . ALA B 1 265 ? -20.062 12.977 5.43 1 97.75 265 ALA B C 1
ATOM 5317 O O . ALA B 1 265 ? -19.453 13.703 4.648 1 97.75 265 ALA B O 1
ATOM 5318 N N . GLY B 1 266 ? -21.328 13.047 5.625 1 97.31 266 GLY B N 1
ATOM 5319 C CA . GLY B 1 266 ? -22.203 14.031 5.027 1 97.31 266 GLY B CA 1
ATOM 5320 C C . GLY B 1 266 ? -23.625 13.961 5.562 1 97.31 266 GLY B C 1
ATOM 5321 O O . GLY B 1 266 ? -24.141 12.883 5.848 1 97.31 266 GLY B O 1
ATOM 5322 N N . LEU B 1 267 ? -24.219 15.133 5.578 1 96.56 267 LEU B N 1
ATOM 5323 C CA . LEU B 1 267 ? -25.578 15.227 6.129 1 96.56 267 LEU B CA 1
ATOM 5324 C C . LEU B 1 267 ? -26.547 14.391 5.309 1 96.56 267 LEU B C 1
ATOM 5326 O O . LEU B 1 267 ? -27.484 13.797 5.859 1 96.56 267 LEU B O 1
ATOM 5330 N N . ALA B 1 268 ? -26.328 14.32 4.035 1 95.81 268 ALA B N 1
ATOM 5331 C CA . ALA B 1 268 ? -27.266 13.648 3.139 1 95.81 268 ALA B CA 1
ATOM 5332 C C . ALA B 1 268 ? -26.938 12.164 3.018 1 95.81 268 ALA B C 1
ATOM 5334 O O . ALA B 1 268 ? -27.641 11.414 2.336 1 95.81 268 ALA B O 1
ATOM 5335 N N . LEU B 1 269 ? -25.906 11.695 3.654 1 94.56 269 LEU B N 1
ATOM 5336 C CA . LEU B 1 269 ? -25.453 10.312 3.535 1 94.56 269 LEU B CA 1
ATOM 5337 C C . LEU B 1 269 ? -26 9.461 4.676 1 94.56 269 LEU B C 1
ATOM 5339 O O . LEU B 1 269 ? -26.047 9.914 5.82 1 94.56 269 LEU B O 1
ATOM 5343 N N . GLY B 1 270 ? -26.5 8.328 4.332 1 90.25 270 GLY B N 1
ATOM 5344 C CA . GLY B 1 270 ? -26.953 7.344 5.301 1 90.25 270 GLY B CA 1
ATOM 5345 C C . GLY B 1 270 ? -26.172 6.047 5.238 1 90.25 270 GLY B C 1
ATOM 5346 O O . GLY B 1 270 ? -25.094 5.992 4.633 1 90.25 270 GLY B O 1
ATOM 5347 N N . VAL B 1 271 ? -26.641 5.082 5.859 1 87.44 271 VAL B N 1
ATOM 5348 C CA . VAL B 1 271 ? -25.984 3.789 5.996 1 87.44 271 VAL B CA 1
ATOM 5349 C C . VAL B 1 271 ? -25.703 3.197 4.617 1 87.44 271 VAL B C 1
ATOM 5351 O O . VAL B 1 271 ? -24.625 2.668 4.363 1 87.44 271 VAL B O 1
ATOM 5354 N N . SER B 1 272 ? -26.656 3.354 3.736 1 91.75 272 SER B N 1
ATOM 5355 C CA . SER B 1 272 ? -26.5 2.771 2.406 1 91.75 272 SER B CA 1
ATOM 5356 C C . SER B 1 272 ? -25.375 3.441 1.628 1 91.75 272 SER B C 1
ATOM 5358 O O . SER B 1 272 ? -24.609 2.771 0.938 1 91.75 272 SER B O 1
ATOM 5360 N N . GLN B 1 273 ? -25.312 4.777 1.713 1 94.12 273 GLN B N 1
ATOM 5361 C CA . GLN B 1 273 ? -24.25 5.508 1.017 1 94.12 273 GLN B CA 1
ATOM 5362 C C . GLN B 1 273 ? -22.891 5.219 1.628 1 94.12 273 GLN B C 1
ATOM 5364 O O . GLN B 1 273 ? -21.891 5.094 0.908 1 94.12 273 GLN B O 1
ATOM 5369 N N . TYR B 1 274 ? -22.828 5.086 2.934 1 94.25 274 TYR B N 1
ATOM 5370 C CA . TYR B 1 274 ? -21.578 4.758 3.602 1 94.25 274 TYR B CA 1
ATOM 5371 C C . TYR B 1 274 ? -21.094 3.365 3.207 1 94.25 274 TYR B C 1
ATOM 5373 O O . TYR B 1 274 ? -19.906 3.152 2.984 1 94.25 274 TYR B O 1
ATOM 5381 N N . GLN B 1 275 ? -22 2.459 3.096 1 92.75 275 GLN B N 1
ATOM 5382 C CA . GLN B 1 275 ? -21.656 1.111 2.654 1 92.75 275 GLN B CA 1
ATOM 5383 C C . GLN B 1 275 ? -21.156 1.116 1.212 1 92.75 275 GLN B C 1
ATOM 5385 O O . GLN B 1 275 ? -20.219 0.394 0.871 1 92.75 275 GLN B O 1
ATOM 5390 N N . ALA B 1 276 ? -21.844 1.882 0.386 1 95.5 276 ALA B N 1
ATOM 5391 C CA . ALA B 1 276 ? -21.406 2.006 -1.001 1 95.5 276 ALA B CA 1
ATOM 5392 C C . ALA B 1 276 ? -20 2.596 -1.079 1 95.5 276 ALA B C 1
ATOM 5394 O O . ALA B 1 276 ? -19.156 2.133 -1.863 1 95.5 276 ALA B O 1
ATOM 5395 N N . PHE B 1 277 ? -19.719 3.609 -0.292 1 96.75 277 PHE B N 1
ATOM 5396 C CA . PHE B 1 277 ? -18.406 4.215 -0.193 1 96.75 277 PHE B CA 1
ATOM 5397 C C . PHE B 1 277 ? -17.359 3.174 0.205 1 96.75 277 PHE B C 1
ATOM 5399 O O . PHE B 1 277 ? -16.328 3.049 -0.447 1 96.75 277 PHE B O 1
ATOM 5406 N N . GLU B 1 278 ? -17.656 2.428 1.218 1 95.94 278 GLU B N 1
ATOM 5407 C CA . GLU B 1 278 ? -16.734 1.401 1.704 1 95.94 278 GLU B CA 1
ATOM 5408 C C . GLU B 1 278 ? -16.453 0.356 0.628 1 95.94 278 GLU B C 1
ATOM 5410 O O . GLU B 1 278 ? -15.312 -0.058 0.44 1 95.94 278 GLU B O 1
ATOM 5415 N N . LYS B 1 279 ? -17.484 -0.074 -0.021 1 95.81 279 LYS B N 1
ATOM 5416 C CA . LYS B 1 279 ? -17.344 -1.084 -1.065 1 95.81 279 LYS B CA 1
ATOM 5417 C C . LYS B 1 279 ? -16.453 -0.578 -2.195 1 95.81 279 LYS B C 1
ATOM 5419 O O . LYS B 1 279 ? -15.625 -1.325 -2.723 1 95.81 279 LYS B O 1
ATOM 5424 N N . LYS B 1 280 ? -16.625 0.65 -2.57 1 95.94 280 LYS B N 1
ATOM 5425 C CA . LYS B 1 280 ? -15.812 1.23 -3.635 1 95.94 280 LYS B CA 1
ATOM 5426 C C . LYS B 1 280 ? -14.352 1.326 -3.215 1 95.94 280 LYS B C 1
ATOM 5428 O O . LYS B 1 280 ? -13.453 1.027 -4.004 1 95.94 280 LYS B O 1
ATOM 5433 N N . VAL B 1 281 ? -14.156 1.78 -1.994 1 97.25 281 VAL B N 1
ATOM 5434 C CA . VAL B 1 281 ? -12.789 1.867 -1.487 1 97.25 281 VAL B CA 1
ATOM 5435 C C . VAL B 1 281 ? -12.164 0.473 -1.428 1 97.25 281 VAL B C 1
ATOM 5437 O O . VAL B 1 281 ? -11.016 0.284 -1.813 1 97.25 281 VAL B O 1
ATOM 5440 N N . MET B 1 282 ? -12.922 -0.478 -0.98 1 96.44 282 MET B N 1
ATOM 5441 C CA . MET B 1 282 ? -12.43 -1.853 -0.924 1 96.44 282 MET B CA 1
ATOM 5442 C C . MET B 1 282 ? -12.078 -2.361 -2.316 1 96.44 282 MET B C 1
ATOM 5444 O O . MET B 1 282 ? -11.102 -3.094 -2.484 1 96.44 282 MET B O 1
ATOM 5448 N N . GLY B 1 283 ? -12.922 -2.035 -3.291 1 93.88 283 GLY B N 1
ATOM 5449 C CA . GLY B 1 283 ? -12.602 -2.396 -4.66 1 93.88 283 GLY B CA 1
ATOM 5450 C C . GLY B 1 283 ? -11.258 -1.855 -5.121 1 93.88 283 GLY B C 1
ATOM 5451 O O . GLY B 1 283 ? -10.484 -2.566 -5.762 1 93.88 283 GLY B O 1
ATOM 5452 N N . MET B 1 284 ? -10.977 -0.626 -4.762 1 93.88 284 MET B N 1
ATOM 5453 C CA . MET B 1 284 ? -9.695 -0.006 -5.105 1 93.88 284 MET B CA 1
ATOM 5454 C C . MET B 1 284 ? -8.547 -0.712 -4.402 1 93.88 284 MET B C 1
ATOM 5456 O O . MET B 1 284 ? -7.496 -0.95 -5.004 1 93.88 284 MET B O 1
ATOM 5460 N N . ILE B 1 285 ? -8.758 -0.989 -3.139 1 96.12 285 ILE B N 1
ATOM 5461 C CA . ILE B 1 285 ? -7.73 -1.667 -2.359 1 96.12 285 ILE B CA 1
ATOM 5462 C C . ILE B 1 285 ? -7.453 -3.045 -2.955 1 96.12 285 ILE B C 1
ATOM 5464 O O . ILE B 1 285 ? -6.293 -3.424 -3.146 1 96.12 285 ILE B O 1
ATOM 5468 N N . ARG B 1 286 ? -8.445 -3.754 -3.295 1 92.44 286 ARG B N 1
ATOM 5469 C CA . ARG B 1 286 ? -8.297 -5.09 -3.865 1 92.44 286 ARG B CA 1
ATOM 5470 C C . ARG B 1 286 ? -7.516 -5.043 -5.172 1 92.44 286 ARG B C 1
ATOM 5472 O O . ARG B 1 286 ? -6.758 -5.965 -5.48 1 92.44 286 ARG B O 1
ATOM 5479 N N . ALA B 1 287 ? -7.676 -4.016 -5.891 1 91.38 287 ALA B N 1
ATOM 5480 C CA . ALA B 1 287 ? -7.066 -3.898 -7.211 1 91.38 287 ALA B CA 1
ATOM 5481 C C . ALA B 1 287 ? -5.641 -3.363 -7.113 1 91.38 287 ALA B C 1
ATOM 5483 O O . ALA B 1 287 ? -4.887 -3.408 -8.086 1 91.38 287 ALA B O 1
ATOM 5484 N N . SER B 1 288 ? -5.219 -2.928 -5.926 1 94.06 288 SER B N 1
ATOM 5485 C CA . SER B 1 288 ? -3.934 -2.24 -5.891 1 94.06 288 SER B CA 1
ATOM 5486 C C . SER B 1 288 ? -3.066 -2.748 -4.746 1 94.06 288 SER B C 1
ATOM 5488 O O . SER B 1 288 ? -1.841 -2.613 -4.781 1 94.06 288 SER B O 1
ATOM 5490 N N . LEU B 1 289 ? -3.672 -3.322 -3.732 1 94.81 289 LEU B N 1
ATOM 5491 C CA . LEU B 1 289 ? -2.91 -3.609 -2.52 1 94.81 289 LEU B CA 1
ATOM 5492 C C . LEU B 1 289 ? -3.289 -4.973 -1.949 1 94.81 289 LEU B C 1
ATOM 5494 O O . LEU B 1 289 ? -2.457 -5.645 -1.339 1 94.81 289 LEU B O 1
ATOM 5498 N N . SER B 1 290 ? -4.434 -5.438 -2.141 1 94.44 290 SER B N 1
ATOM 5499 C CA . SER B 1 290 ? -5.082 -6.551 -1.462 1 94.44 290 SER B CA 1
ATOM 5500 C C . SER B 1 290 ? -5.543 -6.156 -0.063 1 94.44 290 SER B C 1
ATOM 5502 O O . SER B 1 290 ? -6.742 -6.039 0.194 1 94.44 290 SER B O 1
ATOM 5504 N N . CYS B 1 291 ? -4.695 -5.863 0.816 1 97.19 291 CYS B N 1
ATOM 5505 C CA . CYS B 1 291 ? -4.996 -5.355 2.15 1 97.19 291 CYS B CA 1
ATOM 5506 C C . CYS B 1 291 ? -3.754 -4.762 2.801 1 97.19 291 CYS B C 1
ATOM 5508 O O . CYS B 1 291 ? -2.641 -4.949 2.311 1 97.19 291 CYS B O 1
ATOM 5510 N N . THR B 1 292 ? -3.994 -3.924 3.832 1 98.25 292 THR B N 1
ATOM 5511 C CA . THR B 1 292 ? -2.893 -3.41 4.637 1 98.25 292 THR B CA 1
ATOM 5512 C C . THR B 1 292 ? -2.268 -4.527 5.473 1 98.25 292 THR B C 1
ATOM 5514 O O . THR B 1 292 ? -2.959 -5.449 5.902 1 98.25 292 THR B O 1
ATOM 5517 N N . ALA B 1 293 ? -0.956 -4.453 5.73 1 98.38 293 ALA B N 1
ATOM 5518 C CA . ALA B 1 293 ? -0.226 -5.496 6.449 1 98.38 293 ALA B CA 1
ATOM 5519 C C . ALA B 1 293 ? -0.925 -5.852 7.758 1 98.38 293 ALA B C 1
ATOM 5521 O O . ALA B 1 293 ? -1.248 -4.969 8.555 1 98.38 293 ALA B O 1
ATOM 5522 N N . THR B 1 294 ? -1.138 -7.129 7.984 1 98.44 294 THR B N 1
ATOM 5523 C CA . THR B 1 294 ? -1.873 -7.621 9.148 1 98.44 294 THR B CA 1
ATOM 5524 C C . THR B 1 294 ? -1.121 -7.305 10.438 1 98.44 294 THR B C 1
ATOM 5526 O O . THR B 1 294 ? -1.714 -6.828 11.406 1 98.44 294 THR B O 1
ATOM 5529 N N . LEU B 1 295 ? 0.152 -7.559 10.422 1 98.44 295 LEU B N 1
ATOM 5530 C CA . LEU B 1 295 ? 0.938 -7.379 11.641 1 98.44 295 LEU B CA 1
ATOM 5531 C C . LEU B 1 295 ? 0.878 -5.934 12.117 1 98.44 295 LEU B C 1
ATOM 5533 O O . LEU B 1 295 ? 0.702 -5.676 13.312 1 98.44 295 LEU B O 1
ATOM 5537 N N . THR B 1 296 ? 1.075 -4.984 11.211 1 98.38 296 THR B N 1
ATOM 5538 C CA . THR B 1 296 ? 1.089 -3.586 11.625 1 98.38 296 THR B CA 1
ATOM 5539 C C . THR B 1 296 ? -0.282 -3.162 12.141 1 98.38 296 THR B C 1
ATOM 5541 O O . THR B 1 296 ? -0.379 -2.355 13.07 1 98.38 296 THR B O 1
ATOM 5544 N N . GLN B 1 297 ? -1.375 -3.68 11.57 1 98.44 297 GLN B N 1
ATOM 5545 C CA . GLN B 1 297 ? -2.715 -3.406 12.078 1 98.44 297 GLN B CA 1
ATOM 5546 C C . GLN B 1 297 ? -2.9 -3.986 13.477 1 98.44 297 GLN B C 1
ATOM 5548 O O . GLN B 1 297 ? -3.494 -3.346 14.352 1 98.44 297 GLN B O 1
ATOM 5553 N N . THR B 1 298 ? -2.422 -5.23 13.648 1 97.94 298 THR B N 1
ATOM 5554 C CA . THR B 1 298 ? -2.502 -5.887 14.945 1 97.94 298 THR B CA 1
ATOM 5555 C C . THR B 1 298 ? -1.795 -5.059 16.016 1 97.94 298 THR B C 1
ATOM 5557 O O . THR B 1 298 ? -2.332 -4.852 17.109 1 97.94 298 THR B O 1
ATOM 5560 N N . LEU B 1 299 ? -0.616 -4.598 15.695 1 96.88 299 LEU B N 1
ATOM 5561 C CA . LEU B 1 299 ? 0.145 -3.785 16.641 1 96.88 299 LEU B CA 1
ATOM 5562 C C . LEU B 1 299 ? -0.575 -2.473 16.922 1 96.88 299 LEU B C 1
ATOM 5564 O O . LEU B 1 299 ? -0.599 -2.014 18.078 1 96.88 299 LEU B O 1
ATOM 5568 N N . ALA B 1 300 ? -1.13 -1.863 15.914 1 96.06 300 ALA B N 1
ATOM 5569 C CA . ALA B 1 300 ? -1.915 -0.645 16.094 1 96.06 300 ALA B CA 1
ATOM 5570 C C . ALA B 1 300 ? -3.088 -0.88 17.047 1 96.06 300 ALA B C 1
ATOM 5572 O O . ALA B 1 300 ? -3.348 -0.067 17.938 1 96.06 300 ALA B O 1
ATOM 5573 N N . LEU B 1 301 ? -3.795 -1.98 16.781 1 95.75 301 LEU B N 1
ATOM 5574 C CA . LEU B 1 301 ? -4.938 -2.322 17.625 1 95.75 301 LEU B CA 1
ATOM 5575 C C . LEU B 1 301 ? -4.512 -2.492 19.078 1 95.75 301 LEU B C 1
ATOM 5577 O O . LEU B 1 301 ? -5.188 -2.002 19.984 1 95.75 301 LEU B O 1
ATOM 5581 N N . ARG B 1 302 ? -3.396 -3.146 19.281 1 92.88 302 ARG B N 1
ATOM 5582 C CA . ARG B 1 302 ? -2.887 -3.355 20.641 1 92.88 302 ARG B CA 1
ATOM 5583 C C . ARG B 1 302 ? -2.486 -2.033 21.281 1 92.88 302 ARG B C 1
ATOM 5585 O O . ARG B 1 302 ? -2.73 -1.817 22.469 1 92.88 302 ARG B O 1
ATOM 5592 N N . LEU B 1 303 ? -1.87 -1.2 20.547 1 89.81 303 LEU B N 1
ATOM 5593 C CA . LEU B 1 303 ? -1.445 0.107 21.031 1 89.81 303 LEU B CA 1
ATOM 5594 C C . LEU B 1 303 ? -2.645 0.941 21.469 1 89.81 303 LEU B C 1
ATOM 5596 O O . LEU B 1 303 ? -2.582 1.643 22.484 1 89.81 303 LEU B O 1
ATOM 5600 N N . LEU B 1 304 ? -3.732 0.84 20.734 1 88.25 304 LEU B N 1
ATOM 5601 C CA . LEU B 1 304 ? -4.918 1.648 21 1 88.25 304 LEU B CA 1
ATOM 5602 C C . LEU B 1 304 ? -5.746 1.044 22.125 1 88.25 304 LEU B C 1
ATOM 5604 O O . LEU B 1 304 ? -6.52 1.748 22.781 1 88.25 304 LEU B O 1
ATOM 5608 N N . ALA B 1 305 ? -5.789 -0.26 22.203 1 80.69 305 ALA B N 1
ATOM 5609 C CA . ALA B 1 305 ? -6.57 -0.944 23.234 1 80.69 305 ALA B CA 1
ATOM 5610 C C . ALA B 1 305 ? -6.148 -0.504 24.625 1 80.69 305 ALA B C 1
ATOM 5612 O O . ALA B 1 305 ? -6.969 -0.465 25.547 1 80.69 305 ALA B O 1
ATOM 5613 N N . GLU B 1 306 ? -5.023 -0.146 24.75 1 71.44 306 GLU B N 1
ATOM 5614 C CA . GLU B 1 306 ? -4.531 0.29 26.062 1 71.44 306 GLU B CA 1
ATOM 5615 C C . GLU B 1 306 ? -5.078 1.667 26.422 1 71.44 306 GLU B C 1
ATOM 5617 O O . GLU B 1 306 ? -5.078 2.051 27.594 1 71.44 306 GLU B O 1
ATOM 5622 N N . GLU B 1 307 ? -5.633 2.297 25.438 1 66.69 307 GLU B N 1
ATOM 5623 C CA . GLU B 1 307 ? -6.215 3.617 25.672 1 66.69 307 GLU B CA 1
ATOM 5624 C C . GLU B 1 307 ? -7.543 3.512 26.406 1 66.69 307 GLU B C 1
ATOM 5626 O O . GLU B 1 307 ? -7.953 4.449 27.094 1 66.69 307 GLU B O 1
ATOM 5631 N N . ASP B 1 308 ? -8.312 2.482 26.25 1 56.62 308 ASP B N 1
ATOM 5632 C CA . ASP B 1 308 ? -9.641 2.285 26.844 1 56.62 308 ASP B CA 1
ATOM 5633 C C . ASP B 1 308 ? -9.539 1.845 28.297 1 56.62 308 ASP B C 1
ATOM 5635 O O . ASP B 1 308 ? -10.539 1.816 29.016 1 56.62 308 ASP B O 1
ATOM 5639 N N . GLU B 1 309 ? -8.445 1.37 28.578 1 54.34 309 GLU B N 1
ATOM 5640 C CA . GLU B 1 309 ? -8.391 0.908 29.953 1 54.34 309 GLU B CA 1
ATOM 5641 C C . GLU B 1 309 ? -8.578 2.066 30.938 1 54.34 309 GLU B C 1
ATOM 5643 O O . GLU B 1 309 ? -7.969 3.125 30.766 1 54.34 309 GLU B O 1
ATOM 5648 N N . PRO B 1 310 ? -9.898 2.055 31.438 1 47.69 310 PRO B N 1
ATOM 5649 C CA . PRO B 1 310 ? -10.219 3.094 32.438 1 47.69 310 PRO B CA 1
ATOM 5650 C C . PRO B 1 310 ? -9.008 3.496 33.281 1 47.69 310 PRO B C 1
ATOM 5652 O O . PRO B 1 310 ? -9.133 4.32 34.188 1 47.69 310 PRO B O 1
ATOM 5655 N N . ALA B 1 311 ? -8 2.695 33.156 1 46.41 311 ALA B N 1
ATOM 5656 C CA . ALA B 1 311 ? -7.016 3.166 34.125 1 46.41 311 ALA B CA 1
ATOM 5657 C C . ALA B 1 311 ? -6.621 4.613 33.844 1 46.41 311 ALA B C 1
ATOM 5659 O O . ALA B 1 311 ? -6.367 4.984 32.719 1 46.41 311 ALA B O 1
ATOM 5660 N N . GLY B 1 312 ? -7.066 5.555 34.5 1 46 312 GLY B N 1
ATOM 5661 C CA . GLY B 1 312 ? -6.863 6.988 34.625 1 46 312 GLY B CA 1
ATOM 5662 C C . GLY B 1 312 ? -5.582 7.473 34 1 46 312 GLY B C 1
ATOM 5663 O O . GLY B 1 312 ? -4.848 6.688 33.375 1 46 312 GLY B O 1
ATOM 5664 N N . LEU B 1 313 ? -5.371 8.836 33.906 1 51.94 313 LEU B N 1
ATOM 5665 C CA . LEU B 1 313 ? -4.156 9.602 33.656 1 51.94 313 LEU B CA 1
ATOM 5666 C C . LEU B 1 313 ? -2.918 8.805 34.031 1 51.94 313 LEU B C 1
ATOM 5668 O O . LEU B 1 313 ? -1.794 9.188 33.719 1 51.94 313 LEU B O 1
ATOM 5672 N N . GLY B 1 314 ? -3.283 7.492 34.375 1 60.38 314 GLY B N 1
ATOM 5673 C CA . GLY B 1 314 ? -2.152 6.781 34.969 1 60.38 314 GLY B CA 1
ATOM 5674 C C . GLY B 1 314 ? -1.677 5.625 34.094 1 60.38 314 GLY B C 1
ATOM 5675 O O . GLY B 1 314 ? -0.689 4.965 34.438 1 60.38 314 GLY B O 1
ATOM 5676 N N . SER B 1 315 ? -2.324 5.441 32.906 1 73.06 315 SER B N 1
ATOM 5677 C CA . SER B 1 315 ? -1.817 4.309 32.156 1 73.06 315 SER B CA 1
ATOM 5678 C C . SER B 1 315 ? -0.467 4.633 31.516 1 73.06 315 SER B C 1
ATOM 5680 O O . SER B 1 315 ? -0.1 5.801 31.375 1 73.06 315 SER B O 1
ATOM 5682 N N . ALA B 1 316 ? 0.32 3.518 31.328 1 78.62 316 ALA B N 1
ATOM 5683 C CA . ALA B 1 316 ? 1.614 3.676 30.672 1 78.62 316 ALA B CA 1
ATOM 5684 C C . ALA B 1 316 ? 1.465 4.391 29.328 1 78.62 316 ALA B C 1
ATOM 5686 O O . ALA B 1 316 ? 2.262 5.27 29 1 78.62 316 ALA B O 1
ATOM 5687 N N . THR B 1 317 ? 0.364 4.145 28.734 1 80.44 317 THR B N 1
ATOM 5688 C CA . THR B 1 317 ? 0.1 4.727 27.422 1 80.44 317 THR B CA 1
ATOM 5689 C C . THR B 1 317 ? -0.16 6.227 27.531 1 80.44 317 THR B C 1
ATOM 5691 O O . THR B 1 317 ? 0.366 7.016 26.75 1 80.44 317 THR B O 1
ATOM 5694 N N . ALA B 1 318 ? -0.941 6.555 28.422 1 82.19 318 ALA B N 1
ATOM 5695 C CA . ALA B 1 318 ? -1.258 7.965 28.641 1 82.19 318 ALA B CA 1
ATOM 5696 C C . ALA B 1 318 ? -0.016 8.75 29.047 1 82.19 318 ALA B C 1
ATOM 5698 O O . ALA B 1 318 ? 0.179 9.891 28.609 1 82.19 318 ALA B O 1
ATOM 5699 N N . ARG B 1 319 ? 0.797 8.148 29.844 1 85.12 319 ARG B N 1
ATOM 5700 C CA . ARG B 1 319 ? 2.021 8.797 30.297 1 85.12 319 ARG B CA 1
ATOM 5701 C C . ARG B 1 319 ? 2.988 9.031 29.141 1 85.12 319 ARG B C 1
ATOM 5703 O O . ARG B 1 319 ? 3.582 10.109 29.031 1 85.12 319 ARG B O 1
ATOM 5710 N N . GLU B 1 320 ? 3.117 8.047 28.328 1 88.5 320 GLU B N 1
ATOM 5711 C CA . GLU B 1 320 ? 4.016 8.156 27.188 1 88.5 320 GLU B CA 1
ATOM 5712 C C . GLU B 1 320 ? 3.549 9.242 26.219 1 88.5 320 GLU B C 1
ATOM 5714 O O . GLU B 1 320 ? 4.352 10.055 25.75 1 88.5 320 GLU B O 1
ATOM 5719 N N . ARG B 1 321 ? 2.281 9.258 25.969 1 86.69 321 ARG B N 1
ATOM 5720 C CA . ARG B 1 321 ? 1.713 10.266 25.078 1 86.69 321 ARG B CA 1
ATOM 5721 C C . ARG B 1 321 ? 1.9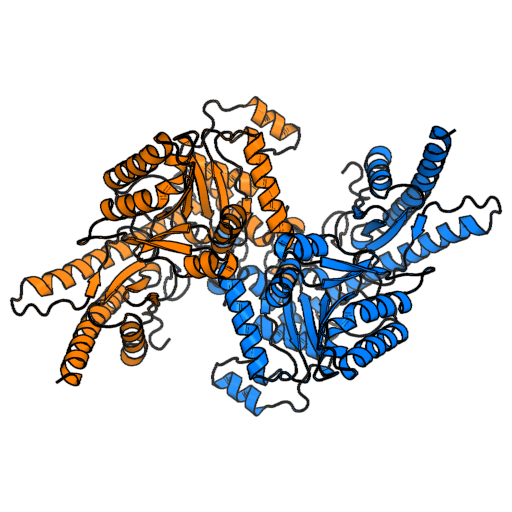44 11.672 25.609 1 86.69 321 ARG B C 1
ATOM 5723 O O . ARG B 1 321 ? 2.289 12.578 24.859 1 86.69 321 ARG B O 1
ATOM 5730 N N . HIS B 1 322 ? 1.716 11.758 26.891 1 89.25 322 HIS B N 1
ATOM 5731 C CA . HIS B 1 322 ? 1.914 13.047 27.531 1 89.25 322 HIS B CA 1
ATOM 5732 C C . HIS B 1 322 ? 3.375 13.484 27.469 1 89.25 322 HIS B C 1
ATOM 5734 O O . HIS B 1 322 ? 3.67 14.648 27.188 1 89.25 322 HIS B O 1
ATOM 5740 N N . GLN B 1 323 ? 4.242 12.562 27.656 1 91.88 323 GLN B N 1
ATOM 5741 C CA . GLN B 1 323 ? 5.672 12.859 27.625 1 91.88 323 GLN B CA 1
ATOM 5742 C C . GLN B 1 323 ? 6.109 13.336 26.25 1 91.88 323 GLN B C 1
ATOM 5744 O O . GLN B 1 323 ? 6.836 14.328 26.125 1 91.88 323 GLN B O 1
ATOM 5749 N N . PHE B 1 324 ? 5.68 12.641 25.25 1 93.75 324 PHE B N 1
ATOM 5750 C CA . PHE B 1 324 ? 6.07 13.008 23.906 1 93.75 324 PHE B CA 1
ATOM 5751 C C . PHE B 1 324 ? 5.426 14.328 23.5 1 93.75 324 PHE B C 1
ATOM 5753 O O . PHE B 1 324 ? 6.035 15.133 22.781 1 93.75 324 PHE B O 1
ATOM 5760 N N . PHE B 1 325 ? 4.223 14.523 23.969 1 94.25 325 PHE B N 1
ATOM 5761 C CA . PHE B 1 325 ? 3.559 15.789 23.672 1 94.25 325 PHE B CA 1
ATOM 5762 C C . PHE B 1 325 ? 4.293 16.953 24.344 1 94.25 325 PHE B C 1
ATOM 5764 O O . PHE B 1 325 ? 4.473 18.016 23.734 1 94.25 325 PHE B O 1
ATOM 5771 N N . GLN B 1 326 ? 4.75 16.781 25.547 1 95.94 326 GLN B N 1
ATOM 5772 C CA . GLN B 1 326 ? 5.496 17.812 26.25 1 95.94 326 GLN B CA 1
ATOM 5773 C C . GLN B 1 326 ? 6.816 18.109 25.547 1 95.94 326 GLN B C 1
ATOM 5775 O O . GLN B 1 326 ? 7.25 19.266 25.5 1 95.94 326 GLN B O 1
ATOM 5780 N N . LEU B 1 327 ? 7.402 17.062 25.062 1 96.56 327 LEU B N 1
ATOM 5781 C CA . LEU B 1 327 ? 8.625 17.234 24.281 1 96.56 327 LEU B CA 1
ATOM 5782 C C . LEU B 1 327 ? 8.367 18.125 23.078 1 96.56 327 LEU B C 1
ATOM 5784 O O . LEU B 1 327 ? 9.141 19.062 22.812 1 96.56 327 LEU B O 1
ATOM 5788 N N . MET B 1 328 ? 7.281 17.891 22.391 1 97.38 328 MET B N 1
ATOM 5789 C CA . MET B 1 328 ? 6.938 18.672 21.203 1 97.38 328 MET B CA 1
ATOM 5790 C C . MET B 1 328 ? 6.578 20.109 21.578 1 97.38 328 MET B C 1
ATOM 5792 O O . MET B 1 328 ? 6.93 21.047 20.859 1 97.38 328 MET B O 1
ATOM 5796 N N . CYS B 1 329 ? 5.922 20.281 22.734 1 97.75 329 CYS B N 1
ATOM 5797 C CA . CYS B 1 329 ? 5.59 21.609 23.219 1 97.75 329 CYS B CA 1
ATOM 5798 C C . CYS B 1 329 ? 6.852 22.422 23.5 1 97.75 329 CYS B C 1
ATOM 5800 O O . CYS B 1 329 ? 6.934 23.594 23.156 1 97.75 329 CYS B O 1
ATOM 5802 N N . ALA B 1 330 ? 7.762 21.781 24.109 1 98.06 330 ALA B N 1
ATOM 5803 C CA . ALA B 1 330 ? 9.016 22.453 24.438 1 98.06 330 ALA B CA 1
ATOM 5804 C C . ALA B 1 330 ? 9.742 22.906 23.188 1 98.06 330 ALA B C 1
ATOM 5806 O O . ALA B 1 330 ? 10.273 24.016 23.125 1 98.06 330 ALA B O 1
ATOM 5807 N N . ARG B 1 331 ? 9.773 22.047 22.234 1 98.19 331 ARG B N 1
ATOM 5808 C CA . ARG B 1 331 ? 10.445 22.375 20.969 1 98.19 331 ARG B CA 1
ATOM 5809 C C . ARG B 1 331 ? 9.727 23.5 20.25 1 98.19 331 ARG B C 1
ATOM 5811 O O . ARG B 1 331 ? 10.375 24.391 19.703 1 98.19 331 ARG B O 1
ATOM 5818 N N . TYR B 1 332 ? 8.422 23.484 20.312 1 98.38 332 TYR B N 1
ATOM 5819 C CA . TYR B 1 332 ? 7.629 24.562 19.734 1 98.38 332 TYR B CA 1
ATOM 5820 C C . TYR B 1 332 ? 7.941 25.891 20.406 1 98.38 332 TYR B C 1
ATOM 5822 O O . TYR B 1 332 ? 8.148 26.906 19.734 1 98.38 332 TYR B O 1
ATOM 5830 N N . ARG B 1 333 ? 7.988 25.906 21.672 1 98.31 333 ARG B N 1
ATOM 5831 C CA . ARG B 1 333 ? 8.281 27.125 22.422 1 98.31 333 ARG B CA 1
ATOM 5832 C C . ARG B 1 333 ? 9.664 27.656 22.078 1 98.31 333 ARG B C 1
ATOM 5834 O O . ARG B 1 333 ? 9.852 28.875 22 1 98.31 333 ARG B O 1
ATOM 5841 N N . GLU B 1 334 ? 10.539 26.703 21.906 1 98.31 334 GLU B N 1
ATOM 5842 C CA . GLU B 1 334 ? 11.883 27.125 21.516 1 98.31 334 GLU B CA 1
ATOM 5843 C C . GLU B 1 334 ? 11.883 27.766 20.141 1 98.31 334 GLU B C 1
ATOM 5845 O O . GLU B 1 334 ? 12.578 28.766 19.906 1 98.31 334 GLU B O 1
ATOM 5850 N N . VAL B 1 335 ? 11.18 27.188 19.172 1 98.19 335 VAL B N 1
ATOM 5851 C CA . VAL B 1 335 ? 11.039 27.781 17.844 1 98.19 335 VAL B CA 1
ATOM 5852 C C . VAL B 1 335 ? 10.5 29.203 17.969 1 98.19 335 VAL B C 1
ATOM 5854 O O . VAL B 1 335 ? 11.039 30.141 17.375 1 98.19 335 VAL B O 1
ATOM 5857 N N . GLN B 1 336 ? 9.445 29.391 18.781 1 97.31 336 GLN B N 1
ATOM 5858 C CA . GLN B 1 336 ? 8.82 30.688 18.953 1 97.31 336 GLN B CA 1
ATOM 5859 C C . GLN B 1 336 ? 9.805 31.703 19.547 1 97.31 336 GLN B C 1
ATOM 5861 O O . GLN B 1 336 ? 9.852 32.844 19.109 1 97.31 336 GLN B O 1
ATOM 5866 N N . ARG B 1 337 ? 10.484 31.266 20.5 1 97.06 337 ARG B N 1
ATOM 5867 C CA . ARG B 1 337 ? 11.469 32.125 21.141 1 97.06 337 ARG B CA 1
ATOM 5868 C C . ARG B 1 337 ? 12.516 32.594 20.141 1 97.06 337 ARG B C 1
ATOM 5870 O O . ARG B 1 337 ? 12.797 33.812 20.031 1 97.06 337 ARG B O 1
ATOM 5877 N N . VAL B 1 338 ? 13.102 31.688 19.406 1 96.25 338 VAL B N 1
ATOM 5878 C CA . VAL B 1 338 ? 14.172 32 18.469 1 96.25 338 VAL B CA 1
ATOM 5879 C C . VAL B 1 338 ? 13.648 32.906 17.359 1 96.25 338 VAL B C 1
ATOM 5881 O O . VAL B 1 338 ? 14.312 33.875 16.969 1 96.25 338 VAL B O 1
ATOM 5884 N N . VAL B 1 339 ? 12.492 32.625 16.844 1 94.81 339 VAL B N 1
ATOM 5885 C CA . VAL B 1 339 ? 11.906 33.406 15.773 1 94.81 339 VAL B CA 1
ATOM 5886 C C . VAL B 1 339 ? 11.672 34.844 16.266 1 94.81 339 VAL B C 1
ATOM 5888 O O . VAL B 1 339 ? 11.922 35.812 15.531 1 94.81 339 VAL B O 1
ATOM 5891 N N . ARG B 1 340 ? 11.164 35 17.469 1 93.31 340 ARG B N 1
ATOM 5892 C CA . ARG B 1 340 ? 10.977 36.312 18.062 1 93.31 340 ARG B CA 1
ATOM 5893 C C . ARG B 1 340 ? 12.297 37.062 18.172 1 93.31 340 ARG B C 1
ATOM 5895 O O . ARG B 1 340 ? 12.375 38.25 17.828 1 93.31 340 ARG B O 1
ATOM 5902 N N . ASP B 1 341 ? 13.273 36.406 18.594 1 91.88 341 ASP B N 1
ATOM 5903 C CA . ASP B 1 341 ? 14.594 37 18.75 1 91.88 341 ASP B CA 1
ATOM 5904 C C . ASP B 1 341 ? 15.156 37.438 17.406 1 91.88 341 ASP B C 1
ATOM 5906 O O . ASP B 1 341 ? 15.734 38.531 17.297 1 91.88 341 ASP B O 1
ATOM 5910 N N . LEU B 1 342 ? 15.023 36.594 16.438 1 89.12 342 LEU B N 1
ATOM 5911 C CA . LEU B 1 342 ? 15.57 36.875 15.117 1 89.12 342 LEU B CA 1
ATOM 5912 C C . LEU B 1 342 ? 14.797 38 14.414 1 89.12 342 LEU B C 1
ATOM 5914 O O . LEU B 1 342 ? 15.367 38.75 13.633 1 89.12 342 LEU B O 1
ATOM 5918 N N . THR B 1 343 ? 13.555 38.062 14.68 1 83.88 343 THR B N 1
ATOM 5919 C CA . THR B 1 343 ? 12.727 39.062 14.047 1 83.88 343 THR B CA 1
ATOM 5920 C C . THR B 1 343 ? 12.914 40.438 14.727 1 83.88 343 THR B C 1
ATOM 5922 O O . THR B 1 343 ? 12.867 41.469 14.078 1 83.88 343 THR B O 1
ATOM 5925 N N . TRP B 1 344 ? 13.07 40.469 15.984 1 70.44 344 TRP B N 1
ATO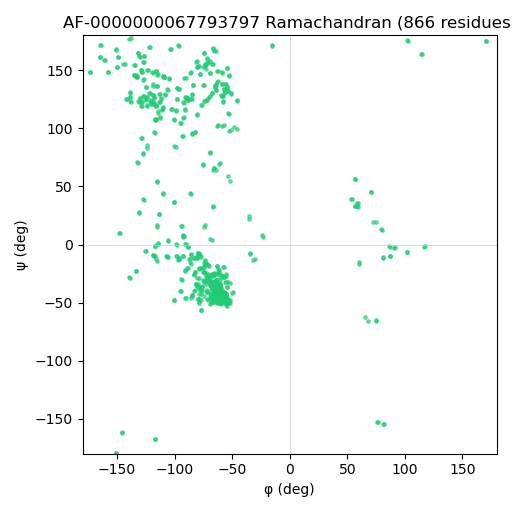M 5926 C CA . TRP B 1 344 ? 13.32 41.688 16.75 1 70.44 344 TRP B CA 1
ATOM 5927 C C . TRP B 1 344 ? 14.672 42.281 16.391 1 70.44 344 TRP B C 1
ATOM 5929 O O . TRP B 1 344 ? 14.805 43.5 16.25 1 70.44 344 TRP B O 1
ATOM 5939 N N . SER B 1 345 ? 15.641 41.469 16.406 1 59.62 345 SER B N 1
ATOM 5940 C CA . SER B 1 345 ? 16.984 41.969 16.125 1 59.62 345 SER B CA 1
ATOM 5941 C C . SER B 1 345 ? 17.047 42.688 14.789 1 59.62 345 SER B C 1
ATOM 5943 O O . SER B 1 345 ? 17.859 43.625 14.617 1 59.62 345 SER B O 1
ATOM 5945 N N . THR B 1 346 ? 16.281 42.406 13.977 1 55.34 346 THR B N 1
ATOM 5946 C CA . THR B 1 346 ? 16.281 43.062 12.68 1 55.34 346 THR B CA 1
ATOM 5947 C C . THR B 1 346 ? 15.57 44.438 12.781 1 55.34 346 THR B C 1
ATOM 5949 O O . THR B 1 346 ? 15.883 45.344 12.016 1 55.34 346 THR B O 1
ATOM 5952 N N . THR B 1 347 ? 14.594 44.531 13.758 1 50.19 347 THR B N 1
ATOM 5953 C CA . THR B 1 347 ? 13.844 45.781 13.867 1 50.19 347 THR B CA 1
ATOM 5954 C C . THR B 1 347 ? 14.586 46.781 14.742 1 50.19 347 THR B C 1
ATOM 5956 O O . THR B 1 347 ? 14.578 48 14.461 1 50.19 347 THR B O 1
ATOM 5959 N N . GLU B 1 348 ? 15.156 46.469 15.945 1 44.5 348 GLU B N 1
ATOM 5960 C CA . GLU B 1 348 ? 15.68 47.438 16.906 1 44.5 348 GLU B CA 1
ATOM 5961 C C . GLU B 1 348 ? 17.031 47.969 16.469 1 44.5 348 GLU B C 1
ATOM 5963 O O . GLU B 1 348 ? 17.484 49.031 16.953 1 44.5 348 GLU B O 1
ATOM 5968 N N . CYS B 1 349 ? 18.031 47.062 16.234 1 43.38 349 CYS B N 1
ATOM 5969 C CA . CYS B 1 349 ? 19.359 47.656 16.219 1 43.38 349 CYS B CA 1
ATOM 5970 C C . CYS B 1 349 ? 19.531 48.594 15.039 1 43.38 349 CYS B C 1
ATOM 5972 O O . CYS B 1 349 ? 20.656 49 14.711 1 43.38 349 CYS B O 1
ATOM 5974 N N . GLY B 1 350 ? 18.578 49.281 14.578 1 44.03 350 GLY B N 1
ATOM 5975 C CA . GLY B 1 350 ? 18.75 50.344 13.602 1 44.03 350 GLY B CA 1
ATOM 5976 C C . GLY B 1 350 ? 19.25 49.844 12.258 1 44.03 350 GLY B C 1
ATOM 5977 O O . GLY B 1 350 ? 19.172 50.562 11.258 1 44.03 350 GLY B O 1
ATOM 5978 N N . ALA B 1 351 ? 20.453 49.25 12.188 1 44.66 351 ALA B N 1
ATOM 5979 C CA . ALA B 1 351 ? 20.984 48.781 10.914 1 44.66 351 ALA B CA 1
ATOM 5980 C C . ALA B 1 351 ? 20.141 47.625 10.359 1 44.66 351 ALA B C 1
ATOM 5982 O O . ALA B 1 351 ? 20.281 46.5 10.781 1 44.66 351 ALA B O 1
ATOM 5983 N N . ALA B 1 352 ? 18.922 47.781 9.992 1 47.22 352 ALA B N 1
ATOM 5984 C CA . ALA B 1 352 ? 17.828 46.906 9.641 1 47.22 352 ALA B CA 1
ATOM 5985 C C . ALA B 1 352 ? 18.25 45.906 8.57 1 47.22 352 ALA B C 1
ATOM 5987 O O . ALA B 1 352 ? 18.234 46.219 7.375 1 47.22 352 ALA B O 1
ATOM 5988 N N . VAL B 1 353 ? 19.25 45.188 8.766 1 51.84 353 VAL B N 1
ATOM 5989 C CA . VAL B 1 353 ? 19.453 44.188 7.742 1 51.84 353 VAL B CA 1
ATOM 5990 C C . VAL B 1 353 ? 18.172 43.375 7.555 1 51.84 353 VAL B C 1
ATOM 5992 O O . VAL B 1 353 ? 17.688 42.75 8.492 1 51.84 353 VAL B O 1
ATOM 5995 N N . PRO B 1 354 ? 17.422 43.781 6.531 1 61.91 354 PRO B N 1
ATOM 5996 C CA . PRO B 1 354 ? 16.172 43.062 6.262 1 61.91 354 PRO B CA 1
ATOM 5997 C C . PRO B 1 354 ? 16.328 41.562 6.293 1 61.91 354 PRO B C 1
ATOM 5999 O O . PRO B 1 354 ? 17.344 41.031 5.84 1 61.91 354 PRO B O 1
ATOM 6002 N N . LEU B 1 355 ? 15.547 40.938 7.098 1 76.5 355 LEU B N 1
ATOM 6003 C CA . LEU B 1 355 ? 15.516 39.469 7 1 76.5 355 LEU B CA 1
ATOM 6004 C C . LEU B 1 355 ? 15.227 39.031 5.57 1 76.5 355 LEU B C 1
ATOM 6006 O O . LEU B 1 355 ? 14.344 39.594 4.91 1 76.5 355 LEU B O 1
ATOM 6010 N N . ARG B 1 356 ? 16.078 38.438 4.91 1 88.69 356 ARG B N 1
ATOM 6011 C CA . ARG B 1 356 ? 15.883 37.906 3.562 1 88.69 356 ARG B CA 1
ATOM 6012 C C . ARG B 1 356 ? 15.031 36.656 3.584 1 88.69 356 ARG B C 1
ATOM 6014 O O . ARG B 1 356 ? 15.016 35.906 2.609 1 88.69 356 ARG B O 1
ATOM 6021 N N . VAL B 1 357 ? 14.359 36.5 4.801 1 93.19 357 VAL B N 1
ATOM 6022 C CA . VAL B 1 357 ? 13.422 35.406 4.941 1 93.19 357 VAL B CA 1
ATOM 6023 C C . VAL B 1 357 ? 12.227 35.844 5.785 1 93.19 357 VAL B C 1
ATOM 6025 O O . VAL B 1 357 ? 12.305 36.812 6.523 1 93.19 357 VAL B O 1
ATOM 6028 N N . GLU B 1 358 ? 11.18 35.25 5.629 1 93.62 358 GLU B N 1
ATOM 6029 C CA . GLU B 1 358 ? 9.977 35.406 6.438 1 93.62 358 GLU B CA 1
ATOM 6030 C C . GLU B 1 358 ? 9.523 34.062 7.027 1 93.62 358 GLU B C 1
ATOM 6032 O O . GLU B 1 358 ? 9.289 33.125 6.297 1 93.62 358 GLU B O 1
ATOM 6037 N N . PHE B 1 359 ? 9.477 34 8.352 1 95.62 359 PHE B N 1
ATOM 6038 C CA . PHE B 1 359 ? 8.906 32.844 9 1 95.62 359 PHE B CA 1
ATOM 6039 C C . PHE B 1 359 ? 7.387 32.844 8.883 1 95.62 359 PHE B C 1
ATOM 6041 O O . PHE B 1 359 ? 6.727 33.812 9.273 1 95.62 359 PHE B O 1
ATOM 6048 N N . LEU B 1 360 ? 6.84 31.781 8.32 1 97.19 360 LEU B N 1
ATOM 6049 C CA . LEU B 1 360 ? 5.391 31.656 8.25 1 97.19 360 LEU B CA 1
ATOM 6050 C C . LEU B 1 360 ? 4.805 31.328 9.625 1 97.19 360 LEU B C 1
ATOM 6052 O O . LEU B 1 360 ? 5.504 30.812 10.492 1 97.19 360 LEU B O 1
ATOM 6056 N N . PRO B 1 361 ? 3.518 31.688 9.797 1 97.06 361 PRO B N 1
ATOM 6057 C CA . PRO B 1 361 ? 2.879 31.344 11.07 1 97.06 361 PRO B CA 1
ATOM 6058 C C . PRO B 1 361 ? 2.986 29.859 11.406 1 97.06 361 PRO B C 1
ATOM 6060 O O . PRO B 1 361 ? 2.793 29.016 10.531 1 97.06 361 PRO B O 1
ATOM 6063 N N . CYS B 1 362 ? 3.379 29.609 12.633 1 97.31 362 CYS B N 1
ATOM 6064 C CA . CYS B 1 362 ? 3.566 28.266 13.141 1 97.31 362 CYS B CA 1
ATOM 6065 C C . CYS B 1 362 ? 3.023 28.125 14.555 1 97.31 362 CYS B C 1
ATOM 6067 O O . CYS B 1 362 ? 3.385 28.906 15.438 1 97.31 362 CYS B O 1
ATOM 6069 N N . ASN B 1 363 ? 2.074 27.188 14.789 1 98.19 363 ASN B N 1
ATOM 6070 C CA . ASN B 1 363 ? 1.508 27.016 16.125 1 98.19 363 ASN B CA 1
ATOM 6071 C C . ASN B 1 363 ? 1.13 25.562 16.391 1 98.19 363 ASN B C 1
ATOM 6073 O O . ASN B 1 363 ? 0.472 25.266 17.391 1 98.19 363 ASN B O 1
ATOM 6077 N N . SER B 1 364 ? 1.532 24.609 15.508 1 97.94 364 SER B N 1
ATOM 6078 C CA . SER B 1 364 ? 1.17 23.203 15.594 1 97.94 364 SER B CA 1
ATOM 6079 C C . SER B 1 364 ? 2.066 22.344 14.703 1 97.94 364 SER B C 1
ATOM 6081 O O . SER B 1 364 ? 2.965 22.859 14.039 1 97.94 364 SER B O 1
ATOM 6083 N N . GLY B 1 365 ? 1.944 21.031 14.836 1 97.38 365 GLY B N 1
ATOM 6084 C CA . GLY B 1 365 ? 2.561 20.109 13.906 1 97.38 365 GLY B CA 1
ATOM 6085 C C . GLY B 1 365 ? 4.027 19.859 14.195 1 97.38 365 GLY B C 1
ATOM 6086 O O . GLY B 1 365 ? 4.445 19.844 15.352 1 97.38 365 GLY B O 1
ATOM 6087 N N . TYR B 1 366 ? 4.754 19.484 13.109 1 97.94 366 TYR B N 1
ATOM 6088 C CA . TYR B 1 366 ? 6.129 19.016 13.219 1 97.94 366 TYR B CA 1
ATOM 6089 C C . TYR B 1 366 ? 7.105 20.062 12.703 1 97.94 366 TYR B C 1
ATOM 6091 O O . TYR B 1 366 ? 8.312 19.969 12.953 1 97.94 366 TYR B O 1
ATOM 6099 N N . PHE B 1 367 ? 6.578 21.141 12.039 1 98.31 367 PHE B N 1
ATOM 6100 C CA . PHE B 1 367 ? 7.461 21.875 11.133 1 98.31 367 PHE B CA 1
ATOM 6101 C C . PHE B 1 367 ? 7.316 23.375 11.336 1 98.31 367 PHE B C 1
ATOM 6103 O O . PHE B 1 367 ? 6.297 23.844 11.844 1 98.31 367 PHE B O 1
ATOM 6110 N N . THR B 1 368 ? 8.328 24.109 11.008 1 98.25 368 THR B N 1
ATOM 6111 C CA . THR B 1 368 ? 8.242 25.531 10.664 1 98.25 368 THR B CA 1
ATOM 6112 C C . THR B 1 368 ? 8.664 25.75 9.211 1 98.25 368 THR B C 1
ATOM 6114 O O . THR B 1 368 ? 9.359 24.922 8.625 1 98.25 368 THR B O 1
ATOM 6117 N N . CYS B 1 369 ? 8.117 26.688 8.641 1 98.25 369 CYS B N 1
ATOM 6118 C CA . CYS B 1 369 ? 8.344 26.984 7.23 1 98.25 369 CYS B CA 1
ATOM 6119 C C . CYS B 1 369 ? 8.812 28.422 7.031 1 98.25 369 CYS B C 1
ATOM 6121 O O . CYS B 1 369 ? 8.305 29.328 7.676 1 98.25 369 CYS B O 1
ATOM 6123 N N . ILE B 1 370 ? 9.82 28.609 6.191 1 97.12 370 ILE B N 1
ATOM 6124 C CA . ILE B 1 370 ? 10.461 29.891 5.957 1 97.12 370 ILE B CA 1
ATOM 6125 C C . ILE B 1 370 ? 10.352 30.266 4.48 1 97.12 370 ILE B C 1
ATOM 6127 O O . ILE B 1 370 ? 10.711 29.469 3.607 1 97.12 370 ILE B O 1
ATOM 6131 N N . ARG B 1 371 ? 9.797 31.406 4.164 1 96.19 371 ARG B N 1
ATOM 6132 C CA . ARG B 1 371 ? 9.758 31.922 2.801 1 96.19 371 ARG B CA 1
ATOM 6133 C C . ARG B 1 371 ? 11.039 32.688 2.463 1 96.19 371 ARG B C 1
ATOM 6135 O O . ARG B 1 371 ? 11.43 33.594 3.184 1 96.19 371 ARG B O 1
ATOM 6142 N N . CYS B 1 372 ? 11.641 32.281 1.426 1 95.5 372 CYS B N 1
ATOM 6143 C CA . CYS B 1 372 ? 12.859 32.938 0.948 1 95.5 372 CYS B CA 1
ATOM 6144 C C . CYS B 1 372 ? 12.523 34.156 0.088 1 95.5 372 CYS B C 1
ATOM 6146 O O . CYS B 1 372 ? 11.617 34.094 -0.748 1 95.5 372 CYS B O 1
ATOM 6148 N N . ILE B 1 373 ? 13.234 35.219 0.299 1 92.5 373 ILE B N 1
ATOM 6149 C CA . ILE B 1 373 ? 12.984 36.438 -0.421 1 92.5 373 ILE B CA 1
ATOM 6150 C C . ILE B 1 373 ? 14.172 36.781 -1.33 1 92.5 373 ILE B C 1
ATOM 6152 O O . ILE B 1 373 ? 15.266 37.062 -0.85 1 92.5 373 ILE B O 1
ATOM 6156 N N . GLY B 1 374 ? 13.953 36.719 -2.58 1 90.25 374 GLY B N 1
ATOM 6157 C CA . GLY B 1 374 ? 14.961 37.156 -3.535 1 90.25 374 GLY B CA 1
ATOM 6158 C C . GLY B 1 374 ? 15.875 36.031 -3.979 1 90.25 374 GLY B C 1
ATOM 6159 O O . GLY B 1 374 ? 16.797 36.25 -4.773 1 90.25 374 GLY B O 1
ATOM 6160 N N . PHE B 1 375 ? 15.719 34.844 -3.471 1 93.06 375 PHE B N 1
ATOM 6161 C CA . PHE B 1 375 ? 16.484 33.656 -3.861 1 93.06 375 PHE B CA 1
ATOM 6162 C C . PHE B 1 375 ? 15.672 32.406 -3.674 1 93.06 375 PHE B C 1
ATOM 6164 O O . PHE B 1 375 ? 14.609 32.406 -3.047 1 93.06 375 PHE B O 1
ATOM 6171 N N . SER B 1 376 ? 16.141 31.344 -4.203 1 95.69 376 SER B N 1
ATOM 6172 C CA . SER B 1 376 ? 15.367 30.109 -4.184 1 95.69 376 SER B CA 1
ATOM 6173 C C . SER B 1 376 ? 15.594 29.328 -2.895 1 95.69 376 SER B C 1
ATOM 6175 O O . SER B 1 376 ? 16.703 29.344 -2.342 1 95.69 376 SER B O 1
ATOM 6177 N N . ALA B 1 377 ? 14.555 28.625 -2.469 1 97.5 377 ALA B N 1
ATOM 6178 C CA . ALA B 1 377 ? 14.648 27.766 -1.297 1 97.5 377 ALA B CA 1
ATOM 6179 C C . ALA B 1 377 ? 15.688 26.672 -1.504 1 97.5 377 ALA B C 1
ATOM 6181 O O . ALA B 1 377 ? 16.375 26.266 -0.563 1 97.5 377 ALA B O 1
ATOM 6182 N N . GLU B 1 378 ? 15.773 26.172 -2.705 1 97.75 378 GLU B N 1
ATOM 6183 C CA . GLU B 1 378 ? 16.75 25.125 -3.006 1 97.75 378 GLU B CA 1
ATOM 6184 C C . GLU B 1 378 ? 18.172 25.641 -2.824 1 97.75 378 GLU B C 1
ATOM 6186 O O . GLU B 1 378 ? 19.047 24.906 -2.34 1 97.75 378 GLU B O 1
ATOM 6191 N N . THR B 1 379 ? 18.422 26.844 -3.254 1 96.75 379 THR B N 1
ATOM 6192 C CA . THR B 1 379 ? 19.734 27.438 -3.066 1 96.75 379 THR B CA 1
ATOM 6193 C C . THR B 1 379 ? 20.094 27.5 -1.584 1 96.75 379 THR B C 1
ATOM 6195 O O . THR B 1 379 ? 21.203 27.156 -1.192 1 96.75 379 THR B O 1
ATOM 6198 N N . LEU B 1 380 ? 19.156 27.969 -0.807 1 96.88 380 LEU B N 1
ATOM 6199 C CA . LEU B 1 380 ? 19.359 28.047 0.635 1 96.88 380 LEU B CA 1
ATOM 6200 C C . LEU B 1 380 ? 19.594 26.672 1.223 1 96.88 380 LEU B C 1
ATOM 6202 O O . LEU B 1 380 ? 20.516 26.469 2.027 1 96.88 380 LEU B O 1
ATOM 6206 N N . ARG B 1 381 ? 18.766 25.688 0.841 1 97.75 381 ARG B N 1
ATOM 6207 C CA . ARG B 1 381 ? 18.891 24.312 1.316 1 97.75 381 ARG B CA 1
ATOM 6208 C C . ARG B 1 381 ? 20.297 23.766 1.039 1 97.75 381 ARG B C 1
ATOM 6210 O O . ARG B 1 381 ? 20.922 23.188 1.927 1 97.75 381 ARG B O 1
ATOM 6217 N N . GLN B 1 382 ? 20.812 23.953 -0.162 1 97.19 382 GLN B N 1
ATOM 6218 C CA . GLN B 1 382 ? 22.109 23.422 -0.571 1 97.19 382 GLN B CA 1
ATOM 6219 C C . GLN B 1 382 ? 23.234 24.062 0.233 1 97.19 382 GLN B C 1
ATOM 6221 O O . GLN B 1 382 ? 24.172 23.375 0.658 1 97.19 382 GLN B O 1
ATOM 6226 N N . TYR B 1 383 ? 23.172 25.344 0.361 1 95.31 383 TYR B N 1
ATOM 6227 C CA . TYR B 1 383 ? 24.203 26.047 1.124 1 95.31 383 TYR B CA 1
ATOM 6228 C C . TYR B 1 383 ? 24.25 25.547 2.562 1 95.31 383 TYR B C 1
ATOM 6230 O O . TYR B 1 383 ? 25.328 25.297 3.104 1 95.31 383 TYR B O 1
ATOM 6238 N N . LEU B 1 384 ? 23.094 25.453 3.17 1 96.75 384 LEU B N 1
ATOM 6239 C CA . LEU B 1 384 ? 23.016 24.984 4.547 1 96.75 384 LEU B CA 1
ATOM 6240 C C . LEU B 1 384 ? 23.609 23.578 4.676 1 96.75 384 LEU B C 1
ATOM 6242 O O . LEU B 1 384 ? 24.328 23.297 5.641 1 96.75 384 LEU B O 1
ATOM 6246 N N . LEU B 1 385 ? 23.312 22.719 3.729 1 96.12 385 LEU B N 1
ATOM 6247 C CA . LEU B 1 385 ? 23.812 21.344 3.766 1 96.12 385 LEU B CA 1
ATOM 6248 C C . LEU B 1 385 ? 25.312 21.297 3.564 1 96.12 385 LEU B C 1
ATOM 6250 O O . LEU B 1 385 ? 26.031 20.641 4.324 1 96.12 385 LEU B O 1
ATOM 6254 N N . GLU B 1 386 ? 25.812 22.016 2.617 1 94.94 386 GLU B N 1
ATOM 6255 C CA . GLU B 1 386 ? 27.203 21.922 2.207 1 94.94 386 GLU B CA 1
ATOM 6256 C C . GLU B 1 386 ? 28.109 22.688 3.174 1 94.94 386 GLU B C 1
ATOM 6258 O O . GLU B 1 386 ? 29.203 22.219 3.52 1 94.94 386 GLU B O 1
ATOM 6263 N N . GLN B 1 387 ? 27.672 23.859 3.578 1 92.38 387 GLN B N 1
ATOM 6264 C CA . GLN B 1 387 ? 28.531 24.75 4.348 1 92.38 387 GLN B CA 1
ATOM 6265 C C . GLN B 1 387 ? 28.312 24.562 5.848 1 92.38 387 GLN B C 1
ATOM 6267 O O . GLN B 1 387 ? 29.234 24.766 6.645 1 92.38 387 GLN B O 1
ATOM 6272 N N . CYS B 1 388 ? 27.078 24.188 6.211 1 93.5 388 CYS B N 1
ATOM 6273 C CA . CYS B 1 388 ? 26.766 24.156 7.637 1 93.5 388 CYS B CA 1
ATOM 6274 C C . CYS B 1 388 ? 26.469 22.75 8.102 1 93.5 388 CYS B C 1
ATOM 6276 O O . CYS B 1 388 ? 26.375 22.484 9.305 1 93.5 388 CYS B O 1
ATOM 6278 N N . GLY B 1 389 ? 26.234 21.812 7.156 1 94.69 389 GLY B N 1
ATOM 6279 C CA . GLY B 1 389 ? 25.875 20.453 7.523 1 94.69 389 GLY B CA 1
ATOM 6280 C C . GLY B 1 389 ? 24.453 20.328 8.016 1 94.69 389 GLY B C 1
ATOM 6281 O O . GLY B 1 389 ? 24.125 19.406 8.781 1 94.69 389 GLY B O 1
ATOM 6282 N N . ILE B 1 390 ? 23.641 21.312 7.684 1 96.44 390 ILE B N 1
ATOM 6283 C CA . ILE B 1 390 ? 22.266 21.375 8.172 1 96.44 390 ILE B CA 1
ATOM 6284 C C . ILE B 1 390 ? 21.328 20.812 7.105 1 96.44 390 ILE B C 1
ATOM 6286 O O . ILE B 1 390 ? 21.344 21.25 5.953 1 96.44 390 ILE B O 1
ATOM 6290 N N . GLY B 1 391 ? 20.484 19.766 7.523 1 96.44 391 GLY B N 1
ATOM 6291 C CA . GLY B 1 391 ? 19.484 19.203 6.629 1 96.44 391 GLY B CA 1
ATOM 6292 C C . GLY B 1 391 ? 18.141 19.906 6.727 1 96.44 391 GLY B C 1
ATOM 6293 O O . GLY B 1 391 ? 17.641 20.141 7.828 1 96.44 391 GLY B O 1
ATOM 6294 N N . THR B 1 392 ? 17.625 20.375 5.625 1 97.69 392 THR B N 1
ATOM 6295 C CA . THR B 1 392 ? 16.297 20.969 5.492 1 97.69 392 THR B CA 1
ATOM 6296 C C . THR B 1 392 ? 15.609 20.484 4.211 1 97.69 392 THR B C 1
ATOM 6298 O O . THR B 1 392 ? 16.156 19.672 3.477 1 97.69 392 THR B O 1
ATOM 6301 N N . VAL B 1 393 ? 14.375 20.906 4 1 97.81 393 VAL B N 1
ATOM 6302 C CA . VAL B 1 393 ? 13.672 20.5 2.791 1 97.81 393 VAL B CA 1
ATOM 6303 C C . VAL B 1 393 ? 13.164 21.75 2.059 1 97.81 393 VAL B C 1
ATOM 6305 O O . VAL B 1 393 ? 12.484 22.594 2.65 1 97.81 393 VAL B O 1
ATOM 6308 N N . ALA B 1 394 ? 13.531 21.875 0.811 1 98.12 394 ALA B N 1
ATOM 6309 C CA . ALA B 1 394 ? 12.891 22.859 -0.051 1 98.12 394 ALA B CA 1
ATOM 6310 C C . ALA B 1 394 ? 11.555 22.344 -0.584 1 98.12 394 ALA B C 1
ATOM 6312 O O . ALA B 1 394 ? 11.523 21.422 -1.397 1 98.12 394 ALA B O 1
ATOM 6313 N N . ILE B 1 395 ? 10.469 22.891 -0.177 1 96.94 395 ILE B N 1
ATOM 6314 C CA . ILE B 1 395 ? 9.125 22.453 -0.507 1 96.94 395 ILE B CA 1
ATOM 6315 C C . ILE B 1 395 ? 8.766 22.891 -1.923 1 96.94 395 ILE B C 1
ATOM 6317 O O . ILE B 1 395 ? 8.125 22.141 -2.67 1 96.94 395 ILE B O 1
ATOM 6321 N N . ASP B 1 396 ? 8.992 24.047 -2.232 1 96.44 396 ASP B N 1
ATOM 6322 C CA . ASP B 1 396 ? 8.812 24.656 -3.547 1 96.44 396 ASP B CA 1
ATOM 6323 C C . ASP B 1 396 ? 9.883 25.719 -3.811 1 96.44 396 ASP B C 1
ATOM 6325 O O . ASP B 1 396 ? 10.945 25.703 -3.188 1 96.44 396 ASP B O 1
ATOM 6329 N N . GLU B 1 397 ? 9.695 26.562 -4.711 1 96.19 397 GLU B N 1
ATOM 6330 C CA . GLU B 1 397 ? 10.711 27.516 -5.133 1 96.19 397 GLU B CA 1
ATOM 6331 C C . GLU B 1 397 ? 11.07 28.484 -4.008 1 96.19 397 GLU B C 1
ATOM 6333 O O . GLU B 1 397 ? 12.211 28.922 -3.898 1 96.19 397 GLU B O 1
ATOM 6338 N N . GLN B 1 398 ? 10.133 28.797 -3.137 1 96.75 398 GLN B N 1
ATOM 6339 C CA . GLN B 1 398 ? 10.344 29.906 -2.211 1 96.75 398 GLN B CA 1
ATOM 6340 C C . GLN B 1 398 ? 10.32 29.438 -0.762 1 96.75 398 GLN B C 1
ATOM 6342 O O . GLN B 1 398 ? 10.703 30.172 0.149 1 96.75 398 GLN B O 1
ATOM 6347 N N . HIS B 1 399 ? 9.953 28.234 -0.546 1 98.06 399 HIS B N 1
ATOM 6348 C CA . HIS B 1 399 ? 9.672 27.859 0.834 1 98.06 399 HIS B CA 1
ATOM 6349 C C . HIS B 1 399 ? 10.602 26.75 1.3 1 98.06 399 HIS B C 1
ATOM 6351 O O . HIS B 1 399 ? 10.711 25.703 0.645 1 98.06 399 HIS B O 1
ATOM 6357 N N . LEU B 1 400 ? 11.227 26.969 2.424 1 98.44 400 LEU B N 1
ATOM 6358 C CA . LEU B 1 400 ? 12.086 26 3.111 1 98.44 400 LEU B CA 1
ATOM 6359 C C . LEU B 1 400 ? 11.414 25.484 4.375 1 98.44 400 LEU B C 1
ATOM 6361 O O . LEU B 1 400 ? 10.93 26.266 5.195 1 98.44 400 LEU B O 1
ATOM 6365 N N . ARG B 1 401 ? 11.359 24.203 4.543 1 98.62 401 ARG B N 1
ATOM 6366 C CA . ARG B 1 401 ? 10.758 23.578 5.719 1 98.62 401 ARG B CA 1
ATOM 6367 C C . ARG B 1 401 ? 11.82 23.016 6.656 1 98.62 401 ARG B C 1
ATOM 6369 O O . ARG B 1 401 ? 12.789 22.406 6.203 1 98.62 401 ARG B O 1
ATOM 6376 N N . VAL B 1 402 ? 11.672 23.312 7.895 1 98.38 402 VAL B N 1
ATOM 6377 C CA . VAL B 1 402 ? 12.508 22.734 8.945 1 98.38 402 VAL B CA 1
ATOM 6378 C C . VAL B 1 402 ? 11.641 21.922 9.914 1 98.38 402 VAL B C 1
ATOM 6380 O O . VAL B 1 402 ? 10.695 22.453 10.492 1 98.38 402 VAL B O 1
ATOM 6383 N N . ALA B 1 403 ? 11.93 20.672 10.078 1 98.19 403 ALA B N 1
ATOM 6384 C CA . ALA B 1 403 ? 11.25 19.844 11.07 1 98.19 403 ALA B CA 1
ATOM 6385 C C . ALA B 1 403 ? 11.859 20.031 12.453 1 98.19 403 ALA B C 1
ATOM 6387 O O . ALA B 1 403 ? 12.844 19.359 12.805 1 98.19 403 ALA B O 1
ATOM 6388 N N . PHE B 1 404 ? 11.281 20.844 13.227 1 98.06 404 PHE B N 1
ATOM 6389 C CA . PHE B 1 404 ? 11.805 21.031 14.578 1 98.06 404 PHE B CA 1
ATOM 6390 C C . PHE B 1 404 ? 11.547 19.797 15.43 1 98.06 404 PHE B C 1
ATOM 6392 O O . PHE B 1 404 ? 12.172 19.609 16.469 1 98.06 404 PHE B O 1
ATOM 6399 N N . SER B 1 405 ? 10.617 18.953 15 1 97.56 405 SER B N 1
ATOM 6400 C CA . SER B 1 405 ? 10.328 17.688 15.672 1 97.56 405 SER B CA 1
ATOM 6401 C C .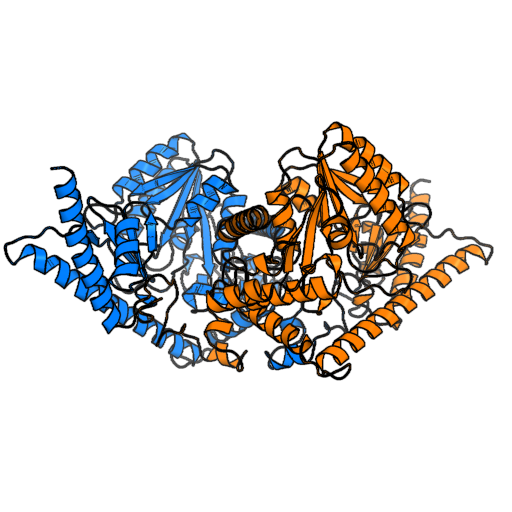 SER B 1 405 ? 11.562 16.781 15.719 1 97.56 405 SER B C 1
ATOM 6403 O O . SER B 1 405 ? 11.695 15.961 16.625 1 97.56 405 SER B O 1
ATOM 6405 N N . ALA B 1 406 ? 12.438 16.969 14.773 1 96.75 406 ALA B N 1
ATOM 6406 C CA . ALA B 1 406 ? 13.578 16.062 14.633 1 96.75 406 ALA B CA 1
ATOM 6407 C C . ALA B 1 406 ? 14.828 16.656 15.273 1 96.75 406 ALA B C 1
ATOM 6409 O O . ALA B 1 406 ? 15.906 16.047 15.242 1 96.75 406 ALA B O 1
ATOM 6410 N N . LEU B 1 407 ? 14.727 17.812 15.828 1 96.56 407 LEU B N 1
ATOM 6411 C CA . LEU B 1 407 ? 15.883 18.516 16.375 1 96.56 407 LEU B CA 1
ATOM 6412 C C . LEU B 1 407 ? 15.828 18.531 17.906 1 96.56 407 LEU B C 1
ATOM 6414 O O . LEU B 1 407 ? 14.75 18.703 18.484 1 96.56 407 LEU B O 1
ATOM 6418 N N . GLU B 1 408 ? 17.031 18.422 18.453 1 95.56 408 GLU B N 1
ATOM 6419 C CA . GLU B 1 408 ? 17.109 18.703 19.891 1 95.56 408 GLU B CA 1
ATOM 6420 C C . GLU B 1 408 ? 16.953 20.188 20.188 1 95.56 408 GLU B C 1
ATOM 6422 O O . GLU B 1 408 ? 17.188 21.031 19.312 1 95.56 408 GLU B O 1
ATOM 6427 N N . LEU B 1 409 ? 16.609 20.516 21.422 1 94.88 409 LEU B N 1
ATOM 6428 C CA . LEU B 1 409 ? 16.281 21.891 21.797 1 94.88 409 LEU B CA 1
ATOM 6429 C C . LEU B 1 409 ? 17.422 22.828 21.438 1 94.88 409 LEU B C 1
ATOM 6431 O O . LEU B 1 409 ? 17.203 23.859 20.781 1 94.88 409 LEU B O 1
ATOM 6435 N N . PRO B 1 410 ? 18.703 22.469 21.734 1 93.75 410 PRO B N 1
ATOM 6436 C CA . PRO B 1 410 ? 19.781 23.391 21.406 1 93.75 410 PRO B CA 1
ATOM 6437 C C . PRO B 1 410 ? 20.016 23.547 19.906 1 93.75 410 PRO B C 1
ATOM 6439 O O . PRO B 1 410 ? 20.453 24.594 19.438 1 93.75 410 PRO B O 1
ATOM 6442 N N . ALA B 1 411 ? 19.703 22.484 19.203 1 95.81 411 ALA B N 1
ATOM 6443 C CA . ALA B 1 411 ? 19.938 22.5 17.75 1 95.81 411 ALA B CA 1
ATOM 6444 C C . ALA B 1 411 ? 18.922 23.391 17.047 1 95.81 411 ALA B C 1
ATOM 6446 O O . ALA B 1 411 ? 19.203 23.922 15.969 1 95.81 411 ALA B O 1
ATOM 6447 N N . ILE B 1 412 ? 17.766 23.609 17.625 1 97.62 412 ILE B N 1
ATOM 6448 C CA . ILE B 1 412 ? 16.719 24.422 17.016 1 97.62 412 ILE B CA 1
ATOM 6449 C C . ILE B 1 412 ? 17.219 25.844 16.812 1 97.62 412 ILE B C 1
ATOM 6451 O O . ILE B 1 412 ? 17.125 26.391 15.703 1 97.62 412 ILE B O 1
ATOM 6455 N N . GLU B 1 413 ? 17.766 26.422 17.812 1 96.19 413 GLU B N 1
ATOM 6456 C CA . GLU B 1 413 ? 18.297 27.781 17.688 1 96.19 413 GLU B CA 1
ATOM 6457 C C . GLU B 1 413 ? 19.438 27.844 16.672 1 96.19 413 GLU B C 1
ATOM 6459 O O . GLU B 1 413 ? 19.469 28.75 15.836 1 96.19 413 GLU B O 1
ATOM 6464 N N . ARG B 1 414 ? 20.328 26.875 16.781 1 95.69 414 ARG B N 1
ATOM 6465 C CA . ARG B 1 414 ? 21.453 26.844 15.867 1 95.69 414 ARG B CA 1
ATOM 6466 C C . ARG B 1 414 ? 21 26.781 14.414 1 95.69 414 ARG B C 1
ATOM 6468 O O . ARG B 1 414 ? 21.516 27.5 13.562 1 95.69 414 ARG B O 1
ATOM 6475 N N . VAL B 1 415 ? 20.031 25.922 14.148 1 96.94 415 VAL B N 1
ATOM 6476 C CA . VAL B 1 415 ? 19.547 25.703 12.789 1 96.94 415 VAL B CA 1
ATOM 6477 C C . VAL B 1 415 ? 18.844 26.953 12.289 1 96.94 415 VAL B C 1
ATOM 6479 O O . VAL B 1 415 ? 19.125 27.438 11.188 1 96.94 415 VAL B O 1
ATOM 6482 N N . LEU B 1 416 ? 17.938 27.562 13.07 1 96.56 416 LEU B N 1
ATOM 6483 C CA . LEU B 1 416 ? 17.156 28.719 12.625 1 96.56 416 LEU B CA 1
ATOM 6484 C C . LEU B 1 416 ? 18.031 29.953 12.461 1 96.56 416 LEU B C 1
ATOM 6486 O O . LEU B 1 416 ? 17.844 30.75 11.547 1 96.56 416 LEU B O 1
ATOM 6490 N N . ARG B 1 417 ? 19.047 30.141 13.289 1 94.56 417 ARG B N 1
ATOM 6491 C CA . ARG B 1 417 ? 20 31.234 13.133 1 94.56 417 ARG B CA 1
ATOM 6492 C C . ARG B 1 417 ? 20.812 31.062 11.859 1 94.56 417 ARG B C 1
ATOM 6494 O O . ARG B 1 417 ? 21.094 32.031 11.156 1 94.56 417 ARG B O 1
ATOM 6501 N N . ALA B 1 418 ? 21.25 29.828 11.664 1 94.81 418 ALA B N 1
ATOM 6502 C CA . ALA B 1 418 ? 22.016 29.547 10.453 1 94.81 418 ALA B CA 1
ATOM 6503 C C . ALA B 1 418 ? 21.188 29.859 9.203 1 94.81 418 ALA B C 1
ATOM 6505 O O . ALA B 1 418 ? 21.719 30.359 8.211 1 94.81 418 ALA B O 1
ATOM 6506 N N . VAL B 1 419 ? 19.906 29.516 9.234 1 95.62 419 VAL B N 1
ATOM 6507 C CA . VAL B 1 419 ? 19 29.797 8.117 1 95.62 419 VAL B CA 1
ATOM 6508 C C . VAL B 1 419 ? 18.984 31.297 7.836 1 95.62 419 VAL B C 1
ATOM 6510 O O . VAL B 1 419 ? 19.172 31.719 6.691 1 95.62 419 VAL B O 1
ATOM 6513 N N . VAL B 1 420 ? 18.797 32.125 8.867 1 93.88 420 VAL B N 1
ATOM 6514 C CA . VAL B 1 420 ? 18.688 33.562 8.719 1 93.88 420 VAL B CA 1
ATOM 6515 C C . VAL B 1 420 ? 20.031 34.125 8.258 1 93.88 420 VAL B C 1
ATOM 6517 O O . VAL B 1 420 ? 20.078 34.969 7.352 1 93.88 420 VAL B O 1
ATOM 6520 N N . HIS B 1 421 ? 21.109 33.656 8.867 1 91.94 421 HIS B N 1
ATOM 6521 C CA . HIS B 1 421 ? 22.438 34.156 8.523 1 91.94 421 HIS B CA 1
ATOM 6522 C C . HIS B 1 421 ? 22.781 33.844 7.066 1 91.94 421 HIS B C 1
ATOM 6524 O O . HIS B 1 421 ? 23.297 34.719 6.352 1 91.94 421 HIS B O 1
ATOM 6530 N N . THR B 1 422 ? 22.547 32.625 6.688 1 93.44 422 THR B N 1
ATOM 6531 C CA . THR B 1 422 ? 22.828 32.188 5.32 1 93.44 422 THR B CA 1
ATOM 6532 C C . THR B 1 422 ? 21.984 32.969 4.324 1 93.44 422 THR B C 1
ATOM 6534 O O . THR B 1 422 ? 22.453 33.312 3.238 1 93.44 422 THR B O 1
ATOM 6537 N N . ALA B 1 423 ? 20.719 33.219 4.668 1 92.88 423 ALA B N 1
ATOM 6538 C CA . ALA B 1 423 ? 19.828 33.969 3.795 1 92.88 423 ALA B CA 1
ATOM 6539 C C . ALA B 1 423 ? 20.375 35.375 3.527 1 92.88 423 ALA B C 1
ATOM 6541 O O . ALA B 1 423 ? 20.281 35.875 2.408 1 92.88 423 ALA B O 1
ATOM 6542 N N . VAL B 1 424 ? 20.969 36 4.5 1 88.12 424 VAL B N 1
ATOM 6543 C CA . VAL B 1 424 ? 21.531 37.312 4.363 1 88.12 424 VAL B CA 1
ATOM 6544 C C . VAL B 1 424 ? 22.734 37.281 3.42 1 88.12 424 VAL B C 1
ATOM 6546 O O . VAL B 1 424 ? 22.922 38.188 2.594 1 88.12 424 VAL B O 1
ATOM 6549 N N . GLN B 1 425 ? 23.484 36.25 3.514 1 85.88 425 GLN B N 1
ATOM 6550 C CA . GLN B 1 425 ? 24.656 36.094 2.67 1 85.88 425 GLN B CA 1
ATOM 6551 C C . GLN B 1 425 ? 24.266 35.875 1.209 1 85.88 425 GLN B C 1
ATOM 6553 O O . GLN B 1 425 ? 24.953 36.375 0.306 1 85.88 425 GLN B O 1
ATOM 6558 N N . LEU B 1 426 ? 23.266 35.062 0.972 1 86.94 426 LEU B N 1
ATOM 6559 C CA . LEU B 1 426 ? 22.812 34.75 -0.384 1 86.94 426 LEU B CA 1
ATOM 6560 C C . LEU B 1 426 ? 22.219 36 -1.051 1 86.94 426 LEU B C 1
ATOM 6562 O O . LEU B 1 426 ? 22.234 36.125 -2.277 1 86.94 426 LEU B O 1
ATOM 6566 N N . SER B 1 427 ? 21.625 36.812 -0.408 1 74.88 427 SER B N 1
ATOM 6567 C CA . SER B 1 427 ? 21.016 38.031 -0.97 1 74.88 427 SER B CA 1
ATOM 6568 C C . SER B 1 427 ? 22.078 39.062 -1.357 1 74.88 427 SER B C 1
ATOM 6570 O O . SER B 1 427 ? 21.859 39.875 -2.248 1 74.88 427 SER B O 1
ATOM 6572 N N . CYS B 1 428 ? 23.141 39.094 -0.679 1 64.44 428 CYS B N 1
ATOM 6573 C CA . CYS B 1 428 ? 24.234 40 -1 1 64.44 428 CYS B CA 1
ATOM 6574 C C . CYS B 1 428 ? 24.969 39.562 -2.258 1 64.44 428 CYS B C 1
ATOM 6576 O O . CYS B 1 428 ? 25.469 40.375 -3.023 1 64.44 428 CYS B O 1
ATOM 6578 N N . VAL B 1 429 ? 25.109 38.281 -2.547 1 57.47 429 VAL B N 1
ATOM 6579 C CA . VAL B 1 429 ? 25.812 37.781 -3.729 1 57.47 429 VAL B CA 1
ATOM 6580 C C . VAL B 1 429 ? 24.938 38 -4.965 1 57.47 429 VAL B C 1
ATOM 6582 O O . VAL B 1 429 ? 25.438 38.25 -6.059 1 57.47 429 VAL B O 1
ATOM 6585 N N . GLY B 1 430 ? 23.672 37.719 -4.902 1 50.31 430 GLY B N 1
ATOM 6586 C CA . GLY B 1 430 ? 22.812 37.938 -6.055 1 50.31 430 GLY B CA 1
ATOM 6587 C C . GLY B 1 430 ? 22.766 39.406 -6.5 1 50.31 430 GLY B C 1
ATOM 6588 O O . GLY B 1 430 ? 22.656 39.688 -7.695 1 50.31 430 GLY B O 1
ATOM 6589 N N . GLU B 1 431 ? 22.797 40.344 -5.582 1 49.56 431 GLU B N 1
ATOM 6590 C CA . GLU B 1 431 ? 22.859 41.75 -5.953 1 49.56 431 GLU B CA 1
ATOM 6591 C C . GLU B 1 431 ? 24.234 42.094 -6.531 1 49.56 431 GLU B C 1
ATOM 6593 O O . GLU B 1 431 ? 24.344 42.969 -7.398 1 49.56 431 GLU B O 1
ATOM 6598 N N . GLY B 1 432 ? 25.172 41.531 -6.246 1 40.47 432 GLY B N 1
ATOM 6599 C CA . GLY B 1 432 ? 26.484 41.844 -6.793 1 40.47 432 GLY B CA 1
ATOM 6600 C C . GLY B 1 432 ? 26.703 41.281 -8.188 1 40.47 432 GLY B C 1
ATOM 6601 O O . GLY B 1 432 ? 27.531 41.781 -8.938 1 40.47 432 GLY B O 1
ATOM 6602 N N . SER B 1 433 ? 26.219 40.188 -8.562 1 38.19 433 SER B N 1
ATOM 6603 C CA . SER B 1 433 ? 26.484 39.688 -9.906 1 38.19 433 SER B CA 1
ATOM 6604 C C . SER B 1 433 ? 25.703 40.438 -10.961 1 38.19 433 SER B C 1
ATOM 6606 O O . SER B 1 433 ? 25.891 40.219 -12.156 1 38.19 433 SER B O 1
ATOM 6608 N N . ARG B 1 434 ? 24.734 41.125 -10.445 1 40.41 434 ARG B N 1
ATOM 6609 C CA . ARG B 1 434 ? 24.062 41.938 -11.461 1 40.41 434 ARG B CA 1
ATOM 6610 C C . ARG B 1 434 ? 24.766 43.281 -11.641 1 40.41 434 ARG B C 1
ATOM 6612 O O . ARG B 1 434 ? 24.359 44.094 -12.469 1 40.41 434 ARG B O 1
ATOM 6619 N N . SER B 1 435 ? 25.594 43.688 -10.789 1 27.14 435 SER B N 1
ATOM 6620 C CA . SER B 1 435 ? 26.297 44.906 -11.133 1 27.14 435 SER B CA 1
ATOM 6621 C C . SER B 1 435 ? 27.5 44.625 -12.031 1 27.14 435 SER B C 1
ATOM 6623 O O . SER B 1 435 ? 28.25 43.688 -11.789 1 27.14 435 SER B O 1
#

Organism: Treponema pallidum (strain Nichols) (NCBI:txid243276)

Sequence (870 aa):
MRAPDMNGAVGMVLRHGVPVLRDTLHALVPDLSSSEIVSYAPTAGIPALRERWARRLCARDPVLCPDEPDVAAMQSAAEQGEHSCAAVFPKMSLPIVLPGLTAALSCAMDLFVGAGQTVLVPAPRWENYDLMLAVRCAATPVPFSLFRAGRFDLSACKEALDAQASDGVIRLILNFPHNPSGYTPTEEEAQQLYEVVYAYADAGCAVLVICDDAYSGFEYEASLMRGSFFARFAQAHKNICALKIDGLTKEEYAWGLRVGFLSCAGLALGVSQYQAFEKKVMGMIRASLSCTATLTQTLALRLLAEEDEPAGLGSATARERHQFFQLMCARYREVQRVVRDLTWSTTECGAAVPLRVEFLPCNSGYFTCIRCIGFSAETLRQYLLEQCGIGTVAIDEQHLRVAFSALELPAIERVLRAVVHTAVQLSCVGEGSRSMRAPDMNGAVGMVLRHGVPVLRDTLHALVPDLSSSEIVSYAPTAGIPALRERWARRLCARDPVLCPDEPDVAAMQSAAEQGEHSCAAVFPKMSLPIVLPGLTAALSCAMDLFVGAGQTVLVPAPRWENYDLMLAVRCAATPVPFSLFRAGRFDLSACKEALDAQASDGVIRLILNFPHNPSGYTPTEEEAQQLYEVVYAYADAGCAVLVICDDAYSGFEYEASLMRGSFFARFAQAHKNICALKIDGLTKEEYAWGLRVGFLSCAGLALGVSQYQAFEKKVMGMIRASLSCTATLTQTLALRLLAEEDEPAGLGSATARERHQFFQLMCARYREVQRVVRDLTWSTTECGAAVPLRVEFLPCNSGYFTCIRCIGFSAETLRQYLLEQCGIGTVAIDEQHLRVAFSALELPAIERVLRAVVHTAVQLSCVGEGSRS

InterPro domains:
  IPR004839 Aminotransferase, class I/classII, large domain [PF00155] (94-418)
  IPR015421 Pyridoxal phosphate-dependent transferase, major domain [G3DSA:3.40.640.10] (1-305)
  IPR015422 Pyridoxal phosphate-dependent transferase, small domain [G3DSA:3.90.1150.10] (316-426)
  IPR015424 Pyridoxal phosphate-dependent transferase [SSF53383] (19-418)
  IPR050596 Aspartate/prephenate aminotransferase-like [PTHR46383] (35-416)

Secondary structure (DSSP, 8-state):
--SGGGBTT-SS-EETTEE---HHHHTTSTTS-HHHHHSPPPTT--HHHHHHHHHHHHHH-GGGS-SS--HHHHHHHHHSS---TTTT-TTSPPPEEESSHHHHHHHHHHHH--TT-EEEEEES--THHHIIIIIIS--EEEEEESEETTEE-HHHHHHHHHHHHTTSEEEEEE-SS-TTT----BHHHHHHHHHHHHHHHHTT-EEEEEEE-TTTT-B-STTBPPS-HHHHHHTT-TTEEEEEEEEHHHHTT-GGG--EEEEEEETT--HHHHHHHHHHHHHHHHHHTSS--HHHHHHHHHHHHTTTS--TTTSHHHHHHHHHHHHHHHHHHHHHHHHHHHHHHHHHSSS----SEEEPP--BSSEEEEEESSS-HHHHHHHIIIII--B-EE-SSSEEEEEGGGS-HHHHHHHHHHHHHHHHHHHHHHHHH--/--SGGGBTT-SS-EETTEE---HHHHTTSTTS-HHHHHSPPPTT--HHHHHHHHHHHHHH-GGGS-SS--HHHHHHHHHSS---GGGT-TTSPPPEEESSHHHHHHHHHHHH--TT-EEEEEES--THHHIIIIIIS--EEEEEESEETTEE-HHHHHHHHHHHHTTSEEEEEE-SS-TTT----BHHHHHHHHHHHHHHHHTT-EEEEEEE-TTTT-B-STTBPPS-HHHHHHTT-TTEEEEEEEEHHHHTT-GGG--EEEEEEETT--HHHHHHHHHHHHHHHHHHTSS--HHHHHHHHHHHHHHHS--TTTSHHHHHHHHHHHHHHHHHHHHHHHHHHHHHHHHHSSS----SEEEPP--BSSEEEEEESSS-HHHHHHHIIIII--B-EE-SSSEEEEEGGGS-HHHHHHHHHHHHHHHHHHHHHHHHTT-

Solvent-accessible surface area (backbone atoms only — not comparable to full-atom values): 42962 Å² total; per-residue (Å²): 120,88,30,69,64,38,35,18,55,44,96,50,50,32,57,95,81,36,50,54,63,57,66,77,59,41,68,57,34,64,90,54,54,46,60,48,42,26,32,74,38,48,47,49,34,52,64,70,43,28,52,51,51,45,51,50,51,21,71,66,31,58,80,39,37,50,94,62,82,50,59,62,47,49,47,47,22,62,69,65,64,42,68,58,54,43,67,60,26,57,44,34,34,64,34,30,41,27,42,10,50,47,22,23,46,32,52,51,42,65,73,75,43,49,68,74,37,65,33,38,32,52,36,78,43,55,60,54,55,52,43,31,33,40,67,71,34,43,20,41,75,41,69,25,45,46,58,51,95,71,34,80,24,62,65,41,45,49,53,50,50,59,72,39,49,82,75,39,50,40,36,38,51,46,51,46,26,19,54,47,27,1,30,51,53,34,42,68,55,45,50,50,51,50,52,56,55,48,51,45,29,73,72,65,23,39,33,38,39,39,26,40,29,51,33,47,89,38,67,71,51,87,64,36,46,79,72,51,70,36,57,65,36,16,65,62,38,68,39,28,40,20,30,36,27,29,44,46,20,58,60,61,50,29,45,4,42,23,42,9,25,35,32,43,22,20,49,69,47,44,66,67,53,34,51,52,51,51,52,52,49,34,52,52,34,49,33,37,33,41,33,36,39,19,33,45,49,45,52,49,37,56,60,52,54,58,66,67,46,78,60,53,92,69,30,73,62,52,45,50,52,51,51,55,47,49,52,51,46,51,40,49,51,49,52,53,50,45,52,50,52,61,56,44,55,30,65,68,70,69,74,51,57,68,68,33,52,44,72,46,53,58,53,20,43,50,28,38,22,32,37,40,52,93,51,48,14,53,59,52,36,50,48,34,36,74,76,66,22,30,39,48,36,51,59,47,64,36,30,30,32,36,17,52,37,28,29,49,71,74,37,46,50,55,51,56,49,48,52,55,54,51,34,46,55,55,52,56,52,59,58,50,74,72,99,120,87,30,69,62,38,36,17,54,43,94,47,50,32,56,95,81,35,49,54,63,56,65,76,58,40,69,56,35,66,90,55,54,46,58,48,40,26,32,75,38,50,47,50,34,52,64,70,43,28,50,52,52,44,49,51,50,22,72,66,31,59,81,39,38,49,93,61,82,51,58,61,49,46,47,46,22,60,69,64,64,41,69,57,53,43,70,59,26,57,43,33,35,64,35,30,41,27,42,10,49,47,24,23,49,33,52,50,42,65,73,75,45,48,70,74,37,66,33,38,33,51,35,78,44,56,60,54,55,53,43,32,34,40,66,70,35,43,21,41,73,42,70,26,44,46,58,49,95,72,34,82,25,63,65,41,44,49,52,49,48,59,71,38,48,82,76,38,49,40,38,37,51,46,51,47,25,19,55,45,26,1,31,50,53,34,43,67,56,44,49,51,52,50,51,57,56,48,51,43,29,73,72,65,23,38,32,39,38,37,25,40,29,52,33,47,88,38,68,72,50,87,64,37,47,80,72,50,71,36,57,64,36,16,65,62,37,69,38,28,39,19,30,36,26,30,44,46,21,58,62,62,51,28,45,4,41,24,43,9,24,35,31,42,22,19,49,67,46,45,65,68,52,35,50,52,51,50,51,53,51,33,52,52,34,49,33,37,32,43,35,38,40,20,33,45,50,44,52,50,38,56,61,52,55,58,66,67,44,77,59,54,93,69,31,72,61,52,46,51,52,49,51,55,48,51,52,52,44,52,40,49,52,48,52,53,51,45,52,50,51,59,55,44,55,29,64,68,70,69,72,51,57,68,70,33,52,43,72,46,53,58,54,20,43,51,27,39,22,32,38,41,52,93,52,47,13,53,59,52,36,50,47,34,36,73,77,67,22,32,40,48,37,50,60,48,65,36,31,31,30,36,16,52,37,27,28,48,71,75,37,47,50,55,52,54,50,48,52,55,53,50,35,47,54,55,51,54,52,60,58,50,73,71,101

pLDDT: mean 89.68, std 14.67, range [27.14, 98.81]

Radius of gyration: 29.16 Å; Cα contacts (8 Å, |Δi|>4): 1836; chains: 2; bounding box: 74×100×71 Å